Protein AF-0000000080245170 (afdb_homodimer)

Secondary structure (DSSP, 8-state):
---------------------PPEEEEEEEEEEEEETTEEEEEEEEEEEETTEEEEEEEEEEEHHHHHHHHHHHHHHHHHH-TT--------SPPPPPP---STTS----TTHHHHHHHHHHHHHHHHSTTGGGSHHHHHHHH-SS---------STTTTTTSS-SGGGS-PPPSSHHHHHHHHHHHHHHHHHHHHHHHHHHHHHHHHHHHHHHHHHHHHHHTT--TT-HHHHHHHHHHHHHHHHHHHHHHHHHHHIIIIIHHHHHHHHHHHHHHHHHHHHHHHHHHHHHHHHHHHHPPTTTHHHHHHHHHHHHHHHHHHHHHHHHHHHHHHHHHHHHHHHHHHHHHHHHHHHHHHHHHHHHHHHHHHHH-------GGG------------/-----------------------EEEEEEEEEEEEETTEEEEEEEEEEEETTEEEEEEEEEEEHHHHHHHHHHHHHHHHHH-TT--------SPPPPPP---STTS----TTHHHHHHHHHHHHHHHHSTTGGGSHHHHHHHH-SS---------STTTTTTSS-SGGGS-PPPSSHHHHHHHHHHHHHHHHHHHHHHHHHHHHHHHHHHHHHHHHHHHHHHTT--TT-HHHHHHHHHHHHHHHHHHHHHHHHHHHIIIIIHHHHHHHHHHHHHHHHHHHHHHHHHHHHHHHHHHHHPPTTTHHHHHHHHHHHHHHHHHHHHHHHHHHHHHHHHHHHHHHHHHHHHHHHHHHHHHHHHHHHHHHHHHHHH-------GGG------------

Foldseek 3Di:
DDDPDDPPPPPPDDPPPPPPQQWQKDKAWDLDWDDDPPWIKIKMWIFTQGVNDGDDIDIAIDTPLLLVLLQVVQVVCCLPPPAQAQDQFQFPDDAAQDPVPPDDPPPCCHRCVLVRLSSNVSLVVQCPDPPRVRDPSNVCSRPPRDRPSPPPPPPPVVCCLVPLPVCLVVPDADPDVVLNVVSVVLVVVLVVLVVVLVVLLVVLVVLLVLLVVLLVQLVVLQPPDPPPALVNVLSPLVSVLSNQLSVLSSQLSVLSCNFLVSLSSSLSRSSVSLVSSSSSLVVLVVQLVVLVVCLVPDDPPCNVVSVVSNVVSVVSNVSSVVSNVVNVVVSVVVSVVSNVVSVVSSVVSVVVSVVSNVVSVVVSVVVVVVRDRDPDDVPPPDDPDPPPPPDD/DPDPDDPPPPPPDDPPPPPPQQWQKDKAWDLDWDDDPPWIKIKMWIFTQGVNDGDDIDIAIDTPLLLVLLQVVQVVCCLPPPAQAQQQHQFPDDAAQDPPPPDDPPPCCRRCNLVRLSSNVSLVVQCPDPPRVRDPSNVCSRPPRDRPSPPPPPPPVVCCLVVLPVCLVVPDADPDVVLNVVSVVLVVVLVVLVVVLVVLLVVLVVLLVLLVVLLVQLVVLQPPDPPPALVNVLSPLVSVLSNQLSVLSSQLSVLSCNFLVSLSSSLSRSSVSLVSSSSSLVVLVVQLVVLVVCLVPDDPPCNVVSVVSNVVSVVSNVSSVVSNVVNVVVSVVVSVVSNVVSVVSSVVSVVVSVVSNVVSVVVSVVVVVVRDRDPDDVPPPDDPDPPPPPDD

Structure (mmCIF, N/CA/C/O backbone):
data_AF-0000000080245170-model_v1
#
loop_
_entity.id
_entity.type
_entity.pdbx_description
1 polymer 'Sorting nexin/Vps5-like C-terminal domain-containing protein'
#
loop_
_atom_site.group_PDB
_atom_site.id
_atom_site.type_symbol
_atom_site.label_atom_id
_atom_site.label_alt_id
_atom_site.label_comp_id
_atom_site.label_asym_id
_atom_site.label_entity_id
_atom_site.label_seq_id
_atom_site.pdbx_PDB_ins_code
_atom_site.Cartn_x
_atom_site.Cartn_y
_atom_site.Cartn_z
_atom_site.occupancy
_atom_site.B_iso_or_equiv
_atom_site.auth_seq_id
_atom_site.auth_comp_id
_atom_site.auth_asym_id
_atom_site.auth_atom_id
_atom_site.pdbx_PDB_model_num
ATOM 1 N N . MET A 1 1 ? -17.391 80.688 17.766 1 21.16 1 MET A N 1
ATOM 2 C CA . MET A 1 1 ? -15.945 80.688 17.922 1 21.16 1 MET A CA 1
ATOM 3 C C . MET A 1 1 ? -15.516 79.812 19.094 1 21.16 1 MET A C 1
ATOM 5 O O . MET A 1 1 ? -14.453 80.062 19.688 1 21.16 1 MET A O 1
ATOM 9 N N . MET A 1 2 ? -16.391 79 19.641 1 24.92 2 MET A N 1
ATOM 10 C CA . MET A 1 2 ? -16.359 78.062 20.781 1 24.92 2 MET A CA 1
ATOM 11 C C . MET A 1 2 ? -15.117 77.188 20.75 1 24.92 2 MET A C 1
ATOM 13 O O . MET A 1 2 ? -14.688 76.75 19.688 1 24.92 2 MET A O 1
ATOM 17 N N . ASP A 1 3 ? -14.195 77.188 21.844 1 21.42 3 ASP A N 1
ATOM 18 C CA . ASP A 1 3 ? -12.867 76.75 22.266 1 21.42 3 ASP A CA 1
ATOM 19 C C . ASP A 1 3 ? -12.664 75.25 22.078 1 21.42 3 ASP A C 1
ATOM 21 O O . ASP A 1 3 ? -13.578 74.438 22.328 1 21.42 3 ASP A O 1
ATOM 25 N N . ALA A 1 4 ? -11.75 74.625 21.094 1 25.25 4 ALA A N 1
ATOM 26 C CA . ALA A 1 4 ? -10.938 73.562 20.578 1 25.25 4 ALA A CA 1
ATOM 27 C C . ALA A 1 4 ? -10.242 72.812 21.703 1 25.25 4 ALA A C 1
ATOM 29 O O . ALA A 1 4 ? -9.016 72.875 21.844 1 25.25 4 ALA A O 1
ATOM 30 N N . SER A 1 5 ? -10.758 72.938 23 1 22.48 5 SER A N 1
ATOM 31 C CA . SER A 1 5 ? -10.156 72.375 24.219 1 22.48 5 SER A CA 1
ATOM 32 C C . SER A 1 5 ? -9.633 70.938 24 1 22.48 5 SER A C 1
ATOM 34 O O . SER A 1 5 ? -10.055 70.25 23.078 1 22.48 5 SER A O 1
ATOM 36 N N . GLU A 1 6 ? -8.703 70.312 25.016 1 21.03 6 GLU A N 1
ATOM 37 C CA . GLU A 1 6 ? -7.598 69.438 25.328 1 21.03 6 GLU A CA 1
ATOM 38 C C . GLU A 1 6 ? -8.047 68 25.328 1 21.03 6 GLU A C 1
ATOM 40 O O . GLU A 1 6 ? -8.578 67.5 26.328 1 21.03 6 GLU A O 1
ATOM 45 N N . LEU A 1 7 ? -8.836 67.438 24.594 1 21.41 7 LEU A N 1
ATOM 46 C CA . LEU A 1 7 ? -9.359 66.062 24.781 1 21.41 7 LEU A CA 1
ATOM 47 C C . LEU A 1 7 ? -8.219 65.062 24.953 1 21.41 7 LEU A C 1
ATOM 49 O O . LEU A 1 7 ? -7.453 64.812 24.016 1 21.41 7 LEU A O 1
ATOM 53 N N . VAL A 1 8 ? -7.484 65 26.188 1 23.69 8 VAL A N 1
ATOM 54 C CA . VAL A 1 8 ? -6.473 64.188 26.828 1 23.69 8 VAL A CA 1
ATOM 55 C C . VAL A 1 8 ? -6.773 62.719 26.547 1 23.69 8 VAL A C 1
ATOM 57 O O . VAL A 1 8 ? -7.836 62.188 26.906 1 23.69 8 VAL A O 1
ATOM 60 N N . PHE A 1 9 ? -6.332 62.188 25.516 1 23.39 9 PHE A N 1
ATOM 61 C CA . PHE A 1 9 ? -6.254 60.812 25.078 1 23.39 9 PHE A CA 1
ATOM 62 C C . PHE A 1 9 ? -5.719 59.906 26.188 1 23.39 9 PHE A C 1
ATOM 64 O O . PHE A 1 9 ? -4.504 59.812 26.375 1 23.39 9 PHE A O 1
ATOM 71 N N . GLN A 1 10 ? -6.152 60 27.5 1 23.64 10 GLN A N 1
ATOM 72 C CA . GLN A 1 10 ? -5.781 59.281 28.719 1 23.64 10 GLN A CA 1
ATOM 73 C C . GLN A 1 10 ? -5.793 57.781 28.5 1 23.64 10 GLN A C 1
ATOM 75 O O . GLN A 1 10 ? -5.621 57 29.453 1 23.64 10 GLN A O 1
ATOM 80 N N . ASN A 1 11 ? -6.387 57.219 27.516 1 25.88 11 ASN A N 1
ATOM 81 C CA . ASN A 1 11 ? -6.711 55.781 27.594 1 25.88 11 ASN A CA 1
ATOM 82 C C . ASN A 1 11 ? -5.453 54.938 27.609 1 25.88 11 ASN A C 1
ATOM 84 O O . ASN A 1 11 ? -5.148 54.25 26.625 1 25.88 11 ASN A O 1
ATOM 88 N N . ASP A 1 12 ? -4.246 55.25 28.016 1 27.84 12 ASP A N 1
ATOM 89 C CA . ASP A 1 12 ? -2.961 54.625 28.281 1 27.84 12 ASP A CA 1
ATOM 90 C C . ASP A 1 12 ? -3.131 53.438 29.219 1 27.84 12 ASP A C 1
ATOM 92 O O . ASP A 1 12 ? -2.164 52.969 29.828 1 27.84 12 ASP A O 1
ATOM 96 N N . GLN A 1 13 ? -4.188 53.281 29.953 1 30.02 13 GLN A N 1
ATOM 97 C CA . GLN A 1 13 ? -4.039 52.281 31.031 1 30.02 13 GLN A CA 1
ATOM 98 C C . GLN A 1 13 ? -3.582 50.938 30.484 1 30.02 13 GLN A C 1
ATOM 100 O O . GLN A 1 13 ? -3.986 50.531 29.391 1 30.02 13 GLN A O 1
ATOM 105 N N . PRO A 1 14 ? -2.453 50.406 30.938 1 31.19 14 PRO A N 1
ATOM 106 C CA . PRO A 1 14 ? -1.947 49.094 30.625 1 31.19 14 PRO A CA 1
ATOM 107 C C . PRO A 1 14 ? -3.057 48.031 30.531 1 31.19 14 PRO A C 1
ATOM 109 O O . PRO A 1 14 ? -4.098 48.188 31.188 1 31.19 14 PRO A O 1
ATOM 112 N N . LEU A 1 15 ? -3.408 47.531 29.484 1 34.31 15 LEU A N 1
ATOM 113 C CA . LEU A 1 15 ? -4.496 46.562 29.469 1 34.31 15 LEU A CA 1
ATOM 114 C C . LEU A 1 15 ? -4.504 45.75 30.766 1 34.31 15 LEU A C 1
ATOM 116 O O . LEU A 1 15 ? -3.494 45.125 31.109 1 34.31 15 LEU A O 1
ATOM 120 N N . PRO A 1 16 ? -5.031 46.156 31.859 1 31.59 16 PRO A N 1
ATOM 121 C CA . PRO A 1 16 ? -5.066 45.344 33.062 1 31.59 16 PRO A CA 1
ATOM 122 C C . PRO A 1 16 ? -5.246 43.844 32.781 1 31.59 16 PRO A C 1
ATOM 124 O O . PRO A 1 16 ? -6.012 43.469 31.906 1 31.59 16 PRO A O 1
ATOM 127 N N . MET A 1 17 ? -4.18 43.062 32.875 1 34.09 17 MET A N 1
ATOM 128 C CA . MET A 1 17 ? -4.328 41.625 33.125 1 34.09 17 MET A CA 1
ATOM 129 C C . MET A 1 17 ? -5.512 41.375 34.062 1 34.09 17 MET A C 1
ATOM 131 O O . MET A 1 17 ? -5.348 41.281 35.281 1 34.09 17 MET A O 1
ATOM 135 N N . ARG A 1 18 ? -6.484 42.188 34.062 1 35.88 18 ARG A N 1
ATOM 136 C CA . ARG A 1 18 ? -7.59 41.844 34.969 1 35.88 18 ARG A CA 1
ATOM 137 C C . ARG A 1 18 ? -7.891 40.344 34.938 1 35.88 18 ARG A C 1
ATOM 139 O O . ARG A 1 18 ? -8.039 39.781 33.875 1 35.88 18 ARG A O 1
ATOM 146 N N . SER A 1 19 ? -7.578 39.562 35.938 1 35.16 19 SER A N 1
ATOM 147 C CA . SER A 1 19 ? -7.965 38.25 36.469 1 35.16 19 SER A CA 1
ATOM 148 C C . SER A 1 19 ? -9.43 37.938 36.156 1 35.16 19 SER A C 1
ATOM 150 O O . SER A 1 19 ? -10.062 37.156 36.875 1 35.16 19 SER A O 1
ATOM 152 N N . THR A 1 20 ? -10.195 38.781 35.562 1 38.53 20 THR A N 1
ATOM 153 C CA . THR A 1 20 ? -11.57 38.312 35.375 1 38.53 20 THR A CA 1
ATOM 154 C C . THR A 1 20 ? -11.602 36.938 34.781 1 38.53 20 THR A C 1
ATOM 156 O O . THR A 1 20 ? -10.891 36.656 33.812 1 38.53 20 THR A O 1
ATOM 159 N N . LEU A 1 21 ? -11.93 35.875 35.5 1 45.28 21 LEU A N 1
ATOM 160 C CA . LEU A 1 21 ? -12.195 34.469 35.344 1 45.28 21 LEU A CA 1
ATOM 161 C C . LEU A 1 21 ? -12.945 34.188 34.062 1 45.28 21 LEU A C 1
ATOM 163 O O . LEU A 1 21 ? -14.18 34.156 34.031 1 45.28 21 LEU A O 1
ATOM 167 N N . LEU A 1 22 ? -12.688 34.75 33.062 1 50.94 22 LEU A N 1
ATOM 168 C CA . LEU A 1 22 ? -13.43 34.531 31.812 1 50.94 22 LEU A CA 1
ATOM 169 C C . LEU A 1 22 ? -13.625 33.031 31.562 1 50.94 22 LEU A C 1
ATOM 171 O O . LEU A 1 22 ? -12.734 32.219 31.859 1 50.94 22 LEU A O 1
ATOM 175 N N . PRO A 1 23 ? -14.875 32.688 31.469 1 56.06 23 PRO A N 1
ATOM 176 C CA . PRO A 1 23 ? -15.211 31.281 31.188 1 56.06 23 PRO A CA 1
ATOM 177 C C . PRO A 1 23 ? -14.383 30.688 30.047 1 56.06 23 PRO A C 1
ATOM 179 O O . PRO A 1 23 ? -14.039 31.391 29.094 1 56.06 23 PRO A O 1
ATOM 182 N N . THR A 1 24 ? -13.656 29.688 30.422 1 72.56 24 THR A N 1
ATOM 183 C CA . THR A 1 24 ? -12.977 28.906 29.406 1 72.56 24 THR A CA 1
ATOM 184 C C . THR A 1 24 ? -13.922 27.859 28.812 1 72.56 24 THR A C 1
ATOM 186 O O . THR A 1 24 ? -14.867 27.422 29.469 1 72.56 24 THR A O 1
ATOM 189 N N . PHE A 1 25 ? -14.086 27.906 27.531 1 82.12 25 PHE A N 1
ATOM 190 C CA . PHE A 1 25 ? -14.938 26.938 26.844 1 82.12 25 PHE A CA 1
ATOM 191 C C . PHE A 1 25 ? -14.164 25.672 26.484 1 82.12 25 PHE A C 1
ATOM 193 O O . PHE A 1 25 ? -12.953 25.734 26.234 1 82.12 25 PHE A O 1
ATOM 200 N N . SER A 1 26 ? -14.859 24.578 26.672 1 86.81 26 SER A N 1
ATOM 201 C CA . SER A 1 26 ? -14.43 23.328 26.062 1 86.81 26 SER A CA 1
ATOM 202 C C . SER A 1 26 ? -15.422 22.875 25 1 86.81 26 SER A C 1
ATOM 204 O O . SER A 1 26 ? -16.641 23 25.172 1 86.81 26 SER A O 1
ATOM 206 N N . VAL A 1 27 ? -14.844 22.484 23.844 1 92.25 27 VAL A N 1
ATOM 207 C CA . VAL A 1 27 ? -15.75 22.188 22.75 1 92.25 27 VAL A CA 1
ATOM 208 C C . VAL A 1 27 ? -15.422 20.812 22.156 1 92.25 27 VAL A C 1
ATOM 210 O O . VAL A 1 27 ? -14.273 20.359 22.25 1 92.25 27 VAL A O 1
ATOM 213 N N . SER A 1 28 ? -16.484 20.156 21.578 1 92.56 28 SER A N 1
ATOM 214 C CA . SER A 1 28 ? -16.359 18.922 20.812 1 92.56 28 SER A CA 1
ATOM 215 C C . SER A 1 28 ? -17.375 18.859 19.688 1 92.56 28 SER A C 1
ATOM 217 O O . SER A 1 28 ? -18.547 19.156 19.891 1 92.56 28 SER A O 1
ATOM 219 N N . VAL A 1 29 ? -16.828 18.578 18.547 1 92 29 VAL A N 1
ATOM 220 C CA . VAL A 1 29 ? -17.75 18.406 17.422 1 92 29 VAL A CA 1
ATOM 221 C C . VAL A 1 29 ? -18.25 16.969 17.391 1 92 29 VAL A C 1
ATOM 223 O O . VAL A 1 29 ? -17.469 16.031 17.266 1 92 29 VAL A O 1
ATOM 226 N N . MET A 1 30 ? -19.469 16.859 17.359 1 87.81 30 MET A N 1
ATOM 227 C CA . MET A 1 30 ? -20.094 15.539 17.484 1 87.81 30 MET A CA 1
ATOM 228 C C . MET A 1 30 ? -20.141 14.836 16.125 1 87.81 30 MET A C 1
ATOM 230 O O . MET A 1 30 ? -19.938 15.461 15.094 1 87.81 30 MET A O 1
ATOM 234 N N . ASP A 1 31 ? -20.531 13.641 16.141 1 84 31 ASP A N 1
ATOM 235 C CA . ASP A 1 31 ? -20.625 12.82 14.945 1 84 31 ASP A CA 1
ATOM 236 C C . ASP A 1 31 ? -21.938 13.086 14.203 1 84 31 ASP A C 1
ATOM 238 O O . ASP A 1 31 ? -22.016 12.914 12.984 1 84 31 ASP A O 1
ATOM 242 N N . LYS A 1 32 ? -22.859 13.547 14.906 1 83.81 32 LYS A N 1
ATOM 243 C CA . LYS A 1 32 ? -24.172 13.812 14.32 1 83.81 32 LYS A CA 1
ATOM 244 C C . LYS A 1 32 ? -24.125 15.016 13.383 1 83.81 32 LYS A C 1
ATOM 246 O O . LYS A 1 32 ? -23.484 16.031 13.695 1 83.81 32 LYS A O 1
ATOM 251 N N . THR A 1 33 ? -24.641 14.828 12.18 1 86.19 33 THR A N 1
ATOM 252 C CA . THR A 1 33 ? -24.766 15.906 11.203 1 86.19 33 THR A CA 1
ATOM 253 C C . THR A 1 33 ? -26.203 16.031 10.719 1 86.19 33 THR A C 1
ATOM 255 O O . THR A 1 33 ? -27 15.094 10.852 1 86.19 33 THR A O 1
ATOM 258 N N . GLU A 1 34 ? -26.594 17.172 10.383 1 87.12 34 GLU A N 1
ATOM 259 C CA . GLU A 1 34 ? -27.906 17.438 9.805 1 87.12 34 GLU A CA 1
ATOM 260 C C . GLU A 1 34 ? -27.797 18.141 8.461 1 87.12 34 GLU A C 1
ATOM 262 O O . GLU A 1 34 ? -27.062 19.125 8.336 1 87.12 34 GLU A O 1
ATOM 267 N N . LYS A 1 35 ? -28.406 17.594 7.516 1 87.25 35 LYS A N 1
ATOM 268 C CA . LYS A 1 35 ? -28.438 18.25 6.207 1 87.25 35 LYS A CA 1
ATOM 269 C C . LYS A 1 35 ? -29.688 19.078 6.035 1 87.25 35 LYS A C 1
ATOM 271 O O . LYS A 1 35 ? -30.812 18.578 6.215 1 87.25 35 LYS A O 1
ATOM 276 N N . VAL A 1 36 ? -29.547 20.234 5.871 1 88.19 36 VAL A N 1
ATOM 277 C CA . VAL A 1 36 ? -30.641 21.156 5.57 1 88.19 36 VAL A CA 1
ATOM 278 C C . VAL A 1 36 ? -30.422 21.781 4.191 1 88.19 36 VAL A C 1
ATOM 280 O O . VAL A 1 36 ? -29.578 22.656 4.027 1 88.19 36 VAL A O 1
ATOM 283 N N . GLY A 1 37 ? -31.203 21.375 3.189 1 87.69 37 GLY A N 1
ATOM 284 C CA . GLY A 1 37 ? -30.922 21.797 1.824 1 87.69 37 GLY A CA 1
ATOM 285 C C . GLY A 1 37 ? -29.594 21.281 1.305 1 87.69 37 GLY A C 1
ATOM 286 O O . GLY A 1 37 ? -29.328 20.078 1.344 1 87.69 37 GLY A O 1
ATOM 287 N N . GLU A 1 38 ? -28.797 22.25 0.964 1 85.44 38 GLU A N 1
ATOM 288 C CA . GLU A 1 38 ? -27.484 21.906 0.431 1 85.44 38 GLU A CA 1
ATOM 289 C C . GLU A 1 38 ? -26.406 22 1.506 1 85.44 38 GLU A C 1
ATOM 291 O O . GLU A 1 38 ? -25.266 21.594 1.285 1 85.44 38 GLU A O 1
ATOM 296 N N . LYS A 1 39 ? -26.875 22.422 2.658 1 85.62 39 LYS A N 1
ATOM 297 C CA . LYS A 1 39 ? -25.875 22.656 3.701 1 85.62 39 LYS A CA 1
ATOM 298 C C . LYS A 1 39 ? -25.875 21.531 4.727 1 85.62 39 LYS A C 1
ATOM 300 O O . LYS A 1 39 ? -26.922 20.969 5.043 1 85.62 39 LYS A O 1
ATOM 305 N N . THR A 1 40 ? -24.719 21.266 5.113 1 87.25 40 THR A N 1
ATOM 306 C CA . THR A 1 40 ? -24.531 20.297 6.191 1 87.25 40 THR A CA 1
ATOM 307 C C . THR A 1 40 ? -24.219 21 7.504 1 87.25 40 THR A C 1
ATOM 309 O O . THR A 1 40 ? -23.297 21.828 7.562 1 87.25 40 THR A O 1
ATOM 312 N N . TYR A 1 41 ? -24.906 20.656 8.531 1 90 41 TYR A N 1
ATOM 313 C CA . TYR A 1 41 ? -24.688 21.25 9.844 1 90 41 TYR A CA 1
ATOM 314 C C . TYR A 1 41 ? -24.047 20.266 10.805 1 90 41 TYR A C 1
ATOM 316 O O . TYR A 1 41 ? -24.406 19.078 10.82 1 90 41 TYR A O 1
ATOM 324 N N . PHE A 1 42 ? -23.109 20.797 11.531 1 91.19 42 PHE A N 1
ATOM 325 C CA . PHE A 1 42 ? -22.391 20.031 12.555 1 91.19 42 PHE A CA 1
ATOM 326 C C . PHE A 1 42 ? -22.844 20.453 13.945 1 91.19 42 PHE A C 1
ATOM 328 O O . PHE A 1 42 ? -23.078 21.625 14.211 1 91.19 42 PHE A O 1
ATOM 335 N N . PHE A 1 43 ? -22.938 19.438 14.758 1 92.12 43 PHE A N 1
ATOM 336 C CA . PHE A 1 43 ? -23.297 19.719 16.141 1 92.12 43 PHE A CA 1
ATOM 337 C C . PHE A 1 43 ? -22.062 19.812 17.031 1 92.12 43 PHE A C 1
ATOM 339 O O . PHE A 1 43 ? -21.172 18.953 16.953 1 92.12 43 PHE A O 1
ATOM 346 N N . ILE A 1 44 ? -22.062 20.891 17.797 1 93.69 44 ILE A N 1
ATOM 347 C CA . ILE A 1 44 ? -20.922 21.156 18.656 1 93.69 44 ILE A CA 1
ATOM 348 C C . ILE A 1 44 ? -21.359 21.156 20.125 1 93.69 44 ILE A C 1
ATOM 350 O O . ILE A 1 44 ? -22.281 21.875 20.5 1 93.69 44 ILE A O 1
ATOM 354 N N . SER A 1 45 ? -20.719 20.344 20.859 1 92.81 45 SER A N 1
ATOM 355 C CA . SER A 1 45 ? -20.922 20.375 22.312 1 92.81 45 SER A CA 1
ATOM 356 C C . SER A 1 45 ? -20.062 21.438 22.969 1 92.81 45 SER A C 1
ATOM 358 O O . SER A 1 45 ? -18.828 21.453 22.812 1 92.81 45 SER A O 1
ATOM 360 N N . VAL A 1 46 ? -20.641 22.344 23.641 1 90.75 46 VAL A N 1
ATOM 361 C CA . VAL A 1 46 ? -19.938 23.453 24.281 1 90.75 46 VAL A CA 1
ATOM 362 C C . VAL A 1 46 ? -20.094 23.375 25.797 1 90.75 46 VAL A C 1
ATOM 364 O O . VAL A 1 46 ? -21.203 23.266 26.312 1 90.75 46 VAL A O 1
ATOM 367 N N . GLN A 1 47 ? -18.953 23.359 26.438 1 87.5 47 GLN A N 1
ATOM 368 C CA . GLN A 1 47 ? -18.953 23.375 27.906 1 87.5 47 GLN A CA 1
ATOM 369 C C . GLN A 1 47 ? -18.281 24.641 28.438 1 87.5 47 GLN A C 1
ATOM 371 O O . GLN A 1 47 ? -17.156 24.953 28.062 1 87.5 47 GLN A O 1
ATOM 376 N N . LYS A 1 48 ? -19.047 25.312 29.172 1 81.12 48 LYS A N 1
ATOM 377 C CA . LYS A 1 48 ? -18.5 26.516 29.781 1 81.12 48 LYS A CA 1
ATOM 378 C C . LYS A 1 48 ? -17.859 26.203 31.125 1 81.12 48 LYS A C 1
ATOM 380 O O . LYS A 1 48 ? -18.438 25.516 31.953 1 81.12 48 LYS A O 1
ATOM 385 N N . LEU A 1 49 ? -16.547 26.516 31.141 1 71.94 49 LEU A N 1
ATOM 386 C CA . LEU A 1 49 ? -15.805 26.266 32.375 1 71.94 49 LEU A CA 1
ATOM 387 C C . LEU A 1 49 ? -15.68 27.547 33.188 1 71.94 49 LEU A C 1
ATOM 389 O O . LEU A 1 49 ? -15.234 28.578 32.688 1 71.94 49 LEU A O 1
ATOM 393 N N . LEU A 1 50 ? -16.562 27.703 34.281 1 61.56 50 LEU A N 1
ATOM 394 C CA . LEU A 1 50 ? -16.406 28.828 35.219 1 61.56 50 LEU A CA 1
ATOM 395 C C . LEU A 1 50 ? -15.555 28.422 36.438 1 61.56 50 LEU A C 1
ATOM 397 O O . LEU A 1 50 ? -15.898 27.484 37.156 1 61.56 50 LEU A O 1
ATOM 401 N N . TYR A 1 51 ? -14.555 29.125 36.688 1 55.22 51 TYR A N 1
ATOM 402 C CA . TYR A 1 51 ? -13.625 28.859 37.781 1 55.22 51 TYR A CA 1
ATOM 403 C C . TYR A 1 51 ? -13.227 27.391 37.812 1 55.22 51 TYR A C 1
ATOM 405 O O . TYR A 1 51 ? -13.156 26.797 38.875 1 55.22 51 TYR A O 1
ATOM 413 N N . GLY A 1 52 ? -13.125 26.656 36.656 1 54.34 52 GLY A N 1
ATOM 414 C CA . GLY A 1 52 ? -12.711 25.266 36.625 1 54.34 52 GLY A CA 1
ATOM 415 C C . GLY A 1 52 ? -13.875 24.297 36.656 1 54.34 52 GLY A C 1
ATOM 416 O O . GLY A 1 52 ? -13.703 23.094 36.406 1 54.34 52 GLY A O 1
ATOM 417 N N . ASP A 1 53 ? -14.938 24.812 37.156 1 57.75 53 ASP A N 1
ATOM 418 C CA . ASP A 1 53 ? -16.094 23.922 37.312 1 57.75 53 ASP A CA 1
ATOM 419 C C . ASP A 1 53 ? -16.984 23.953 36.062 1 57.75 53 ASP A C 1
ATOM 421 O O . ASP A 1 53 ? -17.172 25.016 35.469 1 57.75 53 ASP A O 1
ATOM 425 N N . LEU A 1 54 ? -17.266 22.75 35.594 1 61.06 54 LEU A N 1
ATOM 426 C CA . LEU A 1 54 ? -18.188 22.578 34.469 1 61.06 54 LEU A CA 1
ATOM 427 C C . LEU A 1 54 ? -19.562 23.094 34.844 1 61.06 54 LEU A C 1
ATOM 429 O O . LEU A 1 54 ? -20.141 22.703 35.844 1 61.06 54 LEU A O 1
ATOM 433 N N . GLN A 1 55 ? -20.062 24.219 34.375 1 62.72 55 GLN A N 1
ATOM 434 C CA . GLN A 1 55 ? -21.359 24.734 34.781 1 62.72 55 GLN A CA 1
ATOM 435 C C . GLN A 1 55 ? -22.469 24.234 33.844 1 62.72 55 GLN A C 1
ATOM 437 O O . GLN A 1 55 ? -23.469 23.672 34.312 1 62.72 55 GLN A O 1
ATOM 442 N N . ASP A 1 56 ? -22.391 24.547 32.5 1 73.31 56 ASP A N 1
ATOM 443 C CA . ASP A 1 56 ? -23.484 24.297 31.578 1 73.31 56 ASP A CA 1
ATOM 444 C C . ASP A 1 56 ? -23 23.688 30.266 1 73.31 56 ASP A C 1
ATOM 446 O O . ASP A 1 56 ? -21.906 24.016 29.812 1 73.31 56 ASP A O 1
ATOM 450 N N . GLU A 1 57 ? -23.562 22.531 29.984 1 81.62 57 GLU A N 1
ATOM 451 C CA . GLU A 1 57 ? -23.328 21.938 28.672 1 81.62 57 GLU A CA 1
ATOM 452 C C . GLU A 1 57 ? -24.422 22.312 27.688 1 81.62 57 GLU A C 1
ATOM 454 O O . GLU A 1 57 ? -25.609 22.328 28.031 1 81.62 57 GLU A O 1
ATOM 459 N N . SER A 1 58 ? -24 22.922 26.625 1 87.25 58 SER A N 1
ATOM 460 C CA . SER A 1 58 ? -24.938 23.25 25.578 1 87.25 58 SER A CA 1
ATOM 461 C C . SER A 1 58 ? -24.5 22.703 24.219 1 87.25 58 SER A C 1
ATOM 463 O O . SER A 1 58 ? -23.344 22.297 24.062 1 87.25 58 SER A O 1
ATOM 465 N N . GLU A 1 59 ? -25.484 22.578 23.359 1 90.81 59 GLU A N 1
ATOM 466 C CA . GLU A 1 59 ? -25.234 22.109 22 1 90.81 59 GLU A CA 1
ATOM 467 C C . GLU A 1 59 ? -25.625 23.172 20.969 1 90.81 59 GLU A C 1
ATOM 469 O O . GLU A 1 59 ? -26.703 23.75 21.062 1 90.81 59 GLU A O 1
ATOM 474 N N . ILE A 1 60 ? -24.75 23.391 20.125 1 91.81 60 ILE A N 1
ATOM 475 C CA . ILE A 1 60 ? -25.062 24.328 19.062 1 91.81 60 ILE A CA 1
ATOM 476 C C . ILE A 1 60 ? -24.828 23.672 17.703 1 91.81 60 ILE A C 1
ATOM 478 O O . ILE A 1 60 ? -24.156 22.641 17.609 1 91.81 60 ILE A O 1
ATOM 482 N N . ARG A 1 61 ? -25.469 24.25 16.641 1 92 61 ARG A N 1
ATOM 483 C CA . ARG A 1 61 ? -25.266 23.75 15.273 1 92 61 ARG A CA 1
ATOM 484 C C . ARG A 1 61 ? -24.641 24.828 14.391 1 92 61 ARG A C 1
ATOM 486 O O . ARG A 1 61 ? -25.062 25.984 14.438 1 92 61 ARG A O 1
ATOM 493 N N . ARG A 1 62 ? -23.641 24.406 13.711 1 93.5 62 ARG A N 1
ATOM 494 C CA . ARG A 1 62 ? -22.953 25.312 12.797 1 93.5 62 ARG A CA 1
ATOM 495 C C . ARG A 1 62 ? -22.656 24.625 11.469 1 93.5 62 ARG A C 1
ATOM 497 O O . ARG A 1 62 ? -22.391 23.422 11.422 1 93.5 62 ARG A O 1
ATOM 504 N N . SER A 1 63 ? -22.734 25.375 10.375 1 90 63 SER A N 1
ATOM 505 C CA . SER A 1 63 ? -22.312 24.906 9.055 1 90 63 SER A CA 1
ATOM 506 C C . SER A 1 63 ? -20.859 25.281 8.766 1 90 63 SER A C 1
ATOM 508 O O . SER A 1 63 ? -20.25 26.047 9.516 1 90 63 SER A O 1
ATOM 510 N N . ILE A 1 64 ? -20.328 24.766 7.664 1 88.94 64 ILE A N 1
ATOM 511 C CA . ILE A 1 64 ? -18.969 25.109 7.254 1 88.94 64 ILE A CA 1
ATOM 512 C C . ILE A 1 64 ? -18.891 26.594 6.93 1 88.94 64 ILE A C 1
ATOM 514 O O . ILE A 1 64 ? -17.859 27.234 7.188 1 88.94 64 ILE A O 1
ATOM 518 N N . GLU A 1 65 ? -19.938 27.078 6.422 1 88 65 GLU A N 1
ATOM 519 C CA . GLU A 1 65 ? -19.969 28.5 6.09 1 88 65 GLU A CA 1
ATOM 520 C C . GLU A 1 65 ? -19.906 29.359 7.352 1 88 65 GLU A C 1
ATOM 522 O O . GLU A 1 65 ? -19.328 30.453 7.34 1 88 65 GLU A O 1
ATOM 527 N N . ASP A 1 66 ? -20.516 28.938 8.375 1 91.19 66 ASP A N 1
ATOM 528 C CA . ASP A 1 66 ? -20.422 29.641 9.648 1 91.19 66 ASP A CA 1
ATOM 529 C C . ASP A 1 66 ? -18.984 29.688 10.148 1 91.19 66 ASP A C 1
ATOM 531 O O . ASP A 1 66 ? -18.531 30.734 10.625 1 91.19 66 ASP A O 1
ATOM 535 N N . PHE A 1 67 ? -18.375 28.609 10.023 1 93.12 67 PHE A N 1
ATOM 536 C CA . PHE A 1 67 ? -16.984 28.531 10.438 1 93.12 67 PHE A CA 1
ATOM 537 C C . PHE A 1 67 ? -16.125 29.484 9.602 1 93.12 67 PHE A C 1
ATOM 539 O O . PHE A 1 67 ? -15.258 30.172 10.133 1 93.12 67 PHE A O 1
ATOM 546 N N . ARG A 1 68 ? -16.359 29.5 8.328 1 90.94 68 ARG A N 1
ATOM 547 C CA . ARG A 1 68 ? -15.617 30.391 7.438 1 90.94 68 ARG A CA 1
ATOM 548 C C . ARG A 1 68 ? -15.875 31.844 7.766 1 90.94 68 ARG A C 1
ATOM 550 O O . ARG A 1 68 ? -14.961 32.688 7.68 1 90.94 68 ARG A O 1
ATOM 557 N N . SER A 1 69 ? -17.078 32.094 8.086 1 90.75 69 SER A N 1
ATOM 558 C CA . SER A 1 69 ? -17.422 33.438 8.484 1 90.75 69 SER A CA 1
ATOM 559 C C . SER A 1 69 ? -16.672 33.844 9.758 1 90.75 69 SER A C 1
ATOM 561 O O . SER A 1 69 ? -16.156 34.969 9.852 1 90.75 69 SER A O 1
ATOM 563 N N . LEU A 1 70 ? -16.703 32.938 10.711 1 92.69 70 LEU A N 1
ATOM 564 C CA . LEU A 1 70 ? -15.953 33.219 11.93 1 92.69 70 LEU A CA 1
ATOM 565 C C . LEU A 1 70 ? -14.484 33.469 11.617 1 92.69 70 LEU A C 1
ATOM 567 O O . LEU A 1 70 ? -13.891 34.406 12.117 1 92.69 70 LEU A O 1
ATOM 571 N N . ASP A 1 71 ? -13.945 32.625 10.82 1 93.94 71 ASP A N 1
ATOM 572 C CA . ASP A 1 71 ? -12.547 32.75 10.43 1 93.94 71 ASP A CA 1
ATOM 573 C C . ASP A 1 71 ? -12.258 34.094 9.797 1 93.94 71 ASP A C 1
ATOM 575 O O . ASP A 1 71 ? -11.281 34.75 10.156 1 93.94 71 ASP A O 1
ATOM 579 N N . ARG A 1 72 ? -13.062 34.531 8.914 1 90 72 ARG A N 1
ATOM 580 C CA . ARG A 1 72 ? -12.898 35.812 8.234 1 90 72 ARG A CA 1
ATOM 581 C C . ARG A 1 72 ? -13.008 36.969 9.219 1 90 72 ARG A C 1
ATOM 583 O O . ARG A 1 72 ? -12.211 37.906 9.164 1 90 72 ARG A O 1
ATOM 590 N N . ARG A 1 73 ? -13.914 36.938 10.086 1 90.75 73 ARG A N 1
ATOM 591 C CA . ARG A 1 73 ? -14.141 38 11.055 1 90.75 73 ARG A CA 1
ATOM 592 C C . ARG A 1 73 ? -12.961 38.125 12.016 1 90.75 73 ARG A C 1
ATOM 594 O O . ARG A 1 73 ? -12.555 39.219 12.375 1 90.75 73 ARG A O 1
ATOM 601 N N . ILE A 1 74 ? -12.492 36.938 12.391 1 92.06 74 ILE A N 1
ATOM 602 C CA . ILE A 1 74 ? -11.328 36.938 13.273 1 92.06 74 ILE A CA 1
ATOM 603 C C . ILE A 1 74 ? -10.148 37.562 12.555 1 92.06 74 ILE A C 1
ATOM 605 O O . ILE A 1 74 ? -9.445 38.406 13.133 1 92.06 74 ILE A O 1
ATOM 609 N N . ARG A 1 75 ? -9.977 37.312 11.336 1 89.38 75 ARG A N 1
ATOM 610 C CA . ARG A 1 75 ? -8.859 37.844 10.57 1 89.38 75 ARG A CA 1
ATOM 611 C C . ARG A 1 75 ? -8.984 39.344 10.406 1 89.38 75 ARG A C 1
ATOM 613 O O . ARG A 1 75 ? -7.996 40.062 10.508 1 89.38 75 ARG A O 1
ATOM 620 N N . VAL A 1 76 ? -10.141 39.812 10.172 1 87.19 76 VAL A N 1
ATOM 621 C CA . VAL A 1 76 ? -10.383 41.25 10.016 1 87.19 76 VAL A CA 1
ATOM 622 C C . VAL A 1 76 ? -10.133 41.938 11.336 1 87.19 76 VAL A C 1
ATOM 624 O O . VAL A 1 76 ? -9.461 43 11.375 1 87.19 76 VAL A O 1
ATOM 627 N N . GLU A 1 77 ? -10.648 41.375 12.398 1 87.06 77 GLU A N 1
ATOM 628 C CA . GLU A 1 77 ? -10.469 41.938 13.727 1 87.06 77 GLU A CA 1
ATOM 629 C C . GLU A 1 77 ? -8.984 42.062 14.062 1 87.06 77 GLU A C 1
ATOM 631 O O . GLU A 1 77 ? -8.555 43.125 14.586 1 87.06 77 GLU A O 1
ATOM 636 N N . ILE A 1 78 ? -8.234 41.062 13.773 1 87.94 78 ILE A N 1
ATOM 637 C CA . ILE A 1 78 ? -6.809 41.062 14.086 1 87.94 78 ILE A CA 1
ATOM 638 C C . ILE A 1 78 ? -6.066 42.062 13.195 1 87.94 78 ILE A C 1
ATOM 640 O O . ILE A 1 78 ? -5.195 42.781 13.664 1 87.94 78 ILE A O 1
ATOM 644 N N . SER A 1 79 ? -6.398 42.094 11.969 1 83.75 79 SER A N 1
ATOM 645 C CA . SER A 1 79 ? -5.727 43 11.031 1 83.75 79 SER A CA 1
ATOM 646 C C . SER A 1 79 ? -5.949 44.469 11.406 1 83.75 79 SER A C 1
ATOM 648 O O . SER A 1 79 ? -5.051 45.281 11.25 1 83.75 79 SER A O 1
ATOM 650 N N . GLU A 1 80 ? -7.039 44.781 12.008 1 81.94 80 GLU A N 1
ATOM 651 C CA . GLU A 1 80 ? -7.406 46.156 12.273 1 81.94 80 GLU A CA 1
ATOM 652 C C . GLU A 1 80 ? -6.969 46.594 13.672 1 81.94 80 GLU A C 1
ATOM 654 O O . GLU A 1 80 ? -6.551 47.75 13.875 1 81.94 80 GLU A O 1
ATOM 659 N N . ASN A 1 81 ? -6.996 45.656 14.57 1 84.25 81 ASN A N 1
ATOM 660 C CA . ASN A 1 81 ? -6.918 46.125 15.945 1 84.25 81 ASN A CA 1
ATOM 661 C C . ASN A 1 81 ? -5.73 45.531 16.688 1 84.25 81 ASN A C 1
ATOM 663 O O . ASN A 1 81 ? -5.324 46 17.734 1 84.25 81 ASN A O 1
ATOM 667 N N . MET A 1 82 ? -5.184 44.531 16.125 1 86.19 82 MET A N 1
ATOM 668 C CA . MET A 1 82 ? -4.16 43.844 16.891 1 86.19 82 MET A CA 1
ATOM 669 C C . MET A 1 82 ? -2.998 43.406 16 1 86.19 82 MET A C 1
ATOM 671 O O . MET A 1 82 ? -2.754 42.219 15.805 1 86.19 82 MET A O 1
ATOM 675 N N . PRO A 1 83 ? -2.248 44.469 15.656 1 86.81 83 PRO A N 1
ATOM 676 C CA . PRO A 1 83 ? -1.106 44.094 14.805 1 86.81 83 PRO A CA 1
ATOM 677 C C . PRO A 1 83 ? -0.11 43.188 15.508 1 86.81 83 PRO A C 1
ATOM 679 O O . PRO A 1 83 ? 0.141 43.344 16.703 1 86.81 83 PRO A O 1
ATOM 682 N N . GLY A 1 84 ? 0.347 42.125 14.812 1 92.44 84 GLY A N 1
ATOM 683 C CA . GLY A 1 84 ? 1.344 41.219 15.344 1 92.44 84 GLY A CA 1
ATOM 684 C C . GLY A 1 84 ? 0.767 39.875 15.742 1 92.44 84 GLY A C 1
ATOM 685 O O . GLY A 1 84 ? 1.503 38.906 15.891 1 92.44 84 GLY A O 1
ATOM 686 N N . ILE A 1 85 ? -0.49 39.844 15.984 1 95 85 ILE A N 1
ATOM 687 C CA . ILE A 1 85 ? -1.13 38.594 16.391 1 95 85 ILE A CA 1
ATOM 688 C C . ILE A 1 85 ? -1.225 37.656 15.203 1 95 85 ILE A C 1
ATOM 690 O O . ILE A 1 85 ? -1.515 38.062 14.086 1 95 85 ILE A O 1
ATOM 694 N N . ILE A 1 86 ? -0.926 36.375 15.438 1 95.69 86 ILE A N 1
ATOM 695 C CA . ILE A 1 86 ? -1.14 35.344 14.453 1 95.69 86 ILE A CA 1
ATOM 696 C C . ILE A 1 86 ? -2.504 34.688 14.68 1 95.69 86 ILE A C 1
ATOM 698 O O . ILE A 1 86 ? -2.691 33.938 15.648 1 95.69 86 ILE A O 1
ATOM 702 N N . ALA A 1 87 ? -3.387 34.969 13.805 1 93.94 87 ALA A N 1
ATOM 703 C CA . ALA A 1 87 ? -4.754 34.469 13.938 1 93.94 87 ALA A CA 1
ATOM 704 C C . ALA A 1 87 ? -4.84 33 13.578 1 93.94 87 ALA A C 1
ATOM 706 O O . ALA A 1 87 ? -4.266 32.562 12.578 1 93.94 87 ALA A O 1
ATOM 707 N N . PRO A 1 88 ? -5.582 32.25 14.438 1 94.44 88 PRO A N 1
ATOM 708 C CA . PRO A 1 88 ? -5.875 30.891 13.984 1 94.44 88 PRO A CA 1
ATOM 709 C C . PRO A 1 88 ? -6.586 30.859 12.633 1 94.44 88 PRO A C 1
ATOM 711 O O . PRO A 1 88 ? -7.414 31.734 12.344 1 94.44 88 PRO A O 1
ATOM 714 N N . ARG A 1 89 ? -6.191 29.906 11.836 1 95.12 89 ARG A N 1
ATOM 715 C CA . ARG A 1 89 ? -6.762 29.828 10.492 1 95.12 89 ARG A CA 1
ATOM 716 C C . ARG A 1 89 ? -7.398 28.469 10.242 1 95.12 89 ARG A C 1
ATOM 718 O O . ARG A 1 89 ? -6.816 27.438 10.57 1 95.12 89 ARG A O 1
ATOM 725 N N . LEU A 1 90 ? -8.586 28.562 9.719 1 95.5 90 LEU A N 1
ATOM 726 C CA . LEU A 1 90 ? -9.266 27.344 9.289 1 95.5 90 LEU A CA 1
ATOM 727 C C . LEU A 1 90 ? -8.695 26.828 7.98 1 95.5 90 LEU A C 1
ATOM 729 O O . LEU A 1 90 ? -8.5 27.594 7.035 1 95.5 90 LEU A O 1
ATOM 733 N N . SER A 1 91 ? -8.438 25.562 7.941 1 93.06 91 SER A N 1
ATOM 734 C CA . SER A 1 91 ? -7.891 24.969 6.727 1 93.06 91 SER A CA 1
ATOM 735 C C . SER A 1 91 ? -8.898 25.031 5.582 1 93.06 91 SER A C 1
ATOM 737 O O . SER A 1 91 ? -10.094 24.812 5.781 1 93.06 91 SER A O 1
ATOM 739 N N . ASN A 1 92 ? -8.422 25.328 4.402 1 82.88 92 ASN A N 1
ATOM 740 C CA . ASN A 1 92 ? -9.258 25.375 3.205 1 82.88 92 ASN A CA 1
ATOM 741 C C . ASN A 1 92 ? -9.047 24.125 2.342 1 82.88 92 ASN A C 1
ATOM 743 O O . ASN A 1 92 ? -9.641 24 1.27 1 82.88 92 ASN A O 1
ATOM 747 N N . ARG A 1 93 ? -8.305 23.328 2.861 1 76.31 93 ARG A N 1
ATOM 748 C CA . ARG A 1 93 ? -8.008 22.141 2.059 1 76.31 93 ARG A CA 1
ATOM 749 C C . ARG A 1 93 ? -9.172 21.156 2.078 1 76.31 93 ARG A C 1
ATOM 751 O O . ARG A 1 93 ? -9.883 21.047 3.082 1 76.31 93 ARG A O 1
ATOM 758 N N . GLU A 1 94 ? -9.219 20.516 0.965 1 73.56 94 GLU A N 1
ATOM 759 C CA . GLU A 1 94 ? -10.32 19.578 0.78 1 73.56 94 GLU A CA 1
ATOM 760 C C . GLU A 1 94 ? -10.203 18.406 1.748 1 73.56 94 GLU A C 1
ATOM 762 O O . GLU A 1 94 ? -9.102 17.922 2.025 1 73.56 94 GLU A O 1
ATOM 767 N N . THR A 1 95 ? -11.414 18.141 2.287 1 75 95 THR A N 1
ATOM 768 C CA . THR A 1 95 ? -11.492 16.984 3.166 1 75 95 THR A CA 1
ATOM 769 C C . THR A 1 95 ? -12.062 15.773 2.418 1 75 95 THR A C 1
ATOM 771 O O . THR A 1 95 ? -12.641 15.922 1.343 1 75 95 THR A O 1
ATOM 774 N N . THR A 1 96 ? -11.617 14.664 2.836 1 68.94 96 THR A N 1
ATOM 775 C CA . THR A 1 96 ? -12.102 13.422 2.238 1 68.94 96 THR A CA 1
ATOM 776 C C . THR A 1 96 ? -13.367 12.938 2.949 1 68.94 96 THR A C 1
ATOM 778 O O . THR A 1 96 ? -13.43 12.938 4.18 1 68.94 96 THR A O 1
ATOM 781 N N . LEU A 1 97 ? -14.383 12.625 2.035 1 66.75 97 LEU A N 1
ATOM 782 C CA . LEU A 1 97 ? -15.586 12.031 2.602 1 66.75 97 LEU A CA 1
ATOM 783 C C . LEU A 1 97 ? -15.344 10.57 2.986 1 66.75 97 LEU A C 1
ATOM 785 O O . LEU A 1 97 ? -14.773 9.805 2.205 1 66.75 97 LEU A O 1
ATOM 789 N N . THR A 1 98 ? -15.492 10.336 4.238 1 63.28 98 THR A N 1
ATOM 790 C CA . THR A 1 98 ? -15.273 8.977 4.711 1 63.28 98 THR A CA 1
ATOM 791 C C . THR A 1 98 ? -16.391 8.055 4.246 1 63.28 98 THR A C 1
ATOM 793 O O . THR A 1 98 ? -17.562 8.469 4.18 1 63.28 98 THR A O 1
ATOM 796 N N . GLU A 1 99 ? -16.047 6.984 3.414 1 57.91 99 GLU A N 1
ATOM 797 C CA . GLU A 1 99 ? -17.031 5.996 2.982 1 57.91 99 GLU A CA 1
ATOM 798 C C . GLU A 1 99 ? -17.594 5.211 4.168 1 57.91 99 GLU A C 1
ATOM 800 O O . GLU A 1 99 ? -16.906 5.035 5.176 1 57.91 99 GLU A O 1
ATOM 805 N N . ASP A 1 100 ? -19.062 5.098 4.168 1 49.47 100 ASP A N 1
ATOM 806 C CA . ASP A 1 100 ? -19.703 4.207 5.133 1 49.47 100 ASP A CA 1
ATOM 807 C C . ASP A 1 100 ? -19.031 2.838 5.141 1 49.47 100 ASP A C 1
ATOM 809 O O . ASP A 1 100 ? -18.938 2.178 4.105 1 49.47 100 ASP A O 1
ATOM 813 N N . ILE A 1 101 ? -17.906 2.725 5.719 1 47.66 101 ILE A N 1
ATOM 814 C CA . ILE A 1 101 ? -17.438 1.353 5.867 1 47.66 101 ILE A CA 1
ATOM 815 C C . ILE A 1 101 ? -18.594 0.448 6.289 1 47.66 101 ILE A C 1
ATOM 817 O O . ILE A 1 101 ? -19.203 0.668 7.336 1 47.66 101 ILE A O 1
ATOM 821 N N . PRO A 1 102 ? -19.109 -0.207 5.352 1 42.56 102 PRO A N 1
ATOM 822 C CA . PRO A 1 102 ? -20.281 -1.01 5.699 1 42.56 102 PRO A CA 1
ATOM 823 C C . PRO A 1 102 ? -20.172 -1.66 7.074 1 42.56 102 PRO A C 1
ATOM 825 O O . PRO A 1 102 ? -21.172 -1.784 7.789 1 42.56 102 PRO A O 1
ATOM 828 N N . ASP A 1 103 ? -19.25 -2.703 7.207 1 41.25 103 ASP A N 1
ATOM 829 C CA . ASP A 1 103 ? -19.453 -3.67 8.281 1 41.25 103 ASP A CA 1
ATOM 830 C C . ASP A 1 103 ? -19.188 -3.045 9.648 1 41.25 103 ASP A C 1
ATOM 832 O O . ASP A 1 103 ? -18.484 -2.045 9.742 1 41.25 103 ASP A O 1
ATOM 836 N N . ASN A 1 104 ? -19.594 -3.756 10.711 1 39.81 104 ASN A N 1
ATOM 837 C CA . ASN A 1 104 ? -19.656 -3.609 12.164 1 39.81 104 ASN A CA 1
ATOM 838 C C . ASN A 1 104 ? -18.375 -2.992 12.727 1 39.81 104 ASN A C 1
ATOM 840 O O . ASN A 1 104 ? -18.312 -2.662 13.914 1 39.81 104 ASN A O 1
ATOM 844 N N . HIS A 1 105 ? -17.297 -3.217 12.031 1 37.19 105 HIS A N 1
ATOM 845 C CA . HIS A 1 105 ? -16.125 -2.957 12.852 1 37.19 105 HIS A CA 1
ATOM 846 C C . HIS A 1 105 ? -15.625 -1.526 12.664 1 37.19 105 HIS A C 1
ATOM 848 O O . HIS A 1 105 ? -14.672 -1.106 13.32 1 37.19 105 HIS A O 1
ATOM 854 N N . ALA A 1 106 ? -15.773 -1.083 11.508 1 39.47 106 ALA A N 1
ATOM 855 C CA . ALA A 1 106 ? -15.094 0.207 11.406 1 39.47 106 ALA A CA 1
ATOM 856 C C . ALA A 1 106 ? -15.766 1.25 12.297 1 39.47 106 ALA A C 1
ATOM 858 O O . ALA A 1 106 ? -16.984 1.398 12.273 1 39.47 106 ALA A O 1
ATOM 859 N N . ARG A 1 107 ? -15.305 1.503 13.328 1 41.12 107 ARG A N 1
ATOM 860 C CA . ARG A 1 107 ? -15.633 2.756 14 1 41.12 107 ARG A CA 1
ATOM 861 C C . ARG A 1 107 ? -16.078 3.816 13 1 41.12 107 ARG A C 1
ATOM 863 O O . ARG A 1 107 ? -15.391 4.062 12.008 1 41.12 107 ARG A O 1
ATOM 870 N N . PHE A 1 108 ? -17.391 4.016 12.758 1 45.34 108 PHE A N 1
ATOM 871 C CA . PHE A 1 108 ? -18.156 5.004 12.016 1 45.34 108 PHE A CA 1
ATOM 872 C C . PHE A 1 108 ? -17.422 6.336 11.969 1 45.34 108 PHE A C 1
ATOM 874 O O . PHE A 1 108 ? -17.438 7.098 12.938 1 45.34 108 PHE A O 1
ATOM 881 N N . MET A 1 109 ? -16.344 6.336 11.383 1 55.97 109 MET A N 1
ATOM 882 C CA . MET A 1 109 ? -15.812 7.695 11.398 1 55.97 109 MET A CA 1
ATOM 883 C C . MET A 1 109 ? -16.703 8.633 10.594 1 55.97 109 MET A C 1
ATOM 885 O O . MET A 1 109 ? -16.734 9.836 10.844 1 55.97 109 MET A O 1
ATOM 889 N N . GLY A 1 110 ? -18.188 8.523 10.781 1 63.09 110 GLY A N 1
ATOM 890 C CA . GLY A 1 110 ? -19.156 9.359 10.086 1 63.09 110 GLY A CA 1
ATOM 891 C C . GLY A 1 110 ? -18.625 9.922 8.781 1 63.09 110 GLY A C 1
ATOM 892 O O . GLY A 1 110 ? -17.406 10.031 8.594 1 63.09 110 GLY A O 1
ATOM 893 N N . LYS A 1 111 ? -19.438 10.164 7.754 1 72.31 111 LYS A N 1
ATOM 894 C CA . LYS A 1 111 ? -19.172 10.672 6.41 1 72.31 111 LYS A CA 1
ATOM 895 C C . LYS A 1 111 ? -18.312 11.93 6.449 1 72.31 111 LYS A C 1
ATOM 897 O O . LYS A 1 111 ? -17.484 12.148 5.562 1 72.31 111 LYS A O 1
ATOM 902 N N . TYR A 1 112 ? -18.375 12.586 7.598 1 84.88 112 TYR A N 1
ATOM 903 C CA . TYR A 1 112 ? -17.703 13.883 7.672 1 84.88 112 TYR A CA 1
ATOM 904 C C . TYR A 1 112 ? -16.672 13.898 8.797 1 84.88 112 TYR A C 1
ATOM 906 O O . TYR A 1 112 ? -16.438 14.945 9.406 1 84.88 112 TYR A O 1
ATOM 914 N N . ALA A 1 113 ? -16.109 12.766 9 1 86.62 113 ALA A N 1
ATOM 915 C CA . ALA A 1 113 ? -15.203 12.664 10.133 1 86.62 113 ALA A CA 1
ATOM 916 C C . ALA A 1 113 ? -14.008 13.609 9.961 1 86.62 113 ALA A C 1
ATOM 918 O O . ALA A 1 113 ? -13.617 14.297 10.906 1 86.62 113 ALA A O 1
ATOM 919 N N . SER A 1 114 ? -13.438 13.641 8.766 1 88.19 114 SER A N 1
ATOM 920 C CA . SER A 1 114 ? -12.297 14.516 8.516 1 88.19 114 SER A CA 1
ATOM 921 C C . SER A 1 114 ? -12.656 15.977 8.727 1 88.19 114 SER A C 1
ATOM 923 O O . SER A 1 114 ? -11.891 16.734 9.344 1 88.19 114 SER A O 1
ATOM 925 N N . GLU A 1 115 ? -13.781 16.312 8.25 1 88.94 115 GLU A N 1
ATOM 926 C CA . GLU A 1 115 ? -14.25 17.688 8.406 1 88.94 115 GLU A CA 1
ATOM 927 C C . GLU A 1 115 ? -14.492 18.031 9.875 1 88.94 115 GLU A C 1
ATOM 929 O O . GLU A 1 115 ? -14.133 19.109 10.336 1 88.94 115 GLU A O 1
ATOM 934 N N . ARG A 1 116 ? -15.086 17.172 10.547 1 90.81 116 ARG A N 1
ATOM 935 C CA . ARG A 1 116 ? -15.367 17.375 11.969 1 90.81 116 ARG A CA 1
ATOM 936 C C . ARG A 1 116 ? -14.078 17.594 12.75 1 90.81 116 ARG A C 1
ATOM 938 O O . ARG A 1 116 ? -14.008 18.484 13.602 1 90.81 116 ARG A O 1
ATOM 945 N N . ILE A 1 117 ? -13.125 16.797 12.469 1 91.69 117 ILE A N 1
ATOM 946 C CA . ILE A 1 117 ? -11.859 16.875 13.195 1 91.69 117 ILE A CA 1
ATOM 947 C C . ILE A 1 117 ? -11.18 18.219 12.906 1 91.69 117 ILE A C 1
ATOM 949 O O . ILE A 1 117 ? -10.648 18.859 13.82 1 91.69 117 ILE A O 1
ATOM 953 N N . ILE A 1 118 ? -11.234 18.625 11.641 1 93.25 118 ILE A N 1
ATOM 954 C CA . ILE A 1 118 ? -10.609 19.891 11.25 1 93.25 118 ILE A CA 1
ATOM 955 C C . ILE A 1 118 ? -11.328 21.047 11.922 1 93.25 118 ILE A C 1
ATOM 957 O O . ILE A 1 118 ? -10.688 21.969 12.445 1 93.25 118 ILE A O 1
ATOM 961 N N . LEU A 1 119 ? -12.617 21 11.984 1 93.81 119 LEU A N 1
ATOM 962 C CA . LEU A 1 119 ? -13.398 22.047 12.617 1 93.81 119 LEU A CA 1
ATOM 963 C C . LEU A 1 119 ? -13.148 22.094 14.125 1 93.81 119 LEU A C 1
ATOM 965 O O . LEU A 1 119 ? -13.023 23.172 14.703 1 93.81 119 LEU A O 1
ATOM 969 N N . GLN A 1 120 ? -13.094 20.922 14.68 1 94.75 120 GLN A N 1
ATOM 970 C CA . GLN A 1 120 ? -12.82 20.844 16.109 1 94.75 120 GLN A CA 1
ATOM 971 C C . GLN A 1 120 ? -11.438 21.391 16.438 1 94.75 120 GLN A C 1
ATOM 973 O O . GLN A 1 120 ? -11.273 22.141 17.406 1 94.75 120 GLN A O 1
ATOM 978 N N . ARG A 1 121 ? -10.492 21.047 15.664 1 93.81 121 ARG A N 1
ATOM 979 C CA . ARG A 1 121 ? -9.133 21.531 15.883 1 93.81 121 ARG A CA 1
ATOM 980 C C . ARG A 1 121 ? -9.062 23.047 15.727 1 93.81 121 ARG A C 1
ATOM 982 O O . ARG A 1 121 ? -8.352 23.719 16.484 1 93.81 121 ARG A O 1
ATOM 989 N N . TYR A 1 122 ? -9.719 23.531 14.75 1 95.69 122 TYR A N 1
ATOM 990 C CA . TYR A 1 122 ? -9.781 24.969 14.555 1 95.69 122 TYR A CA 1
ATOM 991 C C . TYR A 1 122 ? -10.359 25.656 15.781 1 95.69 122 TYR A C 1
ATOM 993 O O . TYR A 1 122 ? -9.773 26.625 16.281 1 95.69 122 TYR A O 1
ATOM 1001 N N . LEU A 1 123 ? -11.414 25.141 16.328 1 95.31 123 LEU A N 1
ATOM 1002 C CA . LEU A 1 123 ? -12.07 25.75 17.469 1 95.31 123 LEU A CA 1
ATOM 1003 C C . LEU A 1 123 ? -11.172 25.672 18.703 1 95.31 123 LEU A C 1
ATOM 1005 O O . LEU A 1 123 ? -11.094 26.641 19.484 1 95.31 123 LEU A O 1
ATOM 1009 N N . ILE A 1 124 ? -10.555 24.594 18.828 1 93.81 124 ILE A N 1
ATOM 1010 C CA . ILE A 1 124 ? -9.648 24.422 19.953 1 93.81 124 ILE A CA 1
ATOM 1011 C C . ILE A 1 124 ? -8.508 25.438 19.859 1 93.81 124 ILE A C 1
ATOM 1013 O O . ILE A 1 124 ? -8.109 26.031 20.859 1 93.81 124 ILE A O 1
ATOM 1017 N N . THR A 1 125 ? -7.996 25.625 18.672 1 94.88 125 THR A N 1
ATOM 1018 C CA . THR A 1 125 ? -6.926 26.594 18.453 1 94.88 125 THR A CA 1
ATOM 1019 C C . THR A 1 125 ? -7.402 28 18.75 1 94.88 125 THR A C 1
ATOM 1021 O O . THR A 1 125 ? -6.672 28.797 19.344 1 94.88 125 THR A O 1
ATOM 1024 N N . VAL A 1 126 ? -8.578 28.312 18.375 1 95.06 126 VAL A N 1
ATOM 1025 C CA . VAL A 1 126 ? -9.164 29.609 18.625 1 95.06 126 VAL A CA 1
ATOM 1026 C C . VAL A 1 126 ? -9.32 29.828 20.141 1 95.06 126 VAL A C 1
ATOM 1028 O O . VAL A 1 126 ? -8.914 30.859 20.672 1 95.06 126 VAL A O 1
ATOM 1031 N N . LEU A 1 127 ? -9.789 28.844 20.781 1 92.38 127 LEU A N 1
ATOM 1032 C CA . LEU A 1 127 ? -10.078 28.938 22.203 1 92.38 127 LEU A CA 1
ATOM 1033 C C . LEU A 1 127 ? -8.789 29.016 23.016 1 92.38 127 LEU A C 1
ATOM 1035 O O . LEU A 1 127 ? -8.75 29.625 24.078 1 92.38 127 LEU A O 1
ATOM 1039 N N . ALA A 1 128 ? -7.781 28.406 22.5 1 90.81 128 ALA A N 1
ATOM 1040 C CA . ALA A 1 128 ? -6.508 28.359 23.219 1 90.81 128 ALA A CA 1
ATOM 1041 C C . ALA A 1 128 ? -5.766 29.688 23.094 1 90.81 128 ALA A C 1
ATOM 1043 O O . ALA A 1 128 ? -4.836 29.969 23.859 1 90.81 128 ALA A O 1
ATOM 1044 N N . HIS A 1 129 ? -6.105 30.438 22.109 1 92.19 129 HIS A N 1
ATOM 1045 C CA . HIS A 1 129 ? -5.426 31.719 21.922 1 92.19 129 HIS A CA 1
ATOM 1046 C C . HIS A 1 129 ? -5.785 32.688 23.031 1 92.19 129 HIS A C 1
ATOM 1048 O O . HIS A 1 129 ? -6.961 32.875 23.359 1 92.19 129 HIS A O 1
ATOM 1054 N N . PRO A 1 130 ? -4.828 33.344 23.609 1 88.44 130 PRO A N 1
ATOM 1055 C CA . PRO A 1 130 ? -5.074 34.188 24.781 1 88.44 130 PRO A CA 1
ATOM 1056 C C . PRO A 1 130 ? -6 35.344 24.469 1 88.44 130 PRO A C 1
ATOM 1058 O O . PRO A 1 130 ? -6.797 35.75 25.328 1 88.44 130 PRO A O 1
ATOM 1061 N N . TYR A 1 131 ? -5.93 35.969 23.312 1 88.38 131 TYR A N 1
ATOM 1062 C CA . TYR A 1 131 ? -6.727 37.125 22.953 1 88.38 131 TYR A CA 1
ATOM 1063 C C . TYR A 1 131 ? -8.016 36.719 22.25 1 88.38 131 TYR A C 1
ATOM 1065 O O . TYR A 1 131 ? -9.102 37.156 22.625 1 88.38 131 TYR A O 1
ATOM 1073 N N . ILE A 1 132 ? -7.922 35.844 21.328 1 91.19 132 ILE A N 1
ATOM 1074 C CA . ILE A 1 132 ? -9.055 35.5 20.484 1 91.19 132 ILE A CA 1
ATOM 1075 C C . ILE A 1 132 ? -10.023 34.625 21.25 1 91.19 132 ILE A C 1
ATOM 1077 O O . ILE A 1 132 ? -11.242 34.688 21.047 1 91.19 132 ILE A O 1
ATOM 1081 N N . GLY A 1 133 ? -9.562 33.812 22.078 1 90.5 133 GLY A N 1
ATOM 1082 C CA . GLY A 1 133 ? -10.391 32.906 22.859 1 90.5 133 GLY A CA 1
ATOM 1083 C C . GLY A 1 133 ? -11.367 33.625 23.766 1 90.5 133 GLY A C 1
ATOM 1084 O O . GLY A 1 133 ? -12.445 33.094 24.062 1 90.5 133 GLY A O 1
ATOM 1085 N N . GLN A 1 134 ? -11 34.781 24.125 1 87.31 134 GLN A N 1
ATOM 1086 C CA . GLN A 1 134 ? -11.82 35.531 25.062 1 87.31 134 GLN A CA 1
ATOM 1087 C C . GLN A 1 134 ? -12.586 36.625 24.344 1 87.31 134 GLN A C 1
ATOM 1089 O O . GLN A 1 134 ? -13.367 37.344 24.969 1 87.31 134 GLN A O 1
ATOM 1094 N N . HIS A 1 135 ? -12.375 36.656 23.125 1 89.38 135 HIS A N 1
ATOM 1095 C CA . HIS A 1 135 ? -13.008 37.719 22.344 1 89.38 135 HIS A CA 1
ATOM 1096 C C . HIS A 1 135 ? -14.5 37.469 22.172 1 89.38 135 HIS A C 1
ATOM 1098 O O . HIS A 1 135 ? -14.945 36.312 22.156 1 89.38 135 HIS A O 1
ATOM 1104 N N . LYS A 1 136 ? -15.195 38.5 21.984 1 87.88 136 LYS A N 1
ATOM 1105 C CA . LYS A 1 136 ? -16.641 38.469 21.828 1 87.88 136 LYS A CA 1
ATOM 1106 C C . LYS A 1 136 ? -17.047 37.625 20.625 1 87.88 136 LYS A C 1
ATOM 1108 O O . LYS A 1 136 ? -18.062 36.938 20.641 1 87.88 136 LYS A O 1
ATOM 1113 N N . LEU A 1 137 ? -16.25 37.688 19.547 1 89.12 137 LEU A N 1
ATOM 1114 C CA . LEU A 1 137 ? -16.547 36.938 18.344 1 89.12 137 LEU A CA 1
ATOM 1115 C C . LEU A 1 137 ? -16.641 35.438 18.641 1 89.12 137 LEU A C 1
ATOM 1117 O O . LEU A 1 137 ? -17.516 34.75 18.125 1 89.12 137 LEU A O 1
ATOM 1121 N N . THR A 1 138 ? -15.719 34.969 19.5 1 91.25 138 THR A N 1
ATOM 1122 C CA . THR A 1 138 ? -15.672 33.562 19.859 1 91.25 138 THR A CA 1
ATOM 1123 C C . THR A 1 138 ? -16.844 33.188 20.766 1 91.25 138 THR A C 1
ATOM 1125 O O . THR A 1 138 ? -17.516 32.188 20.547 1 91.25 138 THR A O 1
ATOM 1128 N N . SER A 1 139 ? -17.109 33.969 21.719 1 88.06 139 SER A N 1
ATOM 1129 C CA . SER A 1 139 ? -18.203 33.719 22.641 1 88.06 139 SER A CA 1
ATOM 1130 C C . SER A 1 139 ? -19.547 33.75 21.922 1 88.06 139 SER A C 1
ATOM 1132 O O . SER A 1 139 ? -20.422 32.906 22.172 1 88.06 139 SER A O 1
ATOM 1134 N N . ASP A 1 140 ? -19.734 34.719 21.031 1 89.12 140 ASP A N 1
ATOM 1135 C CA . ASP A 1 140 ? -20.969 34.812 20.266 1 89.12 140 ASP A CA 1
ATOM 1136 C C . ASP A 1 140 ? -21.172 33.594 19.391 1 89.12 140 ASP A C 1
ATOM 1138 O O . ASP A 1 140 ? -22.297 33.094 19.25 1 89.12 140 ASP A O 1
ATOM 1142 N N . PHE A 1 141 ? -20.141 33.188 18.797 1 92.62 141 PHE A N 1
ATOM 1143 C CA . PHE A 1 141 ? -20.203 32 17.938 1 92.62 141 PHE A CA 1
ATOM 1144 C C . PHE A 1 141 ? -20.641 30.781 18.719 1 92.62 141 PHE A C 1
ATOM 1146 O O . PHE A 1 141 ? -21.406 29.953 18.219 1 92.62 141 PHE A O 1
ATOM 1153 N N . LEU A 1 142 ? -20.203 30.625 19.969 1 90.75 142 LEU A N 1
ATOM 1154 C CA . LEU A 1 142 ? -20.422 29.406 20.766 1 90.75 142 LEU A CA 1
ATOM 1155 C C . LEU A 1 142 ? -21.734 29.484 21.531 1 90.75 142 LEU A C 1
ATOM 1157 O O . LEU A 1 142 ? -22.234 28.469 22.016 1 90.75 142 LEU A O 1
ATOM 1161 N N . THR A 1 143 ? -22.266 30.609 21.625 1 85.81 143 THR A N 1
ATOM 1162 C CA . THR A 1 143 ? -23.422 30.75 22.5 1 85.81 143 THR A CA 1
ATOM 1163 C C . THR A 1 143 ? -24.656 31.141 21.703 1 85.81 143 THR A C 1
ATOM 1165 O O . THR A 1 143 ? -25.797 30.922 22.156 1 85.81 143 THR A O 1
ATOM 1168 N N . SER A 1 144 ? -24.469 31.719 20.562 1 82.56 144 SER A N 1
ATOM 1169 C CA . SER A 1 144 ? -25.625 32.156 19.766 1 82.56 144 SER A CA 1
ATOM 1170 C C . SER A 1 144 ? -26.312 30.969 19.094 1 82.56 144 SER A C 1
ATOM 1172 O O . SER A 1 144 ? -25.641 30.094 18.547 1 82.56 144 SER A O 1
ATOM 1174 N N . PRO A 1 145 ? -27.594 30.891 19.188 1 73.62 145 PRO A N 1
ATOM 1175 C CA . PRO A 1 145 ? -28.312 29.797 18.547 1 73.62 145 PRO A CA 1
ATOM 1176 C C . PRO A 1 145 ? -28.172 29.828 17.016 1 73.62 145 PRO A C 1
ATOM 1178 O O . PRO A 1 145 ? -28.125 28.781 16.375 1 73.62 145 PRO A O 1
ATOM 1181 N N . GLU A 1 146 ? -28.438 31.078 16.391 1 68.25 146 GLU A N 1
ATOM 1182 C CA . GLU A 1 146 ? -28.312 31.156 14.93 1 68.25 146 GLU A CA 1
ATOM 1183 C C . GLU A 1 146 ? -27.047 31.906 14.523 1 68.25 146 GLU A C 1
ATOM 1185 O O . GLU A 1 146 ? -26.625 32.844 15.211 1 68.25 146 GLU A O 1
ATOM 1190 N N . SER A 1 147 ? -26.234 31.141 13.734 1 61.75 147 SER A N 1
ATOM 1191 C CA . SER A 1 147 ? -25.016 31.797 13.273 1 61.75 147 SER A CA 1
ATOM 1192 C C . SER A 1 147 ? -25.344 33.062 12.477 1 61.75 147 SER A C 1
ATOM 1194 O O . SER A 1 147 ? -26.25 33.062 11.633 1 61.75 147 SER A O 1
ATOM 1196 N N . SER A 1 148 ? -25.234 34.25 13.008 1 52.69 148 SER A N 1
ATOM 1197 C CA . SER A 1 148 ? -25.344 35.438 12.172 1 52.69 148 SER A CA 1
ATOM 1198 C C . SER A 1 148 ? -24.234 35.469 11.117 1 52.69 148 SER A C 1
ATOM 1200 O O . SER A 1 148 ? -23.062 35.594 11.445 1 52.69 148 SER A O 1
ATOM 1202 N N . VAL A 1 149 ? -24.5 34.656 10.039 1 52.12 149 VAL A N 1
ATOM 1203 C CA . VAL A 1 149 ? -23.562 34.906 8.938 1 52.12 149 VAL A CA 1
ATOM 1204 C C . VAL A 1 149 ? -23.516 36.375 8.602 1 52.12 149 VAL A C 1
ATOM 1206 O O . VAL A 1 149 ? -24.516 36.969 8.219 1 52.12 149 VAL A O 1
ATOM 1209 N N . VAL A 1 150 ? -22.891 37.125 9.328 1 46.66 150 VAL A N 1
ATOM 1210 C CA . VAL A 1 150 ? -22.734 38.5 8.891 1 46.66 150 VAL A CA 1
ATOM 1211 C C . VAL A 1 150 ? -21.938 38.531 7.594 1 46.66 150 VAL A C 1
ATOM 1213 O O . VAL A 1 150 ? -20.844 38 7.516 1 46.66 150 VAL A O 1
ATOM 1216 N N . ASN A 1 151 ? -22.75 38.562 6.531 1 44.69 151 ASN A N 1
ATOM 1217 C CA . ASN A 1 151 ? -22.062 38.906 5.285 1 44.69 151 ASN A CA 1
ATOM 1218 C C . ASN A 1 151 ? -21.109 40.094 5.461 1 44.69 151 ASN A C 1
ATOM 1220 O O . ASN A 1 151 ? -21.547 41.219 5.559 1 44.69 151 ASN A O 1
ATOM 1224 N N . TYR A 1 152 ? -20.188 39.938 6.258 1 41.88 152 TYR A N 1
ATOM 1225 C CA . TYR A 1 152 ? -19.188 41 6.273 1 41.88 152 TYR A CA 1
ATOM 1226 C C . TYR A 1 152 ? -18.703 41.312 4.863 1 41.88 152 TYR A C 1
ATOM 1228 O O . TYR A 1 152 ? -18.203 40.406 4.16 1 41.88 152 TYR A O 1
ATOM 1236 N N . LYS A 1 153 ? -19.484 42.125 4.082 1 40.25 153 LYS A N 1
ATOM 1237 C CA . LYS A 1 153 ? -18.938 42.719 2.867 1 40.25 153 LYS A CA 1
ATOM 1238 C C . LYS A 1 153 ? -17.516 43.219 3.096 1 40.25 153 LYS A C 1
ATOM 1240 O O . LYS A 1 153 ? -17.281 44.062 3.973 1 40.25 153 LYS A O 1
ATOM 1245 N N . PHE A 1 154 ? -16.688 42.375 2.979 1 41.12 154 PHE A N 1
ATOM 1246 C CA . PHE A 1 154 ? -15.312 42.844 2.879 1 41.12 154 PHE A CA 1
ATOM 1247 C C . PHE A 1 154 ? -15.25 44.188 2.156 1 41.12 154 PHE A C 1
ATOM 1249 O O . PHE A 1 154 ? -15.688 44.312 1.009 1 41.12 154 PHE A O 1
ATOM 1256 N N . SER A 1 155 ? -15.695 45.312 2.641 1 34.12 155 SER A N 1
ATOM 1257 C CA . SER A 1 155 ? -15.422 46.531 1.92 1 34.12 155 SER A CA 1
ATOM 1258 C C . SER A 1 155 ? -14.211 46.406 1.006 1 34.12 155 SER A C 1
ATOM 1260 O O . SER A 1 155 ? -13.219 45.75 1.38 1 34.12 155 SER A O 1
ATOM 1262 N N . LEU A 1 156 ? -14.367 46.344 -0.242 1 36.75 156 LEU A N 1
ATOM 1263 C CA . LEU A 1 156 ? -13.406 46.406 -1.339 1 36.75 156 LEU A CA 1
ATOM 1264 C C . LEU A 1 156 ? -12.117 47.094 -0.893 1 36.75 156 LEU A C 1
ATOM 1266 O O . LEU A 1 156 ? -11.086 46.969 -1.561 1 36.75 156 LEU A O 1
ATOM 1270 N N . GLY A 1 157 ? -12.133 48.281 -0.22 1 35.47 157 GLY A N 1
ATOM 1271 C CA . GLY A 1 157 ? -11 49.156 0.05 1 35.47 157 GLY A CA 1
ATOM 1272 C C . GLY A 1 157 ? -9.938 48.5 0.916 1 35.47 157 GLY A C 1
ATOM 1273 O O . GLY A 1 157 ? -8.75 48.781 0.765 1 35.47 157 GLY A O 1
ATOM 1274 N N . ARG A 1 158 ? -10.391 47.938 2.141 1 40.66 158 ARG A N 1
ATOM 1275 C CA . ARG A 1 158 ? -9.328 47.375 2.963 1 40.66 158 ARG A CA 1
ATOM 1276 C C . ARG A 1 158 ? -8.953 45.969 2.496 1 40.66 158 ARG A C 1
ATOM 1278 O O . ARG A 1 158 ? -9.219 44.969 3.193 1 40.66 158 ARG A O 1
ATOM 1285 N N . ARG A 1 159 ? -9.398 45.406 1.49 1 41.25 159 ARG A N 1
ATOM 1286 C CA . ARG A 1 159 ? -8.852 44.406 0.588 1 41.25 159 ARG A CA 1
ATOM 1287 C C . ARG A 1 159 ? -7.344 44.281 0.753 1 41.25 159 ARG A C 1
ATOM 1289 O O . ARG A 1 159 ? -6.66 43.75 -0.126 1 41.25 159 ARG A O 1
ATOM 1296 N N . MET A 1 160 ? -6.887 44.938 1.548 1 37.34 160 MET A N 1
ATOM 1297 C CA . MET A 1 160 ? -5.465 44.844 1.87 1 37.34 160 MET A CA 1
ATOM 1298 C C . MET A 1 160 ? -5.051 43.406 2.105 1 37.34 160 MET A C 1
ATOM 1300 O O . MET A 1 160 ? -3.861 43.062 2.055 1 37.34 160 MET A O 1
ATOM 1304 N N . THR A 1 161 ? -5.93 42.688 2.631 1 38.81 161 THR A N 1
ATOM 1305 C CA . THR A 1 161 ? -5.395 41.344 2.867 1 38.81 161 THR A CA 1
ATOM 1306 C C . THR A 1 161 ? -5.176 40.625 1.548 1 38.81 161 THR A C 1
ATOM 1308 O O . THR A 1 161 ? -4.211 39.844 1.404 1 38.81 161 THR A O 1
ATOM 1311 N N . GLY A 1 162 ? -6.191 40.562 0.679 1 39.19 162 GLY A N 1
ATOM 1312 C CA . GLY A 1 162 ? -5.965 40.031 -0.645 1 39.19 162 GLY A CA 1
ATOM 1313 C C . GLY A 1 162 ? -5 40.844 -1.48 1 39.19 162 GLY A C 1
ATOM 1314 O O . GLY A 1 162 ? -4.422 40.344 -2.443 1 39.19 162 GLY A O 1
ATOM 1315 N N . ALA A 1 163 ? -5.254 42.125 -1.591 1 37.16 163 ALA A N 1
ATOM 1316 C CA . ALA A 1 163 ? -4.375 43 -2.342 1 37.16 163 ALA A CA 1
ATOM 1317 C C . ALA A 1 163 ? -2.953 42.969 -1.793 1 37.16 163 ALA A C 1
ATOM 1319 O O . ALA A 1 163 ? -2.104 43.781 -2.191 1 37.16 163 ALA A O 1
ATOM 1320 N N . PHE A 1 164 ? -2.848 42.531 -0.583 1 40.31 164 PHE A N 1
ATOM 1321 C CA . PHE A 1 164 ? -1.459 42.281 -0.222 1 40.31 164 PHE A CA 1
ATOM 1322 C C . PHE A 1 164 ? -0.703 41.656 -1.395 1 40.31 164 PHE A C 1
ATOM 1324 O O . PHE A 1 164 ? -1.005 40.562 -1.819 1 40.31 164 PHE A O 1
ATOM 1331 N N . GLU A 1 165 ? -0.411 42.406 -2.324 1 39.31 165 GLU A N 1
ATOM 1332 C CA . GLU A 1 165 ? 0.689 42.094 -3.23 1 39.31 165 GLU A CA 1
ATOM 1333 C C . GLU A 1 165 ? 1.601 41.031 -2.637 1 39.31 165 GLU A C 1
ATOM 1335 O O . GLU A 1 165 ? 1.88 41.031 -1.436 1 39.31 165 GLU A O 1
ATOM 1340 N N . ASP A 1 166 ? 1.55 39.875 -3.199 1 45.75 166 ASP A N 1
ATOM 1341 C CA . ASP A 1 166 ? 2.5 38.781 -2.898 1 45.75 166 ASP A CA 1
ATOM 1342 C C . ASP A 1 166 ? 3.773 39.344 -2.27 1 45.75 166 ASP A C 1
ATOM 1344 O O . ASP A 1 166 ? 4.789 39.531 -2.951 1 45.75 166 ASP A O 1
ATOM 1348 N N . LEU A 1 167 ? 3.574 40.25 -1.378 1 46.22 167 LEU A N 1
ATOM 1349 C CA . LEU A 1 167 ? 4.77 40.781 -0.741 1 46.22 167 LEU A CA 1
ATOM 1350 C C . LEU A 1 167 ? 5.648 39.656 -0.194 1 46.22 167 LEU A C 1
ATOM 1352 O O . LEU A 1 167 ? 6.793 39.906 0.2 1 46.22 167 LEU A O 1
ATOM 1356 N N . TRP A 1 168 ? 4.918 38.594 0.136 1 50.88 168 TRP A N 1
ATOM 1357 C CA . TRP A 1 168 ? 5.797 37.531 0.626 1 50.88 168 TRP A CA 1
ATOM 1358 C C . TRP A 1 168 ? 7.023 37.375 -0.27 1 50.88 168 TRP A C 1
ATOM 1360 O O . TRP A 1 168 ? 8.133 37.156 0.218 1 50.88 168 TRP A O 1
ATOM 1370 N N . GLY A 1 169 ? 6.68 37.719 -1.697 1 51.75 169 GLY A N 1
ATOM 1371 C CA . GLY A 1 169 ? 7.789 37.75 -2.641 1 51.75 169 GLY A CA 1
ATOM 1372 C C . GLY A 1 169 ? 8.438 39.125 -2.75 1 51.75 169 GLY A C 1
ATOM 1373 O O . GLY A 1 169 ? 9.344 39.312 -3.562 1 51.75 169 GLY A O 1
ATOM 1374 N N . SER A 1 170 ? 7.859 40.125 -1.906 1 57.16 170 SER A N 1
ATOM 1375 C CA . SER A 1 170 ? 8.398 41.469 -2.104 1 57.16 170 SER A CA 1
ATOM 1376 C C . SER A 1 170 ? 9.812 41.562 -1.538 1 57.16 170 SER A C 1
ATOM 1378 O O . SER A 1 170 ? 10.164 40.875 -0.583 1 57.16 170 SER A O 1
ATOM 1380 N N . SER A 1 171 ? 10.602 42.188 -2.246 1 65.25 171 SER A N 1
ATOM 1381 C CA . SER A 1 171 ? 12.008 42.469 -2.008 1 65.25 171 SER A CA 1
ATOM 1382 C C . SER A 1 171 ? 12.18 43.344 -0.772 1 65.25 171 SER A C 1
ATOM 1384 O O . SER A 1 171 ? 13.266 43.875 -0.526 1 65.25 171 SER A O 1
ATOM 1386 N N . TYR A 1 172 ? 11.008 43.562 0.134 1 79.12 172 TYR A N 1
ATOM 1387 C CA . TYR A 1 172 ? 11.219 44.406 1.291 1 79.12 172 TYR A CA 1
ATOM 1388 C C . TYR A 1 172 ? 11.883 43.656 2.428 1 79.12 172 TYR A C 1
ATOM 1390 O O . TYR A 1 172 ? 11.359 42.625 2.895 1 79.12 172 TYR A O 1
ATOM 1398 N N . THR A 1 173 ? 12.93 44.125 2.812 1 87.31 173 THR A N 1
ATOM 1399 C CA . THR A 1 173 ? 13.695 43.531 3.895 1 87.31 173 THR A CA 1
ATOM 1400 C C . THR A 1 173 ? 13.312 44.156 5.238 1 87.31 173 THR A C 1
ATOM 1402 O O . THR A 1 173 ? 13.367 45.375 5.406 1 87.31 173 THR A O 1
ATOM 1405 N N . ASP A 1 174 ? 12.852 43.312 6.184 1 92.25 174 ASP A N 1
ATOM 1406 C CA . ASP A 1 174 ? 12.531 43.781 7.523 1 92.25 174 ASP A CA 1
ATOM 1407 C C . ASP A 1 174 ? 13.773 44.312 8.234 1 92.25 174 ASP A C 1
ATOM 1409 O O . ASP A 1 174 ? 14.797 43.625 8.312 1 92.25 174 ASP A O 1
ATOM 1413 N N . PRO A 1 175 ? 13.68 45.438 8.695 1 92.25 175 PRO A N 1
ATOM 1414 C CA . PRO A 1 175 ? 14.852 46 9.383 1 92.25 175 PRO A CA 1
ATOM 1415 C C . PRO A 1 175 ? 15.195 45.25 10.656 1 92.25 175 PRO A C 1
ATOM 1417 O O . PRO A 1 175 ? 16.344 45.281 11.125 1 92.25 175 PRO A O 1
ATOM 1420 N N . ASP A 1 176 ? 14.266 44.594 11.312 1 94.44 176 ASP A N 1
ATOM 1421 C CA . ASP A 1 176 ? 14.523 43.75 12.477 1 94.44 176 ASP A CA 1
ATOM 1422 C C . ASP A 1 176 ? 15 42.344 12.062 1 94.44 176 ASP A C 1
ATOM 1424 O O . ASP A 1 176 ? 14.227 41.562 11.5 1 94.44 176 ASP A O 1
ATOM 1428 N N . PRO A 1 177 ? 16.188 42.031 12.359 1 93.75 177 PRO A N 1
ATOM 1429 C CA . PRO A 1 177 ? 16.75 40.75 11.93 1 93.75 177 PRO A CA 1
ATOM 1430 C C . PRO A 1 177 ? 15.938 39.562 12.445 1 93.75 177 PRO A C 1
ATOM 1432 O O . PRO A 1 177 ? 15.891 38.5 11.805 1 93.75 177 PRO A O 1
ATOM 1435 N N . TYR A 1 178 ? 15.289 39.75 13.57 1 93.75 178 TYR A N 1
ATOM 1436 C CA . TYR A 1 178 ? 14.477 38.688 14.141 1 93.75 178 TYR A CA 1
ATOM 1437 C C . TYR A 1 178 ? 13.383 38.25 13.172 1 93.75 178 TYR A C 1
ATOM 1439 O O . TYR A 1 178 ? 13.211 37.062 12.906 1 93.75 178 TYR A O 1
ATOM 1447 N N . PHE A 1 179 ? 12.734 39.188 12.664 1 94.69 179 PHE A N 1
ATOM 1448 C CA . PHE A 1 179 ? 11.602 38.906 11.789 1 94.69 179 PHE A CA 1
ATOM 1449 C C . PHE A 1 179 ? 12.078 38.469 10.406 1 94.69 179 PHE A C 1
ATOM 1451 O O . PHE A 1 179 ? 11.461 37.594 9.781 1 94.69 179 PHE A O 1
ATOM 1458 N N . GLU A 1 180 ? 13.164 39.031 9.93 1 92.31 180 GLU A N 1
ATOM 1459 C CA . GLU A 1 180 ? 13.695 38.625 8.625 1 92.31 180 GLU A CA 1
ATOM 1460 C C . GLU A 1 180 ? 14.156 37.188 8.625 1 92.31 180 GLU A C 1
ATOM 1462 O O . GLU A 1 180 ? 13.875 36.438 7.684 1 92.31 180 GLU A O 1
ATOM 1467 N N . GLU A 1 181 ? 14.812 36.812 9.617 1 89.69 181 GLU A N 1
ATOM 1468 C CA . GLU A 1 181 ? 15.281 35.438 9.727 1 89.69 181 GLU A CA 1
ATOM 1469 C C . GLU A 1 181 ? 14.109 34.469 9.828 1 89.69 181 GLU A C 1
ATOM 1471 O O . GLU A 1 181 ? 14.125 33.406 9.211 1 89.69 181 GLU A O 1
ATOM 1476 N N . ARG A 1 182 ? 13.156 34.844 10.602 1 89.81 182 ARG A N 1
ATOM 1477 C CA . ARG A 1 182 ? 12.008 33.969 10.797 1 89.81 182 ARG A CA 1
ATOM 1478 C C . ARG A 1 182 ? 11.18 33.844 9.523 1 89.81 182 ARG A C 1
ATOM 1480 O O . ARG A 1 182 ? 10.617 32.781 9.234 1 89.81 182 ARG A O 1
ATOM 1487 N N . LYS A 1 183 ? 11.156 34.938 8.859 1 88.75 183 LYS A N 1
ATOM 1488 C CA . LYS A 1 183 ? 10.477 34.938 7.566 1 88.75 183 LYS A CA 1
ATOM 1489 C C . LYS A 1 183 ? 11.117 33.906 6.617 1 88.75 183 LYS A C 1
ATOM 1491 O O . LYS A 1 183 ? 10.422 33.125 5.977 1 88.75 183 LYS A O 1
ATOM 1496 N N . GLN A 1 184 ? 12.391 33.906 6.539 1 86 184 GLN A N 1
ATOM 1497 C CA . GLN A 1 184 ? 13.117 33 5.66 1 86 184 GLN A CA 1
ATOM 1498 C C . GLN A 1 184 ? 12.977 31.547 6.113 1 86 184 GLN A C 1
ATOM 1500 O O . GLN A 1 184 ? 12.75 30.656 5.297 1 86 184 GLN A O 1
ATOM 1505 N N . LYS A 1 185 ? 13.07 31.359 7.355 1 83.5 185 LYS A N 1
ATOM 1506 C CA . LYS A 1 185 ? 12.969 30 7.906 1 83.5 185 LYS A CA 1
ATOM 1507 C C . LYS A 1 185 ? 11.57 29.438 7.695 1 83.5 185 LYS A C 1
ATOM 1509 O O . LYS A 1 185 ? 11.422 28.25 7.375 1 83.5 185 LYS A O 1
ATOM 1514 N N . MET A 1 186 ? 10.648 30.266 7.871 1 85.12 186 MET A N 1
ATOM 1515 C CA . MET A 1 186 ? 9.266 29.812 7.723 1 85.12 186 MET A CA 1
ATOM 1516 C C . MET A 1 186 ? 8.953 29.5 6.262 1 85.12 186 MET A C 1
ATOM 1518 O O . MET A 1 186 ? 8.195 28.562 5.973 1 85.12 186 MET A O 1
ATOM 1522 N N . ALA A 1 187 ? 9.539 30.297 5.387 1 83.62 187 ALA A N 1
ATOM 1523 C CA . ALA A 1 187 ? 9.352 30.016 3.969 1 83.62 187 ALA A CA 1
ATOM 1524 C C . ALA A 1 187 ? 9.875 28.625 3.607 1 83.62 187 ALA A C 1
ATOM 1526 O O . ALA A 1 187 ? 9.195 27.859 2.928 1 83.62 187 ALA A O 1
ATOM 1527 N N . ALA A 1 188 ? 11 28.312 4.074 1 82.75 188 ALA A N 1
ATOM 1528 C CA . ALA A 1 188 ? 11.594 27 3.832 1 82.75 188 ALA A CA 1
ATOM 1529 C C . ALA A 1 188 ? 10.789 25.891 4.516 1 82.75 188 ALA A C 1
ATOM 1531 O O . ALA A 1 188 ? 10.523 24.844 3.918 1 82.75 188 ALA A O 1
ATOM 1532 N N . TYR A 1 189 ? 10.367 26.156 5.695 1 84 189 TYR A N 1
ATOM 1533 C CA . TYR A 1 189 ? 9.609 25.188 6.488 1 84 189 TYR A CA 1
ATOM 1534 C C . TYR A 1 189 ? 8.266 24.891 5.844 1 84 189 TYR A C 1
ATOM 1536 O O . TYR A 1 189 ? 7.848 23.734 5.758 1 84 189 TYR A O 1
ATOM 1544 N N . SER A 1 190 ? 7.656 25.969 5.438 1 85.38 190 SER A N 1
ATOM 1545 C CA . SER A 1 190 ? 6.352 25.797 4.805 1 85.38 190 SER A CA 1
ATOM 1546 C C . SER A 1 190 ? 6.449 24.953 3.545 1 85.38 190 SER A C 1
ATOM 1548 O O . SER A 1 190 ? 5.562 24.141 3.268 1 85.38 190 SER A O 1
ATOM 1550 N N . GLY A 1 191 ? 7.512 25.172 2.775 1 84.19 191 GLY A N 1
ATOM 1551 C CA . GLY A 1 191 ? 7.738 24.328 1.609 1 84.19 191 GLY A CA 1
ATOM 1552 C C . GLY A 1 191 ? 7.926 22.859 1.956 1 84.19 191 GLY A C 1
ATOM 1553 O O . GLY A 1 191 ? 7.32 22 1.333 1 84.19 191 GLY A O 1
ATOM 1554 N N . THR A 1 192 ? 8.633 22.594 2.945 1 83.75 192 THR A N 1
ATOM 1555 C CA . THR A 1 192 ? 8.922 21.219 3.385 1 83.75 192 THR A CA 1
ATOM 1556 C C . THR A 1 192 ? 7.656 20.547 3.898 1 83.75 192 THR A C 1
ATOM 1558 O O . THR A 1 192 ? 7.395 19.391 3.572 1 83.75 192 THR A O 1
ATOM 1561 N N . VAL A 1 193 ? 6.91 21.266 4.695 1 87.88 193 VAL A N 1
ATOM 1562 C CA . VAL A 1 193 ? 5.695 20.703 5.273 1 87.88 193 VAL A CA 1
ATOM 1563 C C . VAL A 1 193 ? 4.695 20.375 4.164 1 87.88 193 VAL A C 1
ATOM 1565 O O . VAL A 1 193 ? 4.02 19.344 4.211 1 87.88 193 VAL A O 1
ATOM 1568 N N . THR A 1 194 ? 4.656 21.281 3.211 1 89.56 194 THR A N 1
ATOM 1569 C CA . THR A 1 194 ? 3.738 21.047 2.102 1 89.56 194 THR A CA 1
ATOM 1570 C C . THR A 1 194 ? 4.156 19.812 1.304 1 89.56 194 THR A C 1
ATOM 1572 O O . THR A 1 194 ? 3.311 19 0.929 1 89.56 194 THR A O 1
ATOM 1575 N N . GLU A 1 195 ? 5.398 19.688 1.046 1 87.69 195 GLU A N 1
ATOM 1576 C CA . GLU A 1 195 ? 5.902 18.5 0.359 1 87.69 195 GLU A CA 1
ATOM 1577 C C . GLU A 1 195 ? 5.625 17.234 1.166 1 87.69 195 GLU A C 1
ATOM 1579 O O . GLU A 1 195 ? 5.234 16.219 0.606 1 87.69 195 GLU A O 1
ATOM 1584 N N . PHE A 1 196 ? 5.855 17.312 2.404 1 89.06 196 PHE A N 1
ATOM 1585 C CA . PHE A 1 196 ? 5.594 16.203 3.301 1 89.06 196 PHE A CA 1
ATOM 1586 C C . PHE A 1 196 ? 4.117 15.812 3.268 1 89.06 196 PHE A C 1
ATOM 1588 O O . PHE A 1 196 ? 3.779 14.633 3.191 1 89.06 196 PHE A O 1
ATOM 1595 N N . ALA A 1 197 ? 3.326 16.797 3.385 1 91.44 197 ALA A N 1
ATOM 1596 C CA . ALA A 1 197 ? 1.888 16.547 3.373 1 91.44 197 ALA A CA 1
ATOM 1597 C C . ALA A 1 197 ? 1.459 15.875 2.072 1 91.44 197 ALA A C 1
ATOM 1599 O O . ALA A 1 197 ? 0.627 14.961 2.082 1 91.44 197 ALA A O 1
ATOM 1600 N N . ASN A 1 198 ? 1.991 16.328 0.95 1 90 198 ASN A N 1
ATOM 1601 C CA . ASN A 1 198 ? 1.681 15.727 -0.339 1 90 198 ASN A CA 1
ATOM 1602 C C . ASN A 1 198 ? 2.16 14.281 -0.406 1 90 198 ASN A C 1
ATOM 1604 O O . ASN A 1 198 ? 1.436 13.398 -0.88 1 90 198 ASN A O 1
ATOM 1608 N N . ALA A 1 199 ? 3.367 14.078 0.037 1 89.62 199 ALA A N 1
ATOM 1609 C CA . ALA A 1 199 ? 3.91 12.719 0.071 1 89.62 199 ALA A CA 1
ATOM 1610 C C . ALA A 1 199 ? 3.072 11.812 0.969 1 89.62 199 ALA A C 1
ATOM 1612 O O . ALA A 1 199 ? 2.838 10.648 0.641 1 89.62 199 ALA A O 1
ATOM 1613 N N . PHE A 1 200 ? 2.674 12.32 2.07 1 92.94 200 PHE A N 1
ATOM 1614 C CA . PHE A 1 200 ? 1.837 11.555 2.988 1 92.94 200 PHE A CA 1
ATOM 1615 C C . PHE A 1 200 ? 0.509 11.188 2.336 1 92.94 200 PHE A C 1
ATOM 1617 O O . PHE A 1 200 ? 0.022 10.07 2.49 1 92.94 200 PHE A O 1
ATOM 1624 N N . SER A 1 201 ? -0.043 12.141 1.654 1 90.44 201 SER A N 1
ATOM 1625 C CA . SER A 1 201 ? -1.301 11.875 0.961 1 90.44 201 SER A CA 1
ATOM 1626 C C . SER A 1 201 ? -1.146 10.75 -0.06 1 90.44 201 SER A C 1
ATOM 1628 O O . SER A 1 201 ? -2.018 9.891 -0.178 1 90.44 201 SER A O 1
ATOM 1630 N N . LEU A 1 202 ? -0.073 10.82 -0.762 1 90.94 202 LEU A N 1
ATOM 1631 C CA . LEU A 1 202 ? 0.197 9.766 -1.729 1 90.94 202 LEU A CA 1
ATOM 1632 C C . LEU A 1 202 ? 0.348 8.414 -1.032 1 90.94 202 LEU A C 1
ATOM 1634 O O . LEU A 1 202 ? -0.152 7.402 -1.521 1 90.94 202 LEU A O 1
ATOM 1638 N N . GLN A 1 203 ? 1.086 8.422 0.061 1 91.62 203 GLN A N 1
ATOM 1639 C CA . GLN A 1 203 ? 1.242 7.203 0.854 1 91.62 203 GLN A CA 1
ATOM 1640 C C . GLN A 1 203 ? -0.113 6.652 1.284 1 91.62 203 GLN A C 1
ATOM 1642 O O . GLN A 1 203 ? -0.34 5.441 1.232 1 91.62 203 GLN A O 1
ATOM 1647 N N . ASN A 1 204 ? -0.877 7.504 1.712 1 90.44 204 ASN A N 1
ATOM 1648 C CA . ASN A 1 204 ? -2.197 7.086 2.172 1 90.44 204 ASN A CA 1
ATOM 1649 C C . ASN A 1 204 ? -3.047 6.547 1.025 1 90.44 204 ASN A C 1
ATOM 1651 O O . ASN A 1 204 ? -3.791 5.582 1.199 1 90.44 204 ASN A O 1
ATOM 1655 N N . ILE A 1 205 ? -2.986 7.117 -0.116 1 89.56 205 ILE A N 1
ATOM 1656 C CA . ILE A 1 205 ? -3.701 6.633 -1.292 1 89.56 205 ILE A CA 1
ATOM 1657 C C . ILE A 1 205 ? -3.215 5.23 -1.648 1 89.56 205 ILE A C 1
ATOM 1659 O O . ILE A 1 205 ? -4.008 4.375 -2.047 1 89.56 205 ILE A O 1
ATOM 1663 N N . ASN A 1 206 ? -1.926 5 -1.534 1 90.44 206 ASN A N 1
ATOM 1664 C CA . ASN A 1 206 ? -1.388 3.67 -1.791 1 90.44 206 ASN A CA 1
ATOM 1665 C C . ASN A 1 206 ? -1.97 2.635 -0.833 1 90.44 206 ASN A C 1
ATOM 1667 O O . ASN A 1 206 ? -2.193 1.485 -1.215 1 90.44 206 ASN A O 1
ATOM 1671 N N . LYS A 1 207 ? -2.141 3.01 0.371 1 89.5 207 LYS A N 1
ATOM 1672 C CA . LYS A 1 207 ? -2.787 2.109 1.321 1 89.5 207 LYS A CA 1
ATOM 1673 C C . LYS A 1 207 ? -4.211 1.78 0.885 1 89.5 207 LYS A C 1
ATOM 1675 O O . LYS A 1 207 ? -4.652 0.636 1.005 1 89.5 207 LYS A O 1
ATOM 1680 N N . LYS A 1 208 ? -4.875 2.768 0.4 1 88.5 208 LYS A N 1
ATOM 1681 C CA . LYS A 1 208 ? -6.219 2.543 -0.127 1 88.5 208 LYS A CA 1
ATOM 1682 C C . LYS A 1 208 ? -6.191 1.585 -1.315 1 88.5 208 LYS A C 1
ATOM 1684 O O . LYS A 1 208 ? -7.043 0.704 -1.431 1 88.5 208 LYS A O 1
ATOM 1689 N N . ASN A 1 209 ? -5.242 1.802 -2.141 1 89.69 209 ASN A N 1
ATOM 1690 C CA . ASN A 1 209 ? -5.086 0.925 -3.297 1 89.69 209 ASN A CA 1
ATOM 1691 C C . ASN A 1 209 ? -4.809 -0.515 -2.875 1 89.69 209 ASN A C 1
ATOM 1693 O O . ASN A 1 209 ? -5.305 -1.455 -3.5 1 89.69 209 ASN A O 1
ATOM 1697 N N . LEU A 1 210 ? -3.982 -0.671 -1.867 1 90.25 210 LEU A N 1
ATOM 1698 C CA . LEU A 1 210 ? -3.725 -2.008 -1.343 1 90.25 210 LEU A CA 1
ATOM 1699 C C . LEU A 1 210 ? -5.02 -2.674 -0.894 1 90.25 210 LEU A C 1
ATOM 1701 O O . LEU A 1 210 ? -5.258 -3.846 -1.193 1 90.25 210 LEU A O 1
ATOM 1705 N N . SER A 1 211 ? -5.805 -1.912 -0.221 1 89.5 211 SER A N 1
ATOM 1706 C CA . SER A 1 211 ? -7.09 -2.441 0.221 1 89.5 211 SER A CA 1
ATOM 1707 C C . SER A 1 211 ? -7.957 -2.846 -0.966 1 89.5 211 SER A C 1
ATOM 1709 O O . SER A 1 211 ? -8.547 -3.93 -0.972 1 89.5 211 SER A O 1
ATOM 1711 N N . SER A 1 212 ? -8.016 -2.055 -1.992 1 88.62 212 SER A N 1
ATOM 1712 C CA . SER A 1 212 ? -8.844 -2.32 -3.166 1 88.62 212 SER A CA 1
ATOM 1713 C C . SER A 1 212 ? -8.359 -3.557 -3.916 1 88.62 212 SER A C 1
ATOM 1715 O O . SER A 1 212 ? -9.164 -4.348 -4.406 1 88.62 212 SER A O 1
ATOM 1717 N N . THR A 1 213 ? -7.07 -3.68 -4.016 1 90.69 213 THR A N 1
ATOM 1718 C CA . THR A 1 213 ? -6.52 -4.824 -4.727 1 90.69 213 THR A CA 1
ATOM 1719 C C . THR A 1 213 ? -6.754 -6.113 -3.947 1 90.69 213 THR A C 1
ATOM 1721 O O . THR A 1 213 ? -6.977 -7.172 -4.539 1 90.69 213 THR A O 1
ATOM 1724 N N . LEU A 1 214 ? -6.672 -6.066 -2.646 1 90.25 214 LEU A N 1
ATOM 1725 C CA . LEU A 1 214 ? -7 -7.223 -1.822 1 90.25 214 LEU A CA 1
ATOM 1726 C C . LEU A 1 214 ? -8.453 -7.645 -2.027 1 90.25 214 LEU A C 1
ATOM 1728 O O . LEU A 1 214 ? -8.758 -8.836 -2.047 1 90.25 214 LEU A O 1
ATOM 1732 N N . ALA A 1 215 ? -9.328 -6.641 -2.184 1 87.69 215 ALA A N 1
ATOM 1733 C CA . ALA A 1 215 ? -10.719 -6.961 -2.486 1 87.69 215 ALA A CA 1
ATOM 1734 C C . ALA A 1 215 ? -10.836 -7.73 -3.797 1 87.69 215 ALA A C 1
ATOM 1736 O O . ALA A 1 215 ? -11.578 -8.711 -3.885 1 87.69 215 ALA A O 1
ATOM 1737 N N . LEU A 1 216 ? -10.094 -7.32 -4.801 1 86.69 216 LEU A N 1
ATOM 1738 C CA . LEU A 1 216 ? -10.078 -8 -6.09 1 86.69 216 LEU A CA 1
ATOM 1739 C C . LEU A 1 216 ? -9.547 -9.422 -5.953 1 86.69 216 LEU A C 1
ATOM 1741 O O . LEU A 1 216 ? -10.094 -10.352 -6.551 1 86.69 216 LEU A O 1
ATOM 1745 N N . LEU A 1 217 ? -8.5 -9.617 -5.145 1 88.88 217 LEU A N 1
ATOM 1746 C CA . LEU A 1 217 ? -7.898 -10.922 -4.91 1 88.88 217 LEU A CA 1
ATOM 1747 C C . LEU A 1 217 ? -8.898 -11.867 -4.254 1 88.88 217 LEU A C 1
ATOM 1749 O O . LEU A 1 217 ? -9.055 -13.008 -4.688 1 88.88 217 LEU A O 1
ATOM 1753 N N . SER A 1 218 ? -9.5 -11.367 -3.225 1 87.56 218 SER A N 1
ATOM 1754 C CA . SER A 1 218 ? -10.477 -12.18 -2.51 1 87.56 218 SER A CA 1
ATOM 1755 C C . SER A 1 218 ? -11.625 -12.594 -3.422 1 87.56 218 SER A C 1
ATOM 1757 O O . SER A 1 218 ? -12.047 -13.75 -3.414 1 87.56 218 SER A O 1
ATOM 1759 N N . HIS A 1 219 ? -12.07 -11.75 -4.262 1 84.31 219 HIS A N 1
ATOM 1760 C CA . HIS A 1 219 ? -13.172 -12.023 -5.18 1 84.31 219 HIS A CA 1
ATOM 1761 C C . HIS A 1 219 ? -12.773 -13.07 -6.215 1 84.31 219 HIS A C 1
ATOM 1763 O O . HIS A 1 219 ? -13.578 -13.938 -6.57 1 84.31 219 HIS A O 1
ATOM 1769 N N . SER A 1 220 ? -11.594 -12.984 -6.676 1 82.62 220 SER A N 1
ATOM 1770 C CA . SER A 1 220 ? -11.117 -13.922 -7.688 1 82.62 220 SER A CA 1
ATOM 1771 C C . SER A 1 220 ? -11.094 -15.344 -7.152 1 82.62 220 SER A C 1
ATOM 1773 O O . SER A 1 220 ? -11.352 -16.297 -7.891 1 82.62 220 SER A O 1
ATOM 1775 N N . LEU A 1 221 ? -10.836 -15.57 -5.891 1 81.38 221 LEU A N 1
ATOM 1776 C CA . LEU A 1 221 ? -10.758 -16.891 -5.285 1 81.38 221 LEU A CA 1
ATOM 1777 C C . LEU A 1 221 ? -12.156 -17.422 -4.957 1 81.38 221 LEU A C 1
ATOM 1779 O O . LEU A 1 221 ? -12.383 -18.641 -4.969 1 81.38 221 LEU A O 1
ATOM 1783 N N . GLU A 1 222 ? -13.094 -16.625 -4.574 1 75.06 222 GLU A N 1
ATOM 1784 C CA . GLU A 1 222 ? -14.43 -17.047 -4.16 1 75.06 222 GLU A CA 1
ATOM 1785 C C . GLU A 1 222 ? -15.242 -17.562 -5.344 1 75.06 222 GLU A C 1
ATOM 1787 O O . GLU A 1 222 ? -16.125 -18.391 -5.18 1 75.06 222 GLU A O 1
ATOM 1792 N N . SER A 1 223 ? -15.242 -17.062 -6.551 1 58.91 223 SER A N 1
ATOM 1793 C CA . SER A 1 223 ? -16.141 -17.328 -7.668 1 58.91 223 SER A CA 1
ATOM 1794 C C . SER A 1 223 ? -16.062 -18.797 -8.094 1 58.91 223 SER A C 1
ATOM 1796 O O . SER A 1 223 ? -16.969 -19.312 -8.742 1 58.91 223 SER A O 1
ATOM 1798 N N . ASN A 1 224 ? -15.102 -19.625 -7.957 1 55.38 224 ASN A N 1
ATOM 1799 C CA . ASN A 1 224 ? -15.094 -20.797 -8.812 1 55.38 224 ASN A CA 1
ATOM 1800 C C . ASN A 1 224 ? -15.289 -22.078 -8.008 1 55.38 224 ASN A C 1
ATOM 1802 O O . ASN A 1 224 ? -15.016 -23.172 -8.5 1 55.38 224 ASN A O 1
ATOM 1806 N N . GLY A 1 225 ? -15.766 -22.062 -6.707 1 48.78 225 GLY A N 1
ATOM 1807 C CA . GLY A 1 225 ? -15.508 -23.266 -5.93 1 48.78 225 GLY A CA 1
ATOM 1808 C C . GLY A 1 225 ? -16.656 -24.25 -5.965 1 48.78 225 GLY A C 1
ATOM 1809 O O . GLY A 1 225 ? -17.828 -23.844 -5.996 1 48.78 225 GLY A O 1
ATOM 1810 N N . HIS A 1 226 ? -16.531 -25.203 -6.809 1 49.16 226 HIS A N 1
ATOM 1811 C CA . HIS A 1 226 ? -17.25 -26.406 -6.43 1 49.16 226 HIS A CA 1
ATOM 1812 C C . HIS A 1 226 ? -16.797 -26.922 -5.062 1 49.16 226 HIS A C 1
ATOM 1814 O O . HIS A 1 226 ? -15.609 -27.094 -4.828 1 49.16 226 HIS A O 1
ATOM 1820 N N . PRO A 1 227 ? -17.656 -27.047 -4.105 1 48.84 227 PRO A N 1
ATOM 1821 C CA . PRO A 1 227 ? -17.406 -27.312 -2.686 1 48.84 227 PRO A CA 1
ATOM 1822 C C . PRO A 1 227 ? -16.5 -28.531 -2.469 1 48.84 227 PRO A C 1
ATOM 1824 O O . PRO A 1 227 ? -15.781 -28.594 -1.467 1 48.84 227 PRO A O 1
ATOM 1827 N N . LYS A 1 228 ? -16.5 -29.531 -3.295 1 52.81 228 LYS A N 1
ATOM 1828 C CA . LYS A 1 228 ? -15.875 -30.781 -2.9 1 52.81 228 LYS A CA 1
ATOM 1829 C C . LYS A 1 228 ? -14.406 -30.812 -3.326 1 52.81 228 LYS A C 1
ATOM 1831 O O . LYS A 1 228 ? -13.672 -31.734 -2.973 1 52.81 228 LYS A O 1
ATOM 1836 N N . ASP A 1 229 ? -13.914 -29.703 -3.965 1 66.12 229 ASP A N 1
ATOM 1837 C CA . ASP A 1 229 ? -12.547 -29.766 -4.469 1 66.12 229 ASP A CA 1
ATOM 1838 C C . ASP A 1 229 ? -11.57 -29.141 -3.467 1 66.12 229 ASP A C 1
ATOM 1840 O O . ASP A 1 229 ? -11.828 -28.078 -2.918 1 66.12 229 ASP A O 1
ATOM 1844 N N . SER A 1 230 ? -10.68 -30.047 -2.842 1 69.62 230 SER A N 1
ATOM 1845 C CA . SER A 1 230 ? -9.672 -29.688 -1.853 1 69.62 230 SER A CA 1
ATOM 1846 C C . SER A 1 230 ? -9.016 -28.359 -2.203 1 69.62 230 SER A C 1
ATOM 1848 O O . SER A 1 230 ? -8.773 -27.516 -1.325 1 69.62 230 SER A O 1
ATOM 1850 N N . LEU A 1 231 ? -8.766 -28.062 -3.373 1 75.75 231 LEU A N 1
ATOM 1851 C CA . LEU A 1 231 ? -8.125 -26.828 -3.799 1 75.75 231 LEU A CA 1
ATOM 1852 C C . LEU A 1 231 ? -9.047 -25.625 -3.6 1 75.75 231 LEU A C 1
ATOM 1854 O O . LEU A 1 231 ? -8.602 -24.547 -3.217 1 75.75 231 LEU A O 1
ATOM 1858 N N . LEU A 1 232 ? -10.305 -25.984 -3.707 1 74.88 232 LEU A N 1
ATOM 1859 C CA . LEU A 1 232 ? -11.281 -24.922 -3.553 1 74.88 232 LEU A CA 1
ATOM 1860 C C . LEU A 1 232 ? -11.422 -24.516 -2.086 1 74.88 232 LEU A C 1
ATOM 1862 O O . LEU A 1 232 ? -11.617 -23.344 -1.775 1 74.88 232 LEU A O 1
ATOM 1866 N N . LYS A 1 233 ? -11.312 -25.516 -1.26 1 79.06 233 LYS A N 1
ATOM 1867 C CA . LYS A 1 233 ? -11.344 -25.219 0.168 1 79.06 233 LYS A CA 1
ATOM 1868 C C . LYS A 1 233 ? -10.156 -24.359 0.577 1 79.06 233 LYS A C 1
ATOM 1870 O O . LYS A 1 233 ? -10.297 -23.438 1.394 1 79.06 233 LYS A O 1
ATOM 1875 N N . LEU A 1 234 ? -9.078 -24.672 0.035 1 82.06 234 LEU A N 1
ATOM 1876 C CA . LEU A 1 234 ? -7.883 -23.875 0.288 1 82.06 234 LEU A CA 1
ATOM 1877 C C . LEU A 1 234 ? -8.07 -22.438 -0.198 1 82.06 234 LEU A C 1
ATOM 1879 O O . LEU A 1 234 ? -7.703 -21.484 0.496 1 82.06 234 LEU A O 1
ATOM 1883 N N . TRP A 1 235 ? -8.711 -22.281 -1.299 1 83.25 235 TRP A N 1
ATOM 1884 C CA . TRP A 1 235 ? -8.977 -20.953 -1.855 1 83.25 235 TRP A CA 1
ATOM 1885 C C . TRP A 1 235 ? -9.922 -20.156 -0.956 1 83.25 235 TRP A C 1
ATOM 1887 O O . TRP A 1 235 ? -9.758 -18.953 -0.776 1 83.25 235 TRP A O 1
ATOM 1897 N N . ASN A 1 236 ? -10.844 -20.922 -0.466 1 82.94 236 ASN A N 1
ATOM 1898 C CA . ASN A 1 236 ? -11.805 -20.266 0.41 1 82.94 236 ASN A CA 1
ATOM 1899 C C . ASN A 1 236 ? -11.141 -19.766 1.688 1 82.94 236 ASN A C 1
ATOM 1901 O O . ASN A 1 236 ? -11.453 -18.672 2.16 1 82.94 236 ASN A O 1
ATOM 1905 N N . ILE A 1 237 ? -10.266 -20.547 2.211 1 83.75 237 ILE A N 1
ATOM 1906 C CA . ILE A 1 237 ? -9.516 -20.109 3.389 1 83.75 237 ILE A CA 1
ATOM 1907 C C . ILE A 1 237 ? -8.695 -18.875 3.059 1 83.75 237 ILE A C 1
ATOM 1909 O O . ILE A 1 237 ? -8.719 -17.891 3.801 1 83.75 237 ILE A O 1
ATOM 1913 N N . ALA A 1 238 ? -8.062 -18.922 1.926 1 84.06 238 ALA A N 1
ATOM 1914 C CA . ALA A 1 238 ? -7.238 -17.797 1.503 1 84.06 238 ALA A CA 1
ATOM 1915 C C . ALA A 1 238 ? -8.086 -16.547 1.26 1 84.06 238 ALA A C 1
ATOM 1917 O O . ALA A 1 238 ? -7.719 -15.453 1.669 1 84.06 238 ALA A O 1
ATOM 1918 N N . ALA A 1 239 ? -9.234 -16.766 0.631 1 87.81 239 ALA A N 1
ATOM 1919 C CA . ALA A 1 239 ? -10.125 -15.656 0.315 1 87.81 239 ALA A CA 1
ATOM 1920 C C . ALA A 1 239 ? -10.617 -14.969 1.585 1 87.81 239 ALA A C 1
ATOM 1922 O O . ALA A 1 239 ? -10.672 -13.734 1.648 1 87.81 239 ALA A O 1
ATOM 1923 N N . GLU A 1 240 ? -10.891 -15.688 2.58 1 85.62 240 GLU A N 1
ATOM 1924 C CA . GLU A 1 240 ? -11.391 -15.148 3.84 1 85.62 240 GLU A CA 1
ATOM 1925 C C . GLU A 1 240 ? -10.312 -14.336 4.555 1 85.62 240 GLU A C 1
ATOM 1927 O O . GLU A 1 240 ? -10.594 -13.266 5.105 1 85.62 240 GLU A O 1
ATOM 1932 N N . VAL A 1 241 ? -9.203 -14.875 4.5 1 84.62 241 VAL A N 1
ATOM 1933 C CA . VAL A 1 241 ? -8.109 -14.188 5.164 1 84.62 241 VAL A CA 1
ATOM 1934 C C . VAL A 1 241 ? -7.781 -12.898 4.422 1 84.62 241 VAL A C 1
ATOM 1936 O O . VAL A 1 241 ? -7.555 -11.852 5.043 1 84.62 241 VAL A O 1
ATOM 1939 N N . ILE A 1 242 ? -7.812 -12.945 3.146 1 87.94 242 ILE A N 1
ATOM 1940 C CA . ILE A 1 242 ? -7.523 -11.773 2.32 1 87.94 242 ILE A CA 1
ATOM 1941 C C . ILE A 1 242 ? -8.57 -10.695 2.576 1 87.94 242 ILE A 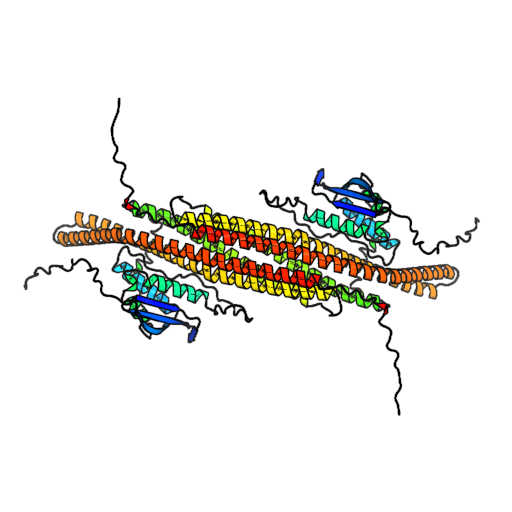C 1
ATOM 1943 O O . ILE A 1 242 ? -8.242 -9.5 2.615 1 87.94 242 ILE A O 1
ATOM 1947 N N . LYS A 1 243 ? -9.781 -11.133 2.801 1 88.44 243 LYS A N 1
ATOM 1948 C CA . LYS A 1 243 ? -10.852 -10.188 3.1 1 88.44 243 LYS A CA 1
ATOM 1949 C C . LYS A 1 243 ? -10.594 -9.469 4.426 1 88.44 243 LYS A C 1
ATOM 1951 O O . LYS A 1 243 ? -10.852 -8.273 4.551 1 88.44 243 LYS A O 1
ATOM 1956 N N . GLN A 1 244 ? -10.086 -10.156 5.336 1 87.44 244 GLN A N 1
ATOM 1957 C CA . GLN A 1 244 ? -9.758 -9.555 6.625 1 87.44 244 GLN A CA 1
ATOM 1958 C C . GLN A 1 244 ? -8.602 -8.562 6.484 1 87.44 244 GLN A C 1
ATOM 1960 O O . GLN A 1 244 ? -8.602 -7.504 7.113 1 87.44 244 GLN A O 1
ATOM 1965 N N . GLU A 1 245 ? -7.617 -8.969 5.711 1 86.81 245 GLU A N 1
ATOM 1966 C CA . GLU A 1 245 ? -6.508 -8.055 5.445 1 86.81 245 GLU A CA 1
ATOM 1967 C C . GLU A 1 245 ? -6.992 -6.777 4.766 1 86.81 245 GLU A C 1
ATOM 1969 O O . GLU A 1 245 ? -6.492 -5.688 5.051 1 86.81 245 GLU A O 1
ATOM 1974 N N . GLU A 1 246 ? -7.914 -6.969 3.85 1 89.25 246 GLU A N 1
ATOM 1975 C CA . GLU A 1 246 ? -8.508 -5.828 3.162 1 89.25 246 GLU A CA 1
ATOM 1976 C C . GLU A 1 246 ? -9.062 -4.812 4.156 1 89.25 246 GLU A C 1
ATOM 1978 O O . GLU A 1 246 ? -8.82 -3.611 4.027 1 89.25 246 GLU A O 1
ATOM 1983 N N . TYR A 1 247 ? -9.727 -5.301 5.121 1 84.69 247 TYR A N 1
ATOM 1984 C CA . TYR A 1 247 ? -10.32 -4.438 6.137 1 84.69 247 TYR A CA 1
ATOM 1985 C C . TYR A 1 247 ? -9.242 -3.729 6.949 1 84.69 247 TYR A C 1
ATOM 1987 O O . TYR A 1 247 ? -9.375 -2.547 7.27 1 84.69 247 TYR A O 1
ATOM 1995 N N . GLY A 1 248 ? -8.227 -4.422 7.27 1 83.94 248 GLY A N 1
ATOM 1996 C CA . GLY A 1 248 ? -7.125 -3.826 8.008 1 83.94 248 GLY A CA 1
ATOM 1997 C C . GLY A 1 248 ? -6.492 -2.648 7.285 1 83.94 248 GLY A C 1
ATOM 1998 O O . GLY A 1 248 ? -6.23 -1.61 7.895 1 83.94 248 GLY A O 1
ATOM 1999 N N . TRP A 1 249 ? -6.344 -2.768 6.016 1 87.62 249 TRP A N 1
ATOM 2000 C CA . TRP A 1 249 ? -5.742 -1.7 5.223 1 87.62 249 TRP A CA 1
ATOM 2001 C C . TRP A 1 249 ? -6.711 -0.535 5.055 1 87.62 249 TRP A C 1
ATOM 2003 O O . TRP A 1 249 ? -6.293 0.625 4.996 1 87.62 249 TRP A O 1
ATOM 2013 N N . HIS A 1 250 ? -7.949 -0.895 4.949 1 86.19 250 HIS A N 1
ATOM 2014 C CA . HIS A 1 250 ? -8.969 0.145 4.902 1 86.19 250 HIS A CA 1
ATOM 2015 C C . HIS A 1 250 ? -8.945 0.997 6.168 1 86.19 250 HIS A C 1
ATOM 2017 O O . HIS A 1 250 ? -9.016 2.227 6.094 1 86.19 250 HIS A O 1
ATOM 2023 N N . LEU A 1 251 ? -8.805 0.42 7.254 1 84.38 251 LEU A N 1
ATOM 2024 C CA . LEU A 1 251 ? -8.719 1.127 8.523 1 84.38 251 LEU A CA 1
ATOM 2025 C C . LEU A 1 251 ? -7.426 1.933 8.617 1 84.38 251 LEU A C 1
ATOM 2027 O O . LEU A 1 251 ? -7.426 3.057 9.125 1 84.38 251 LEU A O 1
ATOM 2031 N N . ALA A 1 252 ? -6.379 1.259 8.156 1 86.44 252 ALA A N 1
ATOM 2032 C CA . ALA A 1 252 ? -5.094 1.956 8.188 1 86.44 252 ALA A CA 1
ATOM 2033 C C . ALA A 1 252 ? -5.148 3.238 7.359 1 86.44 252 ALA A C 1
ATOM 2035 O O . ALA A 1 252 ? -4.586 4.262 7.754 1 86.44 252 ALA A O 1
ATOM 2036 N N . TYR A 1 253 ? -5.82 3.244 6.238 1 89.44 253 TYR A N 1
ATOM 2037 C CA . TYR A 1 253 ? -6.004 4.422 5.398 1 89.44 253 TYR A CA 1
ATOM 2038 C C . TYR A 1 253 ? -6.738 5.523 6.156 1 89.44 253 TYR A C 1
ATOM 2040 O O . TYR A 1 253 ? -6.262 6.66 6.223 1 89.44 253 TYR A O 1
ATOM 2048 N N . TRP A 1 254 ? -7.766 5.164 6.711 1 86.81 254 TRP A N 1
ATOM 2049 C CA . TRP A 1 254 ? -8.609 6.172 7.34 1 86.81 254 TRP A CA 1
ATOM 2050 C C . TRP A 1 254 ? -7.969 6.695 8.617 1 86.81 254 TRP A C 1
ATOM 2052 O O . TRP A 1 254 ? -8.062 7.887 8.93 1 86.81 254 TRP A O 1
ATOM 2062 N N . ASN A 1 255 ? -7.371 5.801 9.344 1 87.5 255 ASN A N 1
ATOM 2063 C CA . ASN A 1 255 ? -6.664 6.27 10.531 1 87.5 255 ASN A CA 1
ATOM 2064 C C . ASN A 1 255 ? -5.562 7.262 10.172 1 87.5 255 ASN A C 1
ATOM 2066 O O . ASN A 1 255 ? -5.344 8.234 10.891 1 87.5 255 ASN A O 1
ATOM 2070 N N . GLY A 1 256 ? -4.902 6.961 9.086 1 89.19 256 GLY A N 1
ATOM 2071 C CA . GLY A 1 256 ? -3.895 7.902 8.633 1 89.19 256 GLY A CA 1
ATOM 2072 C C . GLY A 1 256 ? -4.473 9.258 8.266 1 89.19 256 GLY A C 1
ATOM 2073 O O . GLY A 1 256 ? -3.938 10.297 8.672 1 89.19 256 GLY A O 1
ATOM 2074 N N . GLU A 1 257 ? -5.57 9.203 7.559 1 89.44 257 GLU A N 1
ATOM 2075 C CA . GLU A 1 257 ? -6.227 10.438 7.129 1 89.44 257 GLU A CA 1
ATOM 2076 C C . GLU A 1 257 ? -6.746 11.227 8.328 1 89.44 257 GLU A C 1
ATOM 2078 O O . GLU A 1 257 ? -6.598 12.453 8.375 1 89.44 257 GLU A O 1
ATOM 2083 N N . LEU A 1 258 ? -7.254 10.578 9.352 1 89.56 258 LEU A N 1
ATOM 2084 C CA . LEU A 1 258 ? -7.957 11.234 10.445 1 89.56 258 LEU A CA 1
ATOM 2085 C C . LEU A 1 258 ? -6.98 11.68 11.523 1 89.56 258 LEU A C 1
ATOM 2087 O O . LEU A 1 258 ? -7.332 12.484 12.391 1 89.56 258 LEU A O 1
ATOM 2091 N N . THR A 1 259 ? -5.766 11.188 11.508 1 91.88 259 THR A N 1
ATOM 2092 C CA . THR A 1 259 ? -4.758 11.602 12.477 1 91.88 259 THR A CA 1
ATOM 2093 C C . THR A 1 259 ? -3.768 12.578 11.844 1 91.88 259 THR A C 1
ATOM 2095 O O . THR A 1 259 ? -4.047 13.773 11.734 1 91.88 259 THR A O 1
ATOM 2098 N N . LEU A 1 260 ? -2.795 12.023 11.172 1 92.94 260 LEU A N 1
ATOM 2099 C CA . LEU A 1 260 ? -1.739 12.859 10.617 1 92.94 260 LEU A CA 1
ATOM 2100 C C . LEU A 1 260 ? -2.256 13.672 9.438 1 92.94 260 LEU A C 1
ATOM 2102 O O . LEU A 1 260 ? -1.85 14.82 9.242 1 92.94 260 LEU A O 1
ATOM 2106 N N . GLY A 1 261 ? -3.133 13.141 8.648 1 92.38 261 GLY A N 1
ATOM 2107 C CA . GLY A 1 261 ? -3.672 13.844 7.492 1 92.38 261 GLY A CA 1
ATOM 2108 C C . GLY A 1 261 ? -4.395 15.125 7.859 1 92.38 261 GLY A C 1
ATOM 2109 O O . GLY A 1 261 ? -4.102 16.188 7.309 1 92.38 261 GLY A O 1
ATOM 2110 N N . THR A 1 262 ? -5.281 15.031 8.789 1 93.25 262 THR A N 1
ATOM 2111 C CA . THR A 1 262 ? -6.039 16.203 9.211 1 93.25 262 THR A CA 1
ATOM 2112 C C . THR A 1 262 ? -5.133 17.188 9.945 1 93.25 262 THR A C 1
ATOM 2114 O O . THR A 1 262 ? -5.301 18.406 9.805 1 93.25 262 THR A O 1
ATOM 2117 N N . PHE A 1 263 ? -4.207 16.719 10.656 1 95.19 263 PHE A N 1
ATOM 2118 C CA . PHE A 1 263 ? -3.291 17.625 11.344 1 95.19 263 PHE A CA 1
ATOM 2119 C C . PHE A 1 263 ? -2.457 18.422 10.352 1 95.19 263 PHE A C 1
ATOM 2121 O O . PHE A 1 263 ? -2.24 19.625 10.539 1 95.19 263 PHE A O 1
ATOM 2128 N N . LEU A 1 264 ? -1.945 17.719 9.367 1 94.31 264 LEU A N 1
ATOM 2129 C CA . LEU A 1 264 ? -1.109 18.391 8.383 1 94.31 264 LEU A CA 1
ATOM 2130 C C . LEU A 1 264 ? -1.887 19.5 7.68 1 94.31 264 LEU A C 1
ATOM 2132 O O . LEU A 1 264 ? -1.341 20.578 7.414 1 94.31 264 LEU A O 1
ATOM 2136 N N . LYS A 1 265 ? -3.143 19.266 7.418 1 93.88 265 LYS A N 1
ATOM 2137 C CA . LYS A 1 265 ? -3.982 20.312 6.824 1 93.88 265 LYS A CA 1
ATOM 2138 C C . LYS A 1 265 ? -4.113 21.516 7.754 1 93.88 265 LYS A C 1
ATOM 2140 O O . LYS A 1 265 ? -3.996 22.656 7.32 1 93.88 265 LYS A O 1
ATOM 2145 N N . HIS A 1 266 ? -4.305 21.188 9 1 95.19 266 HIS A N 1
ATOM 2146 C CA . HIS A 1 266 ? -4.375 22.234 10.016 1 95.19 266 HIS A CA 1
ATOM 2147 C C . HIS A 1 266 ? -3.047 22.984 10.141 1 95.19 266 HIS A C 1
ATOM 2149 O O . HIS A 1 266 ? -3.018 24.203 10.188 1 95.19 266 HIS A O 1
ATOM 2155 N N . HIS A 1 267 ? -2.023 22.234 10.164 1 94.69 267 HIS A N 1
ATOM 2156 C CA . HIS A 1 267 ? -0.686 22.781 10.344 1 94.69 267 HIS A CA 1
ATOM 2157 C C . HIS A 1 267 ? -0.328 23.719 9.195 1 94.69 267 HIS A C 1
ATOM 2159 O O . HIS A 1 267 ? 0.238 24.797 9.422 1 94.69 267 HIS A O 1
ATOM 2165 N N . ILE A 1 268 ? -0.65 23.391 8.047 1 94.38 268 ILE A N 1
ATOM 2166 C CA . ILE A 1 268 ? -0.388 24.219 6.875 1 94.38 268 ILE A CA 1
ATOM 2167 C C . ILE A 1 268 ? -1.184 25.516 6.977 1 94.38 268 ILE A C 1
ATOM 2169 O O . ILE A 1 268 ? -0.667 26.594 6.672 1 94.38 268 ILE A O 1
ATOM 2173 N N . ALA A 1 269 ? -2.375 25.422 7.465 1 94.88 269 ALA A N 1
ATOM 2174 C CA . ALA A 1 269 ? -3.197 26.625 7.645 1 94.88 269 ALA A CA 1
ATOM 2175 C C . ALA A 1 269 ? -2.57 27.578 8.664 1 94.88 269 ALA A C 1
ATOM 2177 O O . ALA A 1 269 ? -2.6 28.797 8.484 1 94.88 269 ALA A O 1
ATOM 2178 N N . GLN A 1 270 ? -2.023 27.016 9.703 1 94.75 270 GLN A N 1
ATOM 2179 C CA . GLN A 1 270 ? -1.375 27.844 10.711 1 94.75 270 GLN A CA 1
ATOM 2180 C C . GLN A 1 270 ? -0.115 28.5 10.148 1 94.75 270 GLN A C 1
ATOM 2182 O O . GLN A 1 270 ? 0.21 29.641 10.508 1 94.75 270 GLN A O 1
ATOM 2187 N N . MET A 1 271 ? 0.525 27.828 9.289 1 92 271 MET A N 1
ATOM 2188 C CA . MET A 1 271 ? 1.689 28.438 8.648 1 92 271 MET A CA 1
ATOM 2189 C C . MET A 1 271 ? 1.276 29.594 7.75 1 92 271 MET A C 1
ATOM 2191 O O . MET A 1 271 ? 1.978 30.609 7.672 1 92 271 MET A O 1
ATOM 2195 N N . ASP A 1 272 ? 0.181 29.438 7.141 1 91.31 272 ASP A N 1
ATOM 2196 C CA . ASP A 1 272 ? -0.346 30.531 6.332 1 91.31 272 ASP A CA 1
ATOM 2197 C C . ASP A 1 272 ? -0.683 31.75 7.195 1 91.31 272 ASP A C 1
ATOM 2199 O O . ASP A 1 272 ? -0.526 32.875 6.762 1 91.31 272 ASP A O 1
ATOM 2203 N N . SER A 1 273 ? -1.137 31.453 8.391 1 93.25 273 SER A N 1
ATOM 2204 C CA . SER A 1 273 ? -1.437 32.531 9.328 1 93.25 273 SER A CA 1
ATOM 2205 C C . SER A 1 273 ? -0.175 33.312 9.711 1 93.25 273 SER A C 1
ATOM 2207 O O . SER A 1 273 ? -0.218 34.531 9.914 1 93.25 273 SER A O 1
ATOM 2209 N N . PHE A 1 274 ? 0.88 32.562 9.891 1 93.81 274 PHE A N 1
ATOM 2210 C CA . PHE A 1 274 ? 2.172 33.188 10.125 1 93.81 274 PHE A CA 1
ATOM 2211 C C . PHE A 1 274 ? 2.539 34.125 8.977 1 93.81 274 PHE A C 1
ATOM 2213 O O . PHE A 1 274 ? 2.955 35.281 9.195 1 93.81 274 PHE A O 1
ATOM 2220 N N . LYS A 1 275 ? 2.352 33.688 7.805 1 90.62 275 LYS A N 1
ATOM 2221 C CA . LYS A 1 275 ? 2.672 34.469 6.625 1 90.62 275 LYS A CA 1
ATOM 2222 C C . LYS A 1 275 ? 1.824 35.75 6.566 1 90.62 275 LYS A C 1
ATOM 2224 O O . LYS A 1 275 ? 2.318 36.812 6.195 1 90.62 275 LYS A O 1
ATOM 2229 N N . ASP A 1 276 ? 0.649 35.594 6.938 1 90.81 276 ASP A N 1
ATOM 2230 C CA . ASP A 1 276 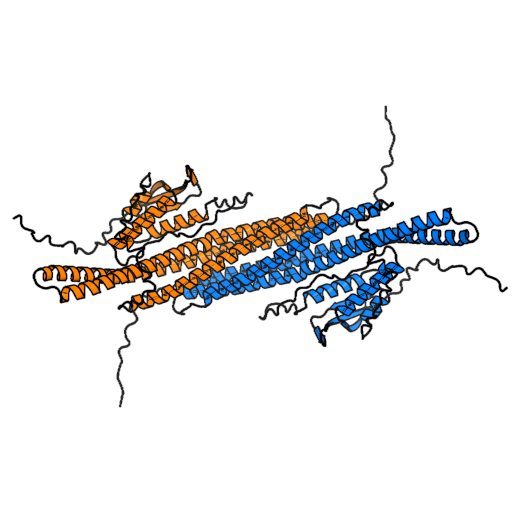? -0.248 36.75 6.969 1 90.81 276 ASP A CA 1
ATOM 2231 C C . ASP A 1 276 ? 0.246 37.812 7.953 1 90.81 276 ASP A C 1
ATOM 2233 O O . ASP A 1 276 ? 0.192 39 7.668 1 90.81 276 ASP A O 1
ATOM 2237 N N . MET A 1 277 ? 0.651 37.312 9.102 1 93.31 277 MET A N 1
ATOM 2238 C CA . MET A 1 277 ? 1.154 38.25 10.109 1 93.31 277 MET A CA 1
ATOM 2239 C C . MET A 1 277 ? 2.395 38.969 9.609 1 93.31 277 MET A C 1
ATOM 2241 O O . MET A 1 277 ? 2.539 40.188 9.828 1 93.31 277 MET A O 1
ATOM 2245 N N . MET A 1 278 ? 3.242 38.25 8.914 1 92.06 278 MET A N 1
ATOM 2246 C CA . MET A 1 278 ? 4.453 38.844 8.367 1 92.06 278 MET A CA 1
ATOM 2247 C C . MET A 1 278 ? 4.109 39.875 7.293 1 92.06 278 MET A C 1
ATOM 2249 O O . MET A 1 278 ? 4.766 40.938 7.191 1 92.06 278 MET A O 1
ATOM 2253 N N . GLN A 1 279 ? 3.176 39.625 6.566 1 89 279 GLN A N 1
ATOM 2254 C CA . GLN A 1 279 ? 2.74 40.562 5.531 1 89 279 GLN A CA 1
ATOM 2255 C C . GLN A 1 279 ? 2.143 41.812 6.141 1 89 279 GLN A C 1
ATOM 2257 O O . GLN A 1 279 ? 2.379 42.938 5.652 1 89 279 GLN A O 1
ATOM 2262 N N . ARG A 1 280 ? 1.379 41.688 7.148 1 90.88 280 ARG A N 1
ATOM 2263 C CA . ARG A 1 280 ? 0.831 42.844 7.844 1 90.88 280 ARG A CA 1
ATOM 2264 C C . ARG A 1 280 ? 1.942 43.688 8.43 1 90.88 280 ARG A C 1
ATOM 2266 O O . ARG A 1 280 ? 1.871 44.938 8.383 1 90.88 280 ARG A O 1
ATOM 2273 N N . ARG A 1 281 ? 2.875 42.969 8.953 1 93.31 281 ARG A N 1
ATOM 2274 C CA . ARG A 1 281 ? 4.016 43.719 9.492 1 93.31 281 ARG A CA 1
ATOM 2275 C C . ARG A 1 281 ? 4.727 44.5 8.398 1 93.31 281 ARG A C 1
ATOM 2277 O O . ARG A 1 281 ? 5.086 45.656 8.609 1 93.31 281 ARG A O 1
ATOM 2284 N N . THR A 1 282 ? 4.918 43.938 7.297 1 91.5 282 THR A N 1
ATOM 2285 C CA . THR A 1 282 ? 5.551 44.625 6.18 1 91.5 282 THR A CA 1
ATOM 2286 C C . THR A 1 282 ? 4.746 45.875 5.773 1 91.5 282 THR A C 1
ATOM 2288 O O . THR A 1 282 ? 5.316 46.938 5.496 1 91.5 282 THR A O 1
ATOM 2291 N N . SER A 1 283 ? 3.5 45.75 5.754 1 90 283 SER A N 1
ATOM 2292 C CA . SER A 1 283 ? 2.629 46.875 5.414 1 90 283 SER A CA 1
ATOM 2293 C C . SER A 1 283 ? 2.77 48 6.426 1 90 283 SER A C 1
ATOM 2295 O O . SER A 1 283 ? 2.777 49.188 6.051 1 90 283 SER A O 1
ATOM 2297 N N . LEU A 1 284 ? 2.879 47.688 7.684 1 92.38 284 LEU A N 1
ATOM 2298 C CA . LEU A 1 284 ? 3.053 48.688 8.734 1 92.38 284 LEU A CA 1
ATOM 2299 C C . LEU A 1 284 ? 4.383 49.406 8.57 1 92.38 284 LEU A C 1
ATOM 2301 O O . LEU A 1 284 ? 4.461 50.625 8.789 1 92.38 284 LEU A O 1
ATOM 2305 N N . LEU A 1 285 ? 5.359 48.594 8.18 1 93.44 285 LEU A N 1
ATOM 2306 C CA . LEU A 1 285 ? 6.676 49.188 7.973 1 93.44 285 LEU A CA 1
ATOM 2307 C C . LEU A 1 285 ? 6.66 50.156 6.793 1 93.44 285 LEU A C 1
ATOM 2309 O O . LEU A 1 285 ? 7.281 51.219 6.844 1 93.44 285 LEU A O 1
ATOM 2313 N N . GLN A 1 286 ? 5.98 49.844 5.809 1 91.38 286 GLN A N 1
ATOM 2314 C CA . GLN A 1 286 ? 5.852 50.719 4.652 1 91.38 286 GLN A CA 1
ATOM 2315 C C . GLN A 1 286 ? 5.078 52 5.008 1 91.38 286 GLN A C 1
ATOM 2317 O O . GLN A 1 286 ? 5.414 53.094 4.539 1 91.38 286 GLN A O 1
ATOM 2322 N N . GLU A 1 287 ? 4.07 51.812 5.773 1 92 287 GLU A N 1
ATOM 2323 C CA . GLU A 1 287 ? 3.311 52.969 6.25 1 92 287 GLU A CA 1
ATOM 2324 C C . GLU A 1 287 ? 4.184 53.875 7.09 1 92 287 GLU A C 1
ATOM 2326 O O . GLU A 1 287 ? 4.059 55.094 7.012 1 92 287 GLU A O 1
ATOM 2331 N N . LEU A 1 288 ? 5.008 53.281 7.895 1 94.75 288 LEU A N 1
ATOM 2332 C CA . LEU A 1 288 ? 5.934 54.062 8.703 1 94.75 288 LEU A CA 1
ATOM 2333 C C . LEU A 1 288 ? 6.902 54.844 7.82 1 94.75 288 LEU A C 1
ATOM 2335 O O . LEU A 1 288 ? 7.16 56.031 8.062 1 94.75 288 LEU A O 1
ATOM 2339 N N . ASP A 1 289 ? 7.395 54.188 6.809 1 93.5 289 ASP A N 1
ATOM 2340 C CA . ASP A 1 289 ? 8.297 54.844 5.875 1 93.5 289 ASP A CA 1
ATOM 2341 C C . ASP A 1 289 ? 7.613 56.031 5.176 1 93.5 289 ASP A C 1
ATOM 2343 O O . ASP A 1 289 ? 8.211 57.094 5.012 1 93.5 289 ASP A O 1
ATOM 2347 N N . ASN A 1 290 ? 6.457 55.844 4.785 1 93.44 290 ASN A N 1
ATOM 2348 C CA . ASN A 1 290 ? 5.684 56.906 4.129 1 93.44 290 ASN A CA 1
ATOM 2349 C C . ASN A 1 290 ? 5.391 58.062 5.078 1 93.44 290 ASN A C 1
ATOM 2351 O O . ASN A 1 290 ? 5.449 59.219 4.684 1 93.44 290 ASN A O 1
ATOM 2355 N N . ALA A 1 291 ? 5.066 57.688 6.336 1 95.12 291 ALA A N 1
ATOM 2356 C CA . ALA A 1 291 ? 4.797 58.719 7.34 1 95.12 291 ALA A CA 1
ATOM 2357 C C . ALA A 1 291 ? 6.043 59.562 7.625 1 95.12 291 ALA A C 1
ATOM 2359 O O . ALA A 1 291 ? 5.953 60.781 7.863 1 95.12 291 ALA A O 1
ATOM 2360 N N . LYS A 1 292 ? 7.164 58.906 7.609 1 95.12 292 LYS A N 1
ATOM 2361 C CA . LYS A 1 292 ? 8.43 59.594 7.805 1 95.12 292 LYS A CA 1
ATOM 2362 C C . LYS A 1 292 ? 8.68 60.594 6.676 1 95.12 292 LYS A C 1
ATOM 2364 O O . LYS A 1 292 ? 9.031 61.75 6.926 1 95.12 292 LYS A O 1
ATOM 2369 N N . LYS A 1 293 ? 8.461 60.25 5.484 1 94.19 293 LYS A N 1
ATOM 2370 C CA . LYS A 1 293 ? 8.664 61.125 4.324 1 94.19 293 LYS A CA 1
ATOM 2371 C C . LYS A 1 293 ? 7.688 62.281 4.336 1 94.19 293 LYS A C 1
ATOM 2373 O O . LYS A 1 293 ? 8.07 63.406 4.035 1 94.19 293 LYS A O 1
ATOM 2378 N N . THR A 1 294 ? 6.492 62.031 4.691 1 93.5 294 THR A N 1
ATOM 2379 C CA . THR A 1 294 ? 5.449 63.031 4.715 1 93.5 294 THR A CA 1
ATOM 2380 C C . THR A 1 294 ? 5.727 64.062 5.812 1 93.5 294 THR A C 1
ATOM 2382 O O . THR A 1 294 ? 5.496 65.25 5.625 1 93.5 294 THR A O 1
ATOM 2385 N N . SER A 1 295 ? 6.168 63.625 6.961 1 93.75 295 SER A N 1
ATOM 2386 C CA . SER A 1 295 ? 6.461 64.5 8.086 1 93.75 295 SER A CA 1
ATOM 2387 C C . SER A 1 295 ? 7.637 65.438 7.77 1 93.75 295 SER A C 1
ATOM 2389 O O . SER A 1 295 ? 7.668 66.562 8.219 1 93.75 295 SER A O 1
ATOM 2391 N N . GLU A 1 296 ? 8.578 64.938 7 1 91.62 296 GLU A N 1
ATOM 2392 C CA . GLU A 1 296 ? 9.75 65.688 6.625 1 91.62 296 GLU A CA 1
ATOM 2393 C C . GLU A 1 296 ? 9.383 66.812 5.621 1 91.62 296 GLU A C 1
ATOM 2395 O O . GLU A 1 296 ? 9.961 67.875 5.645 1 91.62 296 GLU A O 1
ATOM 2400 N N . LYS A 1 297 ? 8.391 66.562 4.852 1 92.38 297 LYS A N 1
ATOM 2401 C CA . LYS A 1 297 ? 8.047 67.5 3.775 1 92.38 297 LYS A CA 1
ATOM 2402 C C . LYS A 1 297 ? 6.91 68.438 4.195 1 92.38 297 LYS A C 1
ATOM 2404 O O . LYS A 1 297 ? 6.637 69.438 3.523 1 92.38 297 LYS A O 1
ATOM 2409 N N . ALA A 1 298 ? 6.23 68 5.277 1 90.38 298 ALA A N 1
ATOM 2410 C CA . ALA A 1 298 ? 5.027 68.75 5.672 1 90.38 298 ALA A CA 1
ATOM 2411 C C . ALA A 1 298 ? 5.367 70.125 6.113 1 90.38 298 ALA A C 1
ATOM 2413 O O . ALA A 1 298 ? 6.324 70.375 6.863 1 90.38 298 ALA A O 1
ATOM 2414 N N . LYS A 1 299 ? 4.691 71.25 5.539 1 89.62 299 LYS A N 1
ATOM 2415 C CA . LYS A 1 299 ? 4.801 72.625 5.918 1 89.62 299 LYS A CA 1
ATOM 2416 C C . LYS A 1 299 ? 3.607 73.062 6.758 1 89.62 299 LYS A C 1
ATOM 2418 O O . LYS A 1 299 ? 2.555 72.438 6.734 1 89.62 299 LYS A O 1
ATOM 2423 N N . PRO A 1 300 ? 3.701 74.125 7.594 1 80.75 300 PRO A N 1
ATOM 2424 C CA . PRO A 1 300 ? 2.531 74.562 8.328 1 80.75 300 PRO A CA 1
ATOM 2425 C C . PRO A 1 300 ? 1.352 74.875 7.406 1 80.75 300 PRO A C 1
ATOM 2427 O O . PRO A 1 300 ? 1.549 75.375 6.277 1 80.75 300 PRO A O 1
ATOM 2430 N N . PRO A 1 301 ? 0.175 74.375 7.992 1 85.75 301 PRO A N 1
ATOM 2431 C CA . PRO A 1 301 ? -0.343 73.938 9.289 1 85.75 301 PRO A CA 1
ATOM 2432 C C . PRO A 1 301 ? -0.469 72.375 9.391 1 85.75 301 PRO A C 1
ATOM 2434 O O . PRO A 1 301 ? -0.87 71.875 10.43 1 85.75 301 PRO A O 1
ATOM 2437 N N . LYS A 1 302 ? -0.166 71.688 8.312 1 89.31 302 LYS A N 1
ATOM 2438 C CA . LYS A 1 302 ? -0.328 70.25 8.281 1 89.31 302 LYS A CA 1
ATOM 2439 C C . LYS A 1 302 ? 0.803 69.562 9.039 1 89.31 302 LYS A C 1
ATOM 2441 O O . LYS A 1 302 ? 0.799 68.312 9.18 1 89.31 302 LYS A O 1
ATOM 2446 N N . LYS A 1 303 ? 1.682 70.25 9.523 1 90.31 303 LYS A N 1
ATOM 2447 C CA . LYS A 1 303 ? 2.863 69.688 10.195 1 90.31 303 LYS A CA 1
ATOM 2448 C C . LYS A 1 303 ? 2.479 68.938 11.453 1 90.31 303 LYS A C 1
ATOM 2450 O O . LYS A 1 303 ? 3.045 67.875 11.734 1 90.31 303 LYS A O 1
ATOM 2455 N N . GLU A 1 304 ? 1.574 69.5 12.141 1 90.12 304 GLU A N 1
ATOM 2456 C CA . GLU A 1 304 ? 1.148 68.812 13.367 1 90.12 304 GLU A CA 1
ATOM 2457 C C . GLU A 1 304 ? 0.462 67.5 13.07 1 90.12 304 GLU A C 1
ATOM 2459 O O . GLU A 1 304 ? 0.704 66.5 13.758 1 90.12 304 GLU A O 1
ATOM 2464 N N . ALA A 1 305 ? -0.385 67.5 12.07 1 90.75 305 ALA A N 1
ATOM 2465 C CA . ALA A 1 305 ? -1.074 66.312 11.664 1 90.75 305 ALA A CA 1
ATOM 2466 C C . ALA A 1 305 ? -0.084 65.25 11.172 1 90.75 305 ALA A C 1
ATOM 2468 O O . ALA A 1 305 ? -0.261 64.062 11.414 1 90.75 305 ALA A O 1
ATOM 2469 N N . ALA A 1 306 ? 0.875 65.625 10.461 1 93.12 306 ALA A N 1
ATOM 2470 C CA . ALA A 1 306 ? 1.903 64.688 9.953 1 93.12 306 ALA A CA 1
ATOM 2471 C C . ALA A 1 306 ? 2.701 64.062 11.094 1 93.12 306 ALA A C 1
ATOM 2473 O O . ALA A 1 306 ? 3.074 62.906 11.031 1 93.12 306 ALA A O 1
ATOM 2474 N N . HIS A 1 307 ? 2.922 64.875 12.094 1 92.69 307 HIS A N 1
ATOM 2475 C CA . HIS A 1 307 ? 3.668 64.375 13.242 1 92.69 307 HIS A CA 1
ATOM 2476 C C . HIS A 1 307 ? 2.846 63.344 14.031 1 92.69 307 HIS A C 1
ATOM 2478 O O . HIS A 1 307 ? 3.387 62.344 14.555 1 92.69 307 HIS A O 1
ATOM 2484 N N . LEU A 1 308 ? 1.587 63.656 14.094 1 93.38 308 LEU A N 1
ATOM 2485 C CA . LEU A 1 308 ? 0.709 62.719 14.789 1 93.38 308 LEU A CA 1
ATOM 2486 C C . LEU A 1 308 ? 0.612 61.406 14.039 1 93.38 308 LEU A C 1
ATOM 2488 O O . LEU A 1 308 ? 0.597 60.344 14.656 1 93.38 308 LEU A O 1
ATOM 2492 N N . ALA A 1 309 ? 0.532 61.469 12.758 1 93 309 ALA A N 1
ATOM 2493 C CA . ALA A 1 309 ? 0.477 60.281 11.93 1 93 309 ALA A CA 1
ATOM 2494 C C . ALA A 1 309 ? 1.759 59.469 12.062 1 93 309 ALA A C 1
ATOM 2496 O O . ALA A 1 309 ? 1.719 58.219 12.07 1 93 309 ALA A O 1
ATOM 2497 N N . LEU A 1 310 ? 2.836 60.094 12.086 1 95.5 310 LEU A N 1
ATOM 2498 C CA . LEU A 1 310 ? 4.121 59.438 12.258 1 95.5 310 LEU A CA 1
ATOM 2499 C C . LEU A 1 310 ? 4.191 58.719 13.609 1 95.5 310 LEU A C 1
ATOM 2501 O O . LEU A 1 310 ? 4.645 57.562 13.695 1 95.5 310 LEU A O 1
ATOM 2505 N N . ALA A 1 311 ? 3.719 59.375 14.641 1 95.06 311 ALA A N 1
ATOM 2506 C CA . ALA A 1 311 ? 3.723 58.812 15.977 1 95.06 311 ALA A CA 1
ATOM 2507 C C . ALA A 1 311 ? 2.844 57.562 16.031 1 95.06 311 ALA A C 1
ATOM 2509 O O . ALA A 1 311 ? 3.199 56.562 16.672 1 95.06 311 ALA A O 1
ATOM 2510 N N . LYS A 1 312 ? 1.744 57.688 15.367 1 92.94 312 LYS A N 1
ATOM 2511 C CA . LYS A 1 312 ? 0.826 56.562 15.32 1 92.94 312 LYS A CA 1
ATOM 2512 C C . LYS A 1 312 ? 1.447 55.375 14.586 1 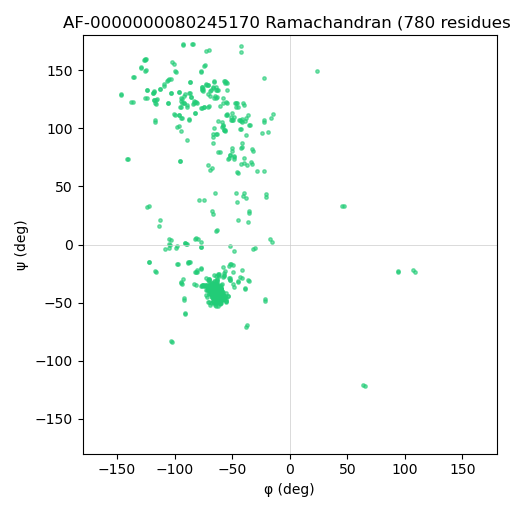92.94 312 LYS A C 1
ATOM 2514 O O . LYS A 1 312 ? 1.288 54.219 15 1 92.94 312 LYS A O 1
ATOM 2519 N N . ALA A 1 313 ? 2.088 55.562 13.492 1 94.44 313 ALA A N 1
ATOM 2520 C CA . ALA A 1 313 ? 2.744 54.531 12.711 1 94.44 313 ALA A CA 1
ATOM 2521 C C . ALA A 1 313 ? 3.871 53.875 13.508 1 94.44 313 ALA A C 1
ATOM 2523 O O . ALA A 1 313 ? 4.066 52.656 13.438 1 94.44 313 ALA A O 1
ATOM 2524 N N . GLU A 1 314 ? 4.617 54.688 14.195 1 95.88 314 GLU A N 1
ATOM 2525 C CA . GLU A 1 314 ? 5.707 54.156 15.016 1 95.88 314 GLU A CA 1
ATOM 2526 C C . GLU A 1 314 ? 5.176 53.25 16.125 1 95.88 314 GLU A C 1
ATOM 2528 O O . GLU A 1 314 ? 5.762 52.219 16.422 1 95.88 314 GLU A O 1
ATOM 2533 N N . GLU A 1 315 ? 4.086 53.75 16.672 1 94.44 315 GLU A N 1
ATOM 2534 C CA . GLU A 1 315 ? 3.475 52.938 17.734 1 94.44 315 GLU A CA 1
ATOM 2535 C C . GLU A 1 315 ? 2.969 51.625 17.203 1 94.44 315 GLU A C 1
ATOM 2537 O O . GLU A 1 315 ? 3.111 50.594 17.859 1 94.44 315 GLU A O 1
ATOM 2542 N N . ALA A 1 316 ? 2.387 51.625 16.109 1 93.06 316 ALA A N 1
ATOM 2543 C CA . ALA A 1 316 ? 1.854 50.406 15.5 1 93.06 316 ALA A CA 1
ATOM 2544 C C . ALA A 1 316 ? 2.967 49.406 15.211 1 93.06 316 ALA A C 1
ATOM 2546 O O . ALA A 1 316 ? 2.809 48.219 15.461 1 93.06 316 ALA A O 1
ATOM 2547 N N . VAL A 1 317 ? 4.059 49.875 14.688 1 95.25 317 VAL A N 1
ATOM 2548 C CA . VAL A 1 317 ? 5.191 49 14.375 1 95.25 317 VAL A CA 1
ATOM 2549 C C . VAL A 1 317 ? 5.773 48.438 15.672 1 95.25 317 VAL A C 1
ATOM 2551 O O . VAL A 1 317 ? 6.141 47.25 15.734 1 95.25 317 VAL A O 1
ATOM 2554 N N . GLN A 1 318 ? 5.887 49.312 16.656 1 95.31 318 GLN A N 1
ATOM 2555 C CA . GLN A 1 318 ? 6.418 48.875 17.938 1 95.31 318 GLN A CA 1
ATOM 2556 C C . GLN A 1 318 ? 5.527 47.781 18.547 1 95.31 318 GLN A C 1
ATOM 2558 O O . GLN A 1 318 ? 6.023 46.781 19.062 1 95.31 318 GLN A O 1
ATOM 2563 N N . ARG A 1 319 ? 4.258 47.969 18.484 1 93.12 319 ARG A N 1
ATOM 2564 C CA . ARG A 1 319 ? 3.316 47 19 1 93.12 319 ARG A CA 1
ATOM 2565 C C . ARG A 1 319 ? 3.422 45.688 18.219 1 93.12 319 ARG A C 1
ATOM 2567 O O . ARG A 1 319 ? 3.389 44.594 18.812 1 93.12 319 ARG A O 1
ATOM 2574 N N . SER A 1 320 ? 3.457 45.844 16.953 1 95.12 320 SER A N 1
ATOM 2575 C CA . SER A 1 320 ? 3.582 44.656 16.094 1 95.12 320 SER A CA 1
ATOM 2576 C C . SER A 1 320 ? 4.855 43.875 16.406 1 95.12 320 SER A C 1
ATOM 2578 O O . SER A 1 320 ? 4.871 42.656 16.328 1 95.12 320 SER A O 1
ATOM 2580 N N . THR A 1 321 ? 5.895 44.562 16.766 1 96.25 321 THR A N 1
ATOM 2581 C CA . THR A 1 321 ? 7.176 43.906 17.062 1 96.25 321 THR A CA 1
ATOM 2582 C C . THR A 1 321 ? 7.098 43.125 18.359 1 96.25 321 THR A C 1
ATOM 2584 O O . THR A 1 321 ? 7.48 41.938 18.391 1 96.25 321 THR A O 1
ATOM 2587 N N . VAL A 1 322 ? 6.598 43.781 19.375 1 95.19 322 VAL A N 1
ATOM 2588 C CA . VAL A 1 322 ? 6.539 43.125 20.672 1 95.19 322 VAL A CA 1
ATOM 2589 C C . VAL A 1 322 ? 5.562 41.938 20.625 1 95.19 322 VAL A C 1
ATOM 2591 O O . VAL A 1 322 ? 5.914 40.844 21 1 95.19 322 VAL A O 1
ATOM 2594 N N . THR A 1 323 ? 4.379 42.188 20.125 1 95.44 323 THR A N 1
ATOM 2595 C CA . THR A 1 323 ? 3.354 41.156 20.047 1 95.44 323 THR A CA 1
ATOM 2596 C C . THR A 1 323 ? 3.771 40.031 19.078 1 95.44 323 THR A C 1
ATOM 2598 O O . THR A 1 323 ? 3.527 38.875 19.328 1 95.44 323 THR A O 1
ATOM 2601 N N . GLY A 1 324 ? 4.352 40.438 17.969 1 96 324 GLY A N 1
ATOM 2602 C CA . GLY A 1 324 ? 4.781 39.469 16.969 1 96 324 GLY A CA 1
ATOM 2603 C C . GLY A 1 324 ? 5.766 38.438 17.5 1 96 324 GLY A C 1
ATOM 2604 O O . GLY A 1 324 ? 5.648 37.25 17.203 1 96 324 GLY A O 1
ATOM 2605 N N . LYS A 1 325 ? 6.703 38.906 18.234 1 95.12 325 LYS A N 1
ATOM 2606 C CA . LYS A 1 325 ? 7.699 38 18.781 1 95.12 325 LYS A CA 1
ATOM 2607 C C . LYS A 1 325 ? 7.062 37 19.75 1 95.12 325 LYS A C 1
ATOM 2609 O O . LYS A 1 325 ? 7.395 35.812 19.75 1 95.12 325 LYS A O 1
ATOM 2614 N N . GLN A 1 326 ? 6.133 37.5 20.531 1 93.81 326 GLN A N 1
ATOM 2615 C CA . GLN A 1 326 ? 5.422 36.625 21.469 1 93.81 326 GLN A CA 1
ATOM 2616 C C . GLN A 1 326 ? 4.57 35.594 20.719 1 93.81 326 GLN A C 1
ATOM 2618 O O . GLN A 1 326 ? 4.543 34.406 21.094 1 93.81 326 GLN A O 1
ATOM 2623 N N . GLU A 1 327 ? 3.961 36 19.688 1 95.69 327 GLU A N 1
ATOM 2624 C CA . GLU A 1 327 ? 3.062 35.156 18.922 1 95.69 327 GLU A CA 1
ATOM 2625 C C . GLU A 1 327 ? 3.84 34.094 18.156 1 95.69 327 GLU A C 1
ATOM 2627 O O . GLU A 1 327 ? 3.375 32.938 18.016 1 95.69 327 GLU A O 1
ATOM 2632 N N . ILE A 1 328 ? 4.938 34.469 17.656 1 94.12 328 ILE A N 1
ATOM 2633 C CA . ILE A 1 328 ? 5.766 33.5 16.938 1 94.12 328 ILE A CA 1
ATOM 2634 C C . ILE A 1 328 ? 6.219 32.375 17.875 1 94.12 328 ILE A C 1
ATOM 2636 O O . ILE A 1 328 ? 6.195 31.203 17.516 1 94.12 328 ILE A O 1
ATOM 2640 N N . HIS A 1 329 ? 6.574 32.781 19.047 1 90.56 329 HIS A N 1
ATOM 2641 C CA . HIS A 1 329 ? 6.969 31.812 20.047 1 90.56 329 HIS A CA 1
ATOM 2642 C C . HIS A 1 329 ? 5.805 30.906 20.422 1 90.56 329 HIS A C 1
ATOM 2644 O O . HIS A 1 329 ? 5.969 29.688 20.516 1 90.56 329 HIS A O 1
ATOM 2650 N N . ARG A 1 330 ? 4.684 31.438 20.594 1 91.81 330 ARG A N 1
ATOM 2651 C CA . ARG A 1 330 ? 3.494 30.672 20.953 1 91.81 330 ARG A CA 1
ATOM 2652 C C . ARG A 1 330 ? 3.145 29.672 19.844 1 91.81 330 ARG A C 1
ATOM 2654 O O . ARG A 1 330 ? 2.838 28.516 20.109 1 91.81 330 ARG A O 1
ATOM 2661 N N . LEU A 1 331 ? 3.146 30.156 18.656 1 92.25 331 LEU A N 1
ATOM 2662 C CA . LEU A 1 331 ? 2.824 29.312 17.516 1 92.25 331 LEU A CA 1
ATOM 2663 C C . LEU A 1 331 ? 3.793 28.141 17.406 1 92.25 331 LEU A C 1
ATOM 2665 O O . LEU A 1 331 ? 3.377 27 17.188 1 92.25 331 LEU A O 1
ATOM 2669 N N . LYS A 1 332 ? 5.051 28.438 17.531 1 87.94 332 LYS A N 1
ATOM 2670 C CA . LYS A 1 332 ? 6.07 27.391 17.453 1 87.94 332 LYS A CA 1
ATOM 2671 C C . LYS A 1 332 ? 5.832 26.312 18.5 1 87.94 332 LYS A C 1
ATOM 2673 O O . LYS A 1 332 ? 5.91 25.125 18.203 1 87.94 332 LYS A O 1
ATOM 2678 N N . GLU A 1 333 ? 5.539 26.75 19.688 1 88.56 333 GLU A N 1
ATOM 2679 C CA . GLU A 1 333 ? 5.293 25.812 20.766 1 88.56 333 GLU A CA 1
ATOM 2680 C C . GLU A 1 333 ? 4.051 24.969 20.484 1 88.56 333 GLU A C 1
ATOM 2682 O O . GLU A 1 333 ? 4.09 23.734 20.609 1 88.56 333 GLU A O 1
ATOM 2687 N N . ALA A 1 334 ? 3.012 25.594 20.125 1 89.19 334 ALA A N 1
ATOM 2688 C CA . ALA A 1 334 ? 1.746 24.906 19.891 1 89.19 334 ALA A CA 1
ATOM 2689 C C . ALA A 1 334 ? 1.874 23.906 18.734 1 89.19 334 ALA A C 1
ATOM 2691 O O . ALA A 1 334 ? 1.403 22.781 18.828 1 89.19 334 ALA A O 1
ATOM 2692 N N . GLU A 1 335 ? 2.539 24.344 17.688 1 88.81 335 GLU A N 1
ATOM 2693 C CA . GLU A 1 335 ? 2.654 23.484 16.5 1 88.81 335 GLU A CA 1
ATOM 2694 C C . GLU A 1 335 ? 3.596 22.312 16.75 1 88.81 335 GLU A C 1
ATOM 2696 O O . GLU A 1 335 ? 3.383 21.219 16.234 1 88.81 335 GLU A O 1
ATOM 2701 N N . THR A 1 336 ? 4.645 22.547 17.547 1 87.94 336 THR A N 1
ATOM 2702 C CA . THR A 1 336 ? 5.547 21.453 17.891 1 87.94 336 THR A CA 1
ATOM 2703 C C . THR A 1 336 ? 4.828 20.391 18.719 1 87.94 336 THR A C 1
ATOM 2705 O O . THR A 1 336 ? 4.953 19.188 18.453 1 87.94 336 THR A O 1
ATOM 2708 N N . LYS A 1 337 ? 4.039 20.859 19.656 1 88.38 337 LYS A N 1
ATOM 2709 C CA . LYS A 1 337 ? 3.275 19.922 20.484 1 88.38 337 LYS A CA 1
ATOM 2710 C C . LYS A 1 337 ? 2.229 19.188 19.672 1 88.38 337 LYS A C 1
ATOM 2712 O O . LYS A 1 337 ? 2.029 17.984 19.844 1 88.38 337 LYS A O 1
ATOM 2717 N N . GLY A 1 338 ? 1.603 19.922 18.828 1 89.75 338 GLY A N 1
ATOM 2718 C CA . GLY A 1 338 ? 0.61 19.297 17.969 1 89.75 338 GLY A CA 1
ATOM 2719 C C . GLY A 1 338 ? 1.197 18.25 17.047 1 89.75 338 GLY A C 1
ATOM 2720 O O . GLY A 1 338 ? 0.631 17.172 16.875 1 89.75 338 GLY A O 1
ATOM 2721 N N . PHE A 1 339 ? 2.268 18.578 16.406 1 89.69 339 PHE A N 1
ATOM 2722 C CA . PHE A 1 339 ? 2.926 17.656 15.492 1 89.69 339 PHE A CA 1
ATOM 2723 C C . PHE A 1 339 ? 3.389 16.406 16.234 1 89.69 339 PHE A C 1
ATOM 2725 O O . PHE A 1 339 ? 3.25 15.297 15.711 1 89.69 339 PHE A O 1
ATOM 2732 N N . ARG A 1 340 ? 3.955 16.641 17.344 1 90.12 340 ARG A N 1
ATOM 2733 C CA . ARG A 1 340 ? 4.383 15.516 18.172 1 90.12 340 ARG A CA 1
ATOM 2734 C C . ARG A 1 340 ? 3.223 14.57 18.453 1 90.12 340 ARG A C 1
ATOM 2736 O O . ARG A 1 340 ? 3.346 13.359 18.266 1 90.12 340 ARG A O 1
ATOM 2743 N N . GLN A 1 341 ? 2.154 15.086 18.859 1 91.56 341 GLN A N 1
ATOM 2744 C CA . GLN A 1 341 ? 0.996 14.266 19.203 1 91.56 341 GLN A CA 1
ATOM 2745 C C . GLN A 1 341 ? 0.439 13.57 17.953 1 91.56 341 GLN A C 1
ATOM 2747 O O . GLN A 1 341 ? 0.034 12.406 18.016 1 91.56 341 GLN A O 1
ATOM 2752 N N . ALA A 1 342 ? 0.422 14.289 16.891 1 91.69 342 ALA A N 1
ATOM 2753 C CA . ALA A 1 342 ? -0.093 13.727 15.656 1 91.69 342 ALA A CA 1
ATOM 2754 C C . ALA A 1 342 ? 0.744 12.531 15.203 1 91.69 342 ALA A C 1
ATOM 2756 O O . ALA A 1 342 ? 0.202 11.516 14.75 1 91.69 342 ALA A O 1
ATOM 2757 N N . LEU A 1 343 ? 2.064 12.641 15.328 1 90.38 343 LEU A N 1
ATOM 2758 C CA . LEU A 1 343 ? 2.957 11.547 14.945 1 90.38 343 LEU A CA 1
ATOM 2759 C C . LEU A 1 343 ? 2.742 10.336 15.844 1 90.38 343 LEU A C 1
ATOM 2761 O O . LEU A 1 343 ? 2.77 9.195 15.367 1 90.38 343 LEU A O 1
ATOM 2765 N N . ILE A 1 344 ? 2.527 10.602 17.078 1 92.31 344 ILE A N 1
ATOM 2766 C CA . ILE A 1 344 ? 2.287 9.508 18.031 1 92.31 344 ILE A CA 1
ATOM 2767 C C . ILE A 1 344 ? 0.967 8.82 17.688 1 92.31 344 ILE A C 1
ATOM 2769 O O . ILE A 1 344 ? 0.907 7.594 17.609 1 92.31 344 ILE A O 1
ATOM 2773 N N . ASP A 1 345 ? -0.058 9.609 17.5 1 92.62 345 ASP A N 1
ATOM 2774 C CA . ASP A 1 345 ? -1.366 9.055 17.156 1 92.62 345 ASP A CA 1
ATOM 2775 C C . ASP A 1 345 ? -1.3 8.227 15.883 1 92.62 345 ASP A C 1
ATOM 2777 O O . ASP A 1 345 ? -1.888 7.145 15.805 1 92.62 345 ASP A O 1
ATOM 2781 N N . TYR A 1 346 ? -0.636 8.773 14.922 1 91.56 346 TYR A N 1
ATOM 2782 C CA . TYR A 1 346 ? -0.479 8.062 13.656 1 91.56 346 TYR A CA 1
ATOM 2783 C C . TYR A 1 346 ? 0.254 6.742 13.852 1 91.56 346 TYR A C 1
ATOM 2785 O O . TYR A 1 346 ? -0.205 5.695 13.391 1 91.56 346 TYR A O 1
ATOM 2793 N N . ALA A 1 347 ? 1.365 6.812 14.539 1 90.94 347 ALA A N 1
ATOM 2794 C CA . ALA A 1 347 ? 2.172 5.617 14.766 1 90.94 347 ALA A CA 1
ATOM 2795 C C . ALA A 1 347 ? 1.377 4.559 15.531 1 90.94 347 ALA A C 1
ATOM 2797 O O . ALA A 1 347 ? 1.436 3.371 15.203 1 90.94 347 ALA A O 1
ATOM 2798 N N . GLU A 1 348 ? 0.655 4.992 16.5 1 91.12 348 GLU A N 1
ATOM 2799 C CA . GLU A 1 348 ? -0.15 4.062 17.281 1 91.12 348 GLU A CA 1
ATOM 2800 C C . GLU A 1 348 ? -1.212 3.387 16.422 1 91.12 348 GLU A C 1
ATOM 2802 O O . GLU A 1 348 ? -1.457 2.188 16.547 1 91.12 348 GLU A O 1
ATOM 2807 N N . SER A 1 349 ? -1.787 4.176 15.656 1 88.31 349 SER A N 1
ATOM 2808 C CA . SER A 1 349 ? -2.812 3.629 14.773 1 88.31 349 SER A CA 1
ATOM 2809 C C . SER A 1 349 ? -2.221 2.613 13.805 1 88.31 349 SER A C 1
ATOM 2811 O O . SER A 1 349 ? -2.811 1.558 13.562 1 88.31 349 SER A O 1
ATOM 2813 N N . GLN A 1 350 ? -1.085 2.932 13.227 1 88.25 350 GLN A N 1
ATOM 2814 C CA . GLN A 1 350 ? -0.436 2.016 12.297 1 88.25 350 GLN A CA 1
ATOM 2815 C C . GLN A 1 350 ? 0.034 0.749 13 1 88.25 350 GLN A C 1
ATOM 2817 O O . GLN A 1 350 ? 0.035 -0.334 12.414 1 88.25 350 GLN A O 1
ATOM 2822 N N . MET A 1 351 ? 0.443 0.905 14.219 1 89.38 351 MET A N 1
ATOM 2823 C CA . MET A 1 351 ? 0.841 -0.247 15.023 1 89.38 351 MET A CA 1
ATOM 2824 C C . MET A 1 351 ? -0.329 -1.205 15.219 1 89.38 351 MET A C 1
ATOM 2826 O O . MET A 1 351 ? -0.167 -2.422 15.102 1 89.38 351 MET A O 1
ATOM 2830 N N . LYS A 1 352 ? -1.368 -0.652 15.523 1 87.56 352 LYS A N 1
ATOM 2831 C CA . LYS A 1 352 ? -2.559 -1.477 15.703 1 87.56 352 LYS A CA 1
ATOM 2832 C C . LYS A 1 352 ? -2.92 -2.211 14.414 1 87.56 352 LYS A C 1
ATOM 2834 O O . LYS A 1 352 ? -3.289 -3.387 14.445 1 87.56 352 LYS A O 1
ATOM 2839 N N . ALA A 1 353 ? -2.85 -1.511 13.336 1 85.38 353 ALA A N 1
ATOM 2840 C CA . ALA A 1 353 ? -3.125 -2.135 12.047 1 85.38 353 ALA A CA 1
ATOM 2841 C C . ALA A 1 353 ? -2.145 -3.27 11.766 1 85.38 353 ALA A C 1
ATOM 2843 O O . ALA A 1 353 ? -2.535 -4.324 11.258 1 85.38 353 ALA A O 1
ATOM 2844 N N . ALA A 1 354 ? -0.898 -3.059 12.016 1 87.56 354 ALA A N 1
ATOM 2845 C CA . ALA A 1 354 ? 0.125 -4.082 11.812 1 87.56 354 ALA A CA 1
ATOM 2846 C C . ALA A 1 354 ? -0.137 -5.305 12.68 1 87.56 354 ALA A C 1
ATOM 2848 O O . ALA A 1 354 ? 0.033 -6.441 12.234 1 87.56 354 ALA A O 1
ATOM 2849 N N . GLN A 1 355 ? -0.525 -5.066 13.875 1 89.5 355 GLN A N 1
ATOM 2850 C CA . GLN A 1 355 ? -0.847 -6.156 14.789 1 89.5 355 GLN A CA 1
ATOM 2851 C C . GLN A 1 355 ? -2.035 -6.969 14.281 1 89.5 355 GLN A C 1
ATOM 2853 O O . GLN A 1 355 ? -2.025 -8.203 14.352 1 89.5 355 GLN A O 1
ATOM 2858 N N . GLU A 1 356 ? -2.984 -6.289 13.852 1 86.25 356 GLU A N 1
ATOM 2859 C CA . GLU A 1 356 ? -4.152 -6.973 13.305 1 86.25 356 GLU A CA 1
ATOM 2860 C C . GLU A 1 356 ? -3.775 -7.82 12.086 1 86.25 356 GLU A C 1
ATOM 2862 O O . GLU A 1 356 ? -4.254 -8.945 11.938 1 86.25 356 GLU A O 1
ATOM 2867 N N . THR A 1 357 ? -2.99 -7.273 11.219 1 86.31 357 THR A N 1
ATOM 2868 C CA . THR A 1 357 ? -2.529 -8.016 10.055 1 86.31 357 THR A CA 1
ATOM 2869 C C . THR A 1 357 ? -1.787 -9.281 10.477 1 86.31 357 THR A C 1
ATOM 2871 O O . THR A 1 357 ? -2 -10.352 9.906 1 86.31 357 THR A O 1
ATOM 2874 N N . TYR A 1 358 ? -0.947 -9.18 11.445 1 90.25 358 TYR A N 1
ATOM 2875 C CA . TYR A 1 358 ? -0.207 -10.32 11.977 1 90.25 358 TYR A CA 1
ATOM 2876 C C . TYR A 1 358 ? -1.155 -11.414 12.445 1 90.25 358 TYR A C 1
ATOM 2878 O O . TYR A 1 358 ? -0.975 -12.586 12.109 1 90.25 358 TYR A O 1
ATOM 2886 N N . GLU A 1 359 ? -2.131 -11.039 13.156 1 90.25 359 GLU A N 1
ATOM 2887 C CA . GLU A 1 359 ? -3.068 -11.992 13.734 1 90.25 359 GLU A CA 1
ATOM 2888 C C . GLU A 1 359 ? -3.889 -12.688 12.648 1 90.25 359 GLU A C 1
ATOM 2890 O O . GLU A 1 359 ? -4.141 -13.891 12.734 1 90.25 359 GLU A O 1
ATOM 2895 N N . VAL A 1 360 ? -4.27 -11.914 11.703 1 89.12 360 VAL A N 1
ATOM 2896 C CA . VAL A 1 360 ? -5.074 -12.461 10.617 1 89.12 360 VAL A CA 1
ATOM 2897 C C . VAL A 1 360 ? -4.25 -13.477 9.82 1 89.12 360 VAL A C 1
ATOM 2899 O O . VAL A 1 360 ? -4.75 -14.547 9.469 1 89.12 360 VAL A O 1
ATOM 2902 N N . LEU A 1 361 ? -3.023 -13.203 9.578 1 89.44 361 LEU A N 1
ATOM 2903 C CA . LEU A 1 361 ? -2.15 -14.094 8.82 1 89.44 361 LEU A CA 1
ATOM 2904 C C . LEU A 1 361 ? -1.824 -15.344 9.633 1 89.44 361 LEU A C 1
ATOM 2906 O O . LEU A 1 361 ? -1.744 -16.438 9.078 1 89.44 361 LEU A O 1
ATOM 2910 N N . LEU A 1 362 ? -1.669 -15.203 10.906 1 90.88 362 LEU A N 1
ATOM 2911 C CA . LEU A 1 362 ? -1.462 -16.344 11.789 1 90.88 362 LEU A CA 1
ATOM 2912 C C . LEU A 1 362 ? -2.666 -17.281 11.75 1 90.88 362 LEU A C 1
ATOM 2914 O O . LEU A 1 362 ? -2.508 -18.516 11.711 1 90.88 362 LEU A O 1
ATOM 2918 N N . GLU A 1 363 ? -3.793 -16.688 11.773 1 88.06 363 GLU A N 1
ATOM 2919 C CA . GLU A 1 363 ? -5.016 -17.469 11.68 1 88.06 363 GLU A CA 1
ATOM 2920 C C . GLU A 1 363 ? -5.078 -18.234 10.352 1 88.06 363 GLU A C 1
ATOM 2922 O O . GLU A 1 363 ? -5.52 -19.391 10.312 1 88.06 363 GLU A O 1
ATOM 2927 N N . GLN A 1 364 ? -4.715 -17.609 9.32 1 87.31 364 GLN A N 1
ATOM 2928 C CA . GLN A 1 364 ? -4.691 -18.281 8.023 1 87.31 364 GLN A CA 1
ATOM 2929 C C . GLN A 1 364 ? -3.789 -19.5 8.047 1 87.31 364 GLN A C 1
ATOM 2931 O O . GLN A 1 364 ? -4.184 -20.578 7.586 1 87.31 364 GLN A O 1
ATOM 2936 N N . ILE A 1 365 ? -2.609 -19.359 8.602 1 89.44 365 ILE A N 1
ATOM 2937 C CA . ILE A 1 365 ? -1.642 -20.453 8.672 1 89.44 365 ILE A CA 1
ATOM 2938 C C . ILE A 1 365 ? -2.211 -21.594 9.5 1 89.44 365 ILE A C 1
ATOM 2940 O O . ILE A 1 365 ? -2.092 -22.766 9.125 1 89.44 365 ILE A O 1
ATOM 2944 N N . ARG A 1 366 ? -2.857 -21.25 10.531 1 90.5 366 ARG A N 1
ATOM 2945 C CA . ARG A 1 366 ? -3.473 -22.266 11.383 1 90.5 366 ARG A CA 1
ATOM 2946 C C . ARG A 1 366 ? -4.562 -23.016 10.633 1 90.5 366 ARG A C 1
ATOM 2948 O O . ARG A 1 366 ? -4.605 -24.25 10.68 1 90.5 366 ARG A O 1
ATOM 2955 N N . ARG A 1 367 ? -5.387 -22.328 9.938 1 87.81 367 ARG A N 1
ATOM 2956 C CA . ARG A 1 367 ? -6.484 -22.953 9.195 1 87.81 367 ARG A CA 1
ATOM 2957 C C . ARG A 1 367 ? -5.953 -23.844 8.078 1 87.81 367 ARG A C 1
ATOM 2959 O O . ARG A 1 367 ? -6.516 -24.906 7.801 1 87.81 367 ARG A O 1
ATOM 2966 N N . ILE A 1 368 ? -4.938 -23.406 7.484 1 87.06 368 ILE A N 1
ATOM 2967 C CA . ILE A 1 368 ? -4.352 -24.203 6.41 1 87.06 368 ILE A CA 1
ATOM 2968 C C . ILE A 1 368 ? -3.73 -25.469 6.984 1 87.06 368 ILE A C 1
ATOM 2970 O O . ILE A 1 368 ? -3.846 -26.547 6.391 1 87.06 368 ILE A O 1
ATOM 2974 N N . HIS A 1 369 ? -3.092 -25.344 8.102 1 85.69 369 HIS A N 1
ATOM 2975 C CA . HIS A 1 369 ? -2.482 -26.5 8.742 1 85.69 369 HIS A CA 1
ATOM 2976 C C . HIS A 1 369 ? -3.541 -27.516 9.18 1 85.69 369 HIS A C 1
ATOM 2978 O O . HIS A 1 369 ? -3.312 -28.719 9.125 1 85.69 369 HIS A O 1
ATOM 2984 N N . GLU A 1 370 ? -4.656 -27.031 9.516 1 82.94 370 GLU A N 1
ATOM 2985 C CA . GLU A 1 370 ? -5.742 -27.891 9.977 1 82.94 370 GLU A CA 1
ATOM 2986 C C . GLU A 1 370 ? -6.469 -28.547 8.797 1 82.94 370 GLU A C 1
ATOM 2988 O O . GLU A 1 370 ? -7.133 -29.562 8.961 1 82.94 370 GLU A O 1
ATOM 2993 N N . TRP A 1 371 ? -6.309 -27.844 7.723 1 79.5 371 TRP A N 1
ATOM 2994 C CA . TRP A 1 371 ? -6.945 -28.359 6.52 1 79.5 371 TRP A CA 1
ATOM 2995 C C . TRP A 1 371 ? -6.152 -29.531 5.945 1 79.5 371 TRP A C 1
ATOM 2997 O O . TRP A 1 371 ? -4.941 -29.422 5.734 1 79.5 371 TRP A O 1
ATOM 3007 N N . GLU A 1 372 ? -6.785 -30.844 5.871 1 69.69 372 GLU A N 1
ATOM 3008 C CA . GLU A 1 372 ? -6.184 -32.031 5.254 1 69.69 372 GLU A CA 1
ATOM 3009 C C . GLU A 1 372 ? -6.738 -32.25 3.848 1 69.69 372 GLU A C 1
ATOM 3011 O O . GLU A 1 372 ? -7.949 -32.375 3.664 1 69.69 372 GLU A O 1
ATOM 3016 N N . PRO A 1 373 ? -5.758 -32.031 2.875 1 66.75 373 PRO A N 1
ATOM 3017 C CA . PRO A 1 373 ? -6.25 -32.281 1.518 1 66.75 373 PRO A CA 1
ATOM 3018 C C . PRO A 1 373 ? -6.844 -33.656 1.342 1 66.75 373 PRO A C 1
ATOM 3020 O O . PRO A 1 373 ? -6.309 -34.656 1.877 1 66.75 373 PRO A O 1
ATOM 3023 N N . ALA A 1 374 ? -8.211 -33.812 1.108 1 61.53 374 ALA A N 1
ATOM 3024 C CA . ALA A 1 374 ? -8.797 -35.094 0.75 1 61.53 374 ALA A CA 1
ATOM 3025 C C . ALA A 1 374 ? -8.758 -35.312 -0.759 1 61.53 374 ALA A C 1
ATOM 3027 O O . ALA A 1 374 ? -9.141 -34.438 -1.53 1 61.53 374 ALA A O 1
ATOM 3028 N N . PHE A 1 375 ? -7.922 -36.188 -1.236 1 57.06 375 PHE A N 1
ATOM 3029 C CA . PHE A 1 375 ? -7.938 -36.562 -2.648 1 57.06 375 PHE A CA 1
ATOM 3030 C C . PHE A 1 375 ? -8.758 -37.812 -2.879 1 57.06 375 PHE A C 1
ATOM 3032 O O . PHE A 1 375 ? -8.219 -38.906 -2.9 1 57.06 375 PHE A O 1
ATOM 3039 N N . PRO A 1 376 ? -10.164 -37.75 -2.775 1 50.06 376 PRO A N 1
ATOM 3040 C CA . PRO A 1 376 ? -10.883 -39.031 -2.969 1 50.06 376 PRO A CA 1
ATOM 3041 C C . PRO A 1 376 ? -10.547 -39.688 -4.293 1 50.06 376 PRO A C 1
ATOM 3043 O O . PRO A 1 376 ? -10.227 -39.031 -5.273 1 50.06 376 PRO A O 1
ATOM 3046 N N . ASP A 1 377 ? -10.375 -41 -4.422 1 46.75 377 ASP A N 1
ATOM 3047 C CA . ASP A 1 377 ? -10.273 -41.875 -5.59 1 46.75 377 ASP A CA 1
ATOM 3048 C C . ASP A 1 377 ? -11.516 -41.75 -6.469 1 46.75 377 ASP A C 1
ATOM 3050 O O . ASP A 1 377 ? -12.641 -41.719 -5.965 1 46.75 377 ASP A O 1
ATOM 3054 N N . GLU A 1 378 ? -11.578 -41.031 -7.496 1 45.62 378 GLU A N 1
ATOM 3055 C CA . GLU A 1 378 ? -12.695 -40.938 -8.422 1 45.62 378 GLU A CA 1
ATOM 3056 C C . GLU A 1 378 ? -13.391 -42.281 -8.617 1 45.62 378 GLU A C 1
ATOM 3058 O O . GLU A 1 378 ? -14.445 -42.344 -9.242 1 45.62 378 GLU A O 1
ATOM 3063 N N . ASP A 1 379 ? -12.914 -43.5 -8.562 1 39.22 379 ASP A N 1
ATOM 3064 C CA . ASP A 1 379 ? -13.703 -44.688 -8.906 1 39.22 379 ASP A CA 1
ATOM 3065 C C . ASP A 1 379 ? -14.969 -44.781 -8.062 1 39.22 379 ASP A C 1
ATOM 3067 O O . ASP A 1 379 ? -15.836 -45.594 -8.312 1 39.22 379 ASP A O 1
ATOM 3071 N N . ASP A 1 380 ? -15.094 -44.281 -6.93 1 35.38 380 ASP A N 1
ATOM 3072 C CA . ASP A 1 380 ? -16.234 -44.75 -6.148 1 35.38 380 ASP A CA 1
ATOM 3073 C C . ASP A 1 380 ? -17.531 -44.125 -6.617 1 35.38 380 ASP A C 1
ATOM 3075 O O . ASP A 1 380 ? -18.5 -44.062 -5.863 1 35.38 380 ASP A O 1
ATOM 3079 N N . THR A 1 381 ? -17.672 -43.344 -7.574 1 34.81 381 THR A N 1
ATOM 3080 C CA . THR A 1 381 ? -19.062 -43.156 -7.941 1 34.81 381 THR A CA 1
ATOM 3081 C C . THR A 1 381 ? -19.625 -44.438 -8.57 1 34.81 381 THR A C 1
ATOM 3083 O O . THR A 1 381 ? -19.391 -44.719 -9.742 1 34.81 381 THR A O 1
ATOM 3086 N N . SER A 1 382 ? -19.75 -45.594 -7.891 1 31.39 382 SER A N 1
ATOM 3087 C CA . SER A 1 382 ? -20.734 -46.625 -8.172 1 31.39 382 SER A CA 1
ATOM 3088 C C . SER A 1 382 ? -22.094 -46.031 -8.516 1 31.39 382 SER A C 1
ATOM 3090 O O . SER A 1 382 ? -22.531 -45.094 -7.879 1 31.39 382 SER A O 1
ATOM 3092 N N . ILE A 1 383 ? -22.703 -46.312 -9.711 1 31.98 383 ILE A N 1
ATOM 3093 C CA . ILE A 1 383 ? -24.094 -46.188 -10.133 1 31.98 383 ILE A CA 1
ATOM 3094 C C . ILE A 1 383 ? -25.016 -46.719 -9.031 1 31.98 383 ILE A C 1
ATOM 3096 O O . ILE A 1 383 ? -24.812 -47.844 -8.531 1 31.98 383 ILE A O 1
ATOM 3100 N N . PRO A 1 384 ? -25.766 -45.875 -8.25 1 30.7 384 PRO A N 1
ATOM 3101 C CA . PRO A 1 384 ? -26.812 -46.469 -7.418 1 30.7 384 PRO A CA 1
ATOM 3102 C C . PRO A 1 384 ? -27.625 -47.531 -8.164 1 30.7 384 PRO A C 1
ATOM 3104 O O . PRO A 1 384 ? -27.969 -47.344 -9.336 1 30.7 384 PRO A O 1
ATOM 3107 N N . THR A 1 385 ? -27.5 -48.812 -7.906 1 27.11 385 THR A N 1
ATOM 3108 C CA . THR A 1 385 ? -28.453 -49.844 -8.25 1 27.11 385 THR A CA 1
ATOM 3109 C C . THR A 1 385 ? -29.859 -49.469 -7.773 1 27.11 385 THR A C 1
ATOM 3111 O O . THR A 1 385 ? -30.031 -49 -6.648 1 27.11 385 THR A O 1
ATOM 3114 N N . SER A 1 386 ? -30.875 -49.125 -8.617 1 26.72 386 SER A N 1
ATOM 3115 C CA . SER A 1 386 ? -32.312 -49 -8.5 1 26.72 386 SER A CA 1
ATOM 3116 C C . SER A 1 386 ? -32.906 -50.156 -7.695 1 26.72 386 SER A C 1
ATOM 3118 O O . SER A 1 386 ? -32.906 -51.312 -8.148 1 26.72 386 SER A O 1
ATOM 3120 N N . ASP A 1 387 ? -32.75 -50.375 -6.359 1 25.36 387 ASP A N 1
ATOM 3121 C CA . ASP A 1 387 ? -33.688 -51.25 -5.656 1 25.36 387 ASP A CA 1
ATOM 3122 C C . ASP A 1 387 ? -35.125 -50.781 -5.824 1 25.36 387 ASP A C 1
ATOM 3124 O O . ASP A 1 387 ? -35.469 -49.656 -5.469 1 25.36 387 ASP A O 1
ATOM 3128 N N . SER A 1 388 ? -36 -51.344 -6.781 1 24.41 388 SER A N 1
ATOM 3129 C CA . SER A 1 388 ? -37.406 -51.438 -7.16 1 24.41 388 SER A CA 1
ATOM 3130 C C . SER A 1 388 ? -38.281 -51.875 -5.98 1 24.41 388 SER A C 1
ATOM 3132 O O . SER A 1 388 ? -39.469 -52.125 -6.145 1 24.41 388 SER A O 1
ATOM 3134 N N . ASN A 1 389 ? -37.969 -52.188 -4.73 1 26.22 389 ASN A N 1
ATOM 3135 C CA . ASN A 1 389 ? -39.031 -52.812 -3.988 1 26.22 389 ASN A CA 1
ATOM 3136 C C . ASN A 1 389 ? -40.188 -51.844 -3.742 1 26.22 389 ASN A C 1
ATOM 3138 O O . ASN A 1 389 ? -40.094 -50.938 -2.91 1 26.22 389 ASN A O 1
ATOM 3142 N N . SER A 1 390 ? -40.906 -51.406 -4.836 1 22.02 390 SER A N 1
ATOM 3143 C CA . SER A 1 390 ? -42.344 -51.125 -4.719 1 22.02 390 SER A CA 1
ATOM 3144 C C . SER A 1 390 ? -43.094 -52.25 -4.027 1 22.02 390 SER A C 1
ATOM 3146 O O . SER A 1 390 ? -43.156 -53.375 -4.551 1 22.02 390 SER A O 1
ATOM 3148 N N . SER A 1 391 ? -43 -52.375 -2.693 1 22.58 391 SER A N 1
ATOM 3149 C CA . SER A 1 391 ? -44.125 -52.969 -1.945 1 22.58 391 SER A CA 1
ATOM 3150 C C . SER A 1 391 ? -45.438 -52.312 -2.318 1 22.58 391 SER A C 1
ATOM 3152 O O . SER A 1 391 ? -45.562 -51.094 -2.268 1 22.58 391 SER A O 1
ATOM 3154 N N . LEU A 1 392 ? -46.25 -53.188 -2.963 1 20.02 392 LEU A N 1
ATOM 3155 C CA . LEU A 1 392 ? -47.719 -53.406 -2.861 1 20.02 392 LEU A CA 1
ATOM 3156 C C . LEU A 1 392 ? -48.094 -53.812 -1.444 1 20.02 392 LEU A C 1
ATOM 3158 O O . LEU A 1 392 ? -47.344 -54.531 -0.776 1 20.02 392 LEU A O 1
ATOM 3162 N N . MET B 1 1 ? 13.656 -61.312 -54.312 1 21.38 1 MET B N 1
ATOM 3163 C CA . MET B 1 1 ? 12.25 -61.406 -53.938 1 21.38 1 MET B CA 1
ATOM 3164 C C . MET B 1 1 ? 12.094 -61.562 -52.438 1 21.38 1 MET B C 1
ATOM 3166 O O . MET B 1 1 ? 11.828 -62.688 -51.969 1 21.38 1 MET B O 1
ATOM 3170 N N . MET B 1 2 ? 13.031 -61.094 -51.688 1 22.73 2 MET B N 1
ATOM 3171 C CA . MET B 1 2 ? 13.516 -61.25 -50.312 1 22.73 2 MET B CA 1
ATOM 3172 C C . MET B 1 2 ? 12.414 -60.938 -49.312 1 22.73 2 MET B C 1
ATOM 3174 O O . MET B 1 2 ? 11.734 -59.906 -49.438 1 22.73 2 MET B O 1
ATOM 3178 N N . ASP B 1 3 ? 11.648 -61.906 -48.688 1 18.19 3 ASP B N 1
ATOM 3179 C CA . ASP B 1 3 ? 10.469 -62.219 -47.875 1 18.19 3 ASP B CA 1
ATOM 3180 C C . ASP B 1 3 ? 10.398 -61.312 -46.656 1 18.19 3 ASP B C 1
ATOM 3182 O O . ASP B 1 3 ? 11.414 -61.031 -46.031 1 18.19 3 ASP B O 1
ATOM 3186 N N . ALA B 1 4 ? 9.375 -60.312 -46.594 1 26.92 4 ALA B N 1
ATOM 3187 C CA . ALA B 1 4 ? 8.711 -59.344 -45.719 1 26.92 4 ALA B CA 1
ATOM 3188 C C . ALA B 1 4 ? 8.383 -59.938 -44.375 1 26.92 4 ALA B C 1
ATOM 3190 O O . ALA B 1 4 ? 7.219 -60.188 -44.062 1 26.92 4 ALA B O 1
ATOM 3191 N N . SER B 1 5 ? 9.094 -61.062 -43.969 1 20.23 5 SER B N 1
ATOM 3192 C CA . SER B 1 5 ? 8.727 -61.938 -42.875 1 20.23 5 SER B CA 1
ATOM 3193 C C . SER B 1 5 ? 8.25 -61.125 -41.656 1 20.23 5 SER B C 1
ATOM 3195 O O . SER B 1 5 ? 8.523 -59.938 -41.562 1 20.23 5 SER B O 1
ATOM 3197 N N . GLU B 1 6 ? 7.617 -61.781 -40.469 1 21.36 6 GLU B N 1
ATOM 3198 C CA . GLU B 1 6 ? 6.688 -61.75 -39.344 1 21.36 6 GLU B CA 1
ATOM 3199 C C . GLU B 1 6 ? 7.234 -60.875 -38.219 1 21.36 6 GLU B C 1
ATOM 3201 O O . GLU B 1 6 ? 8.023 -61.375 -37.375 1 21.36 6 GLU B O 1
ATOM 3206 N N . LEU B 1 7 ? 7.852 -59.812 -38.344 1 22.75 7 LEU B N 1
ATOM 3207 C CA . LEU B 1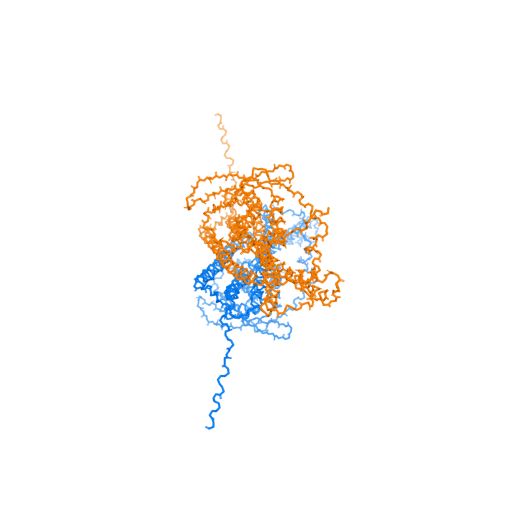 7 ? 8.453 -59.125 -37.188 1 22.75 7 LEU B CA 1
ATOM 3208 C C . LEU B 1 7 ? 7.43 -58.906 -36.094 1 22.75 7 LEU B C 1
ATOM 3210 O O . LEU B 1 7 ? 6.461 -58.156 -36.25 1 22.75 7 LEU B O 1
ATOM 3214 N N . VAL B 1 8 ? 7.016 -60.031 -35.312 1 24.05 8 VAL B N 1
ATOM 3215 C CA . VAL B 1 8 ? 6.246 -60.25 -34.094 1 24.05 8 VAL B CA 1
ATOM 3216 C C . VAL B 1 8 ? 6.559 -59.156 -33.094 1 24.05 8 VAL B C 1
ATOM 3218 O O . VAL B 1 8 ? 7.719 -58.938 -32.719 1 24.05 8 VAL B O 1
ATOM 3221 N N . PHE B 1 9 ? 5.777 -58.125 -33.062 1 26.56 9 PHE B N 1
ATOM 3222 C CA . PHE B 1 9 ? 5.574 -57.031 -32.094 1 26.56 9 PHE B CA 1
ATOM 3223 C C . PHE B 1 9 ? 5.477 -57.562 -30.672 1 26.56 9 PHE B C 1
ATOM 3225 O O . PHE B 1 9 ? 4.391 -57.906 -30.203 1 26.56 9 PHE B O 1
ATOM 3232 N N . GLN B 1 10 ? 6.254 -58.625 -30.266 1 24.62 10 GLN B N 1
ATOM 3233 C CA . GLN B 1 10 ? 6.227 -59.25 -28.953 1 24.62 10 GLN B CA 1
ATOM 3234 C C . GLN B 1 10 ? 6.363 -58.188 -27.844 1 24.62 10 GLN B C 1
ATOM 3236 O O . GLN B 1 10 ? 6.512 -58.562 -26.672 1 24.62 10 GLN B O 1
ATOM 3241 N N . ASN B 1 11 ? 6.773 -57.031 -28.062 1 25.33 11 ASN B N 1
ATOM 3242 C CA . ASN B 1 11 ? 7.273 -56.219 -26.953 1 25.33 11 ASN B CA 1
ATOM 3243 C C . ASN B 1 11 ? 6.16 -55.844 -25.984 1 25.33 11 ASN B C 1
ATOM 3245 O O . ASN B 1 11 ? 5.727 -54.688 -25.938 1 25.33 11 ASN B O 1
ATOM 3249 N N . ASP B 1 12 ? 5.055 -56.531 -25.719 1 27.48 12 ASP B N 1
ATOM 3250 C CA . ASP B 1 12 ? 3.961 -56.5 -24.75 1 27.48 12 ASP B CA 1
ATOM 3251 C C . ASP B 1 12 ? 4.492 -56.469 -23.328 1 27.48 12 ASP B C 1
ATOM 3253 O O . ASP B 1 12 ? 3.762 -56.75 -22.375 1 27.48 12 ASP B O 1
ATOM 3257 N N . GLN B 1 13 ? 5.715 -56.781 -23.016 1 29.75 13 GLN B N 1
ATOM 3258 C CA . GLN B 1 13 ? 5.973 -57 -21.594 1 29.75 13 GLN B CA 1
ATOM 3259 C C . GLN B 1 13 ? 5.543 -55.781 -20.766 1 29.75 13 GLN B C 1
ATOM 3261 O O . GLN B 1 13 ? 5.668 -54.656 -21.219 1 29.75 13 GLN B O 1
ATOM 3266 N N . PRO B 1 14 ? 4.629 -55.938 -19.766 1 31.47 14 PRO B N 1
ATOM 3267 C CA . PRO B 1 14 ? 4.246 -54.906 -18.797 1 31.47 14 PRO B CA 1
ATOM 3268 C C . PRO B 1 14 ? 5.418 -54.031 -18.391 1 31.47 14 PRO B C 1
ATOM 3270 O O . PRO B 1 14 ? 6.574 -54.469 -18.438 1 31.47 14 PRO B O 1
ATOM 3273 N N . LEU B 1 15 ? 5.488 -52.844 -18.719 1 34.44 15 LEU B N 1
ATOM 3274 C CA . LEU B 1 15 ? 6.648 -52.062 -18.297 1 34.44 15 LEU B CA 1
ATOM 3275 C C . LEU B 1 15 ? 7.164 -52.562 -16.953 1 34.44 15 LEU B C 1
ATOM 3277 O O . LEU B 1 15 ? 6.414 -52.594 -15.969 1 34.44 15 LEU B O 1
ATOM 3281 N N . PRO B 1 16 ? 7.91 -53.594 -16.797 1 31.75 16 PRO B N 1
ATOM 3282 C CA . PRO B 1 16 ? 8.406 -54.031 -15.492 1 31.75 16 PRO B CA 1
ATOM 3283 C C . PRO B 1 16 ? 8.695 -52.875 -14.562 1 31.75 16 PRO B C 1
ATOM 3285 O O . PRO B 1 16 ? 9.211 -51.844 -15 1 31.75 16 PRO B O 1
ATOM 3288 N N . MET B 1 17 ? 7.816 -52.594 -13.594 1 33.94 17 MET B N 1
ATOM 3289 C CA . MET B 1 17 ? 8.25 -51.875 -12.398 1 33.94 17 MET B CA 1
ATOM 3290 C C . MET B 1 17 ? 9.672 -52.281 -12.016 1 33.94 17 MET B C 1
ATOM 3292 O O . MET B 1 17 ? 9.867 -53.188 -11.211 1 33.94 17 MET B O 1
ATOM 3296 N N . ARG B 1 18 ? 10.461 -52.688 -12.914 1 35.97 18 ARG B N 1
ATOM 3297 C CA . ARG B 1 18 ? 11.805 -53.031 -12.477 1 35.97 18 ARG B CA 1
ATOM 3298 C C . ARG B 1 18 ? 12.305 -52.031 -11.414 1 35.97 18 ARG B C 1
ATOM 3300 O O . ARG B 1 18 ? 12.234 -50.812 -11.602 1 35.97 18 ARG B O 1
ATOM 3307 N N . SER B 1 19 ? 12.391 -52.375 -10.148 1 35.25 19 SER B N 1
ATOM 3308 C CA . SER B 1 19 ? 13.086 -51.906 -8.953 1 35.25 19 SER B CA 1
ATOM 3309 C C . SER B 1 19 ? 14.445 -51.281 -9.305 1 35.25 19 SER B C 1
ATOM 3311 O O . SER B 1 19 ? 15.352 -51.25 -8.477 1 35.25 19 SER B O 1
ATOM 3313 N N . THR B 1 20 ? 14.891 -51.281 -10.523 1 38.62 20 THR B N 1
ATOM 3314 C CA . THR B 1 20 ? 16.219 -50.688 -10.664 1 38.62 20 THR B CA 1
ATOM 3315 C C . THR B 1 20 ? 16.266 -49.312 -10 1 38.62 20 THR B C 1
ATOM 3317 O O . THR B 1 20 ? 15.367 -48.5 -10.18 1 38.62 20 THR B O 1
ATOM 3320 N N . LEU B 1 21 ? 16.938 -49.188 -8.859 1 45.28 21 LEU B N 1
ATOM 3321 C CA . LEU B 1 21 ? 17.328 -48.094 -7.949 1 45.28 21 LEU B CA 1
ATOM 3322 C C . LEU B 1 21 ? 17.75 -46.875 -8.719 1 45.28 21 LEU B C 1
ATOM 3324 O O . LEU B 1 21 ? 18.922 -46.688 -9.062 1 45.28 21 LEU B O 1
ATOM 3328 N N . LEU B 1 22 ? 17.156 -46.5 -9.703 1 51.06 22 LEU B N 1
ATOM 3329 C CA . LEU B 1 22 ? 17.578 -45.344 -10.461 1 51.06 22 LEU B CA 1
ATOM 3330 C C . LEU B 1 22 ? 17.875 -44.156 -9.531 1 51.06 22 LEU B C 1
ATOM 3332 O O . LEU B 1 22 ? 17.203 -44 -8.516 1 51.06 22 LEU B O 1
ATOM 3336 N N . PRO B 1 23 ? 19.094 -43.719 -9.641 1 55.41 23 PRO B N 1
ATOM 3337 C CA . PRO B 1 23 ? 19.5 -42.562 -8.828 1 55.41 23 PRO B CA 1
ATOM 3338 C C . PRO B 1 23 ? 18.469 -41.438 -8.844 1 55.41 23 PRO B C 1
ATOM 3340 O O . PRO B 1 23 ? 17.812 -41.219 -9.859 1 55.41 23 PRO B O 1
ATOM 3343 N N . THR B 1 24 ? 17.984 -41.188 -7.676 1 73.12 24 THR B N 1
ATOM 3344 C CA . THR B 1 24 ? 17.156 -40 -7.523 1 73.12 24 THR B CA 1
ATOM 3345 C C . THR B 1 24 ? 18.016 -38.781 -7.332 1 73.12 24 THR B C 1
ATOM 3347 O O . THR B 1 24 ? 19.141 -38.844 -6.82 1 73.12 24 THR B O 1
ATOM 3350 N N . PHE B 1 25 ? 17.859 -37.812 -8.195 1 82.12 25 PHE B N 1
ATOM 3351 C CA . PHE B 1 25 ? 18.609 -36.594 -8.109 1 82.12 25 PHE B CA 1
ATOM 3352 C C . PHE B 1 25 ? 17.922 -35.594 -7.184 1 82.12 25 PHE B C 1
ATOM 3354 O O . PHE B 1 25 ? 16.688 -35.594 -7.074 1 82.12 25 PHE B O 1
ATOM 3361 N N . SER B 1 26 ? 18.75 -34.938 -6.422 1 86.81 26 SER B N 1
ATOM 3362 C CA . SER B 1 26 ? 18.328 -33.719 -5.746 1 86.81 26 SER B CA 1
ATOM 3363 C C . SER B 1 26 ? 19.062 -32.5 -6.297 1 86.81 26 SER B C 1
ATOM 3365 O O . SER B 1 26 ? 20.266 -32.562 -6.586 1 86.81 26 SER B O 1
ATOM 3367 N N . VAL B 1 27 ? 18.266 -31.438 -6.555 1 92.06 27 VAL B N 1
ATOM 3368 C CA . VAL B 1 27 ? 18.891 -30.312 -7.227 1 92.06 27 VAL B CA 1
ATOM 3369 C C . VAL B 1 27 ? 18.594 -29.031 -6.461 1 92.06 27 VAL B C 1
ATOM 3371 O O . VAL B 1 27 ? 17.562 -28.922 -5.777 1 92.06 27 VAL B O 1
ATOM 3374 N N . SER B 1 28 ? 19.531 -28.047 -6.59 1 92.38 28 SER B N 1
ATOM 3375 C CA . SER B 1 28 ? 19.359 -26.688 -6.09 1 92.38 28 SER B CA 1
ATOM 3376 C C . SER B 1 28 ? 20.062 -25.672 -6.992 1 92.38 28 SER B C 1
ATOM 3378 O O . SER B 1 28 ? 21.219 -25.859 -7.375 1 92.38 28 SER B O 1
ATOM 3380 N N . VAL B 1 29 ? 19.281 -24.688 -7.348 1 91.88 29 VAL B N 1
ATOM 3381 C CA . VAL B 1 29 ? 19.906 -23.625 -8.133 1 91.88 29 VAL B CA 1
ATOM 3382 C C . VAL B 1 29 ? 20.547 -22.609 -7.195 1 91.88 29 VAL B C 1
ATOM 3384 O O . VAL B 1 29 ? 19.875 -22 -6.359 1 91.88 29 VAL B O 1
ATOM 3387 N N . MET B 1 30 ? 21.719 -22.359 -7.414 1 87.81 30 MET B N 1
ATOM 3388 C CA . MET B 1 30 ? 22.5 -21.531 -6.504 1 87.81 30 MET B CA 1
ATOM 3389 C C . MET B 1 30 ? 22.297 -20.047 -6.812 1 87.81 30 MET B C 1
ATOM 3391 O O . MET B 1 30 ? 21.766 -19.703 -7.867 1 87.81 30 MET B O 1
ATOM 3395 N N . ASP B 1 31 ? 22.797 -19.25 -6 1 83.81 31 ASP B N 1
ATOM 3396 C CA . ASP B 1 31 ? 22.688 -17.797 -6.148 1 83.81 31 ASP B CA 1
ATOM 3397 C C . ASP B 1 31 ? 23.734 -17.266 -7.129 1 83.81 31 ASP B C 1
ATOM 3399 O O . ASP B 1 31 ? 23.516 -16.234 -7.766 1 83.81 31 ASP B O 1
ATOM 3403 N N . LYS B 1 32 ? 24.766 -17.984 -7.285 1 83.44 32 LYS B N 1
ATOM 3404 C CA . LYS B 1 32 ? 25.8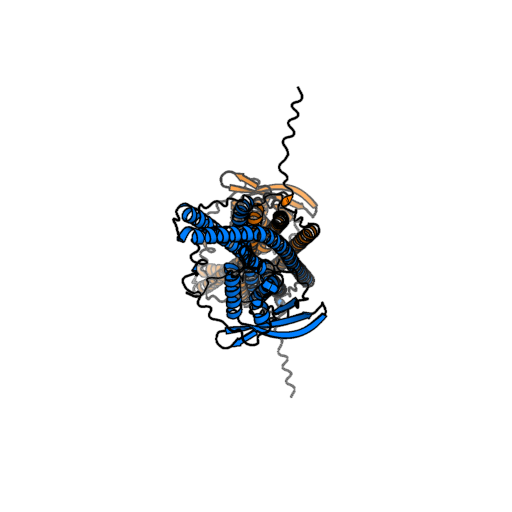44 -17.578 -8.172 1 83.44 32 LYS B CA 1
ATOM 3405 C C . LYS B 1 32 ? 25.422 -17.641 -9.633 1 83.44 32 LYS B C 1
ATOM 3407 O O . LYS B 1 32 ? 24.75 -18.594 -10.047 1 83.44 32 LYS B O 1
ATOM 3412 N N . THR B 1 33 ? 25.625 -16.547 -10.352 1 86.12 33 THR B N 1
ATOM 3413 C CA . THR B 1 33 ? 25.375 -16.5 -11.781 1 86.12 33 THR B CA 1
ATOM 3414 C C . THR B 1 33 ? 26.625 -16.047 -12.539 1 86.12 33 THR B C 1
ATOM 3416 O O . THR B 1 33 ? 27.516 -15.453 -11.945 1 86.12 33 THR B O 1
ATOM 3419 N N . GLU B 1 34 ? 26.766 -16.484 -13.711 1 86.88 34 GLU B N 1
ATOM 3420 C CA . GLU B 1 34 ? 27.859 -16.062 -14.586 1 86.88 34 GLU B CA 1
ATOM 3421 C C . GLU B 1 34 ? 27.328 -15.539 -15.914 1 86.88 34 GLU B C 1
ATOM 3423 O O . GLU B 1 34 ? 26.484 -16.172 -16.547 1 86.88 34 GLU B O 1
ATOM 3428 N N . LYS B 1 35 ? 27.734 -14.391 -16.219 1 87.12 35 LYS B N 1
ATOM 3429 C CA . LYS B 1 35 ? 27.359 -13.828 -17.516 1 87.12 35 LYS B CA 1
ATOM 3430 C C . LYS B 1 35 ? 28.438 -14.094 -18.578 1 87.12 35 LYS B C 1
ATOM 3432 O O . LYS B 1 35 ? 29.609 -13.773 -18.359 1 87.12 35 LYS B O 1
ATOM 3437 N N . VAL B 1 36 ? 28.109 -14.742 -19.5 1 87.81 36 VAL B N 1
ATOM 3438 C CA . VAL B 1 36 ? 28.969 -14.992 -20.641 1 87.81 36 VAL B CA 1
ATOM 3439 C C . VAL B 1 36 ? 28.359 -14.383 -21.906 1 87.81 36 VAL B C 1
ATOM 3441 O O . VAL B 1 36 ? 27.406 -14.93 -22.453 1 87.81 36 VAL B O 1
ATOM 3444 N N . GLY B 1 37 ? 28.891 -13.273 -22.391 1 87.62 37 GLY B N 1
ATOM 3445 C CA . GLY B 1 37 ? 28.234 -12.555 -23.469 1 87.62 37 GLY B CA 1
ATOM 3446 C C . GLY B 1 37 ? 26.891 -11.984 -23.062 1 87.62 37 GLY B C 1
ATOM 3447 O O . GLY B 1 37 ? 26.781 -11.266 -22.078 1 87.62 37 GLY B O 1
ATOM 3448 N N . GLU B 1 38 ? 25.938 -12.453 -23.828 1 85.38 38 GLU B N 1
ATOM 3449 C CA . GLU B 1 38 ? 24.578 -11.969 -23.562 1 85.38 38 GLU B CA 1
ATOM 3450 C C . GLU B 1 38 ? 23.797 -12.969 -22.703 1 85.38 38 GLU B C 1
ATOM 3452 O O . GLU B 1 38 ? 22.688 -12.672 -22.25 1 85.38 38 GLU B O 1
ATOM 3457 N N . LYS B 1 39 ? 24.516 -14.055 -22.422 1 85.12 39 LYS B N 1
ATOM 3458 C CA . LYS B 1 39 ? 23.781 -15.109 -21.719 1 85.12 39 LYS B CA 1
ATOM 3459 C C . LYS B 1 39 ? 24.172 -15.148 -20.25 1 85.12 39 LYS B C 1
ATOM 3461 O O . LYS B 1 39 ? 25.328 -14.906 -19.891 1 85.12 39 LYS B O 1
ATOM 3466 N N . THR B 1 40 ? 23.172 -15.406 -19.516 1 86.94 40 THR B N 1
ATOM 3467 C CA . THR B 1 40 ? 23.375 -15.609 -18.094 1 86.94 40 THR B CA 1
ATOM 3468 C C . THR B 1 40 ? 23.312 -17.094 -17.734 1 86.94 40 THR B C 1
ATOM 3470 O O . THR B 1 40 ? 22.344 -17.781 -18.094 1 86.94 40 THR B O 1
ATOM 3473 N N . TYR B 1 41 ? 24.281 -17.562 -17.016 1 89.75 41 TYR B N 1
ATOM 3474 C CA . TYR B 1 41 ? 24.344 -18.953 -16.625 1 89.75 41 TYR B CA 1
ATOM 3475 C C . TYR B 1 41 ? 24.078 -19.109 -15.125 1 89.75 41 TYR B C 1
ATOM 3477 O O . TYR B 1 41 ? 24.562 -18.312 -14.32 1 89.75 41 TYR B O 1
ATOM 3485 N N . PHE B 1 42 ? 23.281 -20.109 -14.844 1 90.94 42 PHE B N 1
ATOM 3486 C CA . PHE B 1 42 ? 22.953 -20.469 -13.469 1 90.94 42 PHE B CA 1
ATOM 3487 C C . PHE B 1 42 ? 23.688 -21.734 -13.039 1 90.94 42 PHE B C 1
ATOM 3489 O O . PHE B 1 42 ? 23.828 -22.672 -13.828 1 90.94 42 PHE B O 1
ATOM 3496 N N . PHE B 1 43 ? 24.094 -21.672 -11.812 1 91.94 43 PHE B N 1
ATOM 3497 C CA . PHE B 1 43 ? 24.766 -22.844 -11.266 1 91.94 43 PHE B CA 1
ATOM 3498 C C . PHE B 1 43 ? 23.781 -23.719 -10.492 1 91.94 43 PHE B C 1
ATOM 3500 O O . PHE B 1 43 ? 23.016 -23.234 -9.672 1 91.94 43 PHE B O 1
ATOM 3507 N N . ILE B 1 44 ? 23.859 -25.016 -10.852 1 93.38 44 ILE B N 1
ATOM 3508 C CA . ILE B 1 44 ? 22.938 -25.969 -10.242 1 93.38 44 ILE B CA 1
ATOM 3509 C C . ILE B 1 44 ? 23.734 -27.016 -9.461 1 93.38 44 ILE B C 1
ATOM 3511 O O . ILE B 1 44 ? 24.641 -27.656 -10.008 1 93.38 44 ILE B O 1
ATOM 3515 N N . SER B 1 45 ? 23.391 -27.125 -8.234 1 92.69 45 SER B N 1
ATOM 3516 C CA . SER B 1 45 ? 23.953 -28.203 -7.426 1 92.69 45 SER B CA 1
ATOM 3517 C C . SER B 1 45 ? 23.156 -29.5 -7.621 1 92.69 45 SER B C 1
ATOM 3519 O O . SER B 1 45 ? 21.938 -29.516 -7.406 1 92.69 45 SER B O 1
ATOM 3521 N N . VAL B 1 46 ? 23.797 -30.516 -8.055 1 90.62 46 VAL B N 1
ATOM 3522 C CA . VAL B 1 46 ? 23.141 -31.797 -8.32 1 90.62 46 VAL B CA 1
ATOM 3523 C C . VAL B 1 46 ? 23.672 -32.875 -7.375 1 90.62 46 VAL B C 1
ATOM 3525 O O . VAL B 1 46 ? 24.891 -33.062 -7.27 1 90.62 46 VAL B O 1
ATOM 3528 N N . GLN B 1 47 ? 22.75 -33.5 -6.672 1 87.38 47 GLN B N 1
ATOM 3529 C CA . GLN B 1 47 ? 23.109 -34.594 -5.801 1 87.38 47 GLN B CA 1
ATOM 3530 C C . GLN B 1 47 ? 22.469 -35.906 -6.262 1 87.38 47 GLN B C 1
ATOM 3532 O O . GLN B 1 47 ? 21.25 -35.969 -6.445 1 87.38 47 GLN B O 1
ATOM 3537 N N . LYS B 1 48 ? 23.312 -36.781 -6.512 1 81.06 48 LYS B N 1
ATOM 3538 C CA . LYS B 1 48 ? 22.797 -38.094 -6.91 1 81.06 48 LYS B CA 1
ATOM 3539 C C . LYS B 1 48 ? 22.562 -39 -5.695 1 81.06 48 LYS B C 1
ATOM 3541 O O . LYS B 1 48 ? 23.438 -39.094 -4.828 1 81.06 48 LYS B O 1
ATOM 3546 N N . LEU B 1 49 ? 21.281 -39.344 -5.57 1 71.88 49 LEU B N 1
ATOM 3547 C CA . LEU B 1 49 ? 20.922 -40.219 -4.449 1 71.88 49 LEU B CA 1
ATOM 3548 C C . LEU B 1 49 ? 20.859 -41.656 -4.891 1 71.88 49 LEU B C 1
ATOM 3550 O O . LEU B 1 49 ? 20.172 -42 -5.855 1 71.88 49 LEU B O 1
ATOM 3554 N N . LEU B 1 50 ? 21.969 -42.5 -4.57 1 61.44 50 LEU B N 1
ATOM 3555 C CA . LEU B 1 50 ? 21.938 -43.938 -4.816 1 61.44 50 LEU B CA 1
ATOM 3556 C C . LEU B 1 50 ? 21.484 -44.688 -3.568 1 61.44 50 LEU B C 1
ATOM 3558 O O . LEU B 1 50 ? 22.109 -44.562 -2.51 1 61.44 50 LEU B O 1
ATOM 3562 N N . TYR B 1 51 ? 20.531 -45.469 -3.688 1 54.75 51 TYR B N 1
ATOM 3563 C CA . TYR B 1 51 ? 19.953 -46.25 -2.602 1 54.75 51 TYR B CA 1
ATOM 3564 C C . TYR B 1 51 ? 19.75 -45.406 -1.357 1 54.75 51 TYR B C 1
ATOM 3566 O O . TYR B 1 51 ? 20.031 -45.844 -0.242 1 54.75 51 TYR B O 1
ATOM 3574 N N . GLY B 1 52 ? 19.422 -44.031 -1.462 1 53.91 52 GLY B N 1
ATOM 3575 C CA . GLY B 1 52 ? 19.188 -43.188 -0.308 1 53.91 52 GLY B CA 1
ATOM 3576 C C . GLY B 1 52 ? 20.422 -42.438 0.144 1 53.91 52 GLY B C 1
ATOM 3577 O O . GLY B 1 52 ? 20.344 -41.5 0.951 1 53.91 52 GLY B O 1
ATOM 3578 N N . ASP B 1 53 ? 21.516 -43 -0.219 1 57.28 53 ASP B N 1
ATOM 3579 C CA . ASP B 1 53 ? 22.766 -42.406 0.261 1 57.28 53 ASP B CA 1
ATOM 3580 C C . ASP B 1 53 ? 23.297 -41.375 -0.741 1 57.28 53 ASP B C 1
ATOM 3582 O O . ASP B 1 53 ? 23.203 -41.594 -1.953 1 57.28 53 ASP B O 1
ATOM 3586 N N . LEU B 1 54 ? 23.562 -40.188 -0.194 1 60.38 54 LEU B N 1
ATOM 3587 C CA . LEU B 1 54 ? 24.188 -39.125 -0.969 1 60.38 54 LEU B CA 1
ATOM 3588 C C . LEU B 1 54 ? 25.547 -39.562 -1.52 1 60.38 54 LEU B C 1
ATOM 3590 O O . LEU B 1 54 ? 26.406 -40.031 -0.764 1 60.38 54 LEU B O 1
ATOM 3594 N N . GLN B 1 55 ? 25.75 -39.875 -2.785 1 62.5 55 GLN B N 1
ATOM 3595 C CA . GLN B 1 55 ? 27.047 -40.375 -3.266 1 62.5 55 GLN B CA 1
ATOM 3596 C C . GLN B 1 55 ? 27.922 -39.188 -3.74 1 62.5 55 GLN B C 1
ATOM 3598 O O . GLN B 1 55 ? 29.062 -39.062 -3.316 1 62.5 55 GLN B O 1
ATOM 3603 N N . ASP B 1 56 ? 27.453 -38.375 -4.758 1 73.12 56 ASP B N 1
ATOM 3604 C CA . ASP B 1 56 ? 28.312 -37.406 -5.414 1 73.12 56 ASP B CA 1
ATOM 3605 C C . ASP B 1 56 ? 27.578 -36.094 -5.633 1 73.12 56 ASP B C 1
ATOM 3607 O O . ASP B 1 56 ? 26.375 -36.094 -5.875 1 73.12 56 ASP B O 1
ATOM 3611 N N . GLU B 1 57 ? 28.188 -35.062 -5.078 1 81.56 57 GLU B N 1
ATOM 3612 C CA . GLU B 1 57 ? 27.688 -33.719 -5.363 1 81.56 57 GLU B CA 1
ATOM 3613 C C . GLU B 1 57 ? 28.453 -33.094 -6.52 1 81.56 57 GLU B C 1
ATOM 3615 O O . GLU B 1 57 ? 29.688 -33.219 -6.613 1 81.56 57 GLU B O 1
ATOM 3620 N N . SER B 1 58 ? 27.703 -32.719 -7.492 1 87.31 58 SER B N 1
ATOM 3621 C CA . SER B 1 58 ? 28.312 -32.031 -8.625 1 87.31 58 SER B CA 1
ATOM 3622 C C . SER B 1 58 ? 27.609 -30.703 -8.914 1 87.31 58 SER B C 1
ATOM 3624 O O . SER B 1 58 ? 26.516 -30.453 -8.414 1 87.31 58 SER B O 1
ATOM 3626 N N . GLU B 1 59 ? 28.359 -29.859 -9.602 1 90.75 59 GLU B N 1
ATOM 3627 C CA . GLU B 1 59 ? 27.812 -28.562 -10.016 1 90.75 59 GLU B CA 1
ATOM 3628 C C . GLU B 1 59 ? 27.812 -28.438 -11.531 1 90.75 59 GLU B C 1
ATOM 3630 O O . GLU B 1 59 ? 28.812 -28.734 -12.188 1 90.75 59 GLU B O 1
ATOM 3635 N N . ILE B 1 60 ? 26.719 -28.062 -11.984 1 91.81 60 ILE B N 1
ATOM 3636 C CA . ILE B 1 60 ? 26.656 -27.828 -13.422 1 91.81 60 ILE B CA 1
ATOM 3637 C C . ILE B 1 60 ? 26.156 -26.406 -13.688 1 91.81 60 ILE B C 1
ATOM 3639 O O . ILE B 1 60 ? 25.609 -25.75 -12.797 1 91.81 60 ILE B O 1
ATOM 3643 N N . ARG B 1 61 ? 26.453 -25.906 -14.938 1 91.94 61 ARG B N 1
ATOM 3644 C CA . ARG B 1 61 ? 25.969 -24.594 -15.336 1 91.94 61 ARG B CA 1
ATOM 3645 C C . ARG B 1 61 ? 25.031 -24.688 -16.531 1 91.94 61 ARG B C 1
ATOM 3647 O O . ARG B 1 61 ? 25.297 -25.422 -17.484 1 91.94 61 ARG B O 1
ATOM 3654 N N . ARG B 1 62 ? 23.922 -24.031 -16.375 1 93.38 62 ARG B N 1
ATOM 3655 C CA . ARG B 1 62 ? 22.938 -24.016 -17.438 1 93.38 62 ARG B CA 1
ATOM 3656 C C . ARG B 1 62 ? 22.391 -22.594 -17.672 1 93.38 62 ARG B C 1
ATOM 3658 O O . ARG B 1 62 ? 22.281 -21.812 -16.719 1 93.38 62 ARG B O 1
ATOM 3665 N N . SER B 1 63 ? 22.109 -22.25 -18.922 1 89.75 63 SER B N 1
ATOM 3666 C CA . SER B 1 63 ? 21.422 -21 -19.266 1 89.75 63 SER B CA 1
ATOM 3667 C C . SER B 1 63 ? 19.922 -21.188 -19.359 1 89.75 63 SER B C 1
ATOM 3669 O O . SER B 1 63 ? 19.438 -22.328 -19.328 1 89.75 63 SER B O 1
ATOM 3671 N N . ILE B 1 64 ? 19.203 -20.094 -19.5 1 88.56 64 ILE B N 1
ATOM 3672 C CA . ILE B 1 64 ? 17.75 -20.172 -19.656 1 88.56 64 ILE B CA 1
ATOM 3673 C C . ILE B 1 64 ? 17.422 -20.906 -20.953 1 88.56 64 ILE B C 1
ATOM 3675 O O . ILE B 1 64 ? 16.422 -21.641 -21.016 1 88.56 64 ILE B O 1
ATOM 3679 N N . GLU B 1 65 ? 18.234 -20.719 -21.906 1 87.75 65 GLU B N 1
ATOM 3680 C CA . GLU B 1 65 ? 18.016 -21.391 -23.172 1 87.75 65 GLU B CA 1
ATOM 3681 C C . GLU B 1 65 ? 18.172 -22.891 -23.047 1 87.75 65 GLU B C 1
ATOM 3683 O O . GLU B 1 65 ? 17.484 -23.656 -23.719 1 87.75 65 GLU B O 1
ATOM 3688 N N . ASP B 1 66 ? 19.062 -23.312 -22.25 1 91.12 66 ASP B N 1
ATOM 3689 C CA . ASP B 1 66 ? 19.219 -24.734 -21.984 1 91.12 66 ASP B CA 1
ATOM 3690 C C . ASP B 1 66 ? 17.953 -25.328 -21.359 1 91.12 66 ASP B C 1
ATOM 3692 O O . ASP B 1 66 ? 17.5 -26.406 -21.734 1 91.12 66 ASP B O 1
ATOM 3696 N N . PHE B 1 67 ? 17.469 -24.594 -20.453 1 93 67 PHE B N 1
ATOM 3697 C CA . PHE B 1 67 ? 16.234 -25.031 -19.797 1 93 67 PHE B CA 1
ATOM 3698 C C . PHE B 1 67 ? 15.094 -25.109 -20.812 1 93 67 PHE B C 1
ATOM 3700 O O . PHE B 1 67 ? 14.312 -26.062 -20.797 1 93 67 PHE B O 1
ATOM 3707 N N . ARG B 1 68 ? 15 -24.141 -21.656 1 90.75 68 ARG B N 1
ATOM 3708 C CA . ARG B 1 68 ? 13.961 -24.125 -22.672 1 90.75 68 ARG B CA 1
ATOM 3709 C C . ARG B 1 68 ? 14.117 -25.297 -23.641 1 90.75 68 ARG B C 1
ATOM 3711 O O . ARG B 1 68 ? 13.125 -25.875 -24.078 1 90.75 68 ARG B O 1
ATOM 3718 N N . SER B 1 69 ? 15.32 -25.547 -23.938 1 90.69 69 SER B N 1
ATOM 3719 C CA . SER B 1 69 ? 15.594 -26.688 -24.797 1 90.69 69 SER B CA 1
ATOM 3720 C C . SER B 1 69 ? 15.148 -27.984 -24.141 1 90.69 69 SER B C 1
ATOM 3722 O O . SER B 1 69 ? 14.539 -28.844 -24.797 1 90.69 69 SER B O 1
ATOM 3724 N N . LEU B 1 70 ? 15.531 -28.125 -22.891 1 92.69 70 LEU B N 1
ATOM 3725 C CA . LEU B 1 70 ? 15.086 -29.297 -22.156 1 92.69 70 LEU B CA 1
ATOM 3726 C C . LEU B 1 70 ? 13.57 -29.406 -22.172 1 92.69 70 LEU B C 1
ATOM 3728 O O . LEU B 1 70 ? 13.016 -30.469 -22.438 1 92.69 70 LEU B O 1
ATOM 3732 N N . ASP B 1 71 ? 12.945 -28.328 -21.875 1 93.88 71 ASP B N 1
ATOM 3733 C CA . ASP B 1 71 ? 11.484 -28.266 -21.844 1 93.88 71 ASP B CA 1
ATOM 3734 C C . ASP B 1 71 ? 10.883 -28.719 -23.172 1 93.88 71 ASP B C 1
ATOM 3736 O O . ASP B 1 71 ? 9.961 -29.531 -23.203 1 93.88 71 ASP B O 1
ATOM 3740 N N . ARG B 1 72 ? 11.391 -28.234 -24.25 1 89.81 72 ARG B N 1
ATOM 3741 C CA . ARG B 1 72 ? 10.906 -28.578 -25.594 1 89.81 72 ARG B CA 1
ATOM 3742 C C . ARG B 1 72 ? 11.125 -30.062 -25.891 1 89.81 72 ARG B C 1
ATOM 3744 O O . ARG B 1 72 ? 10.234 -30.719 -26.422 1 89.81 72 ARG B O 1
ATOM 3751 N N . ARG B 1 73 ? 12.227 -30.578 -25.547 1 90.81 73 ARG B N 1
ATOM 3752 C CA . ARG B 1 73 ? 12.555 -31.969 -25.812 1 90.81 73 ARG B CA 1
ATOM 3753 C C . ARG B 1 73 ? 11.656 -32.906 -25.031 1 90.81 73 ARG B C 1
ATOM 3755 O O . ARG B 1 73 ? 11.227 -33.938 -25.547 1 90.81 73 ARG B O 1
ATOM 3762 N N . ILE B 1 74 ? 11.445 -32.469 -23.781 1 92 74 ILE B N 1
ATOM 3763 C CA . ILE B 1 74 ? 10.547 -33.281 -22.953 1 92 74 ILE B CA 1
ATOM 3764 C C . ILE B 1 74 ? 9.148 -33.281 -23.578 1 92 74 ILE B C 1
ATOM 3766 O O . ILE B 1 74 ? 8.531 -34.344 -23.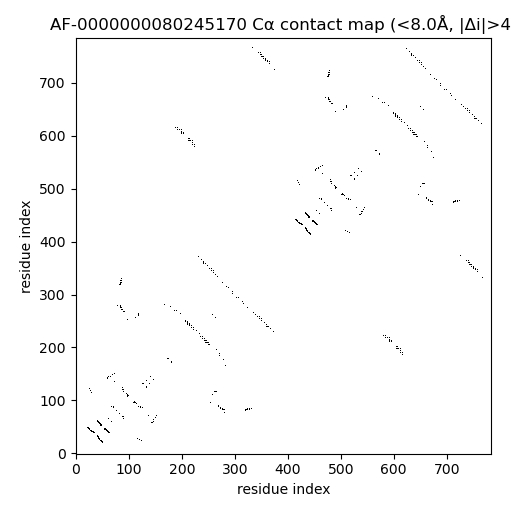688 1 92 74 ILE B O 1
ATOM 3770 N N . ARG B 1 75 ? 8.719 -32.219 -24.078 1 89.25 75 ARG B N 1
ATOM 3771 C CA . ARG B 1 75 ? 7.391 -32.125 -24.656 1 89.25 75 ARG B CA 1
ATOM 3772 C C . ARG B 1 75 ? 7.293 -32.969 -25.922 1 89.25 75 ARG B C 1
ATOM 3774 O O . ARG B 1 75 ? 6.289 -33.656 -26.156 1 89.25 75 ARG B O 1
ATOM 3781 N N . VAL B 1 76 ? 8.297 -32.969 -26.719 1 87.19 76 VAL B N 1
ATOM 3782 C CA . VAL B 1 76 ? 8.32 -33.719 -27.953 1 87.19 76 VAL B CA 1
ATOM 3783 C C . VAL B 1 76 ? 8.328 -35.219 -27.625 1 87.19 76 VAL B C 1
ATOM 3785 O O . VAL B 1 76 ? 7.574 -36 -28.203 1 87.19 76 VAL B O 1
ATOM 3788 N N . GLU B 1 77 ? 9.164 -35.594 -26.656 1 87.06 77 GLU B N 1
ATOM 3789 C CA . GLU B 1 77 ? 9.258 -36.969 -26.25 1 87.06 77 GLU B CA 1
ATOM 3790 C C . GLU B 1 77 ? 7.902 -37.5 -25.766 1 87.06 77 GLU B C 1
ATOM 3792 O O . GLU B 1 77 ? 7.5 -38.594 -26.125 1 87.06 77 GLU B O 1
ATOM 3797 N N . ILE B 1 78 ? 7.234 -36.719 -25 1 88.12 78 ILE B N 1
ATOM 3798 C CA . ILE B 1 78 ? 5.949 -37.125 -24.438 1 88.12 78 ILE B CA 1
ATOM 3799 C C . ILE B 1 78 ? 4.898 -37.188 -25.547 1 88.12 78 ILE B C 1
ATOM 3801 O O . ILE B 1 78 ? 4.098 -38.125 -25.594 1 88.12 78 ILE B O 1
ATOM 3805 N N . SER B 1 79 ? 4.906 -36.25 -26.406 1 83.75 79 SER B N 1
ATOM 3806 C CA . SER B 1 79 ? 3.92 -36.188 -27.484 1 83.75 79 SER B CA 1
ATOM 3807 C C . SER B 1 79 ? 4.059 -37.406 -28.406 1 83.75 79 SER B C 1
ATOM 3809 O O . SER B 1 79 ? 3.061 -37.938 -28.891 1 83.75 79 SER B O 1
ATOM 3811 N N . GLU B 1 80 ? 5.219 -37.938 -28.562 1 82 80 GLU B N 1
ATOM 3812 C CA . GLU B 1 80 ? 5.477 -39 -29.547 1 82 80 GLU B CA 1
ATOM 3813 C C . GLU B 1 80 ? 5.359 -40.375 -28.906 1 82 80 GLU B C 1
ATOM 3815 O O . GLU B 1 80 ? 4.871 -41.312 -29.531 1 82 80 GLU B O 1
ATOM 3820 N N . ASN B 1 81 ? 5.707 -40.438 -27.672 1 84.25 81 ASN B N 1
ATOM 3821 C CA . ASN B 1 81 ? 5.918 -41.781 -27.156 1 84.25 81 ASN B CA 1
ATOM 3822 C C . ASN B 1 81 ? 5.027 -42.094 -25.953 1 84.25 81 ASN B C 1
ATOM 3824 O O . ASN B 1 81 ? 4.844 -43.25 -25.578 1 84.25 81 ASN B O 1
ATOM 3828 N N . MET B 1 82 ? 4.48 -41.062 -25.406 1 86.38 82 MET B N 1
ATOM 3829 C CA . MET B 1 82 ? 3.762 -41.312 -24.172 1 86.38 82 MET B CA 1
ATOM 3830 C C . MET B 1 82 ? 2.479 -40.5 -24.109 1 86.38 82 MET B C 1
ATOM 3832 O O . MET B 1 82 ? 2.35 -39.594 -23.266 1 86.38 82 MET B O 1
ATOM 3836 N N . PRO B 1 83 ? 1.544 -41 -24.922 1 86.5 83 PRO B N 1
ATOM 3837 C CA . PRO B 1 83 ? 0.281 -40.281 -24.875 1 86.5 83 PRO B CA 1
ATOM 3838 C C . PRO B 1 83 ? -0.396 -40.312 -23.516 1 86.5 83 PRO B C 1
ATOM 3840 O O . PRO B 1 83 ? -0.355 -41.344 -22.844 1 86.5 83 PRO B O 1
ATOM 3843 N N . GLY B 1 84 ? -0.864 -39.188 -23.016 1 92.5 84 GLY B N 1
ATOM 3844 C CA . GLY B 1 84 ? -1.582 -39.125 -21.75 1 92.5 84 GLY B CA 1
ATOM 3845 C C . GLY B 1 84 ? -0.773 -38.469 -20.641 1 92.5 84 GLY B C 1
ATOM 3846 O O . GLY B 1 84 ? -1.329 -38.062 -19.609 1 92.5 84 GLY B O 1
ATOM 3847 N N . ILE B 1 85 ? 0.492 -38.5 -20.781 1 95 85 ILE B N 1
ATOM 3848 C CA . ILE B 1 85 ? 1.355 -37.906 -19.766 1 95 85 ILE B CA 1
ATOM 3849 C C . ILE B 1 85 ? 1.257 -36.406 -19.797 1 95 85 ILE B C 1
ATOM 3851 O O . ILE B 1 85 ? 1.206 -35.781 -20.875 1 95 85 ILE B O 1
ATOM 3855 N N . ILE B 1 86 ? 1.179 -35.812 -18.625 1 95.75 86 ILE B N 1
ATOM 3856 C CA . ILE B 1 86 ? 1.258 -34.344 -18.484 1 95.75 86 ILE B CA 1
ATOM 3857 C C . ILE B 1 86 ? 2.701 -33.938 -18.203 1 95.75 86 ILE B C 1
ATOM 3859 O O . ILE B 1 86 ? 3.213 -34.156 -17.109 1 95.75 86 ILE B O 1
ATOM 3863 N N . ALA B 1 87 ? 3.287 -33.344 -19.172 1 94 87 ALA B N 1
ATOM 3864 C CA . ALA B 1 87 ? 4.695 -32.969 -19.062 1 94 87 ALA B CA 1
ATOM 3865 C C . ALA B 1 87 ? 4.863 -31.734 -18.188 1 94 87 ALA B C 1
ATOM 3867 O O . ALA B 1 87 ? 4.105 -30.781 -18.312 1 94 87 ALA B O 1
ATOM 3868 N N . PRO B 1 88 ? 5.875 -31.812 -17.297 1 94.44 88 PRO B N 1
ATOM 3869 C CA . PRO B 1 88 ? 6.199 -30.547 -16.625 1 94.44 88 PRO B CA 1
ATOM 3870 C C . PRO B 1 88 ? 6.539 -29.438 -17.594 1 94.44 88 PRO B C 1
ATOM 3872 O O . PRO B 1 88 ? 7.152 -29.672 -18.641 1 94.44 88 PRO B O 1
ATOM 3875 N N . ARG B 1 89 ? 6.078 -28.266 -17.266 1 95.12 89 ARG B N 1
ATOM 3876 C CA . ARG B 1 89 ? 6.289 -27.141 -18.172 1 95.12 89 ARG B CA 1
ATOM 3877 C C . ARG B 1 89 ? 7 -25.984 -17.453 1 95.12 89 ARG B C 1
ATOM 3879 O O . ARG B 1 89 ? 6.648 -25.641 -16.328 1 95.12 89 ARG B O 1
ATOM 3886 N N . LEU B 1 90 ? 7.984 -25.516 -18.141 1 95.44 90 LEU B N 1
ATOM 3887 C CA . LEU B 1 90 ? 8.68 -24.328 -17.656 1 95.44 90 LEU B CA 1
ATOM 3888 C C . LEU B 1 90 ? 7.855 -23.078 -17.922 1 95.44 90 LEU B C 1
ATOM 3890 O O . LEU B 1 90 ? 7.332 -22.891 -19.016 1 95.44 90 LEU B O 1
ATOM 3894 N N . SER B 1 91 ? 7.75 -22.25 -16.922 1 93 91 SER B N 1
ATOM 3895 C CA . SER B 1 91 ? 6.988 -21.016 -17.078 1 93 91 SER B CA 1
ATOM 3896 C C . SER B 1 91 ? 7.652 -20.078 -18.078 1 93 91 SER B C 1
ATOM 3898 O O . SER B 1 91 ? 8.875 -19.938 -18.078 1 93 91 SER B O 1
ATOM 3900 N N . ASN B 1 92 ? 6.871 -19.422 -18.891 1 82.38 92 ASN B N 1
ATOM 3901 C CA . ASN B 1 92 ? 7.363 -18.453 -19.859 1 82.38 92 ASN B CA 1
ATOM 3902 C C . ASN B 1 92 ? 7.082 -17.016 -19.406 1 82.38 92 ASN B C 1
ATOM 3904 O O . ASN B 1 92 ? 7.383 -16.062 -20.109 1 82.38 92 ASN B O 1
ATOM 3908 N N . ARG B 1 93 ? 6.602 -17 -18.297 1 76.06 93 ARG B N 1
ATOM 3909 C CA . ARG B 1 93 ? 6.246 -15.664 -17.828 1 76.06 93 ARG B CA 1
ATOM 3910 C C . ARG B 1 93 ? 7.484 -14.898 -17.375 1 76.06 93 ARG B C 1
ATOM 3912 O O . ARG B 1 93 ? 8.438 -15.492 -16.859 1 76.06 93 ARG B O 1
ATOM 3919 N N . GLU B 1 94 ? 7.32 -13.625 -17.578 1 73.31 94 GLU B N 1
ATOM 3920 C CA . GLU B 1 94 ? 8.438 -12.742 -17.25 1 73.31 94 GLU B CA 1
ATOM 3921 C C . GLU B 1 94 ? 8.711 -12.719 -15.758 1 73.31 94 GLU B C 1
ATOM 3923 O O . GLU B 1 94 ? 7.781 -12.742 -14.953 1 73.31 94 GLU B O 1
ATOM 3928 N N . THR B 1 95 ? 10.039 -12.82 -15.547 1 74.75 95 THR B N 1
ATOM 3929 C CA . THR B 1 95 ? 10.469 -12.719 -14.156 1 74.75 95 THR B CA 1
ATOM 3930 C C . THR B 1 95 ? 10.969 -11.312 -13.844 1 74.75 95 THR B C 1
ATOM 3932 O O . THR B 1 95 ? 11.266 -10.539 -14.758 1 74.75 95 THR B O 1
ATOM 3935 N N . THR B 1 96 ? 10.766 -10.938 -12.633 1 68.69 96 THR B N 1
ATOM 3936 C CA . THR B 1 96 ? 11.234 -9.625 -12.188 1 68.69 96 THR B CA 1
ATOM 3937 C C . THR B 1 96 ? 12.68 -9.695 -11.711 1 68.69 96 THR B C 1
ATOM 3939 O O . THR B 1 96 ? 13.047 -10.609 -10.969 1 68.69 96 THR B O 1
ATOM 3942 N N . LEU B 1 97 ? 13.453 -8.695 -12.305 1 66.12 97 LEU B N 1
ATOM 3943 C CA . LEU B 1 97 ? 14.828 -8.602 -11.82 1 66.12 97 LEU B CA 1
ATOM 3944 C C . LEU B 1 97 ? 14.867 -7.977 -10.43 1 66.12 97 LEU B C 1
ATOM 3946 O O . LEU B 1 97 ? 14.203 -6.965 -10.18 1 66.12 97 LEU B O 1
ATOM 3950 N N . THR B 1 98 ? 15.359 -8.766 -9.523 1 62.72 98 THR B N 1
ATOM 3951 C CA . THR B 1 98 ? 15.445 -8.258 -8.156 1 62.72 98 THR B CA 1
ATOM 3952 C C . THR B 1 98 ? 16.516 -7.176 -8.047 1 62.72 98 THR B C 1
ATOM 3954 O O . THR B 1 98 ? 17.547 -7.246 -8.703 1 62.72 98 THR B O 1
ATOM 3957 N N . GLU B 1 99 ? 16.094 -5.895 -7.648 1 57.53 99 GLU B N 1
ATOM 3958 C CA . GLU B 1 99 ? 17.047 -4.809 -7.438 1 57.53 99 GLU B CA 1
ATOM 3959 C C . GLU B 1 99 ? 17.984 -5.121 -6.281 1 57.53 99 GLU B C 1
ATOM 3961 O O . GLU B 1 99 ? 17.625 -5.852 -5.359 1 57.53 99 GLU B O 1
ATOM 3966 N N . ASP B 1 100 ? 19.391 -4.859 -6.598 1 49.25 100 ASP B N 1
ATOM 3967 C CA . ASP B 1 100 ? 20.375 -4.914 -5.52 1 49.25 100 ASP B CA 1
ATOM 3968 C C . ASP B 1 100 ? 19.906 -4.117 -4.305 1 49.25 100 ASP B C 1
ATOM 3970 O O . ASP B 1 100 ? 19.625 -2.922 -4.41 1 49.25 100 ASP B O 1
ATOM 3974 N N . ILE B 1 101 ? 18.984 -4.594 -3.582 1 47.16 101 ILE B N 1
ATOM 3975 C CA . ILE B 1 101 ? 18.75 -3.854 -2.35 1 47.16 101 ILE B CA 1
ATOM 3976 C C . ILE B 1 101 ? 20.078 -3.471 -1.702 1 47.16 101 ILE B C 1
ATOM 3978 O O . ILE B 1 101 ? 20.891 -4.34 -1.382 1 47.16 101 ILE B O 1
ATOM 3982 N N . PRO B 1 102 ? 20.438 -2.293 -1.927 1 42.56 102 PRO B N 1
ATOM 3983 C CA . PRO B 1 102 ? 21.75 -1.908 -1.408 1 42.56 102 PRO B CA 1
ATOM 3984 C C . PRO B 1 102 ? 22.062 -2.527 -0.046 1 42.56 102 PRO B C 1
ATOM 3986 O O . PRO B 1 102 ? 23.203 -2.873 0.239 1 42.56 102 PRO B O 1
ATOM 3989 N N . ASP B 1 103 ? 21.312 -2.061 1.025 1 41.22 103 ASP B N 1
ATOM 3990 C CA . ASP B 1 103 ? 21.891 -2.184 2.359 1 41.22 103 ASP B CA 1
ATOM 3991 C C . ASP B 1 103 ? 21.875 -3.637 2.832 1 41.22 103 ASP B C 1
ATOM 3993 O O . ASP B 1 103 ? 21.094 -4.445 2.336 1 41.22 103 ASP B O 1
ATOM 3997 N N . ASN B 1 104 ? 22.625 -3.92 3.916 1 39.75 104 ASN B N 1
ATOM 3998 C CA . ASN B 1 104 ? 23.016 -5.078 4.711 1 39.75 104 ASN B CA 1
ATOM 3999 C C . ASN B 1 104 ? 21.844 -6.027 4.941 1 39.75 104 ASN B C 1
ATOM 4001 O O . ASN B 1 104 ? 22.031 -7.129 5.457 1 39.75 104 ASN B O 1
ATOM 4005 N N . HIS B 1 105 ? 20.703 -5.465 4.949 1 37.41 105 HIS B N 1
ATOM 4006 C CA . HIS B 1 105 ? 19.719 -6.352 5.559 1 37.41 105 HIS B CA 1
ATOM 4007 C C . HIS B 1 105 ? 19.016 -7.207 4.508 1 37.41 105 HIS B C 1
ATOM 4009 O O . HIS B 1 105 ? 18.203 -8.062 4.844 1 37.41 105 HIS B O 1
ATOM 4015 N N . ALA B 1 106 ? 18.938 -6.645 3.41 1 39.34 106 ALA B N 1
ATOM 4016 C CA . ALA B 1 106 ? 18.125 -7.496 2.537 1 39.34 106 ALA B CA 1
ATOM 4017 C C . ALA B 1 106 ? 18.844 -8.805 2.232 1 39.34 106 ALA B C 1
ATOM 4019 O O . ALA B 1 106 ? 20.016 -8.805 1.855 1 39.34 106 ALA B O 1
ATOM 4020 N N . ARG B 1 107 ? 18.688 -9.75 2.859 1 40.75 107 ARG B N 1
ATOM 4021 C CA . ARG B 1 107 ? 19.031 -11.039 2.279 1 40.75 107 ARG B CA 1
ATOM 4022 C C . ARG B 1 107 ? 19.109 -10.961 0.759 1 40.75 107 ARG B C 1
ATOM 4024 O O . ARG B 1 107 ? 18.219 -10.398 0.116 1 40.75 107 ARG B O 1
ATOM 4031 N N . PHE B 1 108 ? 20.344 -10.789 0.15 1 44.59 108 PHE B N 1
ATOM 4032 C CA . PHE B 1 108 ? 20.812 -10.805 -1.229 1 44.59 108 PHE B CA 1
ATOM 4033 C C . PHE B 1 108 ? 19.859 -11.594 -2.121 1 44.59 108 PHE B C 1
ATOM 4035 O O . PHE B 1 108 ? 19.875 -12.828 -2.107 1 44.59 108 PHE B O 1
ATOM 4042 N N . MET B 1 109 ? 18.656 -11.117 -2.223 1 55.84 109 MET B N 1
ATOM 4043 C CA . MET B 1 109 ? 18.047 -11.914 -3.275 1 55.84 109 MET B CA 1
ATOM 4044 C C . MET B 1 109 ? 18.703 -11.648 -4.621 1 55.84 109 MET B C 1
ATOM 4046 O O . MET B 1 109 ? 19 -10.5 -4.961 1 55.84 109 MET B O 1
ATOM 4050 N N . GLY B 1 110 ? 19.812 -12.375 -4.977 1 62.31 110 GLY B N 1
ATOM 4051 C CA . GLY B 1 110 ? 20.469 -12.242 -6.266 1 62.31 110 GLY B CA 1
ATOM 4052 C C . GLY B 1 110 ? 19.562 -11.68 -7.344 1 62.31 110 GLY B C 1
ATOM 4053 O O . GLY B 1 110 ? 18.328 -11.766 -7.238 1 62.31 110 GLY B O 1
ATOM 4054 N N . LYS B 1 111 ? 20.078 -10.844 -8.266 1 72.06 111 LYS B N 1
ATOM 4055 C CA . LYS B 1 111 ? 19.422 -10.188 -9.391 1 72.06 111 LYS B CA 1
ATOM 4056 C C . LYS B 1 111 ? 18.469 -11.141 -10.094 1 72.06 111 LYS B C 1
ATOM 4058 O O . LYS B 1 111 ? 17.422 -10.719 -10.602 1 72.06 111 LYS B O 1
ATOM 4063 N N . TYR B 1 112 ? 18.719 -12.414 -9.891 1 84.19 112 TYR B N 1
ATOM 4064 C CA . TYR B 1 112 ? 17.938 -13.391 -10.648 1 84.19 112 TYR B CA 1
ATOM 4065 C C . TYR B 1 112 ? 17.234 -14.367 -9.711 1 84.19 112 TYR B C 1
ATOM 4067 O O . TYR B 1 112 ? 17.047 -15.539 -10.062 1 84.19 112 TYR B O 1
ATOM 4075 N N . ALA B 1 113 ? 16.891 -13.844 -8.594 1 86.38 113 ALA B N 1
ATOM 4076 C CA . ALA B 1 113 ? 16.297 -14.734 -7.594 1 86.38 113 ALA B CA 1
ATOM 4077 C C . ALA B 1 113 ? 15.008 -15.359 -8.102 1 86.38 113 ALA B C 1
ATOM 4079 O O . ALA B 1 113 ? 14.789 -16.562 -7.949 1 86.38 113 ALA B O 1
ATOM 4080 N N . SER B 1 114 ? 14.156 -14.547 -8.711 1 87.94 114 SER B N 1
ATOM 4081 C CA . SER B 1 114 ? 12.891 -15.055 -9.234 1 87.94 114 SER B CA 1
ATOM 4082 C C . SER B 1 114 ? 13.117 -16.125 -10.297 1 87.94 114 SER B C 1
ATOM 4084 O O . SER B 1 114 ? 12.453 -17.156 -10.289 1 87.94 114 SER B O 1
ATOM 4086 N N . GLU B 1 115 ? 14.039 -15.836 -11.133 1 88.62 115 GLU B N 1
ATOM 4087 C CA . GLU B 1 115 ? 14.367 -16.781 -12.188 1 88.62 115 GLU B CA 1
ATOM 4088 C C . GLU B 1 115 ? 14.922 -18.078 -11.609 1 88.62 115 GLU B C 1
ATOM 4090 O O . GLU B 1 115 ? 14.57 -19.172 -12.062 1 88.62 115 GLU B O 1
ATOM 4095 N N . ARG B 1 116 ? 15.758 -17.969 -10.711 1 90.62 116 ARG B N 1
ATOM 4096 C CA . ARG B 1 116 ? 16.359 -19.125 -10.062 1 90.62 116 ARG B CA 1
ATOM 4097 C C . ARG B 1 116 ? 15.297 -20.016 -9.43 1 90.62 116 ARG B C 1
ATOM 4099 O O . ARG B 1 116 ? 15.336 -21.25 -9.57 1 90.62 116 ARG B O 1
ATOM 4106 N N . ILE B 1 117 ? 14.406 -19.406 -8.773 1 91.5 117 ILE B N 1
ATOM 4107 C CA . ILE B 1 117 ? 13.367 -20.156 -8.07 1 91.5 117 ILE B CA 1
ATOM 4108 C C . ILE B 1 117 ? 12.484 -20.891 -9.078 1 91.5 117 ILE B C 1
ATOM 4110 O O . ILE B 1 117 ? 12.133 -22.047 -8.883 1 91.5 117 ILE B O 1
ATOM 4114 N N . ILE B 1 118 ? 12.172 -20.188 -10.164 1 93.06 118 ILE B N 1
ATOM 4115 C CA . ILE B 1 118 ? 11.32 -20.797 -11.195 1 93.06 118 ILE B CA 1
ATOM 4116 C C . ILE B 1 118 ? 12.047 -21.969 -11.836 1 93.06 118 ILE B C 1
ATOM 4118 O O . ILE B 1 118 ? 11.453 -23.031 -12.047 1 93.06 118 ILE B O 1
ATOM 4122 N N . LEU B 1 119 ? 13.312 -21.828 -12.094 1 93.62 119 LEU B N 1
ATOM 4123 C CA . LEU B 1 119 ? 14.102 -22.891 -12.703 1 93.62 119 LEU B CA 1
ATOM 4124 C C . LEU B 1 119 ? 14.227 -24.078 -11.75 1 93.62 119 LEU B C 1
ATOM 4126 O O . LEU B 1 119 ? 14.125 -25.234 -12.172 1 93.62 119 LEU B O 1
ATOM 4130 N N . GLN B 1 120 ? 14.453 -23.75 -10.516 1 94.62 120 GLN B N 1
ATOM 4131 C CA . GLN B 1 120 ? 14.562 -24.812 -9.516 1 94.62 120 GLN B CA 1
ATOM 4132 C C . GLN B 1 120 ? 13.25 -25.578 -9.383 1 94.62 120 GLN B C 1
ATOM 4134 O O . GLN B 1 120 ? 13.242 -26.797 -9.328 1 94.62 120 GLN B O 1
ATOM 4139 N N . ARG B 1 121 ? 12.188 -24.875 -9.352 1 93.5 121 ARG B N 1
ATOM 4140 C CA . ARG B 1 121 ? 10.883 -25.516 -9.242 1 93.5 121 ARG B CA 1
ATOM 4141 C C . ARG B 1 121 ? 10.594 -26.391 -10.461 1 93.5 121 ARG B C 1
ATOM 4143 O O . ARG B 1 121 ? 10.039 -27.484 -10.32 1 93.5 121 ARG B O 1
ATOM 4150 N N . TYR B 1 122 ? 10.914 -25.891 -11.594 1 95.62 122 TYR B N 1
ATOM 4151 C CA . TYR B 1 122 ? 10.758 -26.672 -12.812 1 95.62 122 TYR B CA 1
ATOM 4152 C C . TYR B 1 122 ? 11.539 -27.969 -12.727 1 95.62 122 TYR B C 1
ATOM 4154 O O . TYR B 1 122 ? 11 -29.047 -13 1 95.62 122 TYR B O 1
ATOM 4162 N N . LEU B 1 123 ? 12.766 -27.906 -12.273 1 95.19 123 LEU B N 1
ATOM 4163 C CA . LEU B 1 123 ? 13.609 -29.094 -12.188 1 95.19 123 LEU B CA 1
ATOM 4164 C C . LEU B 1 123 ? 13.062 -30.078 -11.164 1 95.19 123 LEU B C 1
ATOM 4166 O O . LEU B 1 123 ? 13.07 -31.297 -11.391 1 95.19 123 LEU B O 1
ATOM 4170 N N . ILE B 1 124 ? 12.625 -29.547 -10.117 1 93.75 124 ILE B N 1
ATOM 4171 C CA . ILE B 1 124 ? 12.062 -30.406 -9.078 1 93.75 124 ILE B CA 1
ATOM 4172 C C . ILE B 1 124 ? 10.828 -31.125 -9.602 1 93.75 124 ILE B C 1
ATOM 4174 O O . ILE B 1 124 ? 10.633 -32.312 -9.344 1 93.75 124 ILE B O 1
ATOM 4178 N N . THR B 1 125 ? 10.016 -30.406 -10.344 1 94.81 125 THR B N 1
ATOM 4179 C CA . THR B 1 125 ? 8.82 -30.984 -10.938 1 94.81 125 THR B CA 1
ATOM 4180 C C . THR B 1 125 ? 9.188 -32.094 -11.938 1 94.81 125 THR B C 1
ATOM 4182 O O . THR B 1 125 ? 8.547 -33.125 -11.984 1 94.81 125 THR B O 1
ATOM 4185 N N . VAL B 1 126 ? 10.195 -31.859 -12.703 1 95 126 VAL B N 1
ATOM 4186 C CA . VAL B 1 126 ? 10.68 -32.844 -13.68 1 95 126 VAL B CA 1
ATOM 4187 C C . VAL B 1 126 ? 11.18 -34.094 -12.961 1 95 126 VAL B C 1
ATOM 4189 O O . VAL B 1 126 ? 10.797 -35.188 -13.305 1 95 126 VAL B O 1
ATOM 4192 N N . LEU B 1 127 ? 11.906 -33.875 -11.938 1 92.25 127 LEU B N 1
ATOM 4193 C CA . LEU B 1 127 ? 12.523 -34.969 -11.211 1 92.25 127 LEU B CA 1
ATOM 4194 C C . LEU B 1 127 ? 11.477 -35.781 -10.453 1 92.25 127 LEU B C 1
ATOM 4196 O O . LEU B 1 127 ? 11.641 -37 -10.266 1 92.25 127 LEU B O 1
ATOM 4200 N N . ALA B 1 128 ? 10.453 -35.125 -10.047 1 90.75 128 ALA B N 1
ATOM 4201 C CA . ALA B 1 128 ? 9.414 -35.781 -9.266 1 90.75 128 ALA B CA 1
ATOM 4202 C C . ALA B 1 128 ? 8.516 -36.625 -10.156 1 90.75 128 ALA B C 1
ATOM 4204 O O . ALA B 1 128 ? 7.781 -37.5 -9.672 1 90.75 128 ALA B O 1
ATOM 4205 N N . HIS B 1 129 ? 8.516 -36.344 -11.414 1 92.12 129 HIS B N 1
ATOM 4206 C CA . HIS B 1 129 ? 7.672 -37.125 -12.32 1 92.12 129 HIS B CA 1
ATOM 4207 C C . HIS B 1 129 ? 8.18 -38.531 -12.477 1 92.12 129 HIS B C 1
ATOM 4209 O O . HIS B 1 129 ? 9.375 -38.75 -12.711 1 92.12 129 HIS B O 1
ATOM 4215 N N . PRO B 1 130 ? 7.336 -39.5 -12.367 1 88.38 130 PRO B N 1
ATOM 4216 C CA . PRO B 1 130 ? 7.77 -40.906 -12.359 1 88.38 130 PRO B CA 1
ATOM 4217 C C . PRO B 1 130 ? 8.438 -41.312 -13.664 1 88.38 130 PRO B C 1
ATOM 4219 O O . PRO B 1 130 ? 9.375 -42.125 -13.648 1 88.38 130 PRO B O 1
ATOM 4222 N N . TYR B 1 131 ? 8.016 -40.844 -14.789 1 88.31 131 TYR B N 1
ATOM 4223 C CA . TYR B 1 131 ? 8.547 -41.219 -16.094 1 88.31 131 TYR B CA 1
ATOM 4224 C C . TYR B 1 131 ? 9.664 -40.281 -16.516 1 88.31 131 TYR B C 1
ATOM 4226 O O . TYR B 1 131 ? 10.75 -40.719 -16.906 1 88.31 131 TYR B O 1
ATOM 4234 N N . ILE B 1 132 ? 9.453 -39.031 -16.406 1 91.06 132 ILE B N 1
ATOM 4235 C CA . ILE B 1 132 ? 10.359 -38.031 -16.953 1 91.06 132 ILE B CA 1
ATOM 4236 C C . ILE B 1 132 ? 11.594 -37.938 -16.062 1 91.06 132 ILE B C 1
ATOM 4238 O O . ILE B 1 132 ? 12.703 -37.688 -16.531 1 91.06 132 ILE B O 1
ATOM 4242 N N . GLY B 1 133 ? 11.445 -38.094 -14.82 1 90.5 133 GLY B N 1
ATOM 4243 C CA . GLY B 1 133 ? 12.539 -37.969 -13.867 1 90.5 133 GLY B CA 1
ATOM 4244 C C . GLY B 1 133 ? 13.625 -39 -14.094 1 90.5 133 GLY B C 1
ATOM 4245 O O . GLY B 1 133 ? 14.797 -38.781 -13.789 1 90.5 133 GLY B O 1
ATOM 4246 N N . GLN B 1 134 ? 13.219 -40.062 -14.656 1 87.31 134 GLN B N 1
ATOM 4247 C CA . GLN B 1 134 ? 14.156 -41.188 -14.859 1 87.31 134 GLN B CA 1
ATOM 4248 C C . GLN B 1 134 ? 14.594 -41.25 -16.328 1 87.31 134 GLN B C 1
ATOM 4250 O O . GLN B 1 134 ? 15.422 -42.094 -16.688 1 87.31 134 GLN B O 1
ATOM 4255 N N . HIS B 1 135 ? 14.086 -40.375 -17.031 1 89.25 135 HIS B N 1
ATOM 4256 C CA . HIS B 1 135 ? 14.367 -40.406 -18.469 1 89.25 135 HIS B CA 1
ATOM 4257 C C . HIS B 1 135 ? 15.789 -39.938 -18.75 1 89.25 135 HIS B C 1
ATOM 4259 O O . HIS B 1 135 ? 16.344 -39.125 -18.016 1 89.25 135 HIS B O 1
ATOM 4265 N N . LYS B 1 136 ? 16.297 -40.406 -19.828 1 88 136 LYS B N 1
ATOM 4266 C CA . LYS B 1 136 ? 17.656 -40.062 -20.234 1 88 136 LYS B CA 1
ATOM 4267 C C . LYS B 1 136 ? 17.828 -38.562 -20.453 1 88 136 LYS B C 1
ATOM 4269 O O . LYS B 1 136 ? 18.906 -38.031 -20.188 1 88 136 LYS B O 1
ATOM 4274 N N . LEU B 1 137 ? 16.797 -37.906 -20.969 1 89.19 137 LEU B N 1
ATOM 4275 C CA . LEU B 1 137 ? 16.844 -36.469 -21.203 1 89.19 137 LEU B CA 1
ATOM 4276 C C . LEU B 1 137 ? 17.188 -35.719 -19.922 1 89.19 137 LEU B C 1
ATOM 427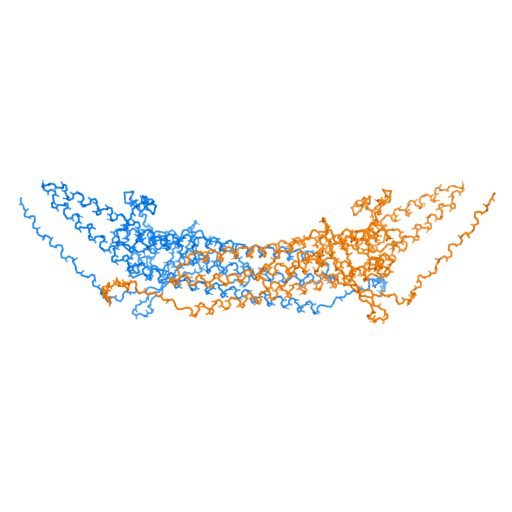8 O O . LEU B 1 137 ? 17.969 -34.781 -19.938 1 89.19 137 LEU B O 1
ATOM 4282 N N . THR B 1 138 ? 16.562 -36.188 -18.812 1 91.19 138 THR B N 1
ATOM 4283 C CA . THR B 1 138 ? 16.781 -35.531 -17.516 1 91.19 138 THR B CA 1
ATOM 4284 C C . THR B 1 138 ? 18.172 -35.844 -16.984 1 91.19 138 THR B C 1
ATOM 4286 O O . THR B 1 138 ? 18.891 -34.938 -16.531 1 91.19 138 THR B O 1
ATOM 4289 N N . SER B 1 139 ? 18.594 -37.031 -17.062 1 87.94 139 SER B N 1
ATOM 4290 C CA . SER B 1 139 ? 19.906 -37.406 -16.578 1 87.94 139 SER B CA 1
ATOM 4291 C C . SER B 1 139 ? 21.016 -36.719 -17.375 1 87.94 139 SER B C 1
ATOM 4293 O O . SER B 1 139 ? 22 -36.281 -16.812 1 87.94 139 SER B O 1
ATOM 4295 N N . ASP B 1 140 ? 20.844 -36.688 -18.703 1 89.06 140 ASP B N 1
ATOM 4296 C CA . ASP B 1 140 ? 21.828 -36 -19.547 1 89.06 140 ASP B CA 1
ATOM 4297 C C . ASP B 1 140 ? 21.953 -34.531 -19.203 1 89.06 140 ASP B C 1
ATOM 4299 O O . ASP B 1 140 ? 23.047 -33.969 -19.188 1 89.06 140 ASP B O 1
ATOM 4303 N N . PHE B 1 141 ? 20.844 -33.938 -19 1 92.56 141 PHE B N 1
ATOM 4304 C CA . PHE B 1 141 ? 20.828 -32.531 -18.656 1 92.56 141 PHE B CA 1
ATOM 4305 C C . PHE B 1 141 ? 21.594 -32.281 -17.359 1 92.56 141 PHE B C 1
ATOM 4307 O O . PHE B 1 141 ? 22.281 -31.266 -17.234 1 92.56 141 PHE B O 1
ATOM 4314 N N . LEU B 1 142 ? 21.5 -33.156 -16.375 1 90.62 142 LEU B N 1
ATOM 4315 C CA . LEU B 1 142 ? 22.047 -32.938 -15.031 1 90.62 142 LEU B CA 1
ATOM 4316 C C . LEU B 1 142 ? 23.5 -33.406 -14.953 1 90.62 142 LEU B C 1
ATOM 4318 O O . LEU B 1 142 ? 24.219 -33.062 -14.016 1 90.62 142 LEU B O 1
ATOM 4322 N N . THR B 1 143 ? 23.906 -34.156 -15.875 1 85.81 143 THR B N 1
ATOM 4323 C CA . THR B 1 143 ? 25.219 -34.75 -15.727 1 85.81 143 THR B CA 1
ATOM 4324 C C . THR B 1 143 ? 26.172 -34.25 -16.812 1 85.81 143 THR B C 1
ATOM 4326 O O . THR B 1 143 ? 27.391 -34.312 -16.656 1 85.81 143 THR B O 1
ATOM 4329 N N . SER B 1 144 ? 25.625 -33.812 -17.891 1 82.81 144 SER B N 1
ATOM 4330 C CA . SER B 1 144 ? 26.484 -33.375 -19 1 82.81 144 SER B CA 1
ATOM 4331 C C . SER B 1 144 ? 27.094 -32 -18.688 1 82.81 144 SER B C 1
ATOM 4333 O O . SER B 1 144 ? 26.422 -31.109 -18.188 1 82.81 144 SER B O 1
ATOM 4335 N N . PRO B 1 145 ? 28.375 -31.859 -18.922 1 73.81 145 PRO B N 1
ATOM 4336 C CA . PRO B 1 145 ? 29.016 -30.562 -18.672 1 73.81 145 PRO B CA 1
ATOM 4337 C C . PRO B 1 145 ? 28.484 -29.453 -19.578 1 73.81 145 PRO B C 1
ATOM 4339 O O . PRO B 1 145 ? 28.375 -28.297 -19.156 1 73.81 145 PRO B O 1
ATOM 4342 N N . GLU B 1 146 ? 28.422 -29.75 -20.969 1 68.44 146 GLU B N 1
ATOM 4343 C CA . GLU B 1 146 ? 27.938 -28.734 -21.891 1 68.44 146 GLU B CA 1
ATOM 4344 C C . GLU B 1 146 ? 26.516 -29.062 -22.375 1 68.44 146 GLU B C 1
ATOM 4346 O O . GLU B 1 146 ? 26.172 -30.219 -22.531 1 68.44 146 GLU B O 1
ATOM 4351 N N . SER B 1 147 ? 25.625 -28.062 -22.078 1 61.81 147 SER B N 1
ATOM 4352 C CA . SER B 1 147 ? 24.25 -28.297 -22.547 1 61.81 147 SER B CA 1
ATOM 4353 C C . SER B 1 147 ? 24.219 -28.484 -24.062 1 61.81 147 SER B C 1
ATOM 4355 O O . SER B 1 147 ? 24.875 -27.734 -24.797 1 61.81 147 SER B O 1
ATOM 4357 N N . SER B 1 148 ? 24.125 -29.656 -24.594 1 52.62 148 SER B N 1
ATOM 4358 C CA . SER B 1 148 ? 23.875 -29.797 -26.031 1 52.62 148 SER B CA 1
ATOM 4359 C C . SER B 1 148 ? 22.547 -29.156 -26.422 1 52.62 148 SER B C 1
ATOM 4361 O O . SER B 1 148 ? 21.484 -29.641 -26.047 1 52.62 148 SER B O 1
ATOM 4363 N N . VAL B 1 149 ? 22.625 -27.812 -26.547 1 52 149 VAL B N 1
ATOM 4364 C CA . VAL B 1 149 ? 21.422 -27.234 -27.172 1 52 149 VAL B CA 1
ATOM 4365 C C . VAL B 1 149 ? 21.125 -27.969 -28.469 1 52 149 VAL B C 1
ATOM 4367 O O . VAL B 1 149 ? 21.938 -27.969 -29.406 1 52 149 VAL B O 1
ATOM 4370 N N . VAL B 1 150 ? 20.625 -29.047 -28.438 1 46.69 150 VAL B N 1
ATOM 4371 C CA . VAL B 1 150 ? 20.203 -29.641 -29.719 1 46.69 150 VAL B CA 1
ATOM 4372 C C . VAL B 1 150 ? 19.094 -28.797 -30.328 1 46.69 150 VAL B C 1
ATOM 4374 O O . VAL B 1 150 ? 18.078 -28.531 -29.688 1 46.69 150 VAL B O 1
ATOM 4377 N N . ASN B 1 151 ? 19.594 -27.906 -31.203 1 44.78 151 ASN B N 1
ATOM 4378 C CA . ASN B 1 151 ? 18.578 -27.266 -32.031 1 44.78 151 ASN B CA 1
ATOM 4379 C C . ASN B 1 151 ? 17.578 -28.281 -32.594 1 44.78 151 ASN B C 1
ATOM 4381 O O . ASN B 1 151 ? 17.906 -29.031 -33.531 1 44.78 151 ASN B O 1
ATOM 4385 N N . TYR B 1 152 ? 16.906 -28.906 -31.75 1 41.69 152 TYR B N 1
ATOM 4386 C CA . TYR B 1 152 ? 15.844 -29.734 -32.312 1 41.69 152 TYR B CA 1
ATOM 4387 C C . TYR B 1 152 ? 14.992 -28.938 -33.281 1 41.69 152 TYR B C 1
ATOM 4389 O O . TYR B 1 152 ? 14.43 -27.891 -32.906 1 41.69 152 TYR B O 1
ATOM 4397 N N . LYS B 1 153 ? 15.438 -28.797 -34.562 1 40.59 153 LYS B N 1
ATOM 4398 C CA . LYS B 1 153 ? 14.531 -28.328 -35.625 1 40.59 153 LYS B CA 1
ATOM 4399 C C . LYS B 1 153 ? 13.164 -28.984 -35.5 1 40.59 153 LYS B C 1
ATOM 4401 O O . LYS B 1 153 ? 13.062 -30.219 -35.531 1 40.59 153 LYS B O 1
ATOM 4406 N N . PHE B 1 154 ? 12.43 -28.453 -34.719 1 41.12 154 PHE B N 1
ATOM 4407 C CA . PHE B 1 154 ? 11.031 -28.859 -34.781 1 41.12 154 PHE B CA 1
ATOM 4408 C C . PHE B 1 154 ? 10.609 -29.188 -36.219 1 41.12 154 PHE B C 1
ATOM 4410 O O . PHE B 1 154 ? 10.734 -28.344 -37.094 1 41.12 154 PHE B O 1
ATOM 4417 N N . SER B 1 155 ? 10.992 -30.219 -36.875 1 33.91 155 SER B N 1
ATOM 4418 C CA . SER B 1 155 ? 10.375 -30.5 -38.156 1 33.91 155 SER B CA 1
ATOM 4419 C C . SER B 1 155 ? 9 -29.844 -38.281 1 33.91 155 SER B C 1
ATOM 4421 O O . SER B 1 155 ? 8.234 -29.844 -37.312 1 33.91 155 SER B O 1
ATOM 4423 N N . LEU B 1 156 ? 8.852 -28.828 -39 1 37.06 156 LEU B N 1
ATOM 4424 C CA . LEU B 1 156 ? 7.641 -28.156 -39.438 1 37.06 156 LEU B CA 1
ATOM 4425 C C . LEU B 1 156 ? 6.434 -29.078 -39.375 1 37.06 156 LEU B C 1
ATOM 4427 O O . LEU B 1 156 ? 5.289 -28.625 -39.406 1 37.06 156 LEU B O 1
ATOM 4431 N N . GLY B 1 157 ? 6.461 -30.359 -39.875 1 35.59 157 GLY B N 1
ATOM 4432 C CA . GLY B 1 157 ? 5.328 -31.234 -40.094 1 35.59 157 GLY B CA 1
ATOM 4433 C C . GLY B 1 157 ? 4.629 -31.609 -38.781 1 35.59 157 GLY B C 1
ATOM 4434 O O . GLY B 1 157 ? 3.404 -31.75 -38.75 1 35.59 157 GLY B O 1
ATOM 4435 N N . ARG B 1 158 ? 5.465 -32.094 -37.75 1 40.75 158 ARG B N 1
ATOM 4436 C CA . ARG B 1 158 ? 4.742 -32.5 -36.531 1 40.75 158 ARG B CA 1
ATOM 4437 C C . ARG B 1 158 ? 4.441 -31.266 -35.656 1 40.75 158 ARG B C 1
ATOM 4439 O O . ARG B 1 158 ? 4.992 -31.141 -34.562 1 40.75 158 ARG B O 1
ATOM 4446 N N . ARG B 1 159 ? 4.68 -30.109 -35.969 1 41.5 159 ARG B N 1
ATOM 4447 C CA . ARG B 1 159 ? 4.051 -28.859 -35.594 1 41.5 159 ARG B CA 1
ATOM 4448 C C . ARG B 1 159 ? 2.66 -29.094 -35 1 41.5 159 ARG B C 1
ATOM 4450 O O . ARG B 1 159 ? 1.834 -28.172 -35 1 41.5 159 ARG B O 1
ATOM 4457 N N . MET B 1 160 ? 2.379 -30.156 -34.875 1 37.75 160 MET B N 1
ATOM 4458 C CA . MET B 1 160 ? 1.121 -30.531 -34.25 1 37.75 160 MET B CA 1
ATOM 4459 C C . MET B 1 160 ? 0.919 -29.766 -32.938 1 37.75 160 MET B C 1
ATOM 4461 O O . MET B 1 160 ? -0.211 -29.625 -32.469 1 37.75 160 MET B O 1
ATOM 4465 N N . THR B 1 161 ? 1.977 -29.578 -32.281 1 38.81 161 THR B N 1
ATOM 4466 C CA . THR B 1 161 ? 1.649 -28.922 -31.016 1 38.81 161 THR B CA 1
ATOM 4467 C C . THR B 1 161 ? 1.203 -27.484 -31.25 1 38.81 161 THR B C 1
ATOM 4469 O O . THR B 1 161 ? 0.326 -26.969 -30.562 1 38.81 161 THR B O 1
ATOM 4472 N N . GLY B 1 162 ? 1.976 -26.703 -32.031 1 39.41 162 GLY B N 1
ATOM 4473 C CA . GLY B 1 162 ? 1.479 -25.391 -32.406 1 39.41 162 GLY B CA 1
ATOM 4474 C C . GLY B 1 162 ? 0.241 -25.438 -33.281 1 39.41 162 GLY B C 1
ATOM 4475 O O . GLY B 1 162 ? -0.514 -24.469 -33.375 1 39.41 162 GLY B O 1
ATOM 4476 N N . ALA B 1 163 ? 0.298 -26.188 -34.344 1 37.53 163 ALA B N 1
ATOM 4477 C CA . ALA B 1 163 ? -0.852 -26.375 -35.25 1 37.53 163 ALA B CA 1
ATOM 4478 C C . ALA B 1 163 ? -2.053 -26.922 -34.469 1 37.53 163 ALA B C 1
ATOM 4480 O O . ALA B 1 163 ? -3.076 -27.266 -35.062 1 37.53 163 ALA B O 1
ATOM 4481 N N . PHE B 1 164 ? -1.759 -27.547 -33.406 1 40.38 164 PHE B N 1
ATOM 4482 C CA . PHE B 1 164 ? -2.941 -27.781 -32.562 1 40.38 164 PHE B CA 1
ATOM 4483 C C . PHE B 1 164 ? -3.887 -26.594 -32.625 1 40.38 164 PHE B C 1
ATOM 4485 O O . PHE B 1 164 ? -3.559 -25.516 -32.125 1 40.38 164 PHE B O 1
ATOM 4492 N N . GLU B 1 165 ? -4.469 -26.375 -33.688 1 39.34 165 GLU B N 1
ATOM 4493 C CA . GLU B 1 165 ? -5.719 -25.625 -33.75 1 39.34 165 GLU B CA 1
ATOM 4494 C C . GLU B 1 165 ? -6.348 -25.484 -32.375 1 39.34 165 GLU B C 1
ATOM 4496 O O . GLU B 1 165 ? -6.305 -26.406 -31.562 1 39.34 165 GLU B O 1
ATOM 4501 N N . ASP B 1 166 ? -6.371 -24.266 -31.875 1 45.28 166 ASP B N 1
ATOM 4502 C CA . ASP B 1 166 ? -7.129 -23.922 -30.672 1 45.28 166 ASP B CA 1
ATOM 4503 C C . ASP B 1 166 ? -8.227 -24.953 -30.406 1 45.28 166 ASP B C 1
ATOM 4505 O O . ASP B 1 166 ? -9.398 -24.703 -30.688 1 45.28 166 ASP B O 1
ATOM 4509 N N . LEU B 1 167 ? -7.867 -26.172 -30.609 1 46.44 167 LEU B N 1
ATOM 4510 C CA . LEU B 1 167 ? -8.906 -27.156 -30.328 1 46.44 167 LEU B CA 1
ATOM 4511 C C . LEU B 1 167 ? -9.477 -26.969 -28.938 1 46.44 167 LEU B C 1
ATOM 4513 O O . LEU B 1 167 ? -10.508 -27.547 -28.594 1 46.44 167 LEU B O 1
ATOM 4517 N N . TRP B 1 168 ? -8.562 -26.438 -28.109 1 51.19 168 TRP B N 1
ATOM 4518 C CA . TRP B 1 168 ? -9.156 -26.234 -26.797 1 51.19 168 TRP B CA 1
ATOM 4519 C C . TRP B 1 168 ? -10.539 -25.594 -26.922 1 51.19 168 TRP B C 1
ATOM 4521 O O . TRP B 1 168 ? -11.461 -25.953 -26.188 1 51.19 168 TRP B O 1
ATOM 4531 N N . GLY B 1 169 ? -10.609 -24.688 -28.109 1 52.44 169 GLY B N 1
ATOM 4532 C CA . GLY B 1 169 ? -11.914 -24.125 -28.406 1 52.44 169 GLY B CA 1
ATOM 4533 C C . GLY B 1 169 ? -12.734 -25.016 -29.344 1 52.44 169 GLY B C 1
ATOM 4534 O O . GLY B 1 169 ? -13.836 -24.641 -29.734 1 52.44 169 GLY B O 1
ATOM 4535 N N . SER B 1 170 ? -12.078 -26.203 -29.734 1 57.81 170 SER B N 1
ATOM 4536 C CA . SER B 1 170 ? -12.812 -27 -30.719 1 57.81 170 SER B CA 1
ATOM 4537 C C . SER B 1 170 ? -14.039 -27.656 -30.094 1 57.81 170 SER B C 1
ATOM 4539 O O . SER B 1 170 ? -14.047 -27.969 -28.891 1 57.81 170 SER B O 1
ATOM 4541 N N . SER B 1 171 ? -15.039 -27.609 -30.781 1 65.5 171 SER B N 1
ATOM 4542 C CA . SER B 1 171 ? -16.359 -28.156 -30.484 1 65.5 171 SER B CA 1
ATOM 4543 C C . SER B 1 171 ? -16.328 -29.672 -30.359 1 65.5 171 SER B C 1
ATOM 4545 O O . SER B 1 171 ? -17.375 -30.328 -30.328 1 65.5 171 SER B O 1
ATOM 4547 N N . TYR B 1 172 ? -14.992 -30.344 -30.266 1 79.44 172 TYR B N 1
ATOM 4548 C CA . TYR B 1 172 ? -15 -31.797 -30.172 1 79.44 172 TYR B CA 1
ATOM 4549 C C . TYR B 1 172 ? -15.266 -32.25 -28.734 1 79.44 172 TYR B C 1
ATOM 4551 O O . TYR B 1 172 ? -14.523 -31.891 -27.828 1 79.44 172 TYR B O 1
ATOM 4559 N N . THR B 1 173 ? -16.234 -32.969 -28.641 1 87.38 173 THR B N 1
ATOM 4560 C CA . THR B 1 173 ? -16.625 -33.5 -27.328 1 87.38 173 THR B CA 1
ATOM 4561 C C . THR B 1 173 ? -15.984 -34.844 -27.062 1 87.38 173 THR B C 1
ATOM 4563 O O . THR B 1 173 ? -16.125 -35.781 -27.875 1 87.38 173 THR B O 1
ATOM 4566 N N . ASP B 1 174 ? -15.211 -34.969 -25.969 1 92.25 174 ASP B N 1
ATOM 4567 C CA . ASP B 1 174 ? -14.609 -36.25 -25.594 1 92.25 174 ASP B CA 1
ATOM 4568 C C . ASP B 1 174 ? -15.68 -37.281 -25.25 1 92.25 174 ASP B C 1
ATOM 4570 O O . ASP B 1 174 ? -16.562 -37.031 -24.422 1 92.25 174 ASP B O 1
ATOM 4574 N N . PRO B 1 175 ? -15.609 -38.344 -25.859 1 92.25 175 PRO B N 1
ATOM 4575 C CA . PRO B 1 175 ? -16.625 -39.375 -25.562 1 92.25 175 PRO B CA 1
ATOM 4576 C C . PRO B 1 175 ? -16.547 -39.875 -24.125 1 92.25 175 PRO B C 1
ATOM 4578 O O . PRO B 1 175 ? -17.531 -40.406 -23.609 1 92.25 175 PRO B O 1
ATOM 4581 N N . ASP B 1 176 ? -15.406 -39.844 -23.469 1 94.38 176 ASP B N 1
ATOM 4582 C CA . ASP B 1 176 ? -15.258 -40.219 -22.062 1 94.38 176 ASP B CA 1
ATOM 4583 C C . ASP B 1 176 ? -15.656 -39.062 -21.156 1 94.38 176 ASP B C 1
ATOM 4585 O O . ASP B 1 176 ? -14.984 -38.031 -21.109 1 94.38 176 ASP B O 1
ATOM 4589 N N . PRO B 1 177 ? -16.703 -39.188 -20.422 1 93.75 177 PRO B N 1
ATOM 4590 C CA . PRO B 1 177 ? -17.188 -38.125 -19.578 1 93.75 177 PRO B CA 1
ATOM 4591 C C . PRO B 1 177 ? -16.156 -37.625 -18.562 1 93.75 177 PRO B C 1
ATOM 4593 O O . PRO B 1 177 ? -16.156 -36.469 -18.172 1 93.75 177 PRO B O 1
ATOM 4596 N N . TYR B 1 178 ? -15.258 -38.531 -18.203 1 93.81 178 TYR B N 1
ATOM 4597 C CA . TYR B 1 178 ? -14.211 -38.156 -17.25 1 93.81 178 TYR B CA 1
ATOM 4598 C C . TYR B 1 178 ? -13.352 -37.031 -17.797 1 93.81 178 TYR B C 1
ATOM 4600 O O . TYR B 1 178 ? -13.125 -36.031 -17.094 1 93.81 178 TYR B O 1
ATOM 4608 N N . PHE B 1 179 ? -12.969 -37.156 -18.969 1 94.75 179 PHE B N 1
ATOM 4609 C CA . PHE B 1 179 ? -12.07 -36.188 -19.562 1 94.75 179 PHE B CA 1
ATOM 4610 C C . PHE B 1 179 ? -12.828 -34.906 -19.953 1 94.75 179 PHE B C 1
ATOM 4612 O O . PHE B 1 179 ? -12.297 -33.812 -19.828 1 94.75 179 PHE B O 1
ATOM 4619 N N . GLU B 1 180 ? -14.062 -35.062 -20.391 1 92.44 180 GLU B N 1
ATOM 4620 C CA . GLU B 1 180 ? -14.859 -33.875 -20.75 1 92.44 180 GLU B CA 1
ATOM 4621 C C . GLU B 1 180 ? -15.133 -33 -19.547 1 92.44 180 GLU B C 1
ATOM 4623 O O . GLU B 1 180 ? -15.023 -31.781 -19.625 1 92.44 180 GLU B O 1
ATOM 4628 N N . GLU B 1 181 ? -15.461 -33.594 -18.5 1 89.81 181 GLU B N 1
ATOM 4629 C CA . GLU B 1 181 ? -15.727 -32.844 -17.281 1 89.81 181 GLU B CA 1
ATOM 4630 C C . GLU B 1 181 ? -14.461 -32.156 -16.781 1 89.81 181 GLU B C 1
ATOM 4632 O O . GLU B 1 181 ? -14.508 -30.984 -16.359 1 89.81 181 GLU B O 1
ATOM 4637 N N . ARG B 1 182 ? -13.391 -32.844 -16.828 1 89.75 182 ARG B N 1
ATOM 4638 C CA . ARG B 1 182 ? -12.133 -32.281 -16.328 1 89.75 182 ARG B CA 1
ATOM 4639 C C . ARG B 1 182 ? -11.648 -31.156 -17.234 1 89.75 182 ARG B C 1
ATOM 4641 O O . ARG B 1 182 ? -11.055 -30.188 -16.75 1 89.75 182 ARG B O 1
ATOM 4648 N N . LYS B 1 183 ? -11.914 -31.359 -18.453 1 88.75 183 LYS B N 1
ATOM 4649 C CA . LYS B 1 183 ? -11.594 -30.297 -19.406 1 88.75 183 LYS B CA 1
ATOM 4650 C C . LYS B 1 183 ? -12.328 -29.016 -19.062 1 88.75 183 LYS B C 1
ATOM 4652 O O . LYS B 1 183 ? -11.719 -27.938 -19.047 1 88.75 183 LYS B O 1
ATOM 4657 N N . GLN B 1 184 ? -13.562 -29.094 -18.781 1 86 184 GLN B N 1
ATOM 4658 C CA . GLN B 1 184 ? -14.383 -27.922 -18.453 1 86 184 GLN B CA 1
ATOM 4659 C C . GLN B 1 184 ? -13.961 -27.312 -17.125 1 86 184 GLN B C 1
ATOM 4661 O O . GLN B 1 184 ? -13.836 -26.094 -17 1 86 184 GLN B O 1
ATOM 4666 N N . LYS B 1 185 ? -13.703 -28.141 -16.219 1 83.5 185 LYS B N 1
ATOM 4667 C CA . LYS B 1 185 ? -13.305 -27.672 -14.891 1 83.5 185 LYS B CA 1
ATOM 4668 C C . LYS B 1 185 ? -11.953 -26.969 -14.938 1 83.5 185 LYS B C 1
ATOM 4670 O O . LYS B 1 185 ? -11.75 -25.953 -14.281 1 83.5 185 LYS B O 1
ATOM 4675 N N . MET B 1 186 ? -11.117 -27.531 -15.688 1 85.06 186 MET B N 1
ATOM 4676 C CA . MET B 1 186 ? -9.773 -26.953 -15.781 1 85.06 186 MET B CA 1
ATOM 4677 C C . MET B 1 186 ? -9.805 -25.625 -16.516 1 85.06 186 MET B C 1
ATOM 4679 O O . MET B 1 186 ? -9.047 -24.703 -16.172 1 85.06 186 MET B O 1
ATOM 4683 N N . ALA B 1 187 ? -10.695 -25.547 -17.5 1 83.81 187 ALA B N 1
ATOM 4684 C CA . ALA B 1 187 ? -10.836 -24.266 -18.203 1 83.81 187 ALA B CA 1
ATOM 4685 C C . ALA B 1 187 ? -11.273 -23.172 -17.25 1 83.81 187 ALA B C 1
ATOM 4687 O O . ALA B 1 187 ? -10.703 -22.078 -17.25 1 83.81 187 ALA B O 1
ATOM 4688 N N . ALA B 1 188 ? -12.195 -23.438 -16.438 1 82.88 188 ALA B N 1
ATOM 4689 C CA . ALA B 1 188 ? -12.68 -22.469 -15.453 1 82.88 188 ALA B CA 1
ATOM 4690 C C . ALA B 1 188 ? -11.609 -22.172 -14.406 1 82.88 188 ALA B C 1
ATOM 4692 O O . ALA B 1 188 ? -11.383 -21.016 -14.055 1 82.88 188 ALA B O 1
ATOM 4693 N N . TYR B 1 189 ? -10.938 -23.188 -13.992 1 84 189 TYR B N 1
ATOM 4694 C CA . TYR B 1 189 ? -9.891 -23.062 -12.977 1 84 189 TYR B CA 1
ATOM 4695 C C . TYR B 1 189 ? -8.727 -22.219 -13.484 1 84 189 TYR B C 1
ATOM 4697 O O . TYR B 1 189 ? -8.219 -21.359 -12.773 1 84 189 TYR B O 1
ATOM 4705 N N . SER B 1 190 ? -8.375 -22.547 -14.688 1 85.31 190 SER B N 1
ATOM 4706 C CA . SER B 1 190 ? -7.266 -21.812 -15.281 1 85.31 190 SER B CA 1
ATOM 4707 C C . SER B 1 190 ? -7.574 -20.328 -15.391 1 85.31 190 SER B C 1
ATOM 4709 O O . SER B 1 190 ? -6.699 -19.484 -15.172 1 85.31 190 SER B O 1
ATOM 4711 N N . GLY B 1 191 ? -8.828 -20.016 -15.75 1 84.19 191 GLY B N 1
ATOM 4712 C CA . GLY B 1 191 ? -9.242 -18.625 -15.773 1 84.19 191 GLY B CA 1
ATOM 4713 C C . GLY B 1 191 ? -9.164 -17.953 -14.414 1 84.19 191 GLY B C 1
ATOM 4714 O O . GLY B 1 191 ? -8.633 -16.844 -14.297 1 84.19 191 GLY B O 1
ATOM 4715 N N . THR B 1 192 ? -9.555 -18.594 -13.43 1 83.81 192 THR B N 1
ATOM 4716 C CA . THR B 1 192 ? -9.57 -18.078 -12.062 1 83.81 192 THR B CA 1
ATOM 4717 C C . THR B 1 192 ? -8.141 -17.875 -11.555 1 83.81 192 THR B C 1
ATOM 4719 O O . THR B 1 192 ? -7.836 -16.844 -10.953 1 83.81 192 THR B O 1
ATOM 4722 N N . VAL B 1 193 ? -7.312 -18.844 -11.805 1 87.94 193 VAL B N 1
ATOM 4723 C CA . VAL B 1 193 ? -5.934 -18.766 -11.336 1 87.94 193 VAL B CA 1
ATOM 4724 C C . VAL B 1 193 ? -5.211 -17.609 -12.016 1 87.94 193 VAL B C 1
ATOM 4726 O O . VAL B 1 193 ? -4.426 -16.906 -11.391 1 87.94 193 VAL B O 1
ATOM 4729 N N . THR B 1 194 ? -5.52 -17.469 -13.273 1 89.56 194 THR B N 1
ATOM 4730 C CA . THR B 1 194 ? -4.891 -16.375 -14.008 1 89.56 194 THR B CA 1
ATOM 4731 C C . THR B 1 194 ? -5.344 -15.023 -13.461 1 89.56 194 THR B C 1
ATOM 4733 O O . THR B 1 194 ? -4.527 -14.117 -13.281 1 89.56 194 THR B O 1
ATOM 4736 N N . GLU B 1 195 ? -6.586 -14.898 -13.219 1 87.88 195 GLU B N 1
ATOM 4737 C CA . GLU B 1 195 ? -7.105 -13.672 -12.625 1 87.88 195 GLU B CA 1
ATOM 4738 C C . GLU B 1 195 ? -6.488 -13.422 -11.25 1 87.88 195 GLU B C 1
ATOM 4740 O O . GLU B 1 195 ? -6.129 -12.297 -10.922 1 87.88 195 GLU B O 1
ATOM 4745 N N . PHE B 1 196 ? -6.41 -14.438 -10.5 1 89.19 196 PHE B N 1
ATOM 4746 C CA . PHE B 1 196 ? -5.801 -14.352 -9.18 1 89.19 196 PHE B CA 1
ATOM 4747 C C . PHE B 1 196 ? -4.348 -13.906 -9.281 1 89.19 196 PHE B C 1
ATOM 4749 O O . PHE B 1 196 ? -3.904 -13.039 -8.523 1 89.19 196 PHE B O 1
ATOM 4756 N N . ALA B 1 197 ? -3.674 -14.531 -10.148 1 91.31 197 ALA B N 1
ATOM 4757 C CA . ALA B 1 197 ? -2.264 -14.195 -10.336 1 91.31 197 ALA B CA 1
ATOM 4758 C C . ALA B 1 197 ? -2.098 -12.734 -10.727 1 91.31 197 ALA B C 1
ATOM 4760 O O . ALA B 1 197 ? -1.188 -12.055 -10.25 1 91.31 197 ALA B O 1
ATOM 4761 N N . ASN B 1 198 ? -2.947 -12.242 -11.617 1 89.88 198 ASN B N 1
ATOM 4762 C CA . ASN B 1 198 ? -2.9 -10.844 -12.023 1 89.88 198 ASN B CA 1
ATOM 4763 C C . ASN B 1 198 ? -3.213 -9.914 -10.859 1 89.88 198 ASN B C 1
ATOM 4765 O O . ASN B 1 198 ? -2.535 -8.898 -10.672 1 89.88 198 ASN B O 1
ATOM 4769 N N . ALA B 1 199 ? -4.242 -10.258 -10.133 1 89.5 199 ALA B N 1
ATOM 4770 C CA . ALA B 1 199 ? -4.598 -9.469 -8.953 1 89.5 199 ALA B CA 1
ATOM 4771 C C . ALA B 1 199 ? -3.461 -9.453 -7.938 1 89.5 199 ALA B C 1
ATOM 4773 O O . ALA B 1 199 ? -3.184 -8.422 -7.32 1 89.5 199 ALA B O 1
ATOM 4774 N N . PHE B 1 200 ? -2.859 -10.562 -7.746 1 92.94 200 PHE B N 1
ATOM 4775 C CA . PHE B 1 200 ? -1.735 -10.656 -6.82 1 92.94 200 PHE B CA 1
ATOM 4776 C C . PHE B 1 200 ? -0.582 -9.773 -7.277 1 92.94 200 PHE B C 1
ATOM 4778 O O . PHE B 1 200 ? 0.055 -9.102 -6.461 1 92.94 200 PHE B O 1
ATOM 4785 N N . SER B 1 201 ? -0.334 -9.797 -8.547 1 90.44 201 SER B N 1
ATOM 4786 C CA . SER B 1 201 ? 0.73 -8.961 -9.086 1 90.44 201 SER B CA 1
ATOM 4787 C C . SER B 1 201 ? 0.456 -7.484 -8.82 1 90.44 201 SER B C 1
ATOM 4789 O O . SER B 1 201 ? 1.362 -6.734 -8.453 1 90.44 201 SER B O 1
ATOM 4791 N N . LEU B 1 202 ? -0.763 -7.129 -9.023 1 90.88 202 LEU B N 1
ATOM 4792 C CA . LEU B 1 202 ? -1.144 -5.746 -8.75 1 90.88 202 LEU B CA 1
ATOM 4793 C C . LEU B 1 202 ? -0.958 -5.414 -7.273 1 90.88 202 LEU B C 1
ATOM 4795 O O . LEU B 1 202 ? -0.48 -4.332 -6.93 1 90.88 202 LEU B O 1
ATOM 4799 N N . GLN B 1 203 ? -1.394 -6.336 -6.422 1 91.62 203 GLN B N 1
ATOM 4800 C CA . GLN B 1 203 ? -1.202 -6.168 -4.984 1 91.62 203 GLN B CA 1
ATOM 4801 C C . GLN B 1 203 ? 0.273 -5.969 -4.645 1 91.62 203 GLN B C 1
ATOM 4803 O O . GLN B 1 203 ? 0.616 -5.117 -3.822 1 91.62 203 GLN B O 1
ATOM 4808 N N . ASN B 1 204 ? 1.023 -6.738 -5.234 1 90.38 204 ASN B N 1
ATOM 4809 C CA . ASN B 1 204 ? 2.457 -6.66 -4.973 1 90.38 204 ASN B CA 1
ATOM 4810 C C . ASN B 1 204 ? 3.049 -5.348 -5.48 1 90.38 204 ASN B C 1
ATOM 4812 O O . ASN B 1 204 ? 3.922 -4.766 -4.836 1 90.38 204 ASN B O 1
ATOM 4816 N N . ILE B 1 205 ? 2.619 -4.859 -6.59 1 89.56 205 ILE B N 1
ATOM 4817 C CA . ILE B 1 205 ? 3.066 -3.578 -7.121 1 89.56 205 ILE B CA 1
ATOM 4818 C C . ILE B 1 205 ? 2.678 -2.455 -6.164 1 89.56 205 ILE B C 1
ATOM 4820 O O . ILE B 1 205 ? 3.441 -1.508 -5.965 1 89.56 205 ILE B O 1
ATOM 4824 N N . ASN B 1 206 ? 1.51 -2.545 -5.59 1 90.31 206 ASN B N 1
ATOM 4825 C CA . ASN B 1 206 ? 1.082 -1.55 -4.613 1 90.31 206 ASN B CA 1
ATOM 4826 C C . ASN B 1 206 ? 2 -1.53 -3.395 1 90.31 206 ASN B C 1
ATOM 4828 O O . ASN B 1 206 ? 2.254 -0.471 -2.82 1 90.31 206 ASN B O 1
ATOM 4832 N N . LYS B 1 207 ? 2.424 -2.664 -2.994 1 89.5 207 LYS B N 1
ATOM 4833 C CA . LYS B 1 207 ? 3.389 -2.719 -1.9 1 89.5 207 LYS B CA 1
ATOM 4834 C C . LYS B 1 207 ? 4.688 -2.01 -2.277 1 89.5 207 LYS B C 1
ATOM 4836 O O . LYS B 1 207 ? 5.277 -1.309 -1.454 1 89.5 207 LYS B O 1
ATOM 4841 N N . LYS B 1 208 ? 5.086 -2.199 -3.488 1 88.69 208 LYS B N 1
ATOM 4842 C CA . LYS B 1 208 ? 6.27 -1.501 -3.98 1 88.69 208 LYS B CA 1
ATOM 4843 C C . LYS B 1 208 ? 6.055 0.01 -3.979 1 88.69 208 LYS B C 1
ATOM 4845 O O . LYS B 1 208 ? 6.953 0.769 -3.602 1 88.69 208 LYS B O 1
ATOM 4850 N N . ASN B 1 209 ? 4.91 0.375 -4.395 1 89.94 209 ASN B N 1
ATOM 4851 C CA . ASN B 1 209 ? 4.574 1.795 -4.406 1 89.94 209 ASN B CA 1
ATOM 4852 C C . ASN B 1 209 ? 4.586 2.383 -2.998 1 89.94 209 ASN B C 1
ATOM 4854 O O . ASN B 1 209 ? 5.016 3.521 -2.801 1 89.94 209 ASN B O 1
ATOM 4858 N N . LEU B 1 210 ? 4.066 1.625 -2.057 1 90.31 210 LEU B N 1
ATOM 4859 C CA . LEU B 1 210 ? 4.105 2.068 -0.667 1 90.31 210 LEU B CA 1
ATOM 4860 C C . LEU B 1 210 ? 5.543 2.314 -0.218 1 90.31 210 LEU B C 1
ATOM 4862 O O . LEU B 1 210 ? 5.836 3.33 0.417 1 90.31 210 LEU B O 1
ATOM 4866 N N . SER B 1 211 ? 6.375 1.402 -0.576 1 89.44 211 SER B N 1
ATOM 4867 C CA . SER B 1 211 ? 7.785 1.561 -0.234 1 89.44 211 SER B CA 1
ATOM 4868 C C . SER B 1 211 ? 8.375 2.814 -0.874 1 89.44 211 SER B C 1
ATOM 4870 O O . SER B 1 211 ? 9.062 3.588 -0.212 1 89.44 211 SER B O 1
ATOM 4872 N N . SER B 1 212 ? 8.078 3.084 -2.119 1 88.81 212 SER B N 1
ATOM 4873 C CA . SER B 1 212 ? 8.602 4.234 -2.846 1 88.81 212 SER B CA 1
ATOM 4874 C C . SER B 1 212 ? 8.094 5.543 -2.254 1 88.81 212 SER B C 1
ATOM 4876 O O . SER B 1 212 ? 8.836 6.52 -2.162 1 88.81 212 SER B O 1
ATOM 4878 N N . THR B 1 213 ? 6.867 5.543 -1.876 1 90.88 213 THR B N 1
ATOM 4879 C CA . THR B 1 213 ? 6.285 6.758 -1.313 1 90.88 213 THR B CA 1
ATOM 4880 C C . THR B 1 213 ? 6.859 7.039 0.072 1 90.88 213 THR B C 1
ATOM 4882 O O . THR B 1 213 ? 7.043 8.203 0.45 1 90.88 213 THR B O 1
ATOM 4885 N N . LEU B 1 214 ? 7.098 6.023 0.839 1 90.56 214 LEU B N 1
ATOM 4886 C CA . LEU B 1 214 ? 7.754 6.191 2.131 1 90.56 214 LEU B CA 1
ATOM 4887 C C . LEU B 1 214 ? 9.148 6.789 1.96 1 90.56 214 LEU B C 1
ATOM 4889 O O . LEU B 1 214 ? 9.578 7.613 2.771 1 90.56 214 LEU B O 1
ATOM 4893 N N . ALA B 1 215 ? 9.82 6.359 0.884 1 87.81 215 ALA B N 1
ATOM 4894 C CA . ALA B 1 215 ? 11.125 6.957 0.588 1 87.81 215 ALA B CA 1
ATOM 4895 C C . ALA B 1 215 ? 10.992 8.461 0.338 1 87.81 215 ALA B C 1
ATOM 4897 O O . ALA B 1 215 ? 11.805 9.25 0.831 1 87.81 215 ALA B O 1
ATOM 4898 N N . LEU B 1 216 ? 9.984 8.859 -0.376 1 86.94 216 LEU B N 1
ATOM 4899 C CA . LEU B 1 216 ? 9.719 10.266 -0.652 1 86.94 216 LEU B CA 1
ATOM 4900 C C . LEU B 1 216 ? 9.406 11.023 0.634 1 86.94 216 LEU B C 1
ATOM 4902 O O . LEU B 1 216 ? 9.883 12.148 0.83 1 86.94 216 LEU B O 1
ATOM 4906 N N . LEU B 1 217 ? 8.633 10.414 1.528 1 88.88 217 LEU B N 1
ATOM 4907 C CA . LEU B 1 217 ? 8.266 11.008 2.807 1 88.88 217 LEU B CA 1
ATOM 4908 C C . LEU B 1 217 ? 9.5 11.25 3.67 1 88.88 217 LEU B C 1
ATOM 4910 O O . LEU B 1 217 ? 9.672 12.336 4.227 1 88.88 217 LEU B O 1
ATOM 4914 N N . SER B 1 218 ? 10.281 10.227 3.76 1 87.62 218 SER B N 1
ATOM 4915 C CA . SER B 1 218 ? 11.492 10.336 4.562 1 87.62 218 SER B CA 1
ATOM 4916 C C . SER B 1 218 ? 12.414 11.422 4.027 1 87.62 218 SER B C 1
ATOM 4918 O O . SER B 1 218 ? 12.953 12.219 4.797 1 87.62 218 SER B O 1
ATOM 4920 N N . HIS B 1 219 ? 12.516 11.562 2.768 1 84.31 219 HIS B N 1
ATOM 4921 C CA . HIS B 1 219 ? 13.367 12.57 2.135 1 84.31 219 HIS B CA 1
ATOM 4922 C C . HIS B 1 219 ? 12.844 13.977 2.391 1 84.31 219 HIS B C 1
ATOM 4924 O O . HIS B 1 219 ? 13.625 14.898 2.621 1 84.31 219 HIS B O 1
ATOM 4930 N N . SER B 1 220 ? 11.594 14.117 2.346 1 82.75 220 SER B N 1
ATOM 4931 C CA . SER B 1 220 ? 10.984 15.422 2.557 1 82.75 220 SER B CA 1
ATOM 4932 C C . SER B 1 220 ? 11.258 15.945 3.963 1 82.75 220 SER B C 1
ATOM 4934 O O . SER B 1 220 ? 11.422 17.156 4.164 1 82.75 220 SER B O 1
ATOM 4936 N N . LEU B 1 221 ? 11.383 15.102 4.953 1 81.38 221 LEU B N 1
ATOM 4937 C CA . LEU B 1 221 ? 11.617 15.492 6.336 1 81.38 221 LEU B CA 1
ATOM 4938 C C . LEU B 1 221 ? 13.102 15.75 6.578 1 81.38 221 LEU B C 1
ATOM 4940 O O . LEU B 1 221 ? 13.461 16.578 7.414 1 81.38 221 LEU B O 1
ATOM 4944 N N . GLU B 1 222 ? 14 15.062 5.969 1 75.12 222 GLU B N 1
ATOM 4945 C CA . GLU B 1 222 ? 15.438 15.18 6.195 1 75.12 222 GLU B CA 1
ATOM 4946 C C . GLU B 1 222 ? 15.977 16.5 5.652 1 75.12 222 GLU B C 1
ATOM 4948 O O . GLU B 1 222 ? 16.969 17.031 6.156 1 75.12 222 GLU B O 1
ATOM 4953 N N . SER B 1 223 ? 15.609 17.078 4.539 1 58.91 223 SER B N 1
ATOM 4954 C CA . SER B 1 223 ? 16.234 18.203 3.844 1 58.91 223 SER B CA 1
ATOM 4955 C C . SER B 1 223 ? 16.234 19.453 4.707 1 58.91 223 SER B C 1
ATOM 4957 O O . SER B 1 223 ? 17 20.391 4.453 1 58.91 223 SER B O 1
ATOM 4959 N N . ASN B 1 224 ? 15.438 19.766 5.66 1 55.5 224 ASN B N 1
ATOM 4960 C CA . ASN B 1 224 ? 15.375 21.172 6.039 1 55.5 224 ASN B CA 1
ATOM 4961 C C . ASN B 1 224 ? 15.945 21.406 7.434 1 55.5 224 ASN B C 1
ATOM 4963 O O . ASN B 1 224 ? 15.641 22.406 8.07 1 55.5 224 ASN B O 1
ATOM 4967 N N . GLY B 1 225 ? 16.812 20.5 7.996 1 48.16 225 GLY B N 1
ATOM 4968 C CA . GLY B 1 225 ? 17 20.547 9.438 1 48.16 225 GLY B CA 1
ATOM 4969 C C . GLY B 1 225 ? 18.109 21.484 9.867 1 48.16 225 GLY B C 1
ATOM 4970 O O . GLY B 1 225 ? 19.203 21.469 9.297 1 48.16 225 GLY B O 1
ATOM 4971 N N . HIS B 1 226 ? 17.781 22.703 10.094 1 49.03 226 HIS B N 1
ATOM 4972 C CA . HIS B 1 226 ? 18.688 23.312 11.062 1 49.03 226 HIS B CA 1
ATOM 4973 C C . HIS B 1 226 ? 18.656 22.578 12.398 1 49.03 226 HIS B C 1
ATOM 4975 O O . HIS B 1 226 ? 17.578 22.375 12.977 1 49.03 226 HIS B O 1
ATOM 4981 N N . PRO B 1 227 ? 19.734 22.016 12.875 1 48.78 227 PRO B N 1
ATOM 4982 C CA . PRO B 1 227 ? 19.875 21.094 14.008 1 48.78 227 PRO B CA 1
ATOM 4983 C C . PRO B 1 227 ? 19.219 21.609 15.281 1 48.78 227 PRO B C 1
ATOM 4985 O O . PRO B 1 227 ? 18.781 20.812 16.125 1 48.78 227 PRO B O 1
ATOM 4988 N N . LYS B 1 228 ? 19.141 22.875 15.531 1 52.69 228 LYS B N 1
ATOM 4989 C CA . LYS B 1 228 ? 18.781 23.312 16.875 1 52.69 228 LYS B CA 1
ATOM 4990 C C . LYS B 1 228 ? 17.281 23.484 17.016 1 52.69 228 LYS B C 1
ATOM 4992 O O . LYS B 1 228 ? 16.781 23.734 18.125 1 52.69 228 LYS B O 1
ATOM 4997 N N . ASP B 1 229 ? 16.5 23.188 15.93 1 65.75 229 ASP B N 1
ATOM 4998 C CA . ASP B 1 229 ? 15.07 23.453 16.016 1 65.75 229 ASP B CA 1
ATOM 4999 C C . ASP B 1 229 ? 14.305 22.188 16.422 1 65.75 229 ASP B C 1
ATOM 5001 O O . ASP B 1 229 ? 14.562 21.109 15.875 1 65.75 229 ASP B O 1
ATOM 5005 N N . SER B 1 230 ? 13.727 22.203 17.703 1 69.25 230 SER B N 1
ATOM 5006 C CA . SER B 1 230 ? 12.969 21.109 18.297 1 69.25 230 SER B CA 1
ATOM 5007 C C . SER B 1 230 ? 12.086 20.422 17.25 1 69.25 230 SER B C 1
ATOM 5009 O O . SER B 1 230 ? 11.977 19.203 17.219 1 69.25 230 SER B O 1
ATOM 5011 N N . LEU B 1 231 ? 11.516 21.078 16.359 1 75.56 231 LEU B N 1
ATOM 5012 C CA . LEU B 1 231 ? 10.641 20.531 15.336 1 75.56 231 LEU B CA 1
ATOM 5013 C C . LEU B 1 231 ? 11.438 19.703 14.328 1 75.56 231 LEU B C 1
ATOM 5015 O O . LEU B 1 231 ? 10.977 18.672 13.859 1 75.56 231 LEU B O 1
ATOM 5019 N N . LEU B 1 232 ? 12.656 20.172 14.227 1 74.56 232 LEU B N 1
ATOM 5020 C CA . LEU B 1 232 ? 13.508 19.469 13.266 1 74.56 232 LEU B CA 1
ATOM 5021 C C . LEU B 1 232 ? 13.969 18.125 13.828 1 74.56 232 LEU B C 1
ATOM 5023 O O . LEU B 1 232 ? 14.094 17.141 13.086 1 74.56 232 LEU B O 1
ATOM 5027 N N . LYS B 1 233 ? 14.18 18.141 15.125 1 79 233 LYS B N 1
ATOM 5028 C CA . LYS B 1 233 ? 14.539 16.875 15.758 1 79 233 LYS B CA 1
ATOM 5029 C C . LYS B 1 233 ? 13.398 15.875 15.656 1 79 233 LYS B C 1
ATOM 5031 O O . LYS B 1 233 ? 13.633 14.68 15.438 1 79 233 LYS B O 1
ATOM 5036 N N . LEU B 1 234 ? 12.258 16.359 15.836 1 82 234 LEU B N 1
ATOM 5037 C CA . LEU B 1 234 ? 11.086 15.508 15.695 1 82 234 LEU B CA 1
ATOM 5038 C C . LEU B 1 234 ? 10.969 14.961 14.273 1 82 234 LEU B C 1
ATOM 5040 O O . LEU B 1 234 ? 10.68 13.781 14.078 1 82 234 LEU B O 1
ATOM 5044 N N . TRP B 1 235 ? 11.289 15.766 13.32 1 83.06 235 TRP B N 1
ATOM 5045 C CA . TRP B 1 235 ? 11.25 15.359 11.914 1 83.06 235 TRP B CA 1
ATOM 5046 C C . TRP B 1 235 ? 12.297 14.281 11.641 1 83.06 235 TRP B C 1
ATOM 5048 O O . TRP B 1 235 ? 12.039 13.336 10.883 1 83.06 235 TRP B O 1
ATOM 5058 N N . ASN B 1 236 ? 13.398 14.508 12.266 1 82.94 236 ASN B N 1
ATOM 5059 C CA . ASN B 1 236 ? 14.469 13.539 12.062 1 82.94 236 ASN B CA 1
ATOM 5060 C C . ASN B 1 236 ? 14.094 12.172 12.633 1 82.94 236 ASN B C 1
ATOM 5062 O O . ASN B 1 236 ? 14.383 11.141 12.016 1 82.94 236 ASN B O 1
ATOM 5066 N N . ILE B 1 237 ? 13.469 12.188 13.766 1 83.69 237 ILE B N 1
ATOM 5067 C CA . ILE B 1 237 ? 13 10.938 14.352 1 83.69 237 ILE B CA 1
ATOM 5068 C C . ILE B 1 237 ? 11.984 10.281 13.43 1 83.69 237 ILE B C 1
ATOM 5070 O O . ILE B 1 237 ? 12.078 9.086 13.141 1 83.69 237 ILE B O 1
ATOM 5074 N N . ALA B 1 238 ? 11.094 11.086 12.938 1 84 238 ALA B N 1
ATOM 5075 C CA . ALA B 1 238 ? 10.062 10.578 12.039 1 84 238 ALA B CA 1
ATOM 5076 C C . ALA B 1 238 ? 10.672 10.047 10.75 1 84 238 ALA B C 1
ATOM 5078 O O . ALA B 1 238 ? 10.289 8.984 10.258 1 84 238 ALA B O 1
ATOM 5079 N N . ALA B 1 239 ? 11.648 10.805 10.227 1 87.81 239 ALA B N 1
ATOM 5080 C CA . ALA B 1 239 ? 12.297 10.422 8.977 1 87.81 239 ALA B CA 1
ATOM 5081 C C . ALA B 1 239 ? 13 9.078 9.109 1 87.81 239 ALA B C 1
ATOM 5083 O O . ALA B 1 239 ? 12.93 8.234 8.211 1 87.81 239 ALA B O 1
ATOM 5084 N N . GLU B 1 240 ? 13.609 8.844 10.195 1 85.5 240 GLU B N 1
ATOM 5085 C CA . GLU B 1 240 ? 14.344 7.609 10.43 1 85.5 240 GLU B CA 1
ATOM 5086 C C . GLU B 1 240 ? 13.398 6.414 10.531 1 85.5 240 GLU B C 1
ATOM 5088 O O . GLU B 1 240 ? 13.68 5.344 9.992 1 85.5 240 GLU B O 1
ATOM 5093 N N . VAL B 1 241 ? 12.383 6.676 11.188 1 84.69 241 VAL B N 1
ATOM 5094 C CA . VAL B 1 241 ? 11.422 5.594 11.359 1 84.69 241 VAL B CA 1
ATOM 5095 C C . VAL B 1 241 ? 10.758 5.277 10.016 1 84.69 241 VAL B C 1
ATOM 5097 O O . VAL B 1 241 ? 10.578 4.105 9.672 1 84.69 241 VAL B O 1
ATOM 5100 N N . ILE B 1 242 ? 10.469 6.27 9.266 1 87.88 242 ILE B N 1
ATOM 5101 C CA . ILE B 1 242 ? 9.844 6.098 7.961 1 87.88 242 ILE B CA 1
ATOM 5102 C C . ILE B 1 242 ? 10.781 5.324 7.039 1 87.88 242 ILE B C 1
ATOM 5104 O O . ILE B 1 242 ? 10.336 4.484 6.254 1 87.88 242 ILE B O 1
ATOM 5108 N N . LYS B 1 243 ? 12.062 5.582 7.191 1 88.31 243 LYS B N 1
ATOM 5109 C CA . LYS B 1 243 ? 13.047 4.863 6.387 1 88.31 243 LYS B CA 1
ATOM 5110 C C . LYS B 1 243 ? 13.055 3.375 6.723 1 88.31 243 LYS B C 1
ATOM 5112 O O . LYS B 1 243 ? 13.188 2.533 5.836 1 88.31 243 LYS B O 1
ATOM 5117 N N . GLN B 1 244 ? 12.883 3.08 7.93 1 87.25 244 GLN B N 1
ATOM 5118 C CA . GLN B 1 244 ? 12.812 1.682 8.344 1 87.25 244 GLN B CA 1
ATOM 5119 C C . GLN B 1 244 ? 11.555 1.01 7.816 1 87.25 244 GLN B C 1
ATOM 5121 O O . GLN B 1 244 ? 11.586 -0.15 7.398 1 87.25 244 GLN B O 1
ATOM 5126 N N . GLU B 1 245 ? 10.461 1.73 7.891 1 86.69 245 GLU B N 1
ATOM 5127 C CA . GLU B 1 245 ? 9.219 1.207 7.328 1 86.69 245 GLU B CA 1
ATOM 5128 C C . GLU B 1 245 ? 9.359 0.943 5.832 1 86.69 245 GLU B C 1
ATOM 5130 O O . GLU B 1 245 ? 8.82 -0.039 5.316 1 86.69 245 GLU B O 1
ATOM 5135 N N . GLU B 1 246 ? 10.031 1.876 5.188 1 89.19 246 GLU B N 1
ATOM 5136 C CA . GLU B 1 246 ? 10.289 1.722 3.758 1 89.19 246 GLU B CA 1
ATOM 5137 C C . GLU B 1 246 ? 10.953 0.378 3.461 1 89.19 246 GLU B C 1
ATOM 5139 O O . GLU B 1 246 ? 10.539 -0.332 2.541 1 89.19 246 GLU B O 1
ATOM 5144 N N . TYR B 1 247 ? 11.906 0.037 4.242 1 84.5 247 TYR B N 1
ATOM 5145 C CA . TYR B 1 247 ? 12.625 -1.219 4.062 1 84.5 247 TYR B CA 1
ATOM 5146 C C . TYR B 1 247 ? 11.703 -2.412 4.293 1 84.5 247 TYR B C 1
ATOM 5148 O O . TYR B 1 247 ? 11.766 -3.404 3.564 1 84.5 247 TYR B O 1
ATOM 5156 N N . GLY B 1 248 ? 10.883 -2.318 5.277 1 83.94 248 GLY B N 1
ATOM 5157 C CA . GLY B 1 248 ? 9.938 -3.387 5.555 1 83.94 248 GLY B CA 1
ATOM 5158 C C . GLY B 1 248 ? 9.016 -3.682 4.391 1 83.94 248 GLY B C 1
ATOM 5159 O O . GLY B 1 248 ? 8.781 -4.844 4.051 1 83.94 248 GLY B O 1
ATOM 5160 N N . TRP B 1 249 ? 8.562 -2.666 3.75 1 87.62 249 TRP B N 1
ATOM 5161 C CA . TRP B 1 249 ? 7.66 -2.836 2.615 1 87.62 249 TRP B CA 1
ATOM 5162 C C . TRP B 1 249 ? 8.414 -3.352 1.394 1 87.62 249 TRP B C 1
ATOM 5164 O O . TRP B 1 249 ? 7.859 -4.109 0.592 1 87.62 249 TRP B O 1
ATOM 5174 N N . HIS B 1 250 ? 9.609 -2.885 1.277 1 86.19 250 HIS B N 1
ATOM 5175 C CA . HIS B 1 250 ? 10.461 -3.408 0.21 1 86.19 250 HIS B CA 1
ATOM 5176 C C . HIS B 1 250 ? 10.648 -4.914 0.348 1 86.19 250 HIS B C 1
ATOM 5178 O O . HIS B 1 250 ? 10.547 -5.652 -0.636 1 86.19 250 HIS B O 1
ATOM 5184 N N . LEU B 1 251 ? 10.859 -5.383 1.487 1 84.38 251 LEU B N 1
ATOM 5185 C CA . LEU B 1 251 ? 11.016 -6.809 1.753 1 84.38 251 LEU B CA 1
ATOM 5186 C C . LEU B 1 251 ? 9.695 -7.547 1.528 1 84.38 251 LEU B C 1
ATOM 5188 O O . LEU B 1 251 ? 9.688 -8.656 0.99 1 84.38 251 LEU B O 1
ATOM 5192 N N . ALA B 1 252 ? 8.656 -6.883 2.014 1 86.5 252 ALA B N 1
ATOM 5193 C CA . ALA B 1 252 ? 7.348 -7.504 1.83 1 86.5 252 ALA B CA 1
ATOM 5194 C C . ALA B 1 252 ? 7.043 -7.711 0.35 1 86.5 252 ALA B C 1
ATOM 5196 O O . ALA B 1 252 ? 6.484 -8.742 -0.037 1 86.5 252 ALA B O 1
ATOM 5197 N N . TYR B 1 253 ? 7.398 -6.801 -0.506 1 89.5 253 TYR B N 1
ATOM 5198 C CA . TYR B 1 253 ? 7.223 -6.918 -1.949 1 89.5 253 TYR B CA 1
ATOM 5199 C C . TYR B 1 253 ? 7.988 -8.117 -2.498 1 89.5 253 TYR B C 1
ATOM 5201 O O . TYR B 1 253 ? 7.414 -8.969 -3.184 1 89.5 253 TYR B O 1
ATOM 5209 N N . TRP B 1 254 ? 9.172 -8.172 -2.164 1 86.94 254 TRP B N 1
ATOM 5210 C CA . TRP B 1 254 ? 10.016 -9.203 -2.752 1 86.94 254 TRP B CA 1
ATOM 5211 C C . TRP B 1 254 ? 9.664 -10.578 -2.203 1 86.94 254 TRP B C 1
ATOM 5213 O O . TRP B 1 254 ? 9.688 -11.57 -2.936 1 86.94 254 TRP B O 1
ATOM 5223 N N . ASN B 1 255 ? 9.375 -10.617 -0.936 1 87.56 255 ASN B N 1
ATOM 5224 C CA . ASN B 1 255 ? 8.945 -11.898 -0.387 1 87.56 255 ASN B CA 1
ATOM 5225 C C . ASN B 1 255 ? 7.68 -12.398 -1.074 1 87.56 255 ASN B C 1
ATOM 5227 O O . ASN B 1 255 ? 7.539 -13.602 -1.321 1 87.56 255 ASN B O 1
ATOM 5231 N N . GLY B 1 256 ? 6.805 -11.469 -1.331 1 89.06 256 GLY B N 1
ATOM 5232 C CA . GLY B 1 256 ? 5.613 -11.859 -2.066 1 89.06 256 GLY B CA 1
ATOM 5233 C C . GLY B 1 256 ? 5.914 -12.398 -3.451 1 89.06 256 GLY B C 1
ATOM 5234 O O . GLY B 1 256 ? 5.387 -13.438 -3.85 1 89.06 256 GLY B O 1
ATOM 5235 N N . GLU B 1 257 ? 6.793 -11.688 -4.125 1 89.31 257 GLU B N 1
ATOM 5236 C CA . GLU B 1 257 ? 7.168 -12.086 -5.477 1 89.31 257 GLU B CA 1
ATOM 5237 C C . GLU B 1 257 ? 7.875 -13.438 -5.48 1 89.31 257 GLU B C 1
ATOM 5239 O O . GLU B 1 257 ? 7.598 -14.289 -6.328 1 89.31 257 GLU B O 1
ATOM 5244 N N . LEU B 1 258 ? 8.719 -13.727 -4.508 1 89.5 258 LEU B N 1
ATOM 5245 C CA . LEU B 1 258 ? 9.594 -14.898 -4.512 1 89.5 258 LEU B CA 1
ATOM 5246 C C . LEU B 1 258 ? 8.875 -16.109 -3.943 1 89.5 258 LEU B C 1
ATOM 5248 O O . LEU B 1 258 ? 9.344 -17.25 -4.105 1 89.5 258 LEU B O 1
ATOM 5252 N N . THR B 1 259 ? 7.766 -15.938 -3.275 1 91.81 259 THR B N 1
ATOM 5253 C CA . THR B 1 259 ? 6.996 -17.047 -2.744 1 91.81 259 THR B CA 1
ATOM 5254 C C . THR B 1 259 ? 5.773 -17.328 -3.611 1 91.81 259 THR B C 1
ATOM 5256 O O . THR B 1 259 ? 5.875 -18 -4.645 1 91.81 259 THR B O 1
ATOM 5259 N N . LEU B 1 260 ? 4.734 -16.578 -3.348 1 92.81 260 LEU B N 1
ATOM 5260 C CA . LEU B 1 260 ? 3.484 -16.844 -4.051 1 92.81 260 LEU B CA 1
ATOM 5261 C C . LEU B 1 260 ? 3.584 -16.406 -5.512 1 92.81 260 LEU B C 1
ATOM 5263 O O . LEU B 1 260 ? 3.012 -17.062 -6.395 1 92.81 260 LEU B O 1
ATOM 5267 N N . GLY B 1 261 ? 4.277 -15.359 -5.809 1 92.25 261 GLY B N 1
ATOM 5268 C CA . GLY B 1 261 ? 4.422 -14.883 -7.176 1 92.25 261 GLY B CA 1
ATOM 5269 C C . GLY B 1 261 ? 5.059 -15.906 -8.102 1 92.25 261 GLY B C 1
ATOM 5270 O O . GLY B 1 261 ? 4.512 -16.219 -9.164 1 92.25 261 GLY B O 1
ATOM 5271 N N . THR B 1 262 ? 6.164 -16.438 -7.688 1 93.19 262 THR B N 1
ATOM 5272 C CA . THR B 1 262 ? 6.855 -17.422 -8.508 1 93.19 262 THR B CA 1
ATOM 5273 C C . THR B 1 262 ? 6.055 -18.719 -8.578 1 93.19 262 THR B C 1
ATOM 5275 O O . THR B 1 262 ? 6.031 -19.375 -9.617 1 93.19 262 THR B O 1
ATOM 5278 N N . PHE B 1 263 ? 5.402 -19.062 -7.562 1 95.06 263 PHE B N 1
ATOM 5279 C CA . PHE B 1 263 ? 4.594 -20.281 -7.586 1 95.06 263 PHE B CA 1
ATOM 5280 C C . PHE B 1 263 ? 3.447 -20.141 -8.578 1 95.06 263 PHE B C 1
ATOM 5282 O O . PHE B 1 263 ? 3.15 -21.078 -9.328 1 95.06 263 PHE B O 1
ATOM 5289 N N . LEU B 1 264 ? 2.789 -19.016 -8.516 1 94.25 264 LEU B N 1
ATOM 5290 C CA . LEU B 1 264 ? 1.657 -18.828 -9.414 1 94.25 264 LEU B CA 1
ATOM 5291 C C . LEU B 1 264 ? 2.098 -18.922 -10.867 1 94.25 264 LEU B C 1
ATOM 5293 O O . LEU B 1 264 ? 1.383 -19.484 -11.703 1 94.25 264 LEU B O 1
ATOM 5297 N N . LYS B 1 265 ? 3.262 -18.406 -11.18 1 93.81 265 LYS B N 1
ATOM 5298 C CA . LYS B 1 265 ? 3.793 -18.531 -12.539 1 93.81 265 LYS B CA 1
ATOM 5299 C C . LYS B 1 265 ? 4.016 -20 -12.906 1 93.81 265 LYS B C 1
ATOM 5301 O O . LYS B 1 265 ? 3.654 -20.422 -14.008 1 93.81 265 LYS B O 1
ATOM 5306 N N . HIS B 1 266 ? 4.555 -20.703 -11.961 1 95.19 266 HIS B N 1
ATOM 5307 C CA . HIS B 1 266 ? 4.762 -22.141 -12.156 1 95.19 266 HIS B CA 1
ATOM 5308 C C . HIS B 1 266 ? 3.432 -22.875 -12.297 1 95.19 266 HIS B C 1
ATOM 5310 O O . HIS B 1 266 ? 3.271 -23.703 -13.188 1 95.19 266 HIS B O 1
ATOM 5316 N N . HIS B 1 267 ? 2.545 -22.531 -11.445 1 94.75 267 HIS B N 1
ATOM 5317 C CA . HIS B 1 267 ? 1.242 -23.188 -11.422 1 94.75 267 HIS B CA 1
ATOM 5318 C C . HIS B 1 267 ? 0.5 -22.969 -12.734 1 94.75 267 HIS B C 1
ATOM 5320 O O . HIS B 1 267 ? -0.107 -23.906 -13.273 1 94.75 267 HIS B O 1
ATOM 5326 N N . ILE B 1 268 ? 0.556 -21.844 -13.258 1 94.44 268 ILE B N 1
ATOM 5327 C CA . ILE B 1 268 ? -0.089 -21.547 -14.531 1 94.44 268 ILE B CA 1
ATOM 5328 C C . ILE B 1 268 ? 0.548 -22.359 -15.648 1 94.44 268 ILE B C 1
ATOM 5330 O O . ILE B 1 268 ? -0.153 -22.891 -16.516 1 94.44 268 ILE B O 1
ATOM 5334 N N . ALA B 1 269 ? 1.834 -22.531 -15.586 1 94.94 269 ALA B N 1
ATOM 5335 C CA . ALA B 1 269 ? 2.527 -23.344 -16.578 1 94.94 269 ALA B CA 1
ATOM 5336 C C . ALA B 1 269 ? 2.066 -24.797 -16.516 1 94.94 269 ALA B C 1
ATOM 5338 O O . ALA B 1 269 ? 1.904 -25.438 -17.562 1 94.94 269 ALA B O 1
ATOM 5339 N N . GLN B 1 270 ? 1.865 -25.281 -15.328 1 94.81 270 GLN B N 1
ATOM 5340 C CA . GLN B 1 270 ? 1.398 -26.656 -15.18 1 94.81 270 GLN B CA 1
ATOM 5341 C C . GLN B 1 270 ? -0.03 -26.812 -15.695 1 94.81 270 GLN B C 1
ATOM 5343 O O . GLN B 1 270 ? -0.385 -27.844 -16.266 1 94.81 270 GLN B O 1
ATOM 5348 N N . MET B 1 271 ? -0.774 -25.812 -15.547 1 92.19 271 MET B N 1
ATOM 5349 C CA . MET B 1 271 ? -2.125 -25.859 -16.094 1 92.19 271 MET B CA 1
ATOM 5350 C C . MET B 1 271 ? -2.088 -25.891 -17.625 1 92.19 271 MET B C 1
ATOM 5352 O O . MET B 1 271 ? -2.895 -26.562 -18.25 1 92.19 271 MET B O 1
ATOM 5356 N N . ASP B 1 272 ? -1.182 -25.172 -18.156 1 91.31 272 ASP B N 1
ATOM 5357 C CA . ASP B 1 272 ? -1.008 -25.203 -19.609 1 91.31 272 ASP B CA 1
ATOM 5358 C C . ASP B 1 272 ? -0.604 -26.609 -20.078 1 91.31 272 ASP B C 1
ATOM 5360 O O . ASP B 1 272 ? -1.001 -27.047 -21.156 1 91.31 272 ASP B O 1
ATOM 5364 N N . SER B 1 273 ? 0.173 -27.266 -19.25 1 93.31 273 SER B N 1
ATOM 5365 C CA . SER B 1 273 ? 0.573 -28.641 -19.562 1 93.31 273 SER B CA 1
ATOM 5366 C C . SER B 1 273 ? -0.63 -29.578 -19.594 1 93.31 273 SER B C 1
ATOM 5368 O O . SER B 1 273 ? -0.687 -30.5 -20.406 1 93.31 273 SER B O 1
ATOM 5370 N N . PHE B 1 274 ? -1.493 -29.359 -18.656 1 94 274 PHE B N 1
ATOM 5371 C CA . PHE B 1 274 ? -2.746 -30.109 -18.656 1 94 274 PHE B CA 1
ATOM 5372 C C . PHE B 1 274 ? -3.504 -29.875 -19.969 1 94 274 PHE B C 1
ATOM 5374 O O . PHE B 1 274 ? -3.979 -30.828 -20.594 1 94 274 PHE B O 1
ATOM 5381 N N . LYS B 1 275 ? -3.586 -28.703 -20.391 1 90.69 275 LYS B N 1
ATOM 5382 C CA . LYS B 1 275 ? -4.289 -28.359 -21.625 1 90.69 275 LYS B CA 1
ATOM 5383 C C . LYS B 1 275 ? -3.637 -29.047 -22.828 1 90.69 275 LYS B C 1
ATOM 5385 O O . LYS B 1 275 ? -4.332 -29.516 -23.719 1 90.69 275 LYS B O 1
ATOM 5390 N N . ASP B 1 276 ? -2.383 -29.078 -22.797 1 90.81 276 ASP B N 1
ATOM 5391 C CA . ASP B 1 276 ? -1.652 -29.75 -23.875 1 90.81 276 ASP B CA 1
ATOM 5392 C C . ASP B 1 276 ? -2.002 -31.234 -23.938 1 90.81 276 ASP B C 1
ATOM 5394 O O . ASP B 1 276 ? -2.172 -31.797 -25.016 1 90.81 276 ASP B O 1
ATOM 5398 N N . MET B 1 277 ? -2.037 -31.828 -22.766 1 93.38 277 MET B N 1
ATOM 5399 C CA . MET B 1 277 ? -2.371 -33.25 -22.719 1 93.38 277 MET B CA 1
ATOM 5400 C C . MET B 1 277 ? -3.775 -33.5 -23.266 1 93.38 277 MET B C 1
ATOM 5402 O O . MET B 1 277 ? -3.998 -34.438 -24 1 93.38 277 MET B O 1
ATOM 5406 N N . MET B 1 278 ? -4.684 -32.594 -22.922 1 92.12 278 MET B N 1
ATOM 5407 C CA . MET B 1 278 ? -6.055 -32.719 -23.406 1 92.12 278 MET B CA 1
ATOM 5408 C C . MET B 1 278 ? -6.117 -32.531 -24.922 1 92.12 278 MET B C 1
ATOM 5410 O O . MET B 1 278 ? -6.891 -33.219 -25.609 1 92.12 278 MET B O 1
ATOM 5414 N N . GLN B 1 279 ? -5.375 -31.719 -25.406 1 88.94 279 GLN B N 1
ATOM 5415 C CA . GLN B 1 279 ? -5.328 -31.484 -26.859 1 88.94 279 GLN B CA 1
ATOM 5416 C C . GLN B 1 279 ? -4.742 -32.688 -27.578 1 88.94 279 GLN B C 1
ATOM 5418 O O . GLN B 1 279 ? -5.223 -33.062 -28.656 1 88.94 279 GLN B O 1
ATOM 5423 N N . ARG B 1 280 ? -3.738 -33.25 -27.047 1 90.88 280 ARG B N 1
ATOM 5424 C CA . ARG B 1 280 ? -3.17 -34.469 -27.641 1 90.88 280 ARG B CA 1
ATOM 5425 C C . ARG B 1 280 ? -4.191 -35.594 -27.656 1 90.88 280 ARG B C 1
ATOM 5427 O O . ARG B 1 280 ? -4.277 -36.344 -28.641 1 90.88 280 ARG B O 1
ATOM 5434 N N . ARG B 1 281 ? -4.875 -35.625 -26.562 1 93.31 281 ARG B N 1
ATOM 5435 C CA . ARG B 1 281 ? -5.918 -36.656 -26.5 1 93.31 281 ARG B CA 1
ATOM 5436 C C . ARG B 1 281 ? -6.965 -36.438 -27.594 1 93.31 281 ARG B C 1
ATOM 5438 O O . ARG B 1 281 ? -7.391 -37.375 -28.25 1 93.31 281 ARG B O 1
ATOM 5445 N N . THR B 1 282 ? -7.371 -35.281 -27.797 1 91.44 282 THR B N 1
ATOM 5446 C CA . THR B 1 282 ? -8.344 -34.938 -28.828 1 91.44 282 THR B CA 1
ATOM 5447 C C . THR B 1 282 ? -7.816 -35.344 -30.203 1 91.44 282 THR B C 1
ATOM 5449 O O . THR B 1 282 ? -8.555 -35.875 -31.031 1 91.44 282 THR B O 1
ATOM 5452 N N . SER B 1 283 ? -6.59 -35.094 -30.453 1 90.06 283 SER B N 1
ATOM 5453 C CA . SER B 1 283 ? -5.969 -35.469 -31.719 1 90.06 283 SER B CA 1
ATOM 5454 C C . SER B 1 283 ? -5.98 -36.969 -31.922 1 90.06 283 SER B C 1
ATOM 5456 O O . SER B 1 283 ? -6.223 -37.469 -33.031 1 90.06 283 SER B O 1
ATOM 5458 N N . LEU B 1 284 ? -5.742 -37.75 -30.875 1 92.44 284 LEU B N 1
ATOM 5459 C CA . LEU B 1 284 ? -5.762 -39.188 -30.953 1 92.44 284 LEU B CA 1
ATOM 5460 C C . LEU B 1 284 ? -7.164 -39.688 -31.266 1 92.44 284 LEU B C 1
ATOM 5462 O O . LEU B 1 284 ? -7.324 -40.656 -32.031 1 92.44 284 LEU B O 1
ATOM 5466 N N . LEU B 1 285 ? -8.109 -39 -30.641 1 93.44 285 LEU B N 1
ATOM 5467 C CA . LEU B 1 285 ? -9.492 -39.375 -30.891 1 93.44 285 LEU B CA 1
ATOM 5468 C C . LEU B 1 285 ? -9.891 -39.094 -32.344 1 93.44 285 LEU B C 1
ATOM 5470 O O . LEU B 1 285 ? -10.602 -39.906 -32.938 1 93.44 285 LEU B O 1
ATOM 5474 N N . GLN B 1 286 ? -9.445 -38.062 -32.875 1 91.44 286 GLN B N 1
ATOM 5475 C CA . GLN B 1 286 ? -9.711 -37.75 -34.281 1 91.44 286 GLN B CA 1
ATOM 5476 C C . GLN B 1 286 ? -9.031 -38.75 -35.188 1 91.44 286 GLN B C 1
ATOM 5478 O O . GLN B 1 286 ? -9.594 -39.156 -36.219 1 91.44 286 GLN B O 1
ATOM 5483 N N . GLU B 1 287 ? -7.84 -39.094 -34.844 1 92 287 GLU B N 1
ATOM 5484 C CA . GLU B 1 287 ? -7.121 -40.125 -35.625 1 92 287 GLU B CA 1
ATOM 5485 C C . GLU B 1 287 ? -7.855 -41.469 -35.594 1 92 287 GLU B C 1
ATOM 5487 O O . GLU B 1 287 ? -7.898 -42.156 -36.594 1 92 287 GLU B O 1
ATOM 5492 N N . LEU B 1 288 ? -8.375 -41.75 -34.438 1 94.75 288 LEU B N 1
ATOM 5493 C CA . LEU B 1 288 ? -9.148 -43 -34.312 1 94.75 288 LEU B CA 1
ATOM 5494 C C . LEU B 1 288 ? -10.391 -42.938 -35.188 1 94.75 288 LEU B C 1
ATOM 5496 O O . LEU B 1 288 ? -10.711 -43.906 -35.875 1 94.75 288 LEU B O 1
ATOM 5500 N N . ASP B 1 289 ? -11.047 -41.812 -35.188 1 93.5 289 ASP B N 1
ATOM 5501 C CA . ASP B 1 289 ? -12.234 -41.656 -36 1 93.5 289 ASP B CA 1
ATOM 5502 C C . ASP B 1 289 ? -11.883 -41.812 -37.5 1 93.5 289 ASP B C 1
ATOM 5504 O O . ASP B 1 289 ? -12.617 -42.438 -38.25 1 93.5 289 ASP B O 1
ATOM 5508 N N . ASN B 1 290 ? -10.844 -41.25 -37.906 1 93.44 290 ASN B N 1
ATOM 5509 C CA . ASN B 1 290 ? -10.391 -41.344 -39.281 1 93.44 290 ASN B CA 1
ATOM 5510 C C . ASN B 1 290 ? -10 -42.781 -39.656 1 93.44 290 ASN B C 1
ATOM 5512 O O . ASN B 1 290 ? -10.297 -43.25 -40.75 1 93.44 290 ASN B O 1
ATOM 5516 N N . ALA B 1 291 ? -9.336 -43.469 -38.688 1 95.19 291 ALA B N 1
ATOM 5517 C CA . ALA B 1 291 ? -8.945 -44.875 -38.938 1 95.19 291 ALA B CA 1
ATOM 5518 C C . ALA B 1 291 ? -10.172 -45.75 -39.062 1 95.19 291 ALA B C 1
ATOM 5520 O O . ALA B 1 291 ? -10.164 -46.719 -39.875 1 95.19 291 ALA B O 1
ATOM 5521 N N . LYS B 1 292 ? -11.172 -45.438 -38.312 1 95.06 292 LYS B N 1
ATOM 5522 C CA . LYS B 1 292 ? -12.414 -46.188 -38.406 1 95.06 292 LYS B CA 1
ATOM 5523 C C . LYS B 1 292 ? -13.055 -46.031 -39.781 1 95.06 292 LYS B C 1
ATOM 5525 O O . LYS B 1 292 ? -13.469 -47 -40.406 1 95.06 292 LYS B O 1
ATOM 5530 N N . LYS B 1 293 ? -13.117 -44.875 -40.281 1 94.19 293 LYS B N 1
ATOM 5531 C CA . LYS B 1 293 ? -13.703 -44.562 -41.594 1 94.19 293 LYS B CA 1
ATOM 5532 C C . LYS B 1 293 ? -12.898 -45.219 -42.719 1 94.19 293 LYS B C 1
ATOM 5534 O O . LYS B 1 293 ? -13.469 -45.781 -43.656 1 94.19 293 LYS B O 1
ATOM 5539 N N . THR B 1 294 ? -11.625 -45.188 -42.594 1 93.62 294 THR B N 1
ATOM 5540 C CA . THR B 1 294 ? -10.742 -45.75 -43.625 1 93.62 294 THR B CA 1
ATOM 5541 C C . THR B 1 294 ? -10.844 -47.25 -43.656 1 93.62 294 THR B C 1
ATOM 5543 O O . THR B 1 294 ? -10.805 -47.844 -44.719 1 93.62 294 THR B O 1
ATOM 5546 N N . SER B 1 295 ? -10.93 -47.875 -42.5 1 93.69 295 SER B N 1
ATOM 5547 C CA . SER B 1 295 ? -11.039 -49.312 -42.406 1 93.69 295 SER B CA 1
ATOM 5548 C C . SER B 1 295 ? -12.352 -49.812 -43 1 93.69 295 SER B C 1
ATOM 5550 O O . SER B 1 295 ? -12.406 -50.906 -43.594 1 93.69 295 SER B O 1
ATOM 5552 N N . GLU B 1 296 ? -13.391 -49.031 -42.875 1 91.62 296 GLU B N 1
ATOM 5553 C CA . GLU B 1 296 ? -14.703 -49.406 -43.406 1 91.62 296 GLU B CA 1
ATOM 5554 C C . GLU B 1 296 ? -14.734 -49.312 -44.938 1 91.62 296 GLU B C 1
ATOM 5556 O O . GLU B 1 296 ? -15.406 -50.094 -45.594 1 91.62 296 GLU B O 1
ATOM 5561 N N . LYS B 1 297 ? -13.945 -48.438 -45.469 1 92.38 297 LYS B N 1
ATOM 5562 C CA . LYS B 1 297 ? -13.984 -48.188 -46.906 1 92.38 297 LYS B CA 1
ATOM 5563 C C . LYS B 1 297 ? -12.898 -48.969 -47.625 1 92.38 297 LYS B C 1
ATOM 5565 O O . LYS B 1 297 ? -12.922 -49.062 -48.844 1 92.38 297 LYS B O 1
ATOM 5570 N N . ALA B 1 298 ? -11.93 -49.438 -46.844 1 90.38 298 ALA B N 1
ATOM 5571 C CA . ALA B 1 298 ? -10.758 -50.062 -47.438 1 90.38 298 ALA B CA 1
ATOM 5572 C C . ALA B 1 298 ? -11.141 -51.375 -48.156 1 90.38 298 ALA B C 1
ATOM 5574 O O . ALA B 1 298 ? -11.891 -52.188 -47.625 1 90.38 298 ALA B O 1
ATOM 5575 N N . LYS B 1 299 ? -10.773 -51.562 -49.5 1 89.75 299 LYS B N 1
ATOM 5576 C CA . LYS B 1 299 ? -10.953 -52.75 -50.312 1 89.75 299 LYS B CA 1
ATOM 5577 C C . LYS B 1 299 ? -9.648 -53.531 -50.406 1 89.75 299 LYS B C 1
ATOM 5579 O O . LYS B 1 299 ? -8.562 -53 -50.219 1 89.75 299 LYS B O 1
ATOM 5584 N N . PRO B 1 300 ? -9.648 -54.844 -50.656 1 81 300 PRO B N 1
ATOM 5585 C CA . PRO B 1 300 ? -8.398 -55.562 -50.875 1 81 300 PRO B CA 1
ATOM 5586 C C . PRO B 1 300 ? -7.523 -54.969 -51.969 1 81 300 PRO B C 1
ATOM 5588 O O . PRO B 1 300 ? -8.039 -54.406 -52.938 1 81 300 PRO B O 1
ATOM 5591 N N . PRO B 1 301 ? -6.184 -54.875 -51.5 1 85.44 301 PRO B N 1
ATOM 5592 C CA . PRO B 1 301 ? -5.309 -55.5 -50.5 1 85.44 301 PRO B CA 1
ATOM 5593 C C . PRO B 1 301 ? -4.988 -54.594 -49.312 1 85.44 301 PRO B C 1
ATOM 5595 O O . PRO B 1 301 ? -4.273 -55 -48.406 1 85.44 301 PRO B O 1
ATOM 5598 N N . LYS B 1 302 ? -5.449 -53.375 -49.344 1 89.06 302 LYS B N 1
ATOM 5599 C CA . LYS B 1 302 ? -5.137 -52.406 -48.312 1 89.06 302 LYS B CA 1
ATOM 5600 C C . LYS B 1 302 ? -5.953 -52.656 -47.062 1 89.06 302 LYS B C 1
ATOM 5602 O O . LYS B 1 302 ? -5.777 -51.969 -46.062 1 89.06 302 LYS B O 1
ATOM 5607 N N . LYS B 1 303 ? -6.758 -53.562 -47.062 1 90.38 303 LYS B N 1
ATOM 5608 C CA . LYS B 1 303 ? -7.664 -53.844 -45.969 1 90.38 303 LYS B CA 1
ATOM 5609 C C . LYS B 1 303 ? -6.887 -54.25 -44.719 1 90.38 303 LYS B C 1
ATOM 5611 O O . LYS B 1 303 ? -7.234 -53.844 -43.594 1 90.38 303 LYS B O 1
ATOM 5616 N N . GLU B 1 304 ? -5.91 -55.031 -44.938 1 90.25 304 GLU B N 1
ATOM 5617 C CA . GLU B 1 304 ? -5.113 -55.469 -43.781 1 90.25 304 GLU B CA 1
ATOM 5618 C C . GLU B 1 304 ? -4.371 -54.312 -43.125 1 90.25 304 GLU B C 1
ATOM 5620 O O . GLU B 1 304 ? -4.316 -54.219 -41.906 1 90.25 304 GLU B O 1
ATOM 5625 N N . ALA B 1 305 ? -3.807 -53.469 -44 1 90.69 305 ALA B N 1
ATOM 5626 C CA . ALA B 1 305 ? -3.102 -52.312 -43.5 1 90.69 305 ALA B CA 1
ATOM 5627 C C . ALA B 1 305 ? -4.055 -51.375 -42.75 1 90.69 305 ALA B C 1
ATOM 5629 O O . ALA B 1 305 ? -3.682 -50.75 -41.75 1 90.69 305 ALA B O 1
ATOM 5630 N N . ALA B 1 306 ? -5.195 -51.156 -43.219 1 93.25 306 ALA B N 1
ATOM 5631 C CA . ALA B 1 306 ? -6.199 -50.312 -42.594 1 93.25 306 ALA B CA 1
ATOM 5632 C C . ALA B 1 306 ? -6.609 -50.875 -41.219 1 93.25 306 ALA B C 1
ATOM 5634 O O . ALA B 1 306 ? -6.84 -50.125 -40.281 1 93.25 306 ALA B O 1
ATOM 5635 N N . HIS B 1 307 ? -6.664 -52.156 -41.125 1 92.75 307 HIS B N 1
ATOM 5636 C CA . HIS B 1 307 ? -7.035 -52.781 -39.875 1 92.75 307 HIS B CA 1
ATOM 5637 C C . HIS B 1 307 ? -5.926 -52.625 -38.812 1 92.75 307 HIS B C 1
ATOM 5639 O O . HIS B 1 307 ? -6.203 -52.438 -37.656 1 92.75 307 HIS B O 1
ATOM 5645 N N . LEU B 1 308 ? -4.738 -52.75 -39.344 1 93.38 308 LEU B N 1
ATOM 5646 C CA . LEU B 1 308 ? -3.611 -52.562 -38.438 1 93.38 308 LEU B CA 1
ATOM 5647 C C . LEU B 1 308 ? -3.551 -51.125 -37.906 1 93.38 308 LEU B C 1
ATOM 5649 O O . LEU B 1 308 ? -3.258 -50.906 -36.75 1 93.38 308 LEU B O 1
ATOM 5653 N N . ALA B 1 309 ? -3.801 -50.219 -38.781 1 93 309 ALA B N 1
ATOM 5654 C CA . ALA B 1 309 ? -3.816 -48.812 -38.406 1 93 309 ALA B CA 1
ATOM 5655 C C . ALA B 1 309 ? -4.922 -48.531 -37.375 1 93 309 ALA B C 1
ATOM 5657 O O . ALA B 1 309 ? -4.738 -47.719 -36.469 1 93 309 ALA B O 1
ATOM 5658 N N . LEU B 1 310 ? -6.031 -49.062 -37.562 1 95.62 310 LEU B N 1
ATOM 5659 C CA . LEU B 1 310 ? -7.148 -48.938 -36.656 1 95.62 310 LEU B CA 1
ATOM 5660 C C . LEU B 1 310 ? -6.793 -49.5 -35.281 1 95.62 310 LEU B C 1
ATOM 5662 O O . LEU B 1 310 ? -7.078 -48.875 -34.25 1 95.62 310 LEU B O 1
ATOM 5666 N N . ALA B 1 311 ? -6.164 -50.625 -35.25 1 95.12 311 ALA B N 1
ATOM 5667 C CA . ALA B 1 311 ? -5.766 -51.25 -34 1 95.12 311 ALA B CA 1
ATOM 5668 C C . ALA B 1 311 ? -4.762 -50.406 -33.25 1 95.12 311 ALA B C 1
ATOM 5670 O O . ALA B 1 311 ? -4.832 -50.281 -32.031 1 95.12 311 ALA B O 1
ATOM 5671 N N . LYS B 1 312 ? -3.887 -49.844 -34.031 1 93 312 LYS B N 1
ATOM 5672 C CA . LYS B 1 312 ? -2.881 -48.969 -33.438 1 93 312 LYS B CA 1
ATOM 5673 C C . LYS B 1 312 ? -3.527 -47.719 -32.844 1 93 312 LYS B C 1
ATOM 5675 O O . LYS B 1 312 ? -3.139 -47.281 -31.75 1 93 312 LYS B O 1
ATOM 5680 N N . ALA B 1 313 ? -4.434 -47.094 -33.5 1 94.44 313 ALA B N 1
ATOM 5681 C CA . ALA B 1 313 ? -5.141 -45.906 -33 1 94.44 313 ALA B CA 1
ATOM 5682 C C . ALA B 1 313 ? -5.949 -46.219 -31.75 1 94.44 313 ALA B C 1
ATOM 5684 O O . ALA B 1 313 ? -6.008 -45.406 -30.828 1 94.44 313 ALA B O 1
ATOM 5685 N N . GLU B 1 314 ? -6.574 -47.344 -31.75 1 95.88 314 GLU B N 1
ATOM 5686 C CA . GLU B 1 314 ? -7.352 -47.781 -30.578 1 95.88 314 GLU B CA 1
ATOM 5687 C C . GLU B 1 314 ? -6.457 -47.969 -29.359 1 95.88 314 GLU B C 1
ATOM 5689 O O . GLU B 1 314 ? -6.824 -47.594 -28.25 1 95.88 314 GLU B O 1
ATOM 5694 N N . GLU B 1 315 ? -5.348 -48.562 -29.688 1 94.5 315 GLU B N 1
ATOM 5695 C CA . GLU B 1 315 ? -4.402 -48.781 -28.594 1 94.5 315 GLU B CA 1
ATOM 5696 C C . GLU B 1 315 ? -3.893 -47.438 -28.031 1 94.5 315 GLU B C 1
ATOM 5698 O O . GLU B 1 315 ? -3.742 -47.281 -26.828 1 94.5 315 GLU B O 1
ATOM 5703 N N . ALA B 1 316 ? -3.609 -46.562 -28.859 1 93.12 316 ALA B N 1
ATOM 5704 C CA . ALA B 1 316 ? -3.107 -45.25 -28.453 1 93.12 316 ALA B CA 1
ATOM 5705 C C . ALA B 1 316 ? -4.133 -44.5 -27.578 1 93.12 316 ALA B C 1
ATOM 5707 O O . ALA B 1 316 ? -3.779 -43.906 -26.562 1 93.12 316 ALA B O 1
ATOM 5708 N N . VAL B 1 317 ? -5.363 -44.531 -27.969 1 95.25 317 VAL B N 1
ATOM 5709 C CA . VAL B 1 317 ? -6.426 -43.875 -27.219 1 95.25 317 VAL B CA 1
ATOM 5710 C C . VAL B 1 317 ? -6.594 -44.562 -25.859 1 95.25 317 VAL B C 1
ATOM 5712 O O . VAL B 1 317 ? -6.793 -43.906 -24.844 1 95.25 317 VAL B O 1
ATOM 5715 N N . GLN B 1 318 ? -6.57 -45.906 -25.906 1 95.25 318 GLN B N 1
ATOM 5716 C CA . GLN B 1 318 ? -6.703 -46.625 -24.656 1 95.25 318 GLN B CA 1
ATOM 5717 C C . GLN B 1 318 ? -5.566 -46.281 -23.688 1 95.25 318 GLN B C 1
ATOM 5719 O O . GLN B 1 318 ? -5.801 -46.062 -22.5 1 95.25 318 GLN B O 1
ATOM 5724 N N . ARG B 1 319 ? -4.383 -46.25 -24.203 1 93.19 319 ARG B N 1
ATOM 5725 C CA . ARG B 1 319 ? -3.232 -45.875 -23.391 1 93.19 319 ARG B CA 1
ATOM 5726 C C . ARG B 1 319 ? -3.371 -44.438 -22.844 1 93.19 319 ARG B C 1
ATOM 5728 O O . ARG B 1 319 ? -3.07 -44.188 -21.672 1 93.19 319 ARG B O 1
ATOM 5735 N N . SER B 1 320 ? -3.754 -43.594 -23.703 1 95.12 320 SER B N 1
ATOM 5736 C CA . SER B 1 320 ? -3.945 -42.188 -23.297 1 95.12 320 SER B CA 1
ATOM 5737 C C . SER B 1 320 ? -4.996 -42.094 -22.203 1 95.12 320 SER B C 1
ATOM 5739 O O . SER B 1 320 ? -4.887 -41.219 -21.328 1 95.12 320 SER B O 1
ATOM 5741 N N . THR B 1 321 ? -5.977 -42.906 -22.234 1 96.19 321 THR B N 1
ATOM 5742 C CA . THR B 1 321 ? -7.059 -42.875 -21.25 1 96.19 321 THR B CA 1
ATOM 5743 C C . THR B 1 321 ? -6.566 -43.312 -19.875 1 96.19 321 THR B C 1
ATOM 5745 O O . THR B 1 321 ? -6.785 -42.625 -18.875 1 96.19 321 THR B O 1
ATOM 5748 N N . VAL B 1 322 ? -5.906 -44.438 -19.891 1 95.12 322 VAL B N 1
ATOM 5749 C CA . VAL B 1 322 ? -5.445 -45 -18.625 1 95.12 322 VAL B CA 1
ATOM 5750 C C . VAL B 1 322 ? -4.383 -44.094 -18.016 1 95.12 322 VAL B C 1
ATOM 5752 O O . VAL B 1 322 ? -4.496 -43.656 -16.859 1 95.12 322 VAL B O 1
ATOM 5755 N N . THR B 1 323 ? -3.408 -43.719 -18.797 1 95.44 323 THR B N 1
ATOM 5756 C CA . THR B 1 323 ? -2.322 -42.844 -18.328 1 95.44 323 THR B CA 1
ATOM 5757 C C . THR B 1 323 ? -2.84 -41.469 -17.984 1 95.44 323 THR B C 1
ATOM 5759 O O . THR B 1 323 ? -2.404 -40.875 -16.984 1 95.44 323 THR B O 1
ATOM 5762 N N . GLY B 1 324 ? -3.723 -40.938 -18.797 1 96.06 324 GLY B N 1
ATOM 5763 C CA . GLY B 1 324 ? -4.277 -39.625 -18.562 1 96.06 324 GLY B CA 1
ATOM 5764 C C . GLY B 1 324 ? -4.965 -39.469 -17.234 1 96.06 324 GLY B C 1
ATOM 5765 O O . GLY B 1 324 ? -4.793 -38.469 -16.531 1 96.06 324 GLY B O 1
ATOM 5766 N N . LYS B 1 325 ? -5.723 -40.438 -16.891 1 95.19 325 LYS B N 1
ATOM 5767 C CA . LYS B 1 325 ? -6.438 -40.375 -15.625 1 95.19 325 LYS B CA 1
ATOM 5768 C C . LYS B 1 325 ? -5.469 -40.406 -14.445 1 95.19 325 LYS B C 1
ATOM 5770 O O . LYS B 1 325 ? -5.648 -39.656 -13.477 1 95.19 325 LYS B O 1
ATOM 5775 N N . GLN B 1 326 ? -4.445 -41.188 -14.57 1 93.75 326 GLN B N 1
ATOM 5776 C CA . GLN B 1 326 ? -3.432 -41.25 -13.523 1 93.75 326 GLN B CA 1
ATOM 5777 C C . GLN B 1 326 ? -2.68 -39.906 -13.422 1 93.75 326 GLN B C 1
ATOM 5779 O O . GLN B 1 326 ? -2.426 -39.438 -12.32 1 93.75 326 GLN B O 1
ATOM 5784 N N . GLU B 1 327 ? -2.393 -39.344 -14.516 1 95.75 327 GLU B N 1
ATOM 5785 C CA . GLU B 1 327 ? -1.627 -38.094 -14.57 1 95.75 327 GLU B CA 1
ATOM 5786 C C . GLU B 1 327 ? -2.441 -36.938 -14.039 1 95.75 327 GLU B C 1
ATOM 5788 O O . GLU B 1 327 ? -1.9 -36.031 -13.383 1 95.75 327 GLU B O 1
ATOM 5793 N N . ILE B 1 328 ? -3.672 -36.938 -14.336 1 94.12 328 ILE B N 1
ATOM 5794 C CA . ILE B 1 328 ? -4.539 -35.844 -13.844 1 94.12 328 ILE B CA 1
ATOM 5795 C C . ILE B 1 328 ? -4.605 -35.906 -12.32 1 94.12 328 ILE B C 1
ATOM 5797 O O . ILE B 1 328 ? -4.539 -34.875 -11.664 1 94.12 328 ILE B O 1
ATOM 5801 N N . HIS B 1 329 ? -4.691 -37.094 -11.828 1 90.5 329 HIS B N 1
ATOM 5802 C CA . HIS B 1 329 ? -4.703 -37.25 -10.375 1 90.5 329 HIS B CA 1
ATOM 5803 C C . HIS B 1 329 ? -3.383 -36.781 -9.766 1 90.5 329 HIS B C 1
ATOM 5805 O O . HIS B 1 329 ? -3.375 -36.094 -8.75 1 90.5 329 HIS B O 1
ATOM 5811 N N . ARG B 1 330 ? -2.334 -37.156 -10.344 1 91.75 330 ARG B N 1
ATOM 5812 C CA . ARG B 1 330 ? -1.015 -36.75 -9.852 1 91.75 330 ARG B CA 1
ATOM 5813 C C . ARG B 1 330 ? -0.841 -35.25 -9.867 1 91.75 330 ARG B C 1
ATOM 5815 O O . ARG B 1 330 ? -0.341 -34.656 -8.906 1 91.75 330 ARG B O 1
ATOM 5822 N N . LEU B 1 331 ? -1.204 -34.656 -10.938 1 92.31 331 LEU B N 1
ATOM 5823 C CA . LEU B 1 331 ? -1.086 -33.219 -11.086 1 92.31 331 LEU B CA 1
ATOM 5824 C C . LEU B 1 331 ? -1.906 -32.5 -10.016 1 92.31 331 LEU B C 1
ATOM 5826 O O . LEU B 1 331 ? -1.43 -31.547 -9.406 1 92.31 331 LEU B O 1
ATOM 5830 N N . LYS B 1 332 ? -3.111 -32.938 -9.844 1 88 332 LYS B N 1
ATOM 5831 C CA . LYS B 1 332 ? -3.99 -32.312 -8.852 1 88 332 LYS B CA 1
ATOM 5832 C C . LYS B 1 332 ? -3.367 -32.375 -7.457 1 88 332 LYS B C 1
ATOM 5834 O O . LYS B 1 332 ? -3.383 -31.391 -6.723 1 88 332 LYS B O 1
ATOM 5839 N N . GLU B 1 333 ? -2.85 -33.531 -7.152 1 88.5 333 GLU B N 1
ATOM 5840 C CA . GLU B 1 333 ? -2.227 -33.688 -5.844 1 88.5 333 GLU B CA 1
ATOM 5841 C C . GLU B 1 333 ? -1.007 -32.781 -5.688 1 88.5 333 GLU B C 1
ATOM 5843 O O . GLU B 1 333 ? -0.869 -32.094 -4.68 1 88.5 333 GLU B O 1
ATOM 5848 N N . ALA B 1 334 ? -0.17 -32.812 -6.652 1 89.25 334 ALA B N 1
ATOM 5849 C CA . ALA B 1 334 ? 1.064 -32.031 -6.602 1 89.25 334 ALA B CA 1
ATOM 5850 C C . ALA B 1 334 ? 0.767 -30.531 -6.516 1 89.25 334 ALA B C 1
ATOM 5852 O O . ALA B 1 334 ? 1.379 -29.812 -5.723 1 89.25 334 ALA B O 1
ATOM 5853 N N . GLU B 1 335 ? -0.197 -30.094 -7.309 1 88.81 335 GLU B N 1
ATOM 5854 C CA . GLU B 1 335 ? -0.506 -28.672 -7.355 1 88.81 335 GLU B CA 1
ATOM 5855 C C . GLU B 1 335 ? -1.205 -28.203 -6.082 1 88.81 335 GLU B C 1
ATOM 5857 O O . GLU B 1 335 ? -1.005 -27.078 -5.629 1 88.81 335 GLU B O 1
ATOM 5862 N N . THR B 1 336 ? -2.045 -29.062 -5.508 1 88 336 THR B N 1
ATOM 5863 C CA . THR B 1 336 ? -2.695 -28.734 -4.246 1 88 336 THR B CA 1
ATOM 5864 C C . THR B 1 336 ? -1.667 -28.578 -3.129 1 88 336 THR B C 1
ATOM 5866 O O . THR B 1 336 ? -1.713 -27.625 -2.359 1 88 336 THR B O 1
ATOM 5869 N N . LYS B 1 337 ? -0.728 -29.484 -3.107 1 88.38 337 LYS B N 1
ATOM 5870 C CA . LYS B 1 337 ? 0.326 -29.422 -2.1 1 88.38 337 LYS B CA 1
ATOM 5871 C C . LYS B 1 337 ? 1.208 -28.188 -2.305 1 88.38 337 LYS B C 1
ATOM 5873 O O . LYS B 1 337 ? 1.583 -27.531 -1.339 1 88.38 337 LYS B O 1
ATOM 5878 N N . GLY B 1 338 ? 1.525 -27.969 -3.523 1 89.81 338 GLY B N 1
ATOM 5879 C CA . GLY B 1 338 ? 2.33 -26.797 -3.836 1 89.81 338 GLY B CA 1
ATOM 5880 C C . GLY B 1 338 ? 1.654 -25.5 -3.463 1 89.81 338 GLY B C 1
ATOM 5881 O O . GLY B 1 338 ? 2.285 -24.609 -2.891 1 89.81 338 GLY B O 1
ATOM 5882 N N . PHE B 1 339 ? 0.421 -25.375 -3.818 1 89.88 339 PHE B N 1
ATOM 5883 C CA . PHE B 1 339 ? -0.337 -24.156 -3.52 1 89.88 339 PHE B CA 1
ATOM 5884 C C . PHE B 1 339 ? -0.451 -23.953 -2.014 1 89.88 339 PHE B C 1
ATOM 5886 O O . PHE B 1 339 ? -0.308 -22.828 -1.524 1 89.88 339 PHE B O 1
ATOM 5893 N N . ARG B 1 340 ? -0.741 -25 -1.372 1 90.06 340 ARG B N 1
ATOM 5894 C CA . ARG B 1 340 ? -0.809 -24.953 0.085 1 90.06 340 ARG B CA 1
ATOM 5895 C C . ARG B 1 340 ? 0.486 -24.422 0.678 1 90.06 340 ARG B C 1
ATOM 5897 O O . ARG B 1 340 ? 0.461 -23.5 1.503 1 90.06 340 ARG B O 1
ATOM 5904 N N . GLN B 1 341 ? 1.554 -24.938 0.271 1 91.62 341 GLN B N 1
ATOM 5905 C CA . GLN B 1 341 ? 2.848 -24.531 0.797 1 91.62 341 GLN B CA 1
ATOM 5906 C C . GLN B 1 341 ? 3.152 -23.078 0.422 1 91.62 341 GLN B C 1
ATOM 5908 O O . GLN B 1 341 ? 3.689 -22.328 1.231 1 91.62 341 GLN B O 1
ATOM 5913 N N . ALA B 1 342 ? 2.816 -22.734 -0.766 1 91.75 342 ALA B N 1
ATOM 5914 C CA . ALA B 1 342 ? 3.064 -21.375 -1.227 1 91.75 342 ALA B CA 1
ATOM 5915 C C . ALA B 1 342 ? 2.289 -20.359 -0.39 1 91.75 342 ALA B C 1
ATOM 5917 O O . ALA B 1 342 ? 2.812 -19.297 -0.044 1 91.75 342 ALA B O 1
ATOM 5918 N N . LEU B 1 343 ? 1.041 -20.672 -0.058 1 90.44 343 LEU B N 1
ATOM 5919 C CA . LEU B 1 343 ? 0.213 -19.797 0.755 1 90.44 343 LEU B CA 1
ATOM 5920 C C . LEU B 1 343 ? 0.785 -19.656 2.162 1 90.44 343 LEU B C 1
ATOM 5922 O O . LEU B 1 343 ? 0.769 -18.562 2.736 1 90.44 343 LEU B O 1
ATOM 5926 N N . ILE B 1 344 ? 1.269 -20.719 2.654 1 92.25 344 ILE B N 1
ATOM 5927 C CA . ILE B 1 344 ? 1.864 -20.703 3.986 1 92.25 344 ILE B CA 1
ATOM 5928 C C . ILE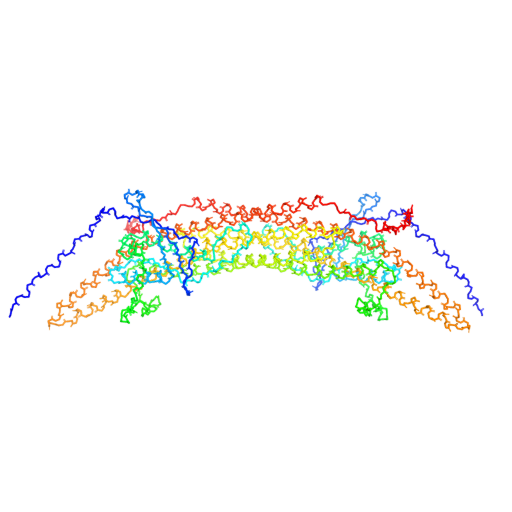 B 1 344 ? 3.131 -19.844 3.971 1 92.25 344 ILE B C 1
ATOM 5930 O O . ILE B 1 344 ? 3.312 -18.984 4.828 1 92.25 344 ILE B O 1
ATOM 5934 N N . ASP B 1 345 ? 3.973 -20.094 3 1 92.5 345 ASP B N 1
ATOM 5935 C CA . ASP B 1 345 ? 5.211 -19.328 2.883 1 92.5 345 ASP B CA 1
ATOM 5936 C C . ASP B 1 345 ? 4.922 -17.828 2.742 1 92.5 345 ASP B C 1
ATOM 5938 O O . ASP B 1 345 ? 5.594 -17 3.361 1 92.5 345 ASP B O 1
ATOM 5942 N N . TYR B 1 346 ? 3.971 -17.547 1.916 1 91.44 346 TYR B N 1
ATOM 5943 C CA . TYR B 1 346 ? 3.582 -16.156 1.714 1 91.44 346 TYR B CA 1
ATOM 5944 C C . TYR B 1 346 ? 3.086 -15.531 3.014 1 91.44 346 TYR B C 1
ATOM 5946 O O . TYR B 1 346 ? 3.533 -14.445 3.4 1 91.44 346 TYR B O 1
ATOM 5954 N N . ALA B 1 347 ? 2.201 -16.219 3.658 1 91.06 347 ALA B N 1
ATOM 5955 C CA . ALA B 1 347 ? 1.627 -15.711 4.902 1 91.06 347 ALA B CA 1
ATOM 5956 C C . ALA B 1 347 ? 2.705 -15.508 5.961 1 91.06 347 ALA B C 1
ATOM 5958 O O . ALA B 1 347 ? 2.705 -14.5 6.668 1 91.06 347 ALA B O 1
ATOM 5959 N N . GLU B 1 348 ? 3.586 -16.438 6.047 1 91.12 348 GLU B N 1
ATOM 5960 C CA . GLU B 1 348 ? 4.664 -16.328 7.023 1 91.12 348 GLU B CA 1
ATOM 5961 C C . GLU B 1 348 ? 5.547 -15.117 6.738 1 91.12 348 GLU B C 1
ATOM 5963 O O . GLU B 1 348 ? 5.953 -14.414 7.664 1 91.12 348 GLU B O 1
ATOM 5968 N N . SER B 1 349 ? 5.816 -14.984 5.523 1 88.19 349 SER B N 1
ATOM 5969 C CA . SER B 1 349 ? 6.645 -13.852 5.141 1 88.19 349 SER B CA 1
ATOM 5970 C C . SER B 1 349 ? 5.949 -12.531 5.457 1 88.19 349 SER B C 1
ATOM 5972 O O . SER B 1 349 ? 6.582 -11.594 5.957 1 88.19 349 SER B O 1
ATOM 5974 N N . GLN B 1 350 ? 4.68 -12.438 5.164 1 88.31 350 GLN B N 1
ATOM 5975 C CA . GLN B 1 350 ? 3.928 -11.219 5.441 1 88.31 350 GLN B CA 1
ATOM 5976 C C . GLN B 1 350 ? 3.801 -10.977 6.945 1 88.31 350 GLN B C 1
ATOM 5978 O O . GLN B 1 350 ? 3.779 -9.836 7.395 1 88.31 350 GLN B O 1
ATOM 5983 N N . MET B 1 351 ? 3.695 -12.031 7.684 1 89.38 351 MET B N 1
ATOM 5984 C CA . MET B 1 351 ? 3.645 -11.93 9.141 1 89.38 351 MET B CA 1
ATOM 5985 C C . MET B 1 351 ? 4.93 -11.32 9.688 1 89.38 351 MET B C 1
ATOM 5987 O O . MET B 1 351 ? 4.887 -10.461 10.57 1 89.38 351 MET B O 1
ATOM 5991 N N . LYS B 1 352 ? 5.938 -11.797 9.195 1 87.44 352 LYS B N 1
ATOM 5992 C CA . LYS B 1 352 ? 7.227 -11.258 9.625 1 87.44 352 LYS B CA 1
ATOM 5993 C C . LYS B 1 352 ? 7.336 -9.766 9.297 1 87.44 352 LYS B C 1
ATOM 5995 O O . LYS B 1 352 ? 7.836 -8.984 10.109 1 87.44 352 LYS B O 1
ATOM 6000 N N . ALA B 1 353 ? 6.91 -9.422 8.133 1 85.44 353 ALA B N 1
ATOM 6001 C CA . ALA B 1 353 ? 6.926 -8.016 7.742 1 85.44 353 ALA B CA 1
ATOM 6002 C C . ALA B 1 353 ? 6.043 -7.176 8.664 1 85.44 353 ALA B C 1
ATOM 6004 O O . ALA B 1 353 ? 6.41 -6.066 9.047 1 85.44 353 ALA B O 1
ATOM 6005 N N . ALA B 1 354 ? 4.895 -7.656 8.977 1 87.56 354 ALA B N 1
ATOM 6006 C CA . ALA B 1 354 ? 3.975 -6.961 9.875 1 87.56 354 ALA B CA 1
ATOM 6007 C C . ALA B 1 354 ? 4.586 -6.789 11.266 1 87.56 354 ALA B C 1
ATOM 6009 O O . ALA B 1 354 ? 4.441 -5.734 11.891 1 87.56 354 ALA B O 1
ATOM 6010 N N . GLN B 1 355 ? 5.23 -7.789 11.711 1 89.5 355 GLN B N 1
ATOM 6011 C CA . GLN B 1 355 ? 5.895 -7.734 13.008 1 89.5 355 GLN B CA 1
ATOM 6012 C C . GLN B 1 355 ? 7.004 -6.688 13.016 1 89.5 355 GLN B C 1
ATOM 6014 O O . GLN B 1 355 ? 7.156 -5.941 13.984 1 89.5 355 GLN B O 1
ATOM 6019 N N . GLU B 1 356 ? 7.73 -6.695 11.992 1 86.06 356 GLU B N 1
ATOM 6020 C CA . GLU B 1 356 ? 8.797 -5.703 11.875 1 86.06 356 GLU B CA 1
ATOM 6021 C C . GLU B 1 356 ? 8.227 -4.285 11.867 1 86.06 356 GLU B C 1
ATOM 6023 O O . GLU B 1 356 ? 8.789 -3.383 12.492 1 86.06 356 GLU B O 1
ATOM 6028 N N . THR B 1 357 ? 7.188 -4.078 11.133 1 86.31 357 THR B N 1
ATOM 6029 C CA . THR B 1 357 ? 6.535 -2.771 11.094 1 86.31 357 THR B CA 1
ATOM 6030 C C . THR B 1 357 ? 6.078 -2.355 12.492 1 86.31 357 THR B C 1
ATOM 6032 O O . THR B 1 357 ? 6.27 -1.206 12.898 1 86.31 357 THR B O 1
ATOM 6035 N N . TYR B 1 358 ? 5.508 -3.24 13.211 1 90.38 358 TYR B N 1
ATOM 6036 C CA . TYR B 1 358 ? 5.066 -2.986 14.578 1 90.38 358 TYR B CA 1
ATOM 6037 C C . TYR B 1 358 ? 6.223 -2.516 15.445 1 90.38 358 TYR B C 1
ATOM 6039 O O . TYR B 1 358 ? 6.105 -1.522 16.172 1 90.38 358 TYR B O 1
ATOM 6047 N N . GLU B 1 359 ? 7.297 -3.17 15.344 1 90.31 359 GLU B N 1
ATOM 6048 C CA . GLU B 1 359 ? 8.453 -2.875 16.188 1 90.31 359 GLU B CA 1
ATOM 6049 C C . GLU B 1 359 ? 9.055 -1.513 15.836 1 90.31 359 GLU B C 1
ATOM 6051 O O . GLU B 1 359 ? 9.461 -0.763 16.719 1 90.31 359 GLU B O 1
ATOM 6056 N N . VAL B 1 360 ? 9.086 -1.259 14.578 1 89.06 360 VAL B N 1
ATOM 6057 C CA . VAL B 1 360 ? 9.648 0.007 14.125 1 89.06 360 VAL B CA 1
ATOM 6058 C C . VAL B 1 360 ? 8.781 1.165 14.609 1 89.06 360 VAL B C 1
ATOM 6060 O O . VAL B 1 360 ? 9.297 2.186 15.07 1 89.06 360 VAL B O 1
ATOM 6063 N N . LEU B 1 361 ? 7.508 1.022 14.57 1 89.38 361 LEU B N 1
ATOM 6064 C CA . LEU B 1 361 ? 6.586 2.068 15 1 89.38 361 LEU B CA 1
ATOM 6065 C C . LEU B 1 361 ? 6.617 2.232 16.516 1 89.38 361 LEU B C 1
ATOM 6067 O O . LEU B 1 361 ? 6.527 3.352 17.016 1 89.38 361 LEU B O 1
ATOM 6071 N N . LEU B 1 362 ? 6.781 1.163 17.219 1 91 362 LEU B N 1
ATOM 6072 C CA . LEU B 1 362 ? 6.938 1.22 18.672 1 91 362 LEU B CA 1
ATOM 6073 C C . LEU B 1 362 ? 8.195 1.994 19.047 1 91 362 LEU B C 1
ATOM 6075 O O . LEU B 1 362 ? 8.172 2.799 19.984 1 91 362 LEU B O 1
ATOM 6079 N N . GLU B 1 363 ? 9.211 1.723 18.312 1 88.12 363 GLU B N 1
ATOM 6080 C CA . GLU B 1 363 ? 10.453 2.453 18.547 1 88.12 363 GLU B CA 1
ATOM 6081 C C . GLU B 1 363 ? 10.273 3.947 18.281 1 88.12 363 GLU B C 1
ATOM 6083 O O . GLU B 1 363 ? 10.82 4.777 19.016 1 88.12 363 GLU B O 1
ATOM 6088 N N . GLN B 1 364 ? 9.578 4.266 17.297 1 87.38 364 GLN B N 1
ATOM 6089 C CA . GLN B 1 364 ? 9.305 5.672 17 1 87.38 364 GLN B CA 1
ATOM 6090 C C . GLN B 1 364 ? 8.594 6.348 18.172 1 87.38 364 GLN B C 1
ATOM 6092 O O . GLN B 1 364 ? 8.977 7.438 18.594 1 87.38 364 GLN B O 1
ATOM 6097 N N . ILE B 1 365 ? 7.594 5.688 18.703 1 89.75 365 ILE B N 1
ATOM 6098 C CA . ILE B 1 365 ? 6.809 6.234 19.797 1 89.75 365 ILE B CA 1
ATOM 6099 C C . ILE B 1 365 ? 7.695 6.422 21.031 1 89.75 365 ILE B C 1
ATOM 6101 O O . ILE B 1 365 ? 7.625 7.457 21.703 1 89.75 365 ILE B O 1
ATOM 6105 N N . ARG B 1 366 ? 8.531 5.504 21.234 1 90.69 366 ARG B N 1
ATOM 6106 C CA . ARG B 1 366 ? 9.461 5.59 22.359 1 90.69 366 ARG B CA 1
ATOM 6107 C C . ARG B 1 366 ? 10.406 6.777 22.203 1 90.69 366 ARG B C 1
ATOM 6109 O O . ARG B 1 366 ? 10.602 7.547 23.141 1 90.69 366 ARG B O 1
ATOM 6116 N N . ARG B 1 367 ? 10.945 6.949 21.031 1 88 367 ARG B N 1
ATOM 6117 C CA . ARG B 1 367 ? 11.883 8.039 20.781 1 88 367 ARG B CA 1
ATOM 6118 C C . ARG B 1 367 ? 11.195 9.391 20.891 1 88 367 ARG B C 1
ATOM 6120 O O . ARG B 1 367 ? 11.797 10.359 21.375 1 88 367 ARG B O 1
ATOM 6127 N N . ILE B 1 368 ? 10.008 9.422 20.469 1 87.25 368 ILE B N 1
ATOM 6128 C CA . ILE B 1 368 ? 9.266 10.672 20.547 1 87.25 368 ILE B CA 1
ATOM 6129 C C . ILE B 1 368 ? 8.961 11 22.016 1 87.25 368 ILE B C 1
ATOM 6131 O O . ILE B 1 368 ? 9.055 12.156 22.438 1 87.25 368 ILE B O 1
ATOM 6135 N N . HIS B 1 369 ? 8.633 10 22.75 1 85.94 369 HIS B N 1
ATOM 6136 C CA . HIS B 1 369 ? 8.344 10.211 24.172 1 85.94 369 HIS B CA 1
ATOM 6137 C C . HIS B 1 369 ? 9.586 10.656 24.922 1 85.94 369 HIS B C 1
ATOM 6139 O O . HIS B 1 369 ? 9.5 11.453 25.859 1 85.94 369 HIS B O 1
ATOM 6145 N N . GLU B 1 370 ? 10.68 10.219 24.484 1 83.38 370 GLU B N 1
ATOM 6146 C CA . GLU B 1 370 ? 11.938 10.562 25.141 1 83.38 370 GLU B CA 1
ATOM 6147 C C . GLU B 1 370 ? 12.422 11.945 24.734 1 83.38 370 GLU B C 1
ATOM 6149 O O . GLU B 1 370 ? 13.219 12.57 25.438 1 83.38 370 GLU B O 1
ATOM 6154 N N . TRP B 1 371 ? 11.898 12.297 23.594 1 79.69 371 TRP B N 1
ATOM 6155 C CA . TRP B 1 371 ? 12.266 13.609 23.078 1 79.69 371 TRP B CA 1
ATOM 6156 C C . TRP B 1 371 ? 11.5 14.711 23.812 1 79.69 371 TRP B C 1
ATOM 6158 O O . TRP B 1 371 ? 10.273 14.656 23.922 1 79.69 371 TRP B O 1
ATOM 6168 N N . GLU B 1 372 ? 12.258 15.695 24.594 1 69.94 372 GLU B N 1
ATOM 6169 C CA . GLU B 1 372 ? 11.664 16.844 25.266 1 69.94 372 GLU B CA 1
ATOM 6170 C C . GLU B 1 372 ? 11.867 18.125 24.438 1 69.94 372 GLU B C 1
ATOM 6172 O O . GLU B 1 372 ? 13 18.484 24.109 1 69.94 372 GLU B O 1
ATOM 6177 N N . PRO B 1 373 ? 10.664 18.594 23.938 1 66.94 373 PRO B N 1
ATOM 6178 C CA . PRO B 1 373 ? 10.812 19.828 23.172 1 66.94 373 PRO B CA 1
ATOM 6179 C C . PRO B 1 373 ? 11.5 20.938 23.969 1 66.94 373 PRO B C 1
ATOM 6181 O O . PRO B 1 373 ? 11.234 21.094 25.156 1 66.94 373 PRO B O 1
ATOM 6184 N N . ALA B 1 374 ? 12.758 21.344 23.594 1 61.75 374 ALA B N 1
ATOM 6185 C CA . ALA B 1 374 ? 13.383 22.516 24.203 1 61.75 374 ALA B CA 1
ATOM 6186 C C . ALA B 1 374 ? 13 23.797 23.453 1 61.75 374 ALA B C 1
ATOM 6188 O O . ALA B 1 374 ? 13.078 23.844 22.219 1 61.75 374 ALA B O 1
ATOM 6189 N N . PHE B 1 375 ? 12.18 24.609 24.016 1 56.97 375 PHE B N 1
ATOM 6190 C CA . PHE B 1 375 ? 11.883 25.906 23.422 1 56.97 375 PHE B CA 1
ATOM 6191 C C . PHE B 1 375 ? 12.758 26.984 24.031 1 56.97 375 PHE B C 1
ATOM 6193 O O . PHE B 1 375 ? 12.352 27.656 24.984 1 56.97 375 PHE B O 1
ATOM 6200 N N . PRO B 1 376 ? 14.133 27.031 23.719 1 49.94 376 PRO B N 1
ATOM 6201 C CA . PRO B 1 376 ? 14.922 28.094 24.375 1 49.94 376 PRO B CA 1
ATOM 6202 C C . PRO B 1 376 ? 14.344 29.484 24.156 1 49.94 376 PRO B C 1
ATOM 6204 O O . PRO B 1 376 ? 13.719 29.734 23.109 1 49.94 376 PRO B O 1
ATOM 6207 N N . ASP B 1 377 ? 14.281 30.406 25.094 1 46.53 377 ASP B N 1
ATOM 6208 C CA . ASP B 1 377 ? 14 31.844 25.031 1 46.53 377 ASP B CA 1
ATOM 6209 C C . ASP B 1 377 ? 14.961 32.562 24.094 1 46.53 377 ASP B C 1
ATOM 6211 O O . ASP B 1 377 ? 16.156 32.281 24.109 1 46.53 377 ASP B O 1
ATOM 6215 N N . GLU B 1 378 ? 14.664 32.844 22.906 1 45.53 378 GLU B N 1
ATOM 6216 C CA . GLU B 1 378 ? 15.508 33.594 21.984 1 45.53 378 GLU B CA 1
ATOM 6217 C C . GLU B 1 378 ? 16.281 34.688 22.703 1 45.53 378 GLU B C 1
ATOM 6219 O O . GLU B 1 378 ? 17.141 35.344 22.109 1 45.53 378 GLU B O 1
ATOM 6224 N N . ASP B 1 379 ? 15.961 35.406 23.766 1 39.09 379 ASP B N 1
ATOM 6225 C CA . ASP B 1 379 ? 16.766 36.531 24.25 1 39.09 379 ASP B CA 1
ATOM 6226 C C . ASP B 1 379 ? 18.203 36.094 24.531 1 39.09 379 ASP B C 1
ATOM 6228 O O . ASP B 1 379 ? 19.062 36.938 24.797 1 39.09 379 ASP B O 1
ATOM 6232 N N . ASP B 1 380 ? 18.562 34.938 24.766 1 35.31 380 ASP B N 1
ATOM 6233 C CA . ASP B 1 380 ? 19.906 34.812 25.297 1 35.31 380 ASP B CA 1
ATOM 6234 C C . ASP B 1 380 ? 20.953 34.906 24.203 1 35.31 380 ASP B C 1
ATOM 6236 O O . ASP B 1 380 ? 22.062 34.406 24.344 1 35.31 380 ASP B O 1
ATOM 6240 N N . THR B 1 381 ? 20.703 35.156 22.984 1 34.66 381 THR B N 1
ATOM 6241 C CA . THR B 1 381 ? 21.938 35.469 22.266 1 34.66 381 THR B CA 1
ATOM 6242 C C . THR B 1 381 ? 22.469 36.844 22.703 1 34.66 381 THR B C 1
ATOM 6244 O O . THR B 1 381 ? 21.953 37.875 22.297 1 34.66 381 THR B O 1
ATOM 6247 N N . SER B 1 382 ? 22.953 37.062 23.922 1 31.28 382 SER B N 1
ATOM 6248 C CA . SER B 1 382 ? 23.953 38.062 24.266 1 31.28 382 SER B CA 1
ATOM 6249 C C . SER B 1 382 ? 25.047 38.156 23.203 1 31.28 382 SER B C 1
ATOM 6251 O O . SER B 1 382 ? 25.484 37.125 22.672 1 31.28 382 SER B O 1
ATOM 6253 N N . ILE B 1 383 ? 25.281 39.312 22.547 1 32.34 383 ILE B N 1
ATOM 6254 C CA . ILE B 1 383 ? 26.469 39.75 21.812 1 32.34 383 ILE B CA 1
ATOM 6255 C C . ILE B 1 383 ? 27.719 39.375 22.594 1 32.34 383 ILE B C 1
ATOM 6257 O O . ILE B 1 383 ? 27.828 39.656 23.797 1 32.34 383 ILE B O 1
ATOM 6261 N N . PRO B 1 384 ? 28.5 38.344 22.172 1 29.95 384 PRO B N 1
ATOM 6262 C CA . PRO B 1 384 ? 29.812 38.25 22.812 1 29.95 384 PRO B CA 1
ATOM 6263 C C . PRO B 1 384 ? 30.484 39.625 22.984 1 29.95 384 PRO B C 1
ATOM 6265 O O . PRO B 1 384 ? 30.438 40.469 22.078 1 29.95 384 PRO B O 1
ATOM 6268 N N . THR B 1 385 ? 30.547 40.188 24.156 1 26.2 385 THR B N 1
ATOM 6269 C CA . THR B 1 385 ? 31.484 41.25 24.484 1 26.2 385 THR B CA 1
ATOM 6270 C C . THR B 1 385 ? 32.906 40.875 24.078 1 26.2 385 THR B C 1
ATOM 6272 O O . THR B 1 385 ? 33.344 39.75 24.312 1 26.2 385 THR B O 1
ATOM 6275 N N . SER B 1 386 ? 33.531 41.438 23.016 1 26.17 386 SER B N 1
ATOM 6276 C CA . SER B 1 386 ? 34.906 41.5 22.594 1 26.17 386 SER B CA 1
ATOM 6277 C C . SER B 1 386 ? 35.844 41.719 23.797 1 26.17 386 SER B C 1
ATOM 6279 O O . SER B 1 386 ? 35.812 42.75 24.422 1 26.17 386 SER B O 1
ATOM 6281 N N . ASP B 1 387 ? 36.062 40.719 24.75 1 24.72 387 ASP B N 1
ATOM 6282 C CA . ASP B 1 387 ? 37.25 40.906 25.578 1 24.72 387 ASP B CA 1
ATOM 6283 C C . ASP B 1 387 ? 38.5 41 24.703 1 24.72 387 ASP B C 1
ATOM 6285 O O . ASP B 1 387 ? 38.781 40.094 23.891 1 24.72 387 ASP B O 1
ATOM 6289 N N . SER B 1 388 ? 39.125 42.188 24.422 1 23.48 388 SER B N 1
ATOM 6290 C CA . SER B 1 388 ? 40.375 42.781 23.938 1 23.48 388 SER B CA 1
ATOM 6291 C C . SER B 1 388 ? 41.594 42.188 24.641 1 23.48 388 SER B C 1
ATOM 6293 O O . SER B 1 388 ? 42.688 42.656 24.453 1 23.48 388 SER B O 1
ATOM 6295 N N . ASN B 1 389 ? 41.656 41.312 25.672 1 26.17 389 ASN B N 1
ATOM 6296 C CA . ASN B 1 389 ? 43.031 41.219 26.172 1 26.17 389 ASN B CA 1
ATOM 6297 C C . ASN B 1 389 ? 43.969 40.594 25.141 1 26.17 389 ASN B C 1
ATOM 6299 O O . ASN B 1 389 ? 43.75 39.438 24.719 1 26.17 389 ASN B O 1
ATOM 6303 N N . SER B 1 390 ? 44.688 41.469 24.312 1 22.59 390 SER B N 1
ATOM 6304 C CA . SER B 1 390 ? 46 41.5 23.656 1 22.59 390 SER B CA 1
ATOM 6305 C C . SER B 1 390 ? 47.062 40.938 24.562 1 22.59 390 SER B C 1
ATOM 6307 O O . SER B 1 390 ? 48.25 41.219 24.359 1 22.59 390 SER B O 1
ATOM 6309 N N . SER B 1 391 ? 47 39.812 25.328 1 22.38 391 SER B N 1
ATOM 6310 C CA . SER B 1 391 ? 48.375 39.531 25.734 1 22.38 391 SER B CA 1
ATOM 6311 C C . SER B 1 391 ? 49.281 39.344 24.516 1 22.38 391 SER B C 1
ATOM 6313 O O . SER B 1 391 ? 48.938 38.625 23.562 1 22.38 391 SER B O 1
ATOM 6315 N N . LEU B 1 392 ? 50.438 40.219 24.547 1 20.86 392 LEU B N 1
ATOM 6316 C CA . LEU B 1 392 ? 51.844 40.219 24.234 1 20.86 392 LEU B CA 1
ATOM 6317 C C . LEU B 1 392 ? 52.562 39 24.812 1 20.86 392 LEU B C 1
ATOM 6319 O O . LEU B 1 392 ? 52.219 38.562 25.906 1 20.86 392 LEU B O 1
#

Sequence (784 aa):
MMDASELVFQNDQPLPMRSTLLPTFSVSVMDKTEKVGEKTYFFISVQKLLYGDLQDESEIRRSIEDFRSLDRRIRVEISENMPGIIAPRLSNRETTLTEDIPDNHARFMGKYASERIILQRYLITVLAHPYIGQHKLTSDFLTSPESSVVNYKFSLGRRMTGAFEDLWGSSYTDPDPYFEERKQKMAAYSGTVTEFANAFSLQNINKKNLSSTLALLSHSLESNGHPKDSLLKLWNIAAEVIKQEEYGWHLAYWNGELTLGTFLKHHIAQMDSFKDMMQRRTSLLQELDNAKKTSEKAKPPKKEAAHLALAKAEEAVQRSTVTGKQEIHRLKEAETKGFRQALIDYAESQMKAAQETYEVLLEQIRRIHEWEPAFPDEDDTSIPTSDSNSSLMMDASELVFQNDQPLPMRSTLLPTFSVSVMDKTEKVGEKTYFFISVQKLLYGDLQDESEIRRSIEDFRSLDRRIRVEISENMPGIIAPRLSNRETTLTEDIPDNHARFMGKYASERIILQRYLITVLAHPYIGQHKLTSDFLTSPESSVVNYKFSLGRRMTGAFEDLWGSSYTDPDPYFEERKQKMAAYSGTVTEFANAFSLQNINKKNLSSTLALLSHSLESNGHPKDSLLKLWNIAAEVIKQEEYGWHLAYWNGELTLGTFLKHHIAQMDSFKDMMQRRTSLLQELDNAKKTSEKAKPPKKEAAHLALAKAEEAVQRSTVTGKQEIHRLKEAETKGFRQALIDYAESQMKAAQETYEVLLEQIRRIHEWEPAFPDEDDTSIPTSDSNSSL

Organism: Ramazzottius varieornatus (NCBI:txid947166)

Nearest PDB structures (foldseek):
  8afz-assembly1_A  TM=7.971E-01  e=5.680E-12  Homo sapiens
  3sog-assembly1_A-2  TM=8.052E-01  e=1.164E-03  Homo sapiens
  1i4d-assembly1_B  TM=6.522E-01  e=1.201E-02  Homo sapiens
  1i4t-assembly1_B  TM=5.902E-01  e=2.204E-02  Homo sapiens
  5i6j-assembly1_A-2  TM=5.447E-01  e=7.773E-02  Homo sapiens

Solvent-accessible surface area (backbone atoms only — not comparable to full-atom values): 42740 Å² total; per-residue (Å²): 137,84,83,90,73,82,82,76,83,66,84,69,69,67,79,72,83,65,77,72,72,64,62,44,73,44,76,44,53,48,79,58,68,46,74,58,89,92,43,55,29,38,33,33,41,37,31,39,24,50,90,81,39,81,75,50,80,47,76,40,60,44,36,67,64,44,53,50,43,51,40,50,51,52,49,51,51,35,69,74,73,35,56,28,53,59,52,70,37,67,54,84,66,86,66,62,72,41,72,83,61,78,61,92,72,56,74,75,57,42,53,50,35,43,48,36,53,47,52,37,52,38,51,51,50,36,52,66,32,83,65,56,34,70,28,65,70,48,51,46,63,71,65,43,75,66,72,75,70,62,78,69,71,68,58,76,82,75,34,52,73,76,63,43,58,70,43,89,75,41,90,75,74,58,86,50,63,69,58,40,52,48,51,53,51,47,54,56,47,52,52,36,51,51,51,29,45,51,31,46,51,51,35,38,49,33,34,41,48,37,18,52,30,28,48,52,32,20,50,39,42,58,74,73,56,55,82,86,40,46,60,35,51,53,30,44,52,50,20,54,39,33,46,52,47,19,51,37,28,46,48,40,26,48,46,38,44,60,31,39,45,40,46,46,46,40,49,52,23,43,51,50,21,48,51,50,30,52,48,53,50,52,51,40,52,51,49,31,52,51,27,52,56,48,41,72,68,43,55,89,81,53,34,62,58,30,49,50,50,31,53,51,32,51,49,48,44,52,44,22,51,59,41,26,56,54,36,53,52,50,49,53,51,53,50,43,54,48,50,52,49,29,51,42,52,29,36,52,47,48,28,51,34,24,50,50,47,29,53,48,34,52,50,42,46,51,52,53,68,69,53,72,82,62,78,78,72,78,76,71,76,67,78,82,78,83,83,71,84,74,79,127,136,84,80,89,70,81,81,74,82,66,84,69,69,68,79,70,81,63,78,71,71,63,61,44,71,46,77,44,54,49,78,59,67,45,73,57,89,92,42,56,32,37,32,32,40,38,31,38,25,49,90,81,38,80,74,50,82,45,76,40,60,45,35,67,65,45,52,50,44,50,40,51,50,51,47,52,50,36,69,74,73,35,56,27,53,58,51,71,37,69,53,83,67,86,66,62,72,39,67,79,61,80,61,90,72,52,74,76,54,39,53,51,41,42,50,36,52,44,53,37,49,39,50,51,49,35,52,65,33,83,65,56,34,71,28,66,72,47,50,48,65,70,64,43,74,66,72,75,69,62,80,70,70,70,58,76,80,76,33,51,74,75,62,44,56,68,45,88,74,40,88,74,75,57,87,52,62,69,58,40,52,48,50,54,52,46,53,54,47,52,51,35,52,50,51,30,46,52,30,47,49,52,36,38,51,33,35,42,49,37,17,53,30,28,49,51,32,21,50,38,42,57,74,72,58,55,82,84,40,46,60,35,51,53,30,44,51,50,20,54,39,33,46,52,47,20,52,39,30,45,50,40,27,50,46,39,44,62,32,40,46,39,46,46,47,40,50,52,23,42,50,50,20,48,50,50,30,54,48,51,49,50,52,39,51,50,48,31,54,50,27,50,55,46,40,72,67,42,54,90,81,51,35,62,58,30,48,51,50,31,53,50,31,50,48,48,45,51,45,21,50,58,42,24,56,55,36,53,52,50,49,52,52,52,50,43,53,48,50,52,50,28,53,42,51,30,34,51,47,47,29,51,33,24,50,50,46,28,52,47,32,51,48,42,46,51,52,53,68,69,52,72,81,62,78,78,71,76,78,70,73,68,76,81,75,82,81,71,85,69,86,126

Radius of gyration: 40.13 Å; Cα contacts (8 Å, |Δi|>4): 920; chains: 2; bounding box: 100×143×92 Å

InterPro domains:
  IPR015404 Sorting nexin/Vps5-like, C-terminal [PF09325] (169-303)
  IPR027267 AH/BAR domain superfamily [G3DSA:1.20.1270.60] (169-369)
  IPR036871 PX domain superfamily [G3DSA:3.30.1520.10] (18-153)
  IPR036871 PX domain superfamily [SSF64268] (29-146)

pLDDT: mean 77.54, std 21.72, range [18.19, 96.25]

=== Feature glossary ===
Reading guide. The protein is described through the following features:

Foldseek 3Di. A 3Di character summarizes, for each residue, the relative orientation of the Cα frame of its nearest spatial neighbor. Because it encodes fold topology rather than chemistry, 3Di alignments detect remote structural similarity that sequence alignment misses.

Contact-map, Ramachandran, and PAE plots. Plot images: a contact map (which residues are close in 3D, as an N×N binary image), a Ramachandran scatter (backbone torsion angles, revealing secondary-structure composition at a glance), and — for AlphaFold structures — a PAE heatmap (pairwise prediction confidence).

Radius of gyration, Cα contacts, bounding box. Radius of gyration (Rg) is the root-mean-square distance of Cα atoms from their centroid — a single number for overall size and compactness. A globular domain of N residues has Rg ≈ 2.2·N^0.38 Å; an extended or disordered chain has a much larger Rg. The Cα contact count is the number of residue pairs whose Cα atoms are within 8 Å and are more than four positions apart in sequence — a standard proxy for tertiary packing density. The bounding box is the smallest axis-aligned box enclosing all Cα atoms.

Secondary structure (8-state, DSSP). Eight-state secondary structure (DSSP): H is the canonical α-helix, G the tighter 3₁₀-helix, I the wider π-helix; E/B are β-structure, T and S are turns and bends, and '-' is everything else. DSSP derives these from the pattern of main-chain N–H···O=C hydrogen bonds, not from the sequence.

B-factor. B-factor (Debye–Waller factor) reflects atomic displacement in the crystal lattice. It is an experimental observable (units Å²), not a prediction; low values mean the atom is pinned down, high values mean it moves or is heterogeneous across the crystal.

pLDDT. pLDDT is the predicted lDDT-Cα score: AlphaFold's confidence that the local environment of each residue (all inter-atomic distances within 15 Å) is correctly placed. It is a per-residue number between 0 and 100, with higher meaning more reliable.

Nearest PDB structures. Nearest PDB neighbors are the top structural matches found by Foldseek when searching this structure against the entire Protein Data Bank. Each hit reports a TM-score (0 to 1; >0.5 almost always implies the same fold) and an E-value. These are *structural* homologs — they may share no detectable sequence similarity.

Solvent-accessible surface area. Accessible surface area quantifies burial. A residue with SASA near zero is packed into the hydrophobic core; one with SASA >100 Å² sits on the surface. Computed here via the Shrake–Rupley numerical algorithm with a 1.4 Å probe.

Rendered structure images. Structure images are PyMOL renders from six orthogonal camera directions. Cartoon representation draws helices as coils and strands as arrows; sticks shows the backbone as bonds; surface shows the solvent-excluded envelope. Rainbow coloring maps sequence position to hue (blue→red, N→C); chain coloring assigns a distinct color per polypeptide.

Backbone torsions (φ/ψ). φ (phi) and ψ (psi) are the two rotatable backbone dihedrals per residue: φ is the C(i-1)–N–Cα–C torsion, ψ is the N–Cα–C–N(i+1) torsion, both in degrees on (−180°, 180°]. α-helical residues cluster near (−60°, −45°); β-strand residues near (−120°, +130°). A Ramachandran plot is simply a scatter of (φ, ψ) for every residue.

Predicted aligned error. Predicted Aligned Error (PAE) is an AlphaFold confidence matrix: entry (i, j) is the expected error in the position of residue j, in ångströms, when the prediction is superimposed on the true structure at residue i. Low PAE within a block of residues means that block is internally rigid and well-predicted; high PAE between two blocks means their relative placement is uncertain even if each block individually is confident.

mmCIF coordinates. Structure coordinates are given as an mmCIF _atom_site loop: one row per atom with element, residue name, chain id, sequence number, and x/y/z position in Å. Only the four main-chain atoms per residue are included here; side chains are omitted to keep the record compact.

InterPro / GO / CATH / organism. Database cross-references. InterPro integrates a dozen domain/family signature databases into unified entries with residue-range hits. GO terms attach function/process/location labels with evidence codes. CATH codes position the fold in a four-level structural taxonomy. Organism is the NCBI-taxonomy species name.

Secondary structure (3-state, P-SEA). SS3 is a coarse helix/strand/coil call (letters a/b/c) made by the P-SEA algorithm from inter-Cα distances and dihedrals. It is less detailed than DSSP but needs only Cα positions.

Sequence. Sequence gives the chain of amino acids in standard one-letter code (A=alanine, C=cysteine, …, Y=tyrosine), read N→C. It is the only feature that is directly encoded by the gene; all structural features are derived from the folded form of this sequence.